Protein AF-W7TCL6-F1 (afdb_monomer_lite)

pLDDT: mean 83.76, std 20.45, range [23.25, 98.94]

Secondary structure (DSSP, 8-state):
-HHHHHHHS----TTHHHHHHHHHHHHHHTT-HHHHHHHHHHHHHH---HHHHHHHHHHHHHHHHHH-HHHHGGGHHHHHHHHHTT-S-GGGHHHHHHHHHHTT-HHHHHHHHHHHHH--GGGHHHHHHHHHHHHHHSGGGS-PPTT-----PPPP-----HHHHHHHHHHHHHTT---HHHHHHHHHHHHHTTTS---TTHHHHHHHHHHHHHHTT-HHHHHHHHHHHHHHTTT---HHHHHHHHHHHHHHHHHTT-HHHHHHHHHHHHHHS-GGGSGGGGHHHHHHHHHHHHHTT-HHHHHHHHTS---GGGTTSHHHHHHHHHHHHHHHHTT-HHHHHHHHHHHHHHHHHTT---TTT--HHHHHHHHHHHTT-HHHHHHHHHHHHHSTTTTSHHHHHHHHHHHHHTS-HHHHHHHHHHHHHHHHHTT-HHHHHHHHHHHHHHHHHTT-HHHHHHHHHHHHHHHHHHT-HHHHHHHHHHHHHTTSS------PPPP--------------------------------------------------------------------------------SS--------TTS-TTS-HHHHHHHHHHHHS--TT----S-HHHHHHHHHHHHTSPPSS-HHHHHHHHHHHHHHHTTS-EEEEEE-SS--TTT-SHHHHHHHHHHHHHHHHHHHHHHTSPEEEEEE-SS------S-SB-TTSSBPP--TTTS-SSSSTTTTS--THHHHHHHHHHHHHHHHHHHHHSTTSS--HHHHHHHHHHHHHH-TTHHHHHHHHHHHHHHHHHHHHTT---TTSS----EEEEE---HHHHGGGEEEETTEEEETT-SEEEE-TTT--TTSHHHHHHHHB-S-EEEEE-TT--HHHHHHHHHHH-TT--TTSEEEEE---HHHHHHHHHHHHHHHHHTT--PEEEE-TTGGGEEE-TTS-EEEBHHHHHHHHHHHHHHHHHHT----EEE--B-SS----SBBTTTTB-TTGGGGS---SSSPPB-HHHHHHHHHHHHHHTT--

Sequence (1038 aa):
MARHLVAANDVTAAWAAPVLVEAADLAQLDHDGEAAARFLETALELTTGERERAAILAKLADAEWSVNPGAAARHLDRLIAAARDSTLDRSRWPVLLRQLLWHSRNQDAADLMRLLRADPGPAEGAVRDLDAWLAYTHPTLVRRRTGATTGPQPADASNTDPWLRSTAVLAGALARGQDDETVARAEDVLRDLRLSRDTAWTDEAVLLALLAFVYADRNDKAVEWHDRLLADLAGRPDVVRRALLATVRAEIAVRDGDLAAGLRHATTALRHLPARSWGVAVGLPLGSLILAATRMGRYEEAAKYLTYSIPEGMFTSRYGLGYLWARGQYHLATNHAHAALADFRSCGELMRDWGLDIAGLAPWRTSAAEAWLRLGNSDQARLLIFDQLARPGVDGTRIRGTGLWLLALASPPSRRMSLCTEALELLERSGDRFGQARVLADLGQACNAAQQKRRARLLLRQALHVANMCGAQPLATELFAVSGEAAEDTVSPDLRPAGIEPGGRDRLTVQFGASGRVARGHGLHQPRDRRPALRHAKHRGTAPDPRVPQARREAPQGPSGRSAHRVDQDRMRGTTVVSDVLALNDTEAPDLDPAMPEPMRLRLAEALGRPAAQQPDWPDPAAVADVRRTLGNLPPITTPAEIDLLHDRLAQVARGEAFLLQGGDCAETFAENTESHIRGNIRTLLQMAVVLTYAASLPVVKVGRIAGQYAKPRSNTIDSLGLPVYRGDIVNSLFPTPAARVPDPKRLVQAHSVSAATMNLVRAATGQAGIADLRQVHDWNQDFVRMTPARARYEALATEIDRAMRFMAVCGVDHGSLHGTEIFASHEALLLDYERPMLRVSDGRLYCLSTHMPWIGERTRQPDGAHMALAEMLANPIGLKIGPSTTPAQAVEYVERLDPDNRPGRLTLISRMGHGRVREVLAPIVEAVTASGHLVIWQCDPMHGNTYESAGGYKTRHFDRIVDEVAGFFAVHAELGTHPGGLHVELTGEDVTECLGGAQDISDAGLAERYETACDPRLNTQQSLELAFTVAEMLRAV

Structure (mmCIF, N/CA/C/O backbone):
data_AF-W7TCL6-F1
#
_entry.id   AF-W7TCL6-F1
#
loop_
_atom_site.group_PDB
_atom_site.id
_atom_site.type_symbol
_atom_site.label_atom_id
_atom_site.label_alt_id
_atom_site.label_comp_id
_atom_site.label_asym_id
_atom_site.label_entity_id
_atom_site.label_seq_id
_atom_site.pdbx_PDB_ins_code
_atom_site.Cartn_x
_atom_site.Cartn_y
_atom_site.Cartn_z
_atom_site.occupancy
_atom_site.B_iso_or_equiv
_atom_site.auth_seq_id
_atom_site.auth_comp_id
_atom_site.auth_asym_id
_atom_site.auth_atom_id
_atom_site.pdbx_PDB_model_num
ATOM 1 N N . MET A 1 1 ? 26.289 2.482 -56.761 1.00 82.06 1 MET A N 1
ATOM 2 C CA . MET A 1 1 ? 25.501 1.280 -57.117 1.00 82.06 1 MET A CA 1
ATOM 3 C C . MET A 1 1 ? 24.176 1.242 -56.360 1.00 82.06 1 MET A C 1
ATOM 5 O O . MET A 1 1 ? 23.202 1.674 -56.954 1.00 82.06 1 MET A O 1
ATOM 9 N N . ALA A 1 2 ? 24.131 0.857 -55.076 1.00 85.00 2 ALA A N 1
ATOM 10 C CA . ALA A 1 2 ? 22.897 0.673 -54.286 1.00 85.00 2 ALA A CA 1
ATOM 11 C C . ALA A 1 2 ? 21.799 1.750 -54.462 1.00 85.00 2 ALA A C 1
ATOM 13 O O . ALA A 1 2 ? 20.659 1.406 -54.760 1.00 85.00 2 ALA A O 1
ATOM 14 N N . ARG A 1 3 ? 22.138 3.050 -54.399 1.00 88.06 3 ARG A N 1
ATOM 15 C CA . ARG A 1 3 ? 21.180 4.160 -54.626 1.00 88.06 3 ARG A CA 1
ATOM 16 C C . ARG A 1 3 ? 20.441 4.101 -55.978 1.00 88.06 3 ARG A C 1
ATOM 18 O O . ARG A 1 3 ? 19.308 4.555 -56.053 1.00 88.06 3 ARG A O 1
ATOM 25 N N . HIS A 1 4 ? 21.042 3.527 -57.024 1.00 86.19 4 HIS A N 1
ATOM 26 C CA . HIS A 1 4 ? 20.378 3.315 -58.318 1.00 86.19 4 HIS A CA 1
ATOM 27 C C . HIS A 1 4 ? 19.520 2.045 -58.357 1.00 86.19 4 HIS A C 1
ATOM 29 O O . HIS A 1 4 ? 18.573 2.009 -59.128 1.00 86.19 4 HIS A O 1
ATOM 35 N N . LEU A 1 5 ? 19.819 1.028 -57.537 1.00 85.31 5 LEU A N 1
ATOM 36 C CA . LEU A 1 5 ? 18.992 -0.182 -57.438 1.00 85.31 5 LEU A CA 1
ATOM 37 C C . LEU A 1 5 ? 17.653 0.146 -56.763 1.00 85.31 5 LEU A C 1
ATOM 39 O O . LEU A 1 5 ? 16.605 -0.179 -57.309 1.00 85.31 5 LEU A O 1
ATOM 43 N N . VAL A 1 6 ? 17.687 0.891 -55.650 1.00 86.25 6 VAL A N 1
ATOM 44 C CA . VAL A 1 6 ? 16.471 1.411 -54.990 1.00 86.25 6 VAL A CA 1
ATOM 45 C C . VAL A 1 6 ? 15.673 2.311 -55.941 1.00 86.25 6 VAL A C 1
ATOM 47 O O . VAL A 1 6 ? 14.463 2.169 -56.057 1.00 86.25 6 VAL A O 1
ATOM 50 N N . ALA A 1 7 ? 16.345 3.201 -56.680 1.00 84.75 7 ALA A N 1
ATOM 51 C CA . ALA A 1 7 ? 15.681 4.096 -57.632 1.00 84.75 7 ALA A CA 1
ATOM 52 C C . ALA A 1 7 ? 15.148 3.404 -58.906 1.00 84.75 7 ALA A C 1
ATOM 54 O O . ALA A 1 7 ? 14.380 4.023 -59.638 1.00 84.75 7 ALA A O 1
ATOM 55 N N . ALA A 1 8 ? 15.557 2.163 -59.196 1.00 80.44 8 ALA A N 1
ATOM 56 C CA . ALA A 1 8 ? 15.085 1.411 -60.360 1.00 80.44 8 ALA A CA 1
ATOM 57 C C . ALA A 1 8 ? 13.734 0.720 -60.113 1.00 80.44 8 ALA A C 1
ATOM 59 O O . ALA A 1 8 ? 12.967 0.561 -61.056 1.00 80.44 8 ALA A O 1
ATOM 60 N N . ASN A 1 9 ? 13.446 0.322 -58.866 1.00 67.19 9 ASN A N 1
ATOM 61 C CA . ASN A 1 9 ? 12.191 -0.307 -58.416 1.00 67.19 9 ASN A CA 1
ATOM 62 C C . ASN A 1 9 ? 11.771 -1.612 -59.151 1.00 67.19 9 ASN A C 1
ATOM 64 O O . ASN A 1 9 ? 10.705 -2.158 -58.876 1.00 67.19 9 ASN A O 1
ATOM 68 N N . ASP A 1 10 ? 12.604 -2.134 -60.053 1.00 67.44 10 ASP A N 1
ATOM 69 C CA . ASP A 1 10 ? 12.474 -3.438 -60.713 1.00 67.44 10 ASP A CA 1
ATOM 70 C C . ASP A 1 10 ? 13.885 -4.019 -60.918 1.00 67.44 10 ASP A C 1
ATOM 72 O O . ASP A 1 10 ? 14.650 -3.572 -61.777 1.00 67.44 10 ASP A O 1
ATOM 76 N N . VAL A 1 11 ? 14.287 -4.946 -60.040 1.00 71.69 11 VAL A N 1
ATOM 77 C CA . VAL A 1 11 ? 15.641 -5.527 -60.004 1.00 71.69 11 VAL A CA 1
ATOM 78 C C . VAL A 1 11 ? 15.552 -7.014 -59.667 1.00 71.69 11 VAL A C 1
ATOM 80 O O . VAL A 1 11 ? 15.436 -7.396 -58.511 1.00 71.69 11 VAL A O 1
ATOM 83 N N . THR A 1 12 ? 15.667 -7.881 -60.671 1.00 70.69 12 THR A N 1
ATOM 84 C CA . THR A 1 12 ? 15.513 -9.344 -60.517 1.00 70.69 12 THR A CA 1
ATOM 85 C C . THR A 1 12 ? 16.832 -10.110 -60.327 1.00 70.69 12 THR A C 1
ATOM 87 O O . THR A 1 12 ? 16.849 -11.340 -60.302 1.00 70.69 12 THR A O 1
ATOM 90 N N . ALA A 1 13 ? 17.965 -9.411 -60.202 1.00 79.56 13 ALA A N 1
ATOM 91 C CA . ALA A 1 13 ? 19.290 -10.028 -60.160 1.00 79.56 13 ALA A CA 1
ATOM 92 C C . ALA A 1 13 ? 19.710 -10.452 -58.739 1.00 79.56 13 ALA A C 1
ATOM 94 O O . ALA A 1 13 ? 19.832 -9.617 -57.846 1.00 79.56 13 ALA A O 1
ATOM 95 N N . ALA A 1 14 ? 20.037 -11.736 -58.549 1.00 79.25 14 ALA A N 1
ATOM 96 C CA . ALA A 1 14 ? 20.341 -12.328 -57.236 1.00 79.25 14 ALA A CA 1
ATOM 97 C C . ALA A 1 14 ? 21.514 -11.681 -56.461 1.00 79.25 14 ALA A C 1
ATOM 99 O O . ALA A 1 14 ? 21.575 -11.786 -55.240 1.00 79.25 14 ALA A O 1
ATOM 100 N N . TRP A 1 15 ? 22.435 -10.983 -57.136 1.00 88.19 15 TRP A N 1
ATOM 101 C CA . TRP A 1 15 ? 23.530 -10.253 -56.480 1.00 88.19 15 TRP A CA 1
ATOM 102 C C . TRP A 1 15 ? 23.094 -8.922 -55.840 1.00 88.19 15 TRP A C 1
ATOM 104 O O . TRP A 1 15 ? 23.844 -8.350 -55.049 1.00 88.19 15 TRP A O 1
ATOM 114 N N . ALA A 1 16 ? 21.898 -8.413 -56.159 1.00 89.00 16 ALA A N 1
ATOM 115 C CA . ALA A 1 16 ? 21.445 -7.095 -55.719 1.00 89.00 16 ALA A CA 1
ATOM 116 C C . ALA A 1 16 ? 21.171 -7.024 -54.208 1.00 89.00 16 ALA A C 1
ATOM 118 O O . ALA A 1 16 ? 21.545 -6.035 -53.579 1.00 89.00 16 ALA A O 1
ATOM 119 N N . ALA A 1 17 ? 20.569 -8.060 -53.612 1.00 89.81 17 ALA A N 1
ATOM 120 C CA . ALA A 1 17 ? 20.262 -8.069 -52.180 1.00 89.81 17 ALA A CA 1
ATOM 121 C C . ALA A 1 17 ? 21.529 -8.052 -51.291 1.00 89.81 17 ALA A C 1
ATOM 123 O O . ALA A 1 17 ? 21.606 -7.174 -50.431 1.00 89.81 17 ALA A O 1
ATOM 124 N N . PRO A 1 18 ? 22.572 -8.884 -51.523 1.00 92.19 18 PRO A N 1
ATOM 125 C CA . PRO A 1 18 ? 23.853 -8.754 -50.818 1.00 92.19 18 PRO A CA 1
ATOM 126 C C . PRO A 1 18 ? 24.485 -7.358 -50.930 1.00 92.19 18 PRO A C 1
ATOM 128 O O . PRO A 1 18 ? 24.905 -6.795 -49.923 1.00 92.19 18 PRO A O 1
ATOM 131 N N . VAL A 1 19 ? 24.481 -6.760 -52.129 1.00 93.19 19 VAL A N 1
ATOM 132 C CA . VAL A 1 19 ? 25.009 -5.401 -52.373 1.00 93.19 19 VAL A CA 1
ATOM 133 C C . VAL A 1 19 ? 24.222 -4.320 -51.623 1.00 93.19 19 VAL A C 1
ATOM 135 O O . VAL A 1 19 ? 24.799 -3.322 -51.193 1.00 93.19 19 VAL A O 1
ATOM 138 N N . LEU A 1 20 ? 22.908 -4.491 -51.461 1.00 94.00 20 LEU A N 1
ATOM 139 C CA . LEU A 1 20 ? 22.073 -3.586 -50.670 1.00 94.00 20 LEU A CA 1
ATOM 140 C C . LEU A 1 20 ? 22.339 -3.741 -49.164 1.00 94.00 20 LEU A C 1
ATOM 142 O O . LEU A 1 20 ? 22.422 -2.732 -48.469 1.00 94.00 20 LEU A O 1
ATOM 146 N N . VAL A 1 21 ? 22.547 -4.965 -48.667 1.00 94.69 21 VAL A N 1
ATOM 147 C CA . VAL A 1 21 ? 22.907 -5.217 -47.257 1.00 94.69 21 VAL A CA 1
ATOM 148 C C . VAL A 1 21 ? 24.297 -4.662 -46.922 1.00 94.69 21 VAL A C 1
ATOM 150 O O . VAL A 1 21 ? 24.453 -4.014 -45.891 1.00 94.69 21 VAL A O 1
ATOM 153 N N . GLU A 1 22 ? 25.291 -4.837 -47.796 1.00 94.94 22 GLU A N 1
ATOM 154 C CA . GLU A 1 22 ? 26.626 -4.240 -47.626 1.00 94.94 22 GLU A CA 1
ATOM 155 C C . GLU A 1 22 ? 26.562 -2.702 -47.637 1.00 94.94 22 GLU A C 1
ATOM 157 O O . GLU A 1 22 ? 27.142 -2.040 -46.777 1.00 94.94 22 GLU A O 1
ATOM 162 N N . ALA A 1 23 ? 25.793 -2.117 -48.563 1.00 94.50 23 ALA A N 1
ATOM 163 C CA . ALA A 1 23 ? 25.580 -0.671 -48.608 1.00 94.50 23 ALA A CA 1
ATOM 164 C C . ALA A 1 23 ? 24.827 -0.133 -47.378 1.00 94.50 23 ALA A C 1
ATOM 166 O O . ALA A 1 23 ? 25.053 1.014 -46.990 1.00 94.50 23 ALA A O 1
ATOM 167 N N . ALA A 1 24 ? 23.960 -0.939 -46.760 1.00 94.88 24 ALA A N 1
ATOM 168 C CA . ALA A 1 24 ? 23.298 -0.597 -45.507 1.00 94.88 24 ALA A CA 1
ATOM 169 C C . ALA A 1 24 ? 24.255 -0.635 -44.313 1.00 94.88 24 ALA A C 1
ATOM 171 O O . ALA A 1 24 ? 24.229 0.281 -43.498 1.00 94.88 24 ALA A O 1
ATOM 172 N N . ASP A 1 25 ? 25.138 -1.633 -44.236 1.00 91.62 25 ASP A N 1
ATOM 173 C CA . ASP A 1 25 ? 26.139 -1.721 -43.166 1.00 91.62 25 ASP A CA 1
ATOM 174 C C . ASP A 1 25 ? 27.155 -0.571 -43.242 1.00 91.62 25 ASP A C 1
ATOM 176 O O . ASP A 1 25 ? 27.535 -0.016 -42.211 1.00 91.62 25 ASP A O 1
ATOM 180 N N . LEU A 1 26 ? 27.532 -0.141 -44.453 1.00 91.12 26 LEU A N 1
ATOM 181 C CA . LEU A 1 26 ? 28.321 1.079 -44.658 1.00 91.12 26 LEU A CA 1
ATOM 182 C C . LEU A 1 26 ? 27.544 2.342 -44.254 1.00 91.12 26 LEU A C 1
ATOM 184 O O . LEU A 1 26 ? 28.070 3.163 -43.508 1.00 91.12 26 LEU A O 1
ATOM 188 N N . ALA A 1 27 ? 26.281 2.479 -44.672 1.00 90.06 27 ALA A N 1
ATOM 189 C CA . ALA A 1 27 ? 25.445 3.617 -44.282 1.00 90.06 27 ALA A CA 1
ATOM 190 C C . ALA A 1 27 ? 25.236 3.698 -42.757 1.00 90.06 27 ALA A C 1
ATOM 192 O O . ALA A 1 27 ? 25.248 4.791 -42.197 1.00 90.06 27 ALA A O 1
ATOM 193 N N . GLN A 1 28 ? 25.116 2.559 -42.069 1.00 86.62 28 GLN A N 1
ATOM 194 C CA . GLN A 1 28 ? 24.984 2.507 -40.613 1.00 86.62 28 GLN A CA 1
ATOM 195 C C . GLN A 1 28 ? 26.280 2.929 -39.895 1.00 86.62 28 GLN A C 1
ATOM 197 O O . GLN A 1 28 ? 26.201 3.580 -38.854 1.00 86.62 28 GLN A O 1
ATOM 202 N N . LEU A 1 29 ? 27.459 2.622 -40.456 1.00 83.69 29 LEU A N 1
ATOM 203 C CA . LEU A 1 29 ? 28.757 3.116 -39.964 1.00 83.69 29 LEU A CA 1
ATOM 204 C C . LEU A 1 29 ? 28.932 4.631 -40.183 1.00 83.69 29 LEU A C 1
ATOM 206 O O . LEU A 1 29 ? 29.492 5.306 -39.323 1.00 83.69 29 LEU A O 1
ATOM 210 N N . ASP A 1 30 ? 28.400 5.170 -41.283 1.00 84.00 30 ASP A N 1
ATOM 211 C CA . ASP A 1 30 ? 28.330 6.616 -41.557 1.00 84.00 30 ASP A CA 1
ATOM 212 C C . ASP A 1 30 ? 27.193 7.330 -40.779 1.00 84.00 30 ASP A C 1
ATOM 214 O O . ASP A 1 30 ? 27.012 8.543 -40.900 1.00 84.00 30 ASP A O 1
ATOM 218 N N . HIS A 1 31 ? 26.434 6.596 -39.953 1.00 81.94 31 HIS A N 1
ATOM 219 C CA . HIS A 1 31 ? 25.242 7.040 -39.214 1.00 81.94 31 HIS A CA 1
ATOM 220 C C . HIS A 1 31 ? 24.046 7.506 -40.089 1.00 81.94 31 HIS A C 1
ATOM 222 O O . HIS A 1 31 ? 23.113 8.123 -39.574 1.00 81.94 31 HIS A O 1
ATOM 228 N N . ASP A 1 32 ? 24.005 7.178 -41.386 1.00 87.81 32 ASP A N 1
ATOM 229 C CA . ASP A 1 32 ? 22.862 7.405 -42.294 1.00 87.81 32 ASP A CA 1
ATOM 230 C C . ASP A 1 32 ? 21.832 6.261 -42.168 1.00 87.81 32 ASP A C 1
ATOM 232 O O . ASP A 1 32 ? 21.628 5.446 -43.075 1.00 87.81 32 ASP A O 1
ATOM 236 N N . GLY A 1 33 ? 21.177 6.199 -41.002 1.00 88.50 33 GLY A N 1
ATOM 237 C CA . GLY A 1 33 ? 20.162 5.187 -40.682 1.00 88.50 33 GLY A CA 1
ATOM 238 C C . GLY A 1 33 ? 18.958 5.193 -41.634 1.00 88.50 33 GLY A C 1
ATOM 239 O O . GLY A 1 33 ? 18.357 4.148 -41.875 1.00 88.50 33 GLY A O 1
ATOM 240 N N . GLU A 1 34 ? 18.633 6.336 -42.252 1.00 90.50 34 GLU A N 1
ATOM 241 C CA . GLU A 1 34 ? 17.596 6.381 -43.287 1.00 90.50 34 GLU A CA 1
ATOM 242 C C . GLU A 1 34 ? 18.037 5.684 -44.583 1.00 90.50 34 GLU A C 1
ATOM 244 O O . GLU A 1 34 ? 17.235 4.989 -45.211 1.00 90.50 34 GLU A O 1
ATOM 249 N N . ALA A 1 35 ? 19.279 5.880 -45.048 1.00 91.94 35 ALA A N 1
ATOM 250 C CA . ALA A 1 35 ? 19.772 5.158 -46.219 1.00 91.94 35 ALA A CA 1
ATOM 251 C C . ALA A 1 35 ? 19.924 3.665 -45.923 1.00 91.94 35 ALA A C 1
ATOM 253 O O . ALA A 1 35 ? 19.522 2.862 -46.763 1.00 91.94 35 ALA A O 1
ATOM 254 N N . ALA A 1 36 ? 20.411 3.301 -44.732 1.00 93.94 36 ALA A N 1
ATOM 255 C CA . ALA A 1 36 ? 20.460 1.913 -44.286 1.00 93.94 36 ALA A CA 1
ATOM 256 C C . ALA A 1 36 ? 19.067 1.263 -44.328 1.00 93.94 36 ALA A C 1
ATOM 258 O O . ALA A 1 36 ? 18.900 0.237 -44.989 1.00 93.94 36 ALA A O 1
ATOM 259 N N . ALA A 1 37 ? 18.048 1.897 -43.735 1.00 94.12 37 ALA A N 1
ATOM 260 C CA . ALA A 1 37 ? 16.671 1.407 -43.773 1.00 94.12 37 ALA A CA 1
ATOM 261 C C . ALA A 1 37 ? 16.146 1.256 -45.213 1.00 94.12 37 ALA A C 1
ATOM 263 O O . ALA A 1 37 ? 15.690 0.175 -45.578 1.00 94.12 37 ALA A O 1
ATOM 264 N N . ARG A 1 38 ? 16.301 2.276 -46.072 1.00 93.75 38 ARG A N 1
ATOM 265 C CA . ARG A 1 38 ? 15.872 2.214 -47.487 1.00 93.75 38 ARG A CA 1
ATOM 266 C C . ARG A 1 38 ? 16.552 1.088 -48.273 1.00 93.75 38 ARG A C 1
ATOM 268 O O . ARG A 1 38 ? 15.900 0.433 -49.080 1.00 93.75 38 ARG A O 1
ATOM 275 N N . PHE A 1 39 ? 17.846 0.841 -48.056 1.00 95.31 39 PHE A N 1
ATOM 276 C CA . PHE A 1 39 ? 18.540 -0.281 -48.697 1.00 95.31 39 PHE A CA 1
ATOM 277 C C . PHE A 1 39 ? 18.039 -1.636 -48.174 1.00 95.31 39 PHE A C 1
ATOM 279 O O . PHE A 1 39 ? 17.899 -2.575 -48.958 1.00 95.31 39 PHE A O 1
ATOM 286 N N . LEU A 1 40 ? 17.741 -1.740 -46.876 1.00 96.00 40 LEU A N 1
ATOM 287 C CA . LEU A 1 40 ? 17.278 -2.973 -46.233 1.00 96.00 40 LEU A CA 1
ATOM 288 C C . LEU A 1 40 ? 15.811 -3.303 -46.544 1.00 96.00 40 LEU A C 1
ATOM 290 O O . LEU A 1 40 ? 15.497 -4.482 -46.686 1.00 96.00 40 LEU A O 1
ATOM 294 N N . GLU A 1 41 ? 14.935 -2.308 -46.723 1.00 94.19 41 GLU A N 1
ATOM 295 C CA . GLU A 1 41 ? 13.573 -2.510 -47.244 1.00 94.19 41 GLU A CA 1
ATOM 296 C C . GLU A 1 41 ? 13.628 -3.159 -48.635 1.00 94.19 41 GLU A C 1
ATOM 298 O O . GLU A 1 41 ? 13.090 -4.252 -48.820 1.00 94.19 41 GLU A O 1
ATOM 303 N N . THR A 1 42 ? 14.376 -2.577 -49.582 1.00 92.00 42 THR A N 1
ATOM 304 C CA . THR A 1 42 ? 14.547 -3.168 -50.922 1.00 92.00 42 THR A CA 1
ATOM 305 C C . THR A 1 42 ? 15.233 -4.540 -50.866 1.00 92.00 42 THR A C 1
ATOM 307 O O . THR A 1 42 ? 14.819 -5.464 -51.562 1.00 92.00 42 THR A O 1
ATOM 310 N N . ALA A 1 43 ? 16.247 -4.738 -50.014 1.00 93.00 43 ALA A N 1
ATOM 311 C CA . ALA A 1 43 ? 16.881 -6.052 -49.855 1.00 93.00 43 ALA A CA 1
ATOM 312 C C . ALA A 1 43 ? 15.896 -7.119 -49.334 1.00 93.00 43 ALA A C 1
ATOM 314 O O . ALA A 1 43 ? 15.948 -8.273 -49.768 1.00 93.00 43 ALA A O 1
ATOM 315 N N . LEU A 1 44 ? 14.982 -6.743 -48.433 1.00 93.56 44 LEU A N 1
ATOM 316 C CA . LEU A 1 44 ? 13.961 -7.626 -47.868 1.00 93.56 44 LEU A CA 1
ATOM 317 C C . LEU A 1 44 ? 12.871 -7.999 -48.884 1.00 93.56 44 LEU A C 1
ATOM 319 O O . LEU A 1 44 ? 12.282 -9.072 -48.767 1.00 93.56 44 LEU A O 1
ATOM 323 N N . GLU A 1 45 ? 12.599 -7.159 -49.879 1.00 90.56 45 GLU A N 1
ATOM 324 C CA . GLU A 1 45 ? 11.698 -7.497 -50.989 1.00 90.56 45 GLU A CA 1
ATOM 325 C C . GLU A 1 45 ? 12.343 -8.500 -51.957 1.00 90.56 45 GLU A C 1
ATOM 327 O O . GLU A 1 45 ? 11.694 -9.464 -52.362 1.00 90.56 45 GLU A O 1
ATOM 332 N N . LEU A 1 46 ? 13.635 -8.331 -52.262 1.00 89.00 46 LEU A N 1
ATOM 333 C CA . LEU A 1 46 ? 14.369 -9.182 -53.210 1.00 89.00 46 LEU A CA 1
ATOM 334 C C . LEU A 1 46 ? 14.793 -10.555 -52.652 1.00 89.00 46 LEU A C 1
ATOM 336 O O . LEU A 1 46 ? 15.083 -11.470 -53.422 1.00 89.00 46 LEU A O 1
ATOM 340 N N . THR A 1 47 ? 14.858 -10.716 -51.328 1.00 91.12 47 THR A N 1
ATOM 341 C CA . THR A 1 47 ? 15.370 -11.940 -50.682 1.00 91.12 47 THR A CA 1
ATOM 342 C C . THR A 1 47 ? 14.253 -12.948 -50.420 1.00 91.12 47 THR A C 1
ATOM 344 O O . THR A 1 47 ? 13.297 -12.631 -49.718 1.00 91.12 47 THR A O 1
ATOM 347 N N . THR A 1 48 ? 14.373 -14.188 -50.901 1.00 86.56 48 THR A N 1
ATOM 348 C CA . THR A 1 48 ? 13.338 -15.230 -50.724 1.00 86.56 48 THR A CA 1
ATOM 349 C C . THR A 1 48 ? 13.577 -16.175 -49.541 1.00 86.56 48 THR A C 1
ATOM 351 O O . THR A 1 48 ? 12.605 -16.660 -48.965 1.00 86.56 48 THR A O 1
ATOM 354 N N . GLY A 1 49 ? 14.828 -16.423 -49.133 1.00 89.94 49 GL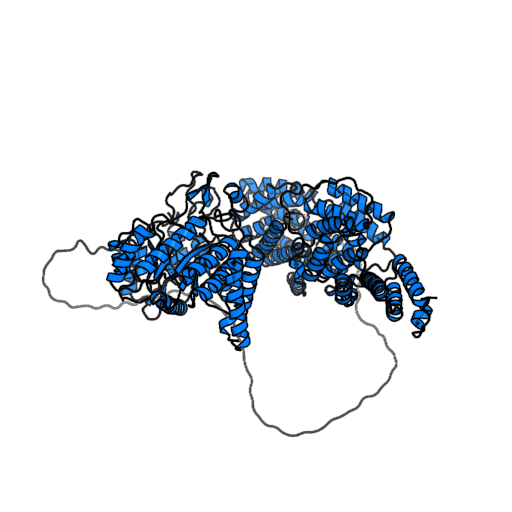Y A N 1
ATOM 355 C CA . GLY A 1 49 ? 15.162 -17.375 -48.065 1.00 89.94 49 GLY A CA 1
ATOM 356 C C . GLY A 1 49 ? 14.786 -16.885 -46.661 1.00 89.94 49 GLY A C 1
ATOM 357 O O . GLY A 1 49 ? 15.184 -15.800 -46.251 1.00 89.94 49 GLY A O 1
ATOM 358 N N . GLU A 1 50 ? 14.054 -17.686 -45.882 1.00 89.62 50 GLU A N 1
ATOM 359 C CA . GLU A 1 50 ? 13.461 -17.260 -44.598 1.00 89.62 50 GLU A CA 1
ATOM 360 C C . GLU A 1 50 ? 14.481 -16.759 -43.562 1.00 89.62 50 GLU A C 1
ATOM 362 O O . GLU A 1 50 ? 14.277 -15.702 -42.965 1.00 89.62 50 GLU A O 1
ATOM 367 N N . ARG A 1 51 ? 15.610 -17.461 -43.387 1.00 92.12 51 ARG A N 1
ATOM 368 C CA . ARG A 1 51 ? 16.687 -17.044 -42.465 1.00 92.12 51 ARG A CA 1
ATOM 369 C C . ARG A 1 51 ? 17.353 -15.735 -42.894 1.00 92.12 51 ARG A C 1
ATOM 371 O O . ARG A 1 51 ? 17.659 -14.891 -42.056 1.00 92.12 51 ARG A O 1
ATOM 378 N N . GLU A 1 52 ? 17.548 -15.544 -44.196 1.00 92.38 52 GLU A N 1
ATOM 379 C CA . GLU A 1 52 ? 18.127 -14.317 -44.752 1.00 92.38 52 GLU A CA 1
ATOM 380 C C . GLU A 1 52 ? 17.142 -13.149 -44.606 1.00 92.38 52 GLU A C 1
ATOM 382 O O . GLU A 1 52 ? 17.520 -12.078 -44.133 1.00 92.38 52 GLU A O 1
ATOM 387 N N . ARG A 1 53 ? 15.850 -13.381 -44.882 1.00 94.56 53 ARG A N 1
ATOM 388 C CA . ARG A 1 53 ? 14.761 -12.427 -44.619 1.00 94.56 53 ARG A CA 1
ATOM 389 C C . ARG A 1 53 ? 14.695 -12.037 -43.141 1.00 94.56 53 ARG A C 1
ATOM 391 O O . ARG A 1 53 ? 14.542 -10.855 -42.852 1.00 94.56 53 ARG A O 1
ATOM 398 N N . ALA A 1 54 ? 14.843 -12.982 -42.210 1.00 95.12 54 ALA A N 1
ATOM 399 C CA . ALA A 1 54 ? 14.877 -12.701 -40.772 1.00 95.12 54 ALA A CA 1
ATOM 400 C C . ALA A 1 54 ? 16.103 -11.855 -40.371 1.00 95.12 54 ALA A C 1
ATOM 402 O O . ALA A 1 54 ? 15.966 -10.894 -39.613 1.00 95.12 54 ALA A O 1
ATOM 403 N N . ALA A 1 55 ? 17.285 -12.153 -40.918 1.00 94.25 55 ALA A N 1
ATOM 404 C CA . ALA A 1 55 ? 18.506 -11.387 -40.663 1.00 94.25 55 ALA A CA 1
ATOM 405 C C . ALA A 1 55 ? 18.450 -9.955 -41.236 1.00 94.25 55 ALA A C 1
ATOM 407 O O . ALA A 1 55 ? 18.877 -9.009 -40.570 1.00 94.25 55 ALA A O 1
ATOM 408 N N . ILE A 1 56 ? 17.892 -9.778 -42.440 1.00 95.81 56 ILE A N 1
ATOM 409 C CA . ILE A 1 56 ? 17.669 -8.459 -43.056 1.00 95.81 56 ILE A CA 1
ATOM 410 C C . ILE A 1 56 ? 16.602 -7.678 -42.279 1.00 95.81 56 ILE A C 1
ATOM 412 O O . ILE A 1 56 ? 16.796 -6.497 -42.012 1.00 95.81 56 ILE A O 1
ATOM 416 N N . LEU A 1 57 ? 15.516 -8.328 -41.847 1.00 96.25 57 LEU A N 1
ATOM 417 C CA . LEU A 1 57 ? 14.468 -7.708 -41.031 1.00 96.25 57 LEU A CA 1
ATOM 418 C C . LEU A 1 57 ? 15.000 -7.216 -39.673 1.00 96.25 57 LEU A C 1
ATOM 420 O O . LEU A 1 57 ? 14.612 -6.140 -39.225 1.00 96.25 57 LEU A O 1
ATOM 424 N N . ALA A 1 58 ? 15.909 -7.963 -39.039 1.00 95.19 58 ALA A N 1
ATOM 425 C CA . ALA A 1 58 ? 16.561 -7.531 -37.804 1.00 95.19 58 ALA A CA 1
ATOM 426 C C . ALA A 1 58 ? 17.448 -6.294 -38.040 1.00 95.19 58 ALA A C 1
ATOM 428 O O . ALA A 1 58 ? 17.300 -5.295 -37.342 1.00 95.19 58 ALA A O 1
ATOM 429 N N . LYS A 1 59 ? 18.293 -6.313 -39.085 1.00 94.31 59 LYS A N 1
ATOM 430 C CA . LYS A 1 59 ? 19.074 -5.134 -39.507 1.00 94.31 59 LYS A CA 1
ATOM 431 C C . LYS A 1 59 ? 18.176 -3.926 -39.817 1.00 94.31 59 LYS A C 1
ATOM 433 O O . LYS A 1 59 ? 18.543 -2.804 -39.489 1.00 94.31 59 LYS A O 1
ATOM 438 N N . LEU A 1 60 ? 17.017 -4.142 -40.445 1.00 95.56 60 LEU A N 1
ATOM 439 C CA . LEU A 1 60 ? 16.064 -3.083 -40.788 1.00 95.56 60 LEU A CA 1
ATOM 440 C C . LEU A 1 60 ? 15.456 -2.445 -39.531 1.00 95.56 60 LEU A C 1
ATOM 442 O O . LEU A 1 60 ? 15.401 -1.220 -39.438 1.00 95.56 60 LEU A O 1
ATOM 446 N N . ALA A 1 61 ? 15.067 -3.255 -38.543 1.00 94.94 61 ALA A N 1
ATOM 447 C CA . ALA A 1 61 ? 14.613 -2.758 -37.247 1.00 94.94 61 ALA A CA 1
ATOM 448 C C . ALA A 1 61 ? 15.715 -1.963 -36.518 1.00 94.94 61 ALA A C 1
ATOM 450 O O . ALA A 1 61 ? 15.431 -0.896 -35.978 1.00 94.94 61 ALA A O 1
ATOM 451 N N . ASP A 1 62 ? 16.971 -2.422 -36.564 1.00 91.00 62 ASP A N 1
ATOM 452 C CA . ASP A 1 62 ? 18.125 -1.713 -35.987 1.00 91.00 62 ASP A CA 1
ATOM 453 C C . ASP A 1 62 ? 18.391 -0.357 -36.685 1.00 91.00 62 ASP A C 1
ATOM 455 O O . ASP A 1 62 ? 18.636 0.654 -36.020 1.00 91.00 62 ASP A O 1
ATOM 459 N N . ALA A 1 63 ? 18.287 -0.307 -38.018 1.00 91.25 63 ALA A N 1
ATOM 460 C CA . ALA A 1 63 ? 18.440 0.919 -38.803 1.00 91.25 63 ALA A CA 1
ATOM 461 C C . ALA A 1 63 ? 17.311 1.925 -38.513 1.00 91.25 63 ALA A C 1
ATOM 463 O O . ALA A 1 63 ? 17.575 3.080 -38.170 1.00 91.25 63 ALA A O 1
ATOM 464 N N . GLU A 1 64 ? 16.051 1.480 -38.558 1.00 92.19 64 GLU A N 1
ATOM 465 C CA . GLU A 1 64 ? 14.885 2.305 -38.215 1.00 92.19 64 GLU A CA 1
ATOM 466 C C . GLU A 1 64 ? 14.934 2.823 -36.779 1.00 92.19 64 GLU A C 1
ATOM 468 O O . GLU A 1 64 ? 14.613 3.987 -36.542 1.00 92.19 64 GLU A O 1
ATOM 473 N N . TRP A 1 65 ? 15.382 1.996 -35.831 1.00 91.12 65 TRP A N 1
ATOM 474 C CA . TRP A 1 65 ? 15.546 2.381 -34.433 1.00 91.12 65 TRP A CA 1
ATOM 475 C C . TRP A 1 65 ? 16.468 3.593 -34.271 1.00 91.12 65 TRP A C 1
ATOM 477 O O . TRP A 1 65 ? 16.160 4.486 -33.483 1.00 91.12 65 TRP A O 1
ATOM 487 N N . SER A 1 66 ? 17.563 3.663 -35.037 1.00 86.19 66 SER A N 1
ATOM 488 C CA . SER A 1 66 ? 18.513 4.785 -34.965 1.00 86.19 66 SER A CA 1
ATOM 489 C C . SER A 1 66 ? 17.918 6.134 -35.405 1.00 86.19 66 SER A C 1
ATOM 491 O O . SER A 1 66 ? 18.343 7.182 -34.917 1.00 86.19 66 SER A O 1
ATOM 493 N N . VAL A 1 67 ? 16.889 6.110 -36.261 1.00 85.56 67 VAL A N 1
ATOM 494 C CA . VAL A 1 67 ? 16.153 7.300 -36.725 1.00 85.56 67 VAL A CA 1
ATOM 495 C C . VAL A 1 67 ? 14.951 7.598 -35.818 1.00 85.56 67 VAL A C 1
ATOM 497 O O . VAL A 1 67 ? 14.719 8.742 -35.426 1.00 85.56 67 VAL A O 1
ATOM 500 N N . ASN A 1 68 ? 14.163 6.571 -35.494 1.00 86.31 68 ASN A N 1
ATOM 501 C CA . ASN A 1 68 ? 12.954 6.645 -34.678 1.00 86.31 68 ASN A CA 1
ATOM 502 C C . ASN A 1 68 ? 12.577 5.236 -34.163 1.00 86.31 68 ASN A C 1
ATOM 504 O O . ASN A 1 68 ? 11.970 4.471 -34.916 1.00 86.31 68 ASN A O 1
ATOM 508 N N . PRO A 1 69 ? 12.803 4.908 -32.875 1.00 91.25 69 PRO A N 1
ATOM 509 C CA . PRO A 1 69 ? 12.378 3.640 -32.265 1.00 91.25 69 PRO A CA 1
ATOM 510 C C . PRO A 1 69 ? 10.914 3.261 -32.542 1.00 91.25 69 PRO A C 1
ATOM 512 O O . PRO A 1 69 ? 10.602 2.099 -32.780 1.00 91.25 69 PRO A O 1
ATOM 515 N N . GLY A 1 70 ? 10.011 4.248 -32.616 1.00 87.25 70 GLY A N 1
ATOM 516 C CA . GLY A 1 70 ? 8.598 4.028 -32.941 1.00 87.25 70 GLY A CA 1
ATOM 517 C C . GLY A 1 70 ? 8.316 3.485 -34.351 1.00 87.25 70 GLY A C 1
ATOM 518 O O . GLY A 1 70 ? 7.195 3.050 -34.594 1.00 87.25 70 GLY A O 1
ATOM 519 N N . ALA A 1 71 ? 9.286 3.506 -35.272 1.00 88.62 71 ALA A N 1
ATOM 520 C CA . ALA A 1 71 ? 9.173 2.866 -36.584 1.00 88.62 71 ALA A CA 1
ATOM 521 C C . ALA A 1 71 ? 9.485 1.362 -36.498 1.00 88.62 71 ALA A C 1
ATOM 523 O O . ALA A 1 71 ? 8.644 0.548 -36.882 1.00 88.62 71 ALA A O 1
ATOM 524 N N . ALA A 1 72 ? 10.614 1.000 -35.872 1.00 90.12 72 ALA A N 1
ATOM 525 C CA . ALA A 1 72 ? 11.080 -0.382 -35.703 1.00 90.12 72 ALA A CA 1
ATOM 526 C C . ALA A 1 72 ? 10.035 -1.315 -35.057 1.00 90.12 72 ALA A C 1
ATOM 528 O O . ALA A 1 72 ? 9.977 -2.505 -35.375 1.00 90.12 72 ALA A O 1
ATOM 529 N N . ALA A 1 73 ? 9.149 -0.759 -34.221 1.00 89.81 73 ALA A N 1
ATOM 530 C CA . ALA A 1 73 ? 7.995 -1.447 -33.644 1.00 89.81 73 ALA A CA 1
ATOM 531 C C . ALA A 1 73 ? 7.161 -2.255 -34.664 1.00 89.81 73 ALA A C 1
ATOM 533 O O . ALA A 1 73 ? 6.641 -3.316 -34.314 1.00 89.81 73 ALA A O 1
ATOM 534 N N . ARG A 1 74 ? 7.075 -1.808 -35.930 1.00 93.06 74 ARG A N 1
ATOM 535 C CA . ARG A 1 74 ? 6.305 -2.471 -37.006 1.00 93.06 74 ARG A CA 1
ATOM 536 C C . ARG A 1 74 ? 6.825 -3.861 -37.401 1.00 93.06 74 ARG A C 1
ATOM 538 O O . ARG A 1 74 ? 6.110 -4.608 -38.065 1.00 93.06 74 ARG A O 1
ATOM 545 N N . HIS A 1 75 ? 8.045 -4.215 -36.994 1.00 94.88 75 HIS A N 1
ATOM 546 C CA . HIS A 1 75 ? 8.690 -5.491 -37.329 1.00 94.88 75 HIS A CA 1
ATOM 547 C C . HIS A 1 75 ? 8.667 -6.517 -36.190 1.00 94.88 75 HIS A C 1
ATOM 549 O O . HIS A 1 75 ? 8.983 -7.685 -36.423 1.00 94.88 75 HIS A O 1
ATOM 555 N N . LEU A 1 76 ? 8.287 -6.114 -34.971 1.00 95.25 76 LEU A N 1
ATOM 556 C CA . LEU A 1 76 ? 8.494 -6.914 -33.757 1.00 95.25 76 LEU A CA 1
ATOM 557 C C . LEU A 1 76 ? 7.773 -8.266 -33.781 1.00 95.25 76 LEU A C 1
ATOM 559 O O . LEU A 1 76 ? 8.408 -9.270 -33.484 1.00 95.25 76 LEU A O 1
ATOM 563 N N . ASP A 1 77 ? 6.506 -8.344 -34.197 1.00 96.88 77 ASP A N 1
ATOM 564 C CA . ASP A 1 77 ? 5.779 -9.628 -34.261 1.00 96.88 77 ASP A CA 1
ATOM 565 C C . ASP A 1 77 ? 6.415 -10.625 -35.239 1.00 96.88 77 ASP A C 1
ATOM 567 O O . ASP A 1 77 ? 6.500 -11.820 -34.957 1.00 96.88 77 ASP A O 1
ATOM 571 N N . ARG A 1 78 ? 6.942 -10.128 -36.364 1.00 96.31 78 ARG A N 1
ATOM 572 C CA . ARG A 1 78 ? 7.662 -10.946 -37.352 1.00 96.31 78 ARG A CA 1
ATOM 573 C C . ARG A 1 78 ? 9.015 -11.425 -36.816 1.00 96.31 78 ARG A C 1
ATOM 575 O O . ARG A 1 78 ? 9.430 -12.535 -37.139 1.00 96.31 78 ARG A O 1
ATOM 582 N N . LEU A 1 79 ? 9.685 -10.620 -35.989 1.00 96.94 79 LEU A N 1
ATOM 583 C CA . LEU A 1 79 ? 10.936 -10.992 -35.321 1.00 96.94 79 LEU A CA 1
ATOM 584 C C . LEU A 1 79 ? 10.707 -11.953 -34.141 1.00 96.94 79 LEU A C 1
ATOM 586 O O . LEU A 1 79 ? 11.495 -12.879 -33.969 1.00 96.94 79 LEU A O 1
ATOM 590 N N . ILE A 1 80 ? 9.614 -11.805 -33.382 1.00 96.62 80 ILE A N 1
ATOM 591 C CA . ILE A 1 80 ? 9.191 -12.768 -32.349 1.00 96.62 80 ILE A CA 1
ATOM 592 C C . ILE A 1 80 ? 8.881 -14.128 -32.987 1.00 96.62 80 ILE A C 1
ATOM 594 O O . ILE A 1 80 ? 9.339 -15.148 -32.474 1.00 96.62 80 ILE A O 1
ATOM 598 N N . ALA A 1 81 ? 8.138 -14.154 -34.100 1.00 95.56 81 ALA A N 1
ATOM 599 C CA . ALA A 1 81 ? 7.871 -15.384 -34.848 1.00 95.56 81 ALA A CA 1
ATOM 600 C C . ALA A 1 81 ? 9.183 -16.040 -35.305 1.00 95.56 81 ALA A C 1
ATOM 602 O O . ALA A 1 81 ? 9.476 -17.161 -34.904 1.00 95.56 81 ALA A O 1
ATOM 603 N N . ALA A 1 82 ? 10.050 -15.298 -36.004 1.00 95.44 82 ALA A N 1
ATOM 604 C CA . ALA A 1 82 ? 11.338 -15.815 -36.467 1.00 95.44 82 ALA A CA 1
ATOM 605 C C . ALA A 1 82 ? 12.263 -16.307 -35.329 1.00 95.44 82 ALA A C 1
ATOM 607 O O . ALA A 1 82 ? 13.033 -17.250 -35.520 1.00 95.44 82 ALA A O 1
ATOM 608 N N . ALA A 1 83 ? 12.190 -15.705 -34.137 1.00 94.06 83 ALA A N 1
ATOM 609 C CA . ALA A 1 83 ? 12.889 -16.189 -32.947 1.00 94.06 83 ALA A CA 1
ATOM 610 C C . ALA A 1 83 ? 12.287 -17.504 -32.414 1.00 94.06 83 ALA A C 1
ATOM 612 O O . ALA A 1 83 ? 13.029 -18.456 -32.169 1.00 94.06 83 ALA A O 1
ATOM 613 N N . ARG A 1 84 ? 10.955 -17.591 -32.281 1.00 92.88 84 ARG A N 1
ATOM 614 C CA . ARG A 1 84 ? 10.246 -18.814 -31.847 1.00 92.88 84 ARG A CA 1
ATOM 615 C C . ARG A 1 84 ? 10.473 -19.978 -32.827 1.00 92.88 84 ARG A C 1
ATOM 617 O O . ARG A 1 84 ? 10.767 -21.086 -32.386 1.00 92.88 84 ARG A O 1
ATOM 624 N N . ASP A 1 85 ? 10.467 -19.704 -34.130 1.00 92.56 85 ASP A N 1
ATOM 625 C CA . ASP A 1 85 ? 10.690 -20.680 -35.209 1.00 92.56 85 ASP A CA 1
ATOM 626 C C . ASP A 1 85 ? 12.179 -21.029 -35.434 1.00 92.56 85 ASP A C 1
ATOM 628 O O . ASP A 1 85 ? 12.518 -21.817 -36.316 1.00 92.56 85 ASP A O 1
ATOM 632 N N . SER A 1 86 ? 13.100 -20.448 -34.650 1.00 89.25 86 SER A N 1
ATOM 633 C CA . SER A 1 86 ? 14.558 -20.636 -34.781 1.00 89.25 86 SER A CA 1
ATOM 634 C C . SER A 1 86 ? 15.120 -20.310 -36.181 1.00 89.25 86 SER A C 1
ATOM 636 O O . SER A 1 86 ? 16.116 -20.892 -36.629 1.00 89.25 86 SER A O 1
ATOM 638 N N . THR A 1 87 ? 14.500 -19.356 -36.883 1.00 93.06 87 THR A N 1
ATOM 639 C CA . THR A 1 87 ? 14.995 -18.796 -38.154 1.00 93.06 87 THR A CA 1
ATOM 640 C C . THR A 1 87 ? 15.799 -17.507 -37.955 1.00 93.06 87 THR A C 1
ATOM 642 O O . THR A 1 87 ? 16.677 -17.217 -38.769 1.00 93.06 87 THR A O 1
ATOM 645 N N . LEU A 1 88 ? 15.579 -16.779 -36.853 1.00 93.69 88 LEU A N 1
ATOM 646 C CA . LEU A 1 88 ? 16.415 -15.661 -36.403 1.00 93.69 88 LEU A CA 1
ATOM 647 C C . LEU A 1 88 ? 17.548 -16.149 -35.484 1.00 93.69 88 LEU A C 1
ATOM 649 O O . LEU A 1 88 ? 17.295 -16.709 -34.415 1.00 93.69 88 LEU A O 1
ATOM 653 N N . ASP A 1 89 ? 18.793 -15.865 -35.872 1.00 89.62 89 ASP A N 1
ATOM 654 C CA . ASP A 1 89 ? 20.001 -16.171 -35.093 1.00 89.62 89 ASP A CA 1
ATOM 655 C C . ASP A 1 89 ? 19.945 -15.593 -33.663 1.00 89.62 89 ASP A C 1
ATOM 657 O O . ASP A 1 89 ? 19.648 -14.412 -33.457 1.00 89.62 89 ASP A O 1
ATOM 661 N N . ARG A 1 90 ? 20.293 -16.425 -32.672 1.00 88.12 90 ARG A N 1
ATOM 662 C CA . ARG A 1 90 ? 20.356 -16.074 -31.244 1.00 88.12 90 ARG A CA 1
ATOM 663 C C . ARG A 1 90 ? 21.316 -14.925 -30.946 1.00 88.12 90 ARG A C 1
ATOM 665 O O . ARG A 1 90 ? 21.072 -14.194 -29.989 1.00 88.12 90 ARG A O 1
ATOM 672 N N . SER A 1 91 ? 22.326 -14.679 -31.787 1.00 85.06 91 SER A N 1
ATOM 673 C CA . SER A 1 91 ? 23.185 -13.485 -31.668 1.00 85.06 91 SER A CA 1
ATOM 674 C C . SER A 1 91 ? 22.405 -12.158 -31.739 1.00 85.06 91 SER A C 1
ATOM 676 O O . SER A 1 91 ? 22.834 -11.157 -31.167 1.00 85.06 91 SER A O 1
ATOM 678 N N . ARG A 1 92 ? 21.233 -12.143 -32.396 1.00 89.62 92 ARG A N 1
ATOM 679 C CA . ARG A 1 92 ? 20.362 -10.961 -32.551 1.00 89.62 92 ARG A CA 1
ATOM 680 C C . ARG A 1 92 ? 19.363 -10.774 -31.412 1.00 89.62 92 ARG A C 1
ATOM 682 O O . ARG A 1 92 ? 18.843 -9.672 -31.234 1.00 89.62 92 ARG A O 1
ATOM 689 N N . TRP A 1 93 ? 19.096 -11.818 -30.628 1.00 92.94 93 TRP A N 1
ATOM 690 C CA . TRP A 1 93 ? 18.050 -11.795 -29.602 1.00 92.94 93 TRP A CA 1
ATOM 691 C C . TRP A 1 93 ? 18.260 -10.731 -28.506 1.00 92.94 93 TRP A C 1
ATOM 693 O O . TRP A 1 93 ? 17.256 -10.143 -28.109 1.00 92.94 93 TRP A O 1
ATOM 703 N N . PRO A 1 94 ? 19.487 -10.387 -28.047 1.00 93.19 94 PRO A N 1
ATOM 704 C CA . PRO A 1 94 ? 19.672 -9.308 -27.073 1.00 93.19 94 PRO A CA 1
ATOM 705 C C . PRO A 1 94 ? 19.109 -7.959 -27.543 1.00 93.19 94 PRO A C 1
ATOM 707 O O . PRO A 1 94 ? 18.469 -7.251 -26.767 1.00 93.19 94 PRO A O 1
ATOM 710 N N . VAL A 1 95 ? 19.296 -7.611 -28.820 1.00 93.50 95 VAL A N 1
ATOM 711 C CA . VAL A 1 95 ? 18.809 -6.336 -29.369 1.00 93.50 95 VAL A CA 1
ATOM 712 C C . VAL A 1 95 ? 17.284 -6.358 -29.514 1.00 93.50 95 VAL A C 1
ATOM 714 O O . VAL A 1 95 ? 16.622 -5.408 -29.093 1.00 93.50 95 VAL A O 1
ATOM 717 N N . LEU A 1 96 ? 16.717 -7.473 -29.993 1.00 95.56 96 LEU A N 1
ATOM 718 C CA . LEU A 1 96 ? 15.265 -7.688 -30.050 1.00 95.56 96 LEU A CA 1
ATOM 719 C C . LEU A 1 96 ? 14.614 -7.584 -28.660 1.00 95.56 96 LEU A C 1
ATOM 721 O O . LEU A 1 96 ? 13.628 -6.869 -28.503 1.00 95.56 96 LEU A O 1
ATOM 725 N N . LEU A 1 97 ? 15.182 -8.238 -27.639 1.00 95.44 97 LEU A N 1
ATOM 726 C CA . LEU A 1 97 ? 14.700 -8.170 -26.254 1.00 95.44 97 LEU A CA 1
ATOM 727 C C . LEU A 1 97 ? 14.624 -6.722 -25.757 1.00 95.44 97 LEU A C 1
ATOM 729 O O . LEU A 1 97 ? 13.608 -6.318 -25.194 1.00 95.44 97 LEU A O 1
ATOM 733 N N . ARG A 1 98 ? 15.653 -5.907 -26.022 1.00 94.88 98 ARG A N 1
ATOM 734 C CA . ARG A 1 98 ? 15.635 -4.486 -25.657 1.00 94.88 98 ARG A CA 1
ATOM 735 C C . ARG A 1 98 ? 14.555 -3.698 -26.402 1.00 94.88 98 ARG A C 1
ATOM 737 O O . ARG A 1 98 ? 13.878 -2.881 -25.779 1.00 94.88 98 ARG A O 1
ATOM 744 N N . GLN A 1 99 ? 14.382 -3.930 -27.704 1.00 95.44 99 GLN A N 1
ATOM 745 C CA . GLN A 1 99 ? 13.338 -3.265 -28.494 1.00 95.44 99 GLN A CA 1
ATOM 746 C C . GLN A 1 99 ? 11.936 -3.617 -27.960 1.00 95.44 99 GLN A C 1
ATOM 748 O O . GLN A 1 99 ? 11.116 -2.722 -27.756 1.00 95.44 99 GLN A O 1
ATOM 753 N N . LEU A 1 100 ? 11.676 -4.889 -27.636 1.00 95.75 100 LEU A N 1
ATOM 754 C CA . LEU A 1 100 ? 10.412 -5.331 -27.029 1.00 95.75 100 LEU A CA 1
ATOM 755 C C . LEU A 1 100 ? 10.117 -4.607 -25.707 1.00 95.75 100 LEU A C 1
ATOM 757 O O . LEU A 1 100 ? 9.010 -4.101 -25.520 1.00 95.75 100 LEU A O 1
ATOM 761 N N . LEU A 1 101 ? 11.110 -4.511 -24.822 1.00 95.31 101 LEU A N 1
ATOM 762 C CA . LEU A 1 101 ? 10.977 -3.865 -23.511 1.00 95.31 101 LEU A CA 1
ATOM 763 C C . LEU A 1 101 ? 10.750 -2.355 -23.622 1.00 95.31 101 LEU A C 1
ATOM 765 O O . LEU A 1 101 ? 9.879 -1.814 -22.943 1.00 95.31 101 LEU A O 1
ATOM 769 N N . TRP A 1 102 ? 11.445 -1.684 -24.546 1.00 94.12 102 TRP A N 1
ATOM 770 C CA . TRP A 1 102 ? 11.182 -0.278 -24.868 1.00 94.12 102 TRP A CA 1
ATOM 771 C C . TRP A 1 102 ? 9.711 -0.063 -25.240 1.00 94.12 102 TRP A C 1
ATOM 773 O O . TRP A 1 102 ? 9.059 0.836 -24.712 1.00 94.12 102 TRP A O 1
ATOM 783 N N . HIS A 1 103 ? 9.152 -0.942 -26.073 1.00 93.50 103 HIS A N 1
ATOM 784 C CA . HIS A 1 103 ? 7.745 -0.912 -26.481 1.00 93.50 103 HIS A CA 1
ATOM 785 C C . HIS A 1 103 ? 6.777 -1.585 -25.487 1.00 93.50 103 HIS A C 1
ATOM 787 O O . HIS A 1 103 ? 5.649 -1.899 -25.861 1.00 93.50 103 HIS A O 1
ATOM 793 N N . SER A 1 104 ? 7.169 -1.766 -24.217 1.00 93.25 104 SER A N 1
ATOM 794 C CA . SER A 1 104 ? 6.328 -2.317 -23.139 1.00 93.25 104 SER A CA 1
ATOM 795 C C . SER A 1 104 ? 5.831 -3.759 -23.372 1.00 93.25 104 SER A C 1
ATOM 797 O O . SER A 1 104 ? 4.906 -4.209 -22.692 1.00 93.25 104 SER A O 1
ATOM 799 N N . ARG A 1 105 ? 6.439 -4.520 -24.296 1.00 93.81 105 ARG A N 1
ATOM 800 C CA . ARG A 1 105 ? 6.095 -5.927 -24.590 1.00 93.81 105 ARG A CA 1
ATOM 801 C C . ARG A 1 105 ? 6.780 -6.888 -23.619 1.00 93.81 105 ARG A C 1
ATOM 803 O O . ARG A 1 105 ? 7.512 -7.800 -24.006 1.00 93.81 105 ARG A O 1
ATOM 810 N N . ASN A 1 106 ? 6.533 -6.662 -22.332 1.00 90.12 106 ASN A N 1
ATOM 811 C CA . ASN A 1 106 ? 7.229 -7.330 -21.235 1.00 90.12 106 ASN A CA 1
ATOM 812 C C . ASN A 1 106 ? 7.002 -8.852 -21.243 1.00 90.12 106 ASN A C 1
ATOM 814 O O . ASN A 1 106 ? 7.939 -9.597 -20.969 1.00 90.12 106 ASN A O 1
ATOM 818 N N . GLN A 1 107 ? 5.809 -9.324 -21.632 1.00 90.00 107 GLN A N 1
ATOM 819 C CA . GLN A 1 107 ? 5.512 -10.760 -21.727 1.00 90.00 107 GLN A CA 1
ATOM 820 C C . GLN A 1 107 ? 6.261 -11.453 -22.878 1.00 90.00 107 GLN A C 1
ATOM 822 O O . GLN A 1 107 ? 6.837 -12.518 -22.672 1.00 90.00 107 GLN A O 1
ATOM 827 N N . ASP A 1 108 ? 6.318 -10.853 -24.073 1.00 94.12 108 ASP A N 1
ATOM 828 C CA . ASP A 1 108 ? 7.085 -11.424 -25.192 1.00 94.12 108 ASP A CA 1
ATOM 829 C C . ASP A 1 108 ? 8.589 -11.448 -24.883 1.00 94.12 108 ASP A C 1
ATOM 831 O O . ASP A 1 108 ? 9.281 -12.415 -25.205 1.00 94.12 108 ASP A O 1
ATOM 835 N N . ALA A 1 109 ? 9.097 -10.415 -24.201 1.00 94.31 109 ALA A N 1
ATOM 836 C CA . ALA A 1 109 ? 10.473 -10.388 -23.718 1.00 94.31 109 ALA A CA 1
ATOM 837 C C . ALA A 1 109 ? 10.732 -11.466 -22.646 1.00 94.31 109 ALA A C 1
ATOM 839 O O . ALA A 1 109 ? 11.759 -12.145 -22.701 1.00 94.31 109 ALA A O 1
ATOM 840 N N . ALA A 1 110 ? 9.796 -11.683 -21.713 1.00 91.44 110 ALA A N 1
ATOM 841 C CA . ALA A 1 110 ? 9.865 -12.763 -20.728 1.00 91.44 110 ALA A CA 1
ATOM 842 C C . ALA A 1 110 ? 9.895 -14.147 -21.397 1.00 91.44 110 ALA A C 1
ATOM 844 O O . ALA A 1 110 ? 10.697 -15.004 -21.020 1.00 91.44 110 ALA A O 1
ATOM 845 N N . ASP A 1 111 ? 9.059 -14.355 -22.416 1.00 92.00 111 ASP A N 1
ATOM 846 C CA . ASP A 1 111 ? 8.978 -15.595 -23.186 1.00 92.00 111 ASP A CA 1
ATOM 847 C C . ASP A 1 111 ? 10.265 -15.893 -23.958 1.00 92.00 111 ASP A C 1
ATOM 849 O O . ASP A 1 111 ? 10.787 -17.008 -23.874 1.00 92.00 111 ASP A O 1
ATOM 853 N N . LEU A 1 112 ? 10.797 -14.909 -24.691 1.00 92.81 112 LEU A N 1
ATOM 854 C CA . LEU A 1 112 ? 12.049 -15.071 -25.432 1.00 92.81 112 LEU A CA 1
ATOM 855 C C . LEU A 1 112 ? 13.242 -15.248 -24.484 1.00 92.81 112 LEU A C 1
ATOM 857 O O . LEU A 1 112 ? 14.088 -16.104 -24.737 1.00 92.81 112 LEU A O 1
ATOM 861 N N . MET A 1 113 ? 13.293 -14.528 -23.358 1.00 92.31 113 MET A N 1
ATOM 862 C CA . MET A 1 113 ? 14.352 -14.716 -22.358 1.00 92.31 113 MET A CA 1
ATOM 863 C C . MET A 1 113 ? 14.255 -16.090 -21.678 1.00 92.31 113 MET A C 1
ATOM 865 O O . MET A 1 113 ? 15.272 -16.728 -21.424 1.00 92.31 113 MET A O 1
ATOM 869 N N . ARG A 1 114 ? 13.044 -16.608 -21.439 1.00 90.81 114 ARG A N 1
ATOM 870 C CA . ARG A 1 114 ? 12.815 -17.975 -20.943 1.00 90.81 114 ARG A CA 1
ATOM 871 C C . ARG A 1 114 ? 13.292 -19.041 -21.936 1.00 90.81 114 ARG A C 1
ATOM 873 O O . ARG A 1 114 ? 13.874 -20.029 -21.499 1.00 90.81 114 ARG A O 1
ATOM 880 N N . LEU A 1 115 ? 13.083 -18.845 -23.240 1.00 90.44 115 LEU A N 1
ATOM 881 C CA . LEU A 1 115 ? 13.634 -19.726 -24.279 1.00 90.44 115 LEU A CA 1
ATOM 882 C C . LEU A 1 115 ? 15.169 -19.638 -24.338 1.00 90.44 115 LEU A C 1
ATOM 884 O O . LEU A 1 115 ? 15.840 -20.667 -24.377 1.00 90.44 115 LEU A O 1
ATOM 888 N N . LEU A 1 116 ? 15.732 -18.429 -24.268 1.00 88.38 116 LEU A N 1
ATOM 889 C CA . LEU A 1 116 ? 17.179 -18.199 -24.341 1.00 88.38 116 LEU A CA 1
ATOM 890 C C . LEU A 1 116 ? 17.934 -18.708 -23.098 1.00 88.38 116 LEU A C 1
ATOM 892 O O . LEU A 1 116 ? 19.045 -19.207 -23.224 1.00 88.38 116 LEU A O 1
ATOM 896 N N . ARG A 1 117 ? 17.326 -18.649 -21.904 1.00 87.62 117 ARG A N 1
ATOM 897 C CA . ARG A 1 117 ? 17.861 -19.282 -20.681 1.00 87.62 117 ARG A CA 1
ATOM 898 C C . ARG A 1 117 ? 17.789 -20.820 -20.723 1.00 87.62 117 ARG A C 1
ATOM 900 O O . ARG A 1 117 ? 18.518 -21.462 -19.974 1.00 87.62 117 ARG A O 1
ATOM 907 N N . ALA A 1 118 ? 16.915 -21.410 -21.546 1.00 87.75 118 ALA A N 1
ATOM 908 C CA . ALA A 1 118 ? 16.760 -22.865 -21.667 1.00 87.75 118 ALA A CA 1
ATOM 909 C C . ALA A 1 118 ? 17.719 -23.492 -22.697 1.00 87.75 118 ALA A C 1
ATOM 911 O O . ALA A 1 118 ? 18.207 -24.598 -22.478 1.00 87.75 118 ALA A O 1
ATOM 912 N N . ASP A 1 119 ? 18.009 -22.784 -23.791 1.00 84.69 119 ASP A N 1
ATOM 913 C CA . ASP A 1 119 ? 19.029 -23.154 -24.780 1.00 84.69 119 ASP A CA 1
ATOM 914 C C . ASP A 1 119 ? 19.816 -21.898 -25.222 1.00 84.69 119 ASP A C 1
ATOM 916 O O . ASP A 1 119 ? 19.483 -21.268 -26.236 1.00 84.69 119 ASP A O 1
ATOM 920 N N . PRO A 1 120 ? 20.851 -21.499 -24.455 1.00 78.06 120 PRO A N 1
ATOM 921 C CA . PRO A 1 120 ? 21.624 -20.292 -24.743 1.00 78.06 120 PRO A CA 1
ATOM 922 C C . PRO A 1 120 ? 22.499 -20.429 -25.996 1.00 78.06 120 PRO A C 1
ATOM 924 O O . PRO A 1 120 ? 22.755 -19.437 -26.683 1.00 78.06 120 PRO A O 1
ATOM 927 N N . GLY A 1 121 ? 22.957 -21.645 -26.316 1.00 79.00 121 GLY A N 1
ATOM 928 C CA . GLY A 1 121 ? 23.889 -21.921 -27.412 1.00 79.00 121 GLY A CA 1
ATOM 929 C C . GLY A 1 121 ? 25.058 -20.915 -27.469 1.00 79.00 121 GLY A C 1
ATOM 930 O O . GLY A 1 121 ? 25.726 -20.700 -26.459 1.00 79.00 121 GLY A O 1
ATOM 931 N N . PRO A 1 122 ? 25.308 -20.246 -28.613 1.00 70.94 122 PRO A N 1
ATOM 932 C CA . PRO A 1 122 ? 26.413 -19.292 -28.755 1.00 70.94 122 PRO A CA 1
ATOM 933 C C . PRO A 1 122 ? 26.224 -17.974 -27.976 1.00 70.94 122 PRO A C 1
ATOM 935 O O . PRO A 1 122 ? 27.134 -17.147 -27.967 1.00 70.94 122 PRO A O 1
ATOM 938 N N . ALA A 1 123 ? 25.063 -17.752 -27.349 1.00 74.12 123 ALA A N 1
ATOM 939 C CA . ALA A 1 123 ? 24.708 -16.514 -26.655 1.00 74.12 123 ALA A CA 1
ATOM 940 C C . ALA A 1 123 ? 24.852 -16.592 -25.119 1.00 74.12 123 ALA A C 1
ATOM 942 O O . ALA A 1 123 ? 24.438 -15.664 -24.430 1.00 74.12 123 ALA A O 1
ATOM 943 N N . GLU A 1 124 ? 25.450 -17.650 -24.560 1.00 78.81 124 GLU A N 1
ATOM 944 C CA . GLU A 1 124 ? 25.575 -17.870 -23.104 1.00 78.81 124 GLU A CA 1
ATOM 945 C C . GLU A 1 124 ? 26.153 -16.667 -22.332 1.00 78.81 124 GLU A C 1
ATOM 947 O O . GLU A 1 124 ? 25.582 -16.233 -21.329 1.00 78.81 124 GLU A O 1
ATOM 952 N N . GLY A 1 125 ? 27.227 -16.050 -22.840 1.00 78.31 125 GLY A N 1
ATOM 953 C CA . GLY A 1 125 ? 27.789 -14.829 -22.248 1.00 78.31 125 GLY A CA 1
ATOM 954 C C . GLY A 1 125 ? 26.822 -13.637 -22.279 1.00 78.31 125 GLY A C 1
ATOM 955 O O . GLY A 1 125 ? 26.746 -12.875 -21.315 1.00 78.31 125 GLY A O 1
ATOM 956 N N . ALA A 1 126 ? 26.024 -13.520 -23.344 1.00 85.94 126 ALA A N 1
ATOM 957 C CA . ALA A 1 126 ? 25.001 -12.488 -23.474 1.00 85.94 126 ALA A CA 1
ATOM 958 C C . ALA A 1 126 ? 23.797 -12.732 -22.550 1.00 85.94 126 ALA A C 1
ATOM 960 O O . ALA A 1 126 ? 23.203 -11.759 -22.105 1.00 85.94 126 ALA A O 1
ATOM 961 N N . VAL A 1 127 ? 23.450 -13.982 -22.213 1.00 88.31 127 VAL A N 1
ATOM 962 C CA . VAL A 1 127 ? 22.364 -14.295 -21.258 1.00 88.31 127 VAL A CA 1
ATOM 963 C C . VAL A 1 127 ? 22.681 -13.757 -19.867 1.00 88.31 127 VAL A C 1
ATOM 965 O O . VAL A 1 127 ? 21.855 -13.060 -19.284 1.00 88.31 127 VAL A O 1
ATOM 968 N N . ARG A 1 128 ? 23.893 -14.013 -19.361 1.00 87.00 128 ARG A N 1
ATOM 969 C CA . ARG A 1 128 ? 24.350 -13.484 -18.065 1.00 87.00 128 ARG A CA 1
ATOM 970 C C . ARG A 1 128 ? 24.355 -11.952 -18.050 1.00 87.00 128 ARG A C 1
ATOM 972 O O . ARG A 1 128 ? 23.897 -11.339 -17.087 1.00 87.00 128 ARG A O 1
ATOM 979 N N . ASP A 1 129 ? 24.876 -11.346 -19.115 1.00 91.56 129 ASP A N 1
ATOM 980 C CA . ASP A 1 129 ? 25.020 -9.892 -19.206 1.00 91.56 129 ASP A CA 1
ATOM 981 C C . ASP A 1 129 ? 23.633 -9.213 -19.388 1.00 91.56 129 ASP A C 1
ATOM 983 O O . ASP A 1 129 ? 23.362 -8.174 -18.782 1.00 91.56 129 ASP A O 1
ATOM 987 N N . LEU A 1 130 ? 22.690 -9.859 -20.092 1.00 92.69 130 LEU A N 1
ATOM 988 C CA . LEU A 1 130 ? 21.270 -9.479 -20.129 1.00 92.69 130 LEU A CA 1
ATOM 989 C C . LEU A 1 130 ? 20.592 -9.599 -18.760 1.00 92.69 130 LEU A C 1
ATOM 991 O O . LEU A 1 130 ? 19.898 -8.668 -18.366 1.00 92.69 130 LEU A O 1
ATOM 995 N N . ASP A 1 131 ? 20.771 -10.703 -18.028 1.00 90.62 131 ASP A N 1
ATOM 996 C CA . ASP A 1 131 ? 20.138 -10.898 -16.714 1.00 90.62 131 ASP A CA 1
ATOM 997 C C . ASP A 1 131 ? 20.562 -9.811 -15.710 1.00 90.62 131 ASP A C 1
ATOM 999 O O . ASP A 1 131 ? 19.723 -9.305 -14.961 1.00 90.62 131 ASP A O 1
ATOM 1003 N N . ALA A 1 132 ? 21.823 -9.368 -15.747 1.00 90.06 132 ALA A N 1
ATOM 1004 C CA . ALA A 1 132 ? 22.303 -8.243 -14.942 1.00 90.06 132 ALA A CA 1
ATOM 1005 C C . ALA A 1 132 ? 21.679 -6.890 -15.352 1.00 90.06 132 ALA A C 1
ATOM 1007 O O . ALA A 1 132 ? 21.328 -6.086 -14.486 1.00 90.06 132 ALA A O 1
ATOM 1008 N N . TRP A 1 133 ? 21.496 -6.636 -16.654 1.00 94.06 133 TRP A N 1
ATOM 1009 C CA . TRP A 1 133 ? 20.811 -5.432 -17.145 1.00 94.06 133 TRP A CA 1
ATOM 1010 C C . TRP A 1 133 ? 19.305 -5.441 -16.828 1.00 94.06 133 TRP A C 1
ATOM 1012 O O . TRP A 1 133 ? 18.751 -4.425 -16.394 1.00 94.06 133 TRP A O 1
ATOM 1022 N N . LEU A 1 134 ? 18.635 -6.585 -16.983 1.00 94.06 134 LEU A N 1
ATOM 1023 C CA . LEU A 1 134 ? 17.220 -6.762 -16.654 1.00 94.06 134 LEU A CA 1
ATOM 1024 C C . LEU A 1 134 ? 16.973 -6.582 -15.152 1.00 94.06 134 LEU A C 1
ATOM 1026 O O . LEU A 1 134 ? 16.046 -5.866 -14.785 1.00 94.06 134 LEU A O 1
ATOM 1030 N N . ALA A 1 135 ? 17.835 -7.127 -14.287 1.00 90.81 135 ALA A N 1
ATOM 1031 C CA . ALA A 1 135 ? 17.726 -6.992 -12.831 1.00 90.81 135 ALA A CA 1
ATOM 1032 C C . ALA A 1 135 ? 17.792 -5.536 -12.323 1.00 90.81 135 ALA A C 1
ATOM 1034 O O . ALA A 1 135 ? 17.352 -5.267 -11.207 1.00 90.81 135 ALA A O 1
ATOM 1035 N N . TYR A 1 136 ? 18.316 -4.602 -13.126 1.00 91.38 136 TYR A N 1
ATOM 1036 C CA . TYR A 1 136 ? 18.311 -3.165 -12.835 1.00 91.38 136 TYR A CA 1
ATOM 1037 C C . TYR A 1 136 ? 17.210 -2.391 -13.581 1.00 91.38 136 TYR A C 1
ATOM 1039 O O . TYR A 1 136 ? 16.669 -1.424 -13.049 1.00 91.38 136 TYR A O 1
ATOM 1047 N N . THR A 1 137 ? 16.879 -2.772 -14.820 1.00 92.00 137 THR A N 1
ATOM 1048 C CA . THR A 1 137 ? 15.965 -1.991 -15.678 1.00 92.00 137 THR A CA 1
ATOM 1049 C C . THR A 1 137 ? 14.517 -2.474 -15.657 1.00 92.00 137 THR A C 1
ATOM 1051 O O . THR A 1 137 ? 13.608 -1.648 -15.566 1.00 92.00 137 THR A O 1
ATOM 1054 N N . HIS A 1 138 ? 14.313 -3.791 -15.697 1.00 93.44 138 HIS A N 1
ATOM 1055 C CA . HIS A 1 138 ? 13.020 -4.479 -15.762 1.00 93.44 138 HIS A CA 1
ATOM 1056 C C . HIS A 1 138 ? 13.015 -5.647 -14.750 1.00 93.44 138 HIS A C 1
ATOM 1058 O O . HIS A 1 138 ? 12.908 -6.814 -15.140 1.00 93.44 138 HIS A O 1
ATOM 1064 N N . PRO A 1 139 ? 13.195 -5.358 -13.444 1.00 90.31 139 PRO A N 1
ATOM 1065 C CA . PRO A 1 139 ? 13.493 -6.361 -12.413 1.00 90.31 139 PRO A CA 1
ATOM 1066 C C . PRO A 1 139 ? 12.402 -7.425 -12.243 1.00 90.31 139 PRO A C 1
ATOM 1068 O O . PRO A 1 139 ? 12.698 -8.552 -11.855 1.00 90.31 139 PRO A O 1
ATOM 1071 N N . THR A 1 140 ? 11.158 -7.114 -12.613 1.00 85.38 140 THR A N 1
ATOM 1072 C CA . THR A 1 140 ? 10.028 -8.057 -12.673 1.00 85.38 140 THR A CA 1
ATOM 1073 C C . THR A 1 140 ? 10.286 -9.278 -13.570 1.00 85.38 140 THR A C 1
ATOM 1075 O O . THR A 1 140 ? 9.641 -10.309 -13.396 1.00 85.38 140 THR A O 1
ATOM 1078 N N . LEU A 1 141 ? 11.256 -9.206 -14.491 1.00 85.19 141 LEU A N 1
ATOM 1079 C CA . LEU A 1 141 ? 11.640 -10.288 -15.410 1.00 85.19 141 LEU A CA 1
ATOM 1080 C C . LEU A 1 141 ? 12.812 -11.156 -14.902 1.00 85.19 141 LEU A C 1
ATOM 1082 O O . LEU A 1 141 ? 13.229 -12.110 -15.577 1.00 85.19 141 LEU A O 1
ATOM 1086 N N . VAL A 1 142 ? 13.345 -10.851 -13.713 1.00 79.81 142 VAL A N 1
ATOM 1087 C CA . VAL A 1 142 ? 14.454 -11.573 -13.072 1.00 79.81 142 VAL A CA 1
ATOM 1088 C C . VAL A 1 142 ? 14.078 -11.935 -11.636 1.00 79.81 142 VAL A C 1
ATOM 1090 O O . VAL A 1 142 ? 14.246 -11.155 -10.702 1.00 79.81 142 VAL A O 1
ATOM 1093 N N . ARG A 1 143 ? 13.604 -13.170 -11.438 1.00 56.31 143 ARG A N 1
ATOM 1094 C CA . ARG A 1 143 ? 13.329 -13.713 -10.100 1.00 56.31 143 ARG A CA 1
ATOM 1095 C C . ARG A 1 143 ? 14.649 -13.828 -9.327 1.00 56.31 143 ARG A C 1
ATOM 1097 O O . ARG A 1 143 ? 15.453 -14.713 -9.623 1.00 56.31 143 ARG A O 1
ATOM 1104 N N . ARG A 1 144 ? 14.887 -12.935 -8.355 1.00 50.16 144 ARG A N 1
ATOM 1105 C CA . ARG A 1 144 ? 16.093 -12.967 -7.508 1.00 50.16 144 ARG A CA 1
ATOM 1106 C C . ARG A 1 144 ? 16.228 -14.339 -6.842 1.00 50.16 144 ARG A C 1
ATOM 1108 O O . ARG A 1 144 ? 15.366 -14.740 -6.066 1.00 50.16 144 ARG A O 1
ATOM 1115 N N . ARG A 1 145 ? 17.340 -15.033 -7.099 1.00 39.94 145 ARG A N 1
ATOM 1116 C CA . ARG A 1 145 ? 17.817 -16.096 -6.205 1.00 39.94 145 ARG A CA 1
ATOM 1117 C C . ARG A 1 145 ? 18.434 -15.434 -4.979 1.00 39.94 145 ARG A C 1
ATOM 1119 O O . ARG A 1 145 ? 19.400 -14.681 -5.107 1.00 39.94 145 ARG A O 1
ATOM 1126 N N . THR A 1 146 ? 17.893 -15.723 -3.803 1.00 29.59 146 THR A N 1
ATOM 1127 C CA . THR A 1 146 ? 18.534 -15.398 -2.528 1.00 29.59 146 THR A CA 1
ATOM 1128 C C . THR A 1 146 ? 19.922 -16.057 -2.462 1.00 29.59 146 THR A C 1
ATOM 1130 O O . THR A 1 146 ? 20.103 -17.198 -2.882 1.00 29.59 146 THR A O 1
ATOM 1133 N N . GLY A 1 147 ? 20.932 -15.317 -1.990 1.00 33.62 147 GLY A N 1
ATOM 1134 C CA . GLY A 1 147 ? 22.278 -15.848 -1.715 1.00 33.62 147 GLY A CA 1
ATOM 1135 C C . GLY A 1 147 ? 23.280 -15.960 -2.880 1.00 33.62 147 GLY A C 1
ATOM 1136 O O . GLY A 1 147 ? 24.383 -16.453 -2.658 1.00 33.62 147 GLY A O 1
ATOM 1137 N N . ALA A 1 148 ? 22.974 -15.508 -4.102 1.00 29.48 148 ALA A N 1
ATOM 1138 C CA . ALA A 1 148 ? 23.897 -15.629 -5.244 1.00 29.48 148 ALA A CA 1
ATOM 1139 C C . ALA A 1 148 ? 25.014 -14.552 -5.271 1.00 29.48 148 ALA A C 1
ATOM 1141 O O . ALA A 1 148 ? 24.913 -13.544 -5.972 1.00 29.48 148 ALA A O 1
ATOM 1142 N N . THR A 1 149 ? 26.113 -14.768 -4.542 1.00 33.44 149 THR A N 1
ATOM 1143 C CA . THR A 1 149 ? 27.311 -13.900 -4.540 1.00 33.44 149 THR A CA 1
ATOM 1144 C C . THR A 1 149 ? 28.225 -14.120 -5.757 1.00 33.44 149 THR A C 1
ATOM 1146 O O . THR A 1 149 ? 29.320 -14.671 -5.655 1.00 33.44 149 THR A O 1
ATOM 1149 N N . THR A 1 150 ? 27.820 -13.638 -6.934 1.00 35.16 150 THR A N 1
ATOM 1150 C CA . THR A 1 150 ? 28.690 -13.623 -8.126 1.00 35.16 150 THR A CA 1
ATOM 1151 C C . THR A 1 150 ? 29.595 -12.387 -8.148 1.00 35.16 150 THR A C 1
ATOM 1153 O O . THR A 1 150 ? 29.218 -11.333 -8.664 1.00 35.16 150 THR A O 1
ATOM 1156 N N . GLY A 1 151 ? 30.806 -12.516 -7.599 1.00 35.62 151 GLY A N 1
ATOM 1157 C CA . GLY A 1 151 ? 31.892 -11.562 -7.854 1.00 35.62 151 GLY A CA 1
ATOM 1158 C C . GLY A 1 151 ? 32.369 -11.604 -9.319 1.00 35.62 151 GLY A C 1
ATOM 1159 O O . GLY A 1 151 ? 32.038 -12.546 -10.044 1.00 35.62 151 GLY A O 1
ATOM 1160 N N . PRO A 1 152 ? 33.150 -10.609 -9.783 1.00 36.47 152 PRO A N 1
ATOM 1161 C CA . PRO A 1 152 ? 33.669 -10.582 -11.149 1.00 36.47 152 PRO A CA 1
ATOM 1162 C C . PRO A 1 152 ? 34.722 -11.681 -11.358 1.00 36.47 152 PRO A C 1
ATOM 1164 O O . PRO A 1 152 ? 35.898 -11.514 -11.039 1.00 36.47 152 PRO A O 1
ATOM 1167 N N . GLN A 1 153 ? 34.296 -12.818 -11.904 1.00 41.06 153 GLN A N 1
ATOM 1168 C CA . GLN A 1 153 ? 35.197 -13.888 -12.322 1.00 41.06 153 GLN A CA 1
ATOM 1169 C C . GLN A 1 153 ? 35.881 -13.498 -13.651 1.00 41.06 153 GLN A C 1
ATOM 1171 O O . GLN A 1 153 ? 35.191 -12.991 -14.543 1.00 41.06 153 GLN A O 1
ATOM 1176 N N . PRO A 1 154 ? 37.207 -13.703 -13.813 1.00 39.44 154 PRO A N 1
ATOM 1177 C CA . PRO A 1 154 ? 37.906 -13.394 -15.060 1.00 39.44 154 PRO A CA 1
ATOM 1178 C C . PRO A 1 154 ? 37.260 -14.090 -16.259 1.00 39.44 154 PRO A C 1
ATOM 1180 O O . PRO A 1 154 ? 36.866 -15.253 -16.174 1.00 39.44 154 PRO A O 1
ATOM 1183 N N . ALA A 1 155 ? 37.126 -13.362 -17.366 1.00 43.88 155 ALA A N 1
ATOM 1184 C CA . ALA A 1 155 ? 36.399 -13.846 -18.529 1.00 43.88 155 ALA A CA 1
ATOM 1185 C C . ALA A 1 155 ? 37.182 -14.930 -19.282 1.00 43.88 155 ALA A C 1
ATOM 1187 O O . ALA A 1 155 ? 38.319 -14.699 -19.693 1.00 43.88 155 ALA A O 1
ATOM 1188 N N . ASP A 1 156 ? 36.520 -16.052 -19.558 1.00 39.50 156 ASP A N 1
ATOM 1189 C CA . ASP A 1 156 ? 36.822 -16.817 -20.765 1.00 39.50 156 ASP A CA 1
ATOM 1190 C C . ASP A 1 156 ? 36.302 -16.042 -21.996 1.00 39.50 156 ASP A C 1
ATOM 1192 O O . ASP A 1 156 ? 35.395 -15.202 -21.884 1.00 39.50 156 ASP A O 1
ATOM 1196 N N . ALA A 1 157 ? 36.894 -16.263 -23.168 1.00 44.62 157 ALA A N 1
ATOM 1197 C CA . ALA A 1 157 ? 36.788 -15.376 -24.332 1.00 44.62 157 ALA A CA 1
ATOM 1198 C C . ALA A 1 157 ? 35.475 -15.544 -25.134 1.00 44.62 157 ALA A C 1
ATOM 1200 O O . ALA A 1 157 ? 35.484 -15.829 -26.331 1.00 44.62 157 ALA A O 1
ATOM 1201 N N . SER A 1 158 ? 34.324 -15.371 -24.476 1.00 53.12 158 SER A N 1
ATOM 1202 C CA . SER A 1 158 ? 33.001 -15.582 -25.075 1.00 53.12 158 SER A CA 1
ATOM 1203 C C . SER A 1 158 ? 32.550 -14.458 -26.020 1.00 53.12 158 SER A C 1
ATOM 1205 O O . SER A 1 158 ? 32.805 -13.271 -25.797 1.00 53.12 158 SER A O 1
ATOM 1207 N N . ASN A 1 159 ? 31.809 -14.859 -27.058 1.00 59.38 159 ASN A N 1
ATOM 1208 C CA . ASN A 1 159 ? 31.412 -14.092 -28.248 1.00 59.38 159 ASN A CA 1
ATOM 1209 C C . ASN A 1 159 ? 30.303 -13.036 -27.989 1.00 59.38 159 ASN A C 1
ATOM 1211 O O . ASN A 1 159 ? 29.266 -13.031 -28.648 1.00 59.38 159 ASN A O 1
ATOM 1215 N N . THR A 1 160 ? 30.479 -12.189 -26.970 1.00 71.38 160 THR A N 1
ATOM 1216 C CA . THR A 1 160 ? 29.474 -11.222 -26.475 1.00 71.38 160 THR A CA 1
ATOM 1217 C C . THR A 1 160 ? 29.774 -9.797 -26.954 1.00 71.38 160 THR A C 1
ATOM 1219 O O . THR A 1 160 ? 30.938 -9.408 -27.007 1.00 71.38 160 THR A O 1
ATOM 1222 N N . ASP A 1 161 ? 28.739 -8.995 -27.231 1.00 84.69 161 ASP A N 1
ATOM 1223 C CA . ASP A 1 161 ? 28.878 -7.556 -27.519 1.00 84.69 161 ASP A CA 1
ATOM 1224 C C . ASP A 1 161 ? 29.566 -6.825 -26.334 1.00 84.69 161 ASP A C 1
ATOM 1226 O O . ASP A 1 161 ? 29.050 -6.878 -25.208 1.00 84.69 161 ASP A O 1
ATOM 1230 N N . PRO A 1 162 ? 30.709 -6.136 -26.544 1.00 88.06 162 PRO A N 1
ATOM 1231 C CA . PRO A 1 162 ? 31.407 -5.403 -25.486 1.00 88.06 162 PRO A CA 1
ATOM 1232 C C . PRO A 1 162 ? 30.540 -4.349 -24.785 1.00 88.06 162 PRO A C 1
ATOM 1234 O O . PRO A 1 162 ? 30.659 -4.166 -23.575 1.00 88.06 162 PRO A O 1
ATOM 1237 N N . TRP A 1 163 ? 29.625 -3.691 -25.503 1.00 91.56 163 TRP A N 1
ATOM 1238 C CA . TRP A 1 163 ? 28.746 -2.669 -24.933 1.00 91.56 163 TRP A CA 1
ATOM 1239 C C . TRP A 1 163 ? 27.614 -3.258 -24.097 1.00 91.56 163 TRP A C 1
ATOM 1241 O O . TRP A 1 163 ? 27.239 -2.656 -23.088 1.00 91.56 163 TRP A O 1
ATOM 1251 N N . LEU A 1 164 ? 27.113 -4.448 -24.446 1.00 92.31 164 LEU A N 1
ATOM 1252 C CA . LEU A 1 164 ? 26.209 -5.207 -23.573 1.00 92.31 164 LEU A CA 1
ATOM 1253 C C . LEU A 1 164 ? 26.922 -5.568 -22.263 1.00 92.31 164 LEU A C 1
ATOM 1255 O O . LEU A 1 164 ? 26.358 -5.375 -21.188 1.00 92.31 164 LEU A O 1
ATOM 1259 N N . ARG A 1 165 ? 28.188 -5.999 -22.329 1.00 91.12 165 ARG A N 1
ATOM 1260 C CA . ARG A 1 165 ? 28.988 -6.298 -21.132 1.00 91.12 165 ARG A CA 1
ATOM 1261 C C . ARG A 1 165 ? 29.230 -5.058 -20.264 1.00 91.12 165 ARG A C 1
ATOM 1263 O O . ARG A 1 165 ? 29.033 -5.125 -19.052 1.00 91.12 165 ARG A O 1
ATOM 1270 N N . SER A 1 166 ? 29.578 -3.916 -20.858 1.00 92.25 166 SER A N 1
ATOM 1271 C CA . SER A 1 166 ? 29.713 -2.643 -20.128 1.00 92.25 166 SER A CA 1
ATOM 1272 C C . SER A 1 166 ? 28.386 -2.187 -19.510 1.00 92.25 166 SER A C 1
ATOM 1274 O O . SER A 1 166 ? 28.354 -1.789 -18.346 1.00 92.25 166 SER A O 1
ATOM 1276 N N . THR A 1 167 ? 27.274 -2.327 -20.241 1.00 94.00 167 THR A N 1
ATOM 1277 C CA . THR A 1 167 ? 25.912 -2.082 -19.734 1.00 94.00 167 THR A CA 1
ATOM 1278 C C . THR A 1 167 ? 25.603 -2.965 -18.522 1.00 94.00 167 THR A C 1
ATOM 1280 O O . THR A 1 167 ? 25.137 -2.461 -17.504 1.00 94.00 167 THR A O 1
ATOM 1283 N N . ALA A 1 168 ? 25.906 -4.263 -18.595 1.00 92.69 168 ALA A N 1
ATOM 1284 C CA . ALA A 1 168 ? 25.685 -5.233 -17.524 1.00 92.69 168 ALA A CA 1
ATOM 1285 C C . ALA A 1 168 ? 26.508 -4.928 -16.262 1.00 92.69 168 ALA A C 1
ATOM 1287 O O . ALA A 1 168 ? 25.984 -4.973 -15.147 1.00 92.69 168 ALA A O 1
ATOM 1288 N N . VAL A 1 169 ? 27.786 -4.571 -16.432 1.00 90.44 169 VAL A N 1
ATOM 1289 C CA . VAL A 1 169 ? 28.684 -4.184 -15.332 1.00 90.44 169 VAL A CA 1
ATOM 1290 C C . VAL A 1 169 ? 28.185 -2.916 -14.636 1.00 90.44 169 VAL A C 1
ATOM 1292 O O . VAL A 1 169 ? 28.127 -2.887 -13.406 1.00 90.44 169 VAL A O 1
ATOM 1295 N N . LEU A 1 170 ? 27.778 -1.893 -15.396 1.00 92.31 170 LEU A N 1
ATOM 1296 C CA . LEU A 1 170 ? 27.240 -0.645 -14.844 1.00 92.31 170 LEU A CA 1
ATOM 1297 C C . LEU A 1 170 ? 25.871 -0.848 -14.183 1.00 92.31 170 LEU A C 1
ATOM 1299 O O . LEU A 1 170 ? 25.655 -0.346 -13.084 1.00 92.31 170 LEU A O 1
ATOM 1303 N N . ALA A 1 171 ? 24.975 -1.627 -14.793 1.00 91.88 171 ALA A N 1
ATOM 1304 C CA . ALA A 1 171 ? 23.677 -1.986 -14.221 1.00 91.88 171 ALA A CA 1
ATOM 1305 C C . ALA A 1 171 ? 23.830 -2.725 -12.883 1.00 91.88 171 ALA A C 1
ATOM 1307 O O . ALA A 1 171 ? 23.223 -2.337 -11.886 1.00 91.88 171 ALA A O 1
ATOM 1308 N N . GLY A 1 172 ? 24.696 -3.742 -12.832 1.00 88.19 172 GLY A N 1
ATOM 1309 C CA . GLY A 1 172 ? 24.978 -4.491 -11.608 1.00 88.19 172 GLY A CA 1
ATOM 1310 C C . GLY A 1 172 ? 25.674 -3.659 -10.526 1.00 88.19 172 GLY A C 1
ATOM 1311 O O . GLY A 1 172 ? 25.486 -3.932 -9.344 1.00 88.19 172 GLY A O 1
ATOM 1312 N N . ALA A 1 173 ? 26.460 -2.649 -10.906 1.00 85.75 173 ALA A N 1
ATOM 1313 C CA . ALA A 1 173 ? 27.080 -1.706 -9.978 1.00 85.75 173 ALA A CA 1
ATOM 1314 C C . ALA A 1 173 ? 26.046 -0.726 -9.393 1.00 85.75 173 ALA A C 1
ATOM 1316 O O . ALA A 1 173 ? 25.864 -0.687 -8.177 1.00 85.75 173 ALA A O 1
ATOM 1317 N N . LEU A 1 174 ? 25.273 -0.048 -10.250 1.00 86.19 174 LEU A N 1
ATOM 1318 C CA . LEU A 1 174 ? 24.160 0.829 -9.858 1.00 86.19 174 LEU A CA 1
ATOM 1319 C C . LEU A 1 174 ? 23.138 0.112 -8.962 1.00 86.19 174 LEU A C 1
ATOM 1321 O O . LEU A 1 174 ? 22.658 0.696 -7.995 1.00 86.19 174 LEU A O 1
ATOM 1325 N N . ALA A 1 175 ? 22.845 -1.164 -9.236 1.00 84.38 175 ALA A N 1
ATOM 1326 C CA . ALA A 1 175 ? 21.941 -1.993 -8.437 1.00 84.38 175 ALA A CA 1
ATOM 1327 C C . ALA A 1 175 ? 22.439 -2.296 -7.007 1.00 84.38 175 ALA A C 1
ATOM 1329 O O . ALA A 1 175 ? 21.644 -2.743 -6.180 1.00 84.38 175 ALA A O 1
ATOM 1330 N N . ARG A 1 176 ? 23.728 -2.075 -6.699 1.00 76.56 176 ARG A N 1
ATOM 1331 C CA . ARG A 1 176 ? 24.305 -2.253 -5.352 1.00 76.56 176 ARG A CA 1
ATOM 1332 C C . ARG A 1 176 ? 24.400 -0.956 -4.545 1.00 76.56 176 ARG A C 1
ATOM 1334 O O . ARG A 1 176 ? 24.464 -1.036 -3.322 1.00 76.56 176 ARG A O 1
ATOM 1341 N N . GLY A 1 177 ? 24.373 0.211 -5.191 1.00 68.19 177 GLY A N 1
ATOM 1342 C CA . GLY A 1 177 ? 24.368 1.513 -4.520 1.00 68.19 177 GLY A CA 1
ATOM 1343 C C . GLY A 1 177 ? 25.403 2.493 -5.070 1.00 68.19 177 GLY A C 1
ATOM 1344 O O . GLY A 1 177 ? 25.685 2.514 -6.265 1.00 68.19 177 GLY A O 1
ATOM 1345 N N . GLN A 1 178 ? 25.920 3.350 -4.188 1.00 65.44 178 GLN A N 1
ATOM 1346 C CA . GLN A 1 178 ? 26.883 4.401 -4.520 1.00 65.44 178 GLN A CA 1
ATOM 1347 C C . GLN A 1 178 ? 28.241 4.079 -3.892 1.00 65.44 178 GLN A C 1
ATOM 1349 O O . GLN A 1 178 ? 28.390 4.137 -2.674 1.00 65.44 178 GLN A O 1
ATOM 1354 N N . ASP A 1 179 ? 29.230 3.776 -4.729 1.00 70.69 179 ASP A N 1
ATOM 1355 C CA . ASP A 1 179 ? 30.636 3.668 -4.346 1.00 70.69 179 ASP A CA 1
ATOM 1356 C C . ASP A 1 179 ? 31.539 4.322 -5.410 1.00 70.69 179 ASP A C 1
ATOM 1358 O O . ASP A 1 179 ? 31.146 4.524 -6.565 1.00 70.69 179 ASP A O 1
ATOM 1362 N N . ASP A 1 180 ? 32.765 4.685 -5.023 1.00 77.25 180 ASP A N 1
ATOM 1363 C CA . ASP A 1 180 ? 33.733 5.285 -5.952 1.00 77.25 180 ASP A CA 1
ATOM 1364 C C . ASP A 1 180 ? 34.225 4.281 -7.019 1.00 77.25 180 ASP A C 1
ATOM 1366 O O . ASP A 1 180 ? 34.715 4.691 -8.071 1.00 77.25 180 ASP A O 1
ATOM 1370 N N . GLU A 1 181 ? 34.043 2.970 -6.804 1.00 81.25 181 GLU A N 1
ATOM 1371 C CA . GLU A 1 181 ? 34.349 1.926 -7.793 1.00 81.25 181 GLU A CA 1
ATOM 1372 C C . GLU A 1 181 ? 33.387 1.995 -8.994 1.00 81.25 181 GLU A C 1
ATOM 1374 O O . GLU A 1 181 ? 33.798 1.873 -10.149 1.00 81.25 181 GLU A O 1
ATOM 1379 N N . THR A 1 182 ? 32.105 2.257 -8.742 1.00 83.69 182 THR A N 1
ATOM 1380 C CA . THR A 1 182 ? 31.065 2.479 -9.756 1.00 83.69 182 THR A CA 1
ATOM 1381 C C . THR A 1 182 ? 31.341 3.750 -10.557 1.00 83.69 182 THR A C 1
ATOM 1383 O O . THR A 1 182 ? 31.205 3.747 -11.781 1.00 83.69 182 THR A O 1
ATOM 1386 N N . VAL A 1 183 ? 31.811 4.813 -9.893 1.00 87.88 183 VAL A N 1
ATOM 1387 C CA . VAL A 1 183 ? 32.240 6.063 -10.546 1.00 87.88 183 VAL A CA 1
ATOM 1388 C C . VAL A 1 183 ? 33.484 5.842 -11.418 1.00 87.88 183 VAL A C 1
ATOM 1390 O O . VAL A 1 183 ? 33.540 6.355 -12.534 1.00 87.88 183 VAL A O 1
ATOM 1393 N N . ALA A 1 184 ? 34.459 5.052 -10.957 1.00 89.19 184 ALA A N 1
ATOM 1394 C CA . ALA A 1 184 ? 35.646 4.705 -11.743 1.00 89.19 184 ALA A CA 1
ATOM 1395 C C . ALA A 1 184 ? 35.285 3.891 -12.999 1.00 89.19 184 ALA A C 1
ATOM 1397 O O . ALA A 1 184 ? 35.647 4.288 -14.106 1.00 89.19 184 ALA A O 1
ATOM 1398 N N . ARG A 1 185 ? 34.480 2.826 -12.850 1.00 88.94 185 ARG A N 1
ATOM 1399 C CA . ARG A 1 185 ? 33.966 2.017 -13.975 1.00 88.94 185 ARG A CA 1
ATOM 1400 C C . ARG A 1 185 ? 33.223 2.863 -15.009 1.00 88.94 185 ARG A C 1
ATOM 1402 O O . ARG A 1 185 ? 33.399 2.656 -16.205 1.00 88.94 185 ARG A O 1
ATOM 1409 N N . ALA A 1 186 ? 32.398 3.810 -14.561 1.00 92.44 186 ALA A N 1
ATOM 1410 C CA . ALA A 1 186 ? 31.690 4.726 -15.449 1.00 92.44 186 ALA A CA 1
ATOM 1411 C C . ALA A 1 186 ? 32.644 5.643 -16.230 1.00 92.44 186 ALA A C 1
ATOM 1413 O O . ALA A 1 186 ? 32.399 5.920 -17.403 1.00 92.44 186 ALA A O 1
ATOM 1414 N N . GLU A 1 187 ? 33.746 6.087 -15.619 1.00 92.62 187 GLU A N 1
ATOM 1415 C CA . GLU A 1 187 ? 34.750 6.892 -16.316 1.00 92.62 187 GLU A CA 1
ATOM 1416 C C . GLU A 1 187 ? 35.519 6.081 -17.367 1.00 92.62 187 GLU A C 1
ATOM 1418 O O . GLU A 1 187 ? 35.755 6.590 -18.461 1.00 92.62 187 GLU A O 1
ATOM 1423 N N . ASP A 1 188 ? 35.853 4.821 -17.081 1.00 90.75 188 ASP A N 1
ATOM 1424 C CA . ASP A 1 188 ? 36.540 3.936 -18.031 1.00 90.75 188 ASP A CA 1
ATOM 1425 C C . ASP A 1 188 ? 35.663 3.581 -19.242 1.00 90.75 188 ASP A C 1
ATOM 1427 O O . ASP A 1 188 ? 36.095 3.755 -20.382 1.00 90.75 188 ASP A O 1
ATOM 1431 N N . VAL A 1 189 ? 34.389 3.232 -19.029 1.00 91.19 189 VAL A N 1
ATOM 1432 C CA . VAL A 1 189 ? 33.435 2.955 -20.124 1.00 91.19 189 VAL A CA 1
ATOM 1433 C C . VAL A 1 189 ? 33.261 4.162 -21.067 1.00 91.19 189 VAL A C 1
ATOM 1435 O O . VAL A 1 189 ? 33.094 3.983 -22.274 1.00 91.19 189 VAL A O 1
ATOM 1438 N N . LEU A 1 190 ? 33.344 5.397 -20.555 1.00 91.06 190 LEU A N 1
ATOM 1439 C CA . LEU A 1 190 ? 33.280 6.614 -21.379 1.00 91.06 190 LEU A CA 1
ATOM 1440 C C . LEU A 1 190 ? 34.610 6.972 -22.070 1.00 91.06 190 LEU A C 1
ATOM 1442 O O . LEU A 1 190 ? 34.593 7.680 -23.080 1.00 91.06 190 LEU A O 1
ATOM 1446 N N . ARG A 1 191 ? 35.755 6.476 -21.582 1.00 89.44 191 ARG A N 1
ATOM 1447 C CA . ARG A 1 191 ? 37.053 6.575 -22.280 1.00 89.44 191 ARG A CA 1
ATOM 1448 C C . ARG A 1 191 ? 37.097 5.617 -23.475 1.00 89.44 191 ARG A C 1
ATOM 1450 O O . ARG A 1 191 ? 37.428 6.045 -24.583 1.00 89.44 191 ARG A O 1
ATOM 1457 N N . ASP A 1 192 ? 36.690 4.364 -23.272 1.00 86.31 192 ASP A N 1
ATOM 1458 C CA . ASP A 1 192 ? 36.728 3.295 -24.286 1.00 86.31 192 ASP A CA 1
ATOM 1459 C C . ASP A 1 192 ? 35.793 3.544 -25.483 1.00 86.31 192 ASP A C 1
ATOM 1461 O O . ASP A 1 192 ? 36.027 3.027 -26.582 1.00 86.31 192 ASP A O 1
ATOM 1465 N N . LEU A 1 193 ? 34.781 4.403 -25.309 1.00 83.19 193 LEU A N 1
ATOM 1466 C CA . LEU A 1 193 ? 33.871 4.849 -26.369 1.00 83.19 193 LEU A CA 1
ATOM 1467 C C . LEU A 1 193 ? 34.598 5.441 -27.579 1.00 83.19 193 LEU A C 1
ATOM 1469 O O . LEU A 1 193 ? 34.193 5.214 -28.714 1.00 83.19 193 LEU A O 1
ATOM 1473 N N . ARG A 1 194 ? 35.701 6.164 -27.359 1.00 69.62 194 ARG A N 1
ATOM 1474 C CA . ARG A 1 194 ? 36.479 6.787 -28.444 1.00 69.62 194 ARG A CA 1
ATOM 1475 C C . ARG A 1 194 ? 37.440 5.824 -29.152 1.00 69.62 194 ARG A C 1
ATOM 1477 O O . ARG A 1 194 ? 38.082 6.225 -30.120 1.00 69.62 194 ARG A O 1
ATOM 1484 N N . LEU A 1 195 ? 37.555 4.586 -28.670 1.00 65.50 195 LEU A N 1
ATOM 1485 C CA . LEU A 1 195 ? 38.470 3.555 -29.178 1.00 65.50 195 LEU A CA 1
ATOM 1486 C C . LEU A 1 195 ? 37.733 2.373 -29.832 1.00 65.50 195 LEU A C 1
ATOM 1488 O O . LEU A 1 195 ? 38.349 1.572 -30.534 1.00 65.50 195 LEU A O 1
ATOM 1492 N N . SER A 1 196 ? 36.423 2.269 -29.606 1.00 72.25 196 SER A N 1
ATOM 1493 C CA . SER A 1 196 ? 35.578 1.139 -30.002 1.00 72.25 196 SER A CA 1
ATOM 1494 C C . SER A 1 196 ? 34.614 1.513 -31.133 1.00 72.25 196 SER A C 1
ATOM 1496 O O . SER A 1 196 ? 34.422 2.685 -31.444 1.00 72.25 196 SER A O 1
ATOM 1498 N N . ARG A 1 197 ? 33.979 0.515 -31.762 1.00 73.12 197 ARG A N 1
ATOM 1499 C CA . ARG A 1 197 ? 32.848 0.760 -32.674 1.00 73.12 197 ARG A CA 1
ATOM 1500 C C . ARG A 1 197 ? 31.553 0.920 -31.878 1.00 73.12 197 ARG A C 1
ATOM 1502 O O . ARG A 1 197 ? 31.348 0.188 -30.909 1.00 73.12 197 ARG A O 1
ATOM 1509 N N . ASP A 1 198 ? 30.672 1.808 -32.331 1.00 78.56 198 ASP A N 1
ATOM 1510 C CA . ASP A 1 198 ? 29.277 1.847 -31.885 1.00 78.56 198 ASP A CA 1
ATOM 1511 C C . ASP A 1 198 ? 28.587 0.506 -32.207 1.00 78.56 198 ASP A C 1
ATOM 1513 O O . ASP A 1 198 ? 28.763 -0.065 -33.288 1.00 78.56 198 ASP A O 1
ATOM 1517 N N . THR A 1 199 ? 27.772 0.016 -31.277 1.00 83.62 199 THR A N 1
ATOM 1518 C CA . THR A 1 199 ? 26.803 -1.066 -31.500 1.00 83.62 199 THR A CA 1
ATOM 1519 C C . THR A 1 199 ? 25.426 -0.600 -31.037 1.00 83.62 199 THR A C 1
ATOM 1521 O O . THR A 1 199 ? 25.264 0.512 -30.532 1.00 83.62 199 THR A O 1
ATOM 1524 N N . ALA A 1 200 ? 24.411 -1.458 -31.160 1.00 84.88 200 ALA A N 1
ATOM 1525 C CA . ALA A 1 200 ? 23.091 -1.159 -30.620 1.00 84.88 200 ALA A CA 1
ATOM 1526 C C . ALA A 1 200 ? 23.147 -0.762 -29.129 1.00 84.88 200 ALA A C 1
ATOM 1528 O O . ALA A 1 200 ? 22.387 0.113 -28.716 1.00 84.88 200 ALA A O 1
ATOM 1529 N N . TRP A 1 201 ? 24.023 -1.382 -28.327 1.00 91.00 201 TRP A N 1
ATOM 1530 C CA . TRP A 1 201 ? 24.077 -1.248 -26.863 1.00 91.00 201 TRP A CA 1
ATOM 1531 C C . TRP A 1 201 ? 24.803 -0.005 -26.337 1.00 91.00 201 TRP A C 1
ATOM 1533 O O . TRP A 1 201 ? 24.617 0.339 -25.169 1.00 91.00 201 TRP A O 1
ATOM 1543 N N . THR A 1 202 ? 25.573 0.694 -27.174 1.00 90.50 202 THR A N 1
ATOM 1544 C CA . THR A 1 202 ? 26.398 1.848 -26.775 1.00 90.50 202 THR A CA 1
ATOM 1545 C C . THR A 1 202 ? 25.602 2.932 -26.035 1.00 90.50 202 THR A C 1
ATOM 1547 O O . THR A 1 202 ? 26.073 3.463 -25.032 1.00 90.50 202 THR A O 1
ATOM 1550 N N . ASP A 1 203 ? 24.368 3.214 -26.458 1.00 90.31 203 ASP A N 1
ATOM 1551 C CA . ASP A 1 203 ? 23.535 4.277 -25.874 1.00 90.31 203 ASP A CA 1
ATOM 1552 C C . ASP A 1 203 ? 23.096 3.994 -24.429 1.00 90.31 203 ASP A C 1
ATOM 1554 O O . ASP A 1 203 ? 23.074 4.907 -23.603 1.00 90.31 203 ASP A O 1
ATOM 1558 N N . GLU A 1 204 ? 22.776 2.737 -24.101 1.00 92.94 204 GLU A N 1
ATOM 1559 C CA . GLU A 1 204 ? 22.403 2.348 -22.732 1.00 92.94 204 GLU A CA 1
ATOM 1560 C C . GLU A 1 204 ? 23.651 2.320 -21.834 1.00 92.94 204 GLU A C 1
ATOM 1562 O O . GLU A 1 204 ? 23.587 2.779 -20.696 1.00 92.94 204 GLU A O 1
ATOM 1567 N N . ALA A 1 205 ? 24.811 1.894 -22.352 1.00 94.00 205 ALA A N 1
ATOM 1568 C CA . ALA A 1 205 ? 26.078 1.976 -21.620 1.00 94.00 205 ALA A CA 1
ATOM 1569 C C . ALA A 1 205 ? 26.441 3.432 -21.267 1.00 94.00 205 ALA A C 1
ATOM 1571 O O . ALA A 1 205 ? 26.765 3.723 -20.114 1.00 94.00 205 ALA A O 1
ATOM 1572 N N . VAL A 1 206 ? 26.322 4.360 -22.226 1.00 93.81 206 VAL A N 1
ATOM 1573 C CA . VAL A 1 206 ? 26.542 5.802 -22.007 1.00 93.81 206 VAL A CA 1
ATOM 1574 C C . VAL A 1 206 ? 25.522 6.380 -21.019 1.00 93.81 206 VAL A C 1
ATOM 1576 O O . VAL A 1 206 ? 25.907 7.128 -20.119 1.00 93.81 206 VAL A O 1
ATOM 1579 N N . LEU A 1 207 ? 24.240 6.010 -21.129 1.00 94.38 207 LEU A N 1
ATOM 1580 C CA . LEU A 1 207 ? 23.199 6.433 -20.187 1.00 94.38 207 LEU A CA 1
ATOM 1581 C C . LEU A 1 207 ? 23.514 5.981 -18.754 1.00 94.38 207 LEU A C 1
ATOM 1583 O O . LEU A 1 207 ? 23.454 6.795 -17.833 1.00 94.38 207 LEU A O 1
ATOM 1587 N N . LEU A 1 208 ? 23.858 4.706 -18.550 1.00 94.31 208 LEU A N 1
ATOM 1588 C CA . LEU A 1 208 ? 24.173 4.175 -17.221 1.00 94.31 208 LEU A CA 1
ATOM 1589 C C . LEU A 1 208 ? 25.470 4.767 -16.651 1.00 94.31 208 LEU A C 1
ATOM 1591 O O . LEU A 1 208 ? 25.513 5.077 -15.461 1.00 94.31 208 LEU A O 1
ATOM 1595 N N . ALA A 1 209 ? 26.492 4.989 -17.482 1.00 95.12 209 ALA A N 1
ATOM 1596 C CA . ALA A 1 209 ? 27.736 5.624 -17.053 1.00 95.12 209 ALA A CA 1
ATOM 1597 C C . ALA A 1 209 ? 27.502 7.069 -16.583 1.00 95.12 209 ALA A C 1
ATOM 1599 O O . ALA A 1 209 ? 27.976 7.458 -15.518 1.00 95.12 209 ALA A O 1
ATOM 1600 N N . LEU A 1 210 ? 26.713 7.859 -17.319 1.00 95.31 210 LEU A N 1
ATOM 1601 C CA . LEU A 1 210 ? 26.368 9.214 -16.887 1.00 95.31 210 LEU A CA 1
ATOM 1602 C C . LEU A 1 210 ? 25.514 9.209 -15.609 1.00 95.31 210 LEU A C 1
ATOM 1604 O O . LEU A 1 210 ? 25.802 9.974 -14.688 1.00 95.31 210 LEU A O 1
ATOM 1608 N N . LEU A 1 211 ? 24.517 8.321 -15.503 1.00 92.06 211 LEU A N 1
ATOM 1609 C CA . LEU A 1 211 ? 23.688 8.205 -14.296 1.00 92.06 211 LEU A CA 1
ATOM 1610 C C . LEU A 1 211 ? 24.495 7.798 -13.050 1.00 92.06 211 LEU A C 1
ATOM 1612 O O . LEU A 1 211 ? 24.169 8.258 -11.959 1.00 92.06 211 LEU A O 1
ATOM 1616 N N . ALA A 1 212 ? 25.582 7.031 -13.188 1.00 91.62 212 ALA A N 1
ATOM 1617 C CA . ALA A 1 212 ? 26.485 6.730 -12.073 1.00 91.62 212 ALA A CA 1
ATOM 1618 C C . ALA A 1 212 ? 27.108 7.995 -11.454 1.00 91.62 212 ALA A C 1
ATOM 1620 O O . ALA A 1 212 ? 27.093 8.147 -10.231 1.00 91.62 212 ALA A O 1
ATOM 1621 N N . PHE A 1 213 ? 27.580 8.945 -12.272 1.00 91.25 213 PHE A N 1
ATOM 1622 C CA . PHE A 1 213 ? 28.069 10.238 -11.770 1.00 91.25 213 PHE A CA 1
ATOM 1623 C C . PHE A 1 213 ? 26.946 11.063 -11.122 1.00 91.25 213 PHE A C 1
ATOM 1625 O O . PHE A 1 213 ? 27.144 11.621 -10.044 1.00 91.25 213 PHE A O 1
ATOM 1632 N N . VAL A 1 214 ? 25.767 11.116 -11.754 1.00 90.31 214 VAL A N 1
ATOM 1633 C CA . VAL A 1 214 ? 24.601 11.897 -11.286 1.00 90.31 214 VAL A CA 1
ATOM 1634 C C . VAL A 1 214 ? 24.031 11.363 -9.967 1.00 90.31 214 VAL A C 1
ATOM 1636 O O . VAL A 1 214 ? 23.518 12.128 -9.146 1.00 90.31 214 VAL A O 1
ATOM 1639 N N . TYR A 1 215 ? 24.105 10.051 -9.740 1.00 86.81 215 TYR A N 1
ATOM 1640 C CA . TYR A 1 215 ? 23.631 9.438 -8.501 1.00 86.81 215 TYR A CA 1
ATOM 1641 C C . TYR A 1 215 ? 24.667 9.586 -7.381 1.00 86.81 215 TYR A C 1
ATOM 1643 O O . TYR A 1 215 ? 24.268 9.906 -6.267 1.00 86.81 215 TYR A O 1
ATOM 1651 N N . ALA A 1 216 ? 25.969 9.476 -7.668 1.00 85.00 216 ALA A N 1
ATOM 1652 C CA . ALA A 1 216 ? 27.064 9.681 -6.706 1.00 85.00 216 ALA A CA 1
ATOM 1653 C C . ALA A 1 216 ? 27.398 11.169 -6.402 1.00 85.00 216 ALA A C 1
ATOM 1655 O O . ALA A 1 216 ? 28.532 11.479 -6.014 1.00 85.00 216 ALA A O 1
ATOM 1656 N N . ASP A 1 217 ? 26.442 12.084 -6.629 1.00 85.88 217 ASP A N 1
ATOM 1657 C CA . ASP A 1 217 ? 26.554 13.551 -6.493 1.00 85.88 217 ASP A CA 1
ATOM 1658 C C . ASP A 1 217 ? 27.794 14.172 -7.199 1.00 85.88 217 ASP A C 1
ATOM 1660 O O . ASP A 1 217 ? 28.299 15.222 -6.805 1.00 85.88 217 ASP A O 1
ATOM 1664 N N . ARG A 1 218 ? 28.298 13.557 -8.283 1.00 89.12 218 ARG A N 1
ATOM 1665 C CA . ARG A 1 218 ? 29.440 14.051 -9.088 1.00 89.12 218 ARG A CA 1
ATOM 1666 C C . ARG A 1 218 ? 28.983 14.819 -10.337 1.00 89.12 218 ARG A C 1
ATOM 1668 O O . ARG A 1 218 ? 29.472 14.570 -11.442 1.00 89.12 218 ARG A O 1
ATOM 1675 N N . ASN A 1 219 ? 28.050 15.755 -10.165 1.00 89.88 219 ASN A N 1
ATOM 1676 C CA . ASN A 1 219 ? 27.382 16.452 -11.271 1.00 89.88 219 ASN A CA 1
ATOM 1677 C C . ASN A 1 219 ? 28.355 17.184 -12.216 1.00 89.88 219 ASN A C 1
ATOM 1679 O O . ASN A 1 219 ? 28.177 17.097 -13.429 1.00 89.88 219 ASN A O 1
ATOM 1683 N N . ASP A 1 220 ? 29.437 17.789 -11.710 1.00 90.62 220 ASP A N 1
ATOM 1684 C CA . ASP A 1 220 ? 30.460 18.443 -12.548 1.00 90.62 220 ASP A CA 1
ATOM 1685 C C . ASP A 1 220 ? 31.120 17.477 -13.553 1.00 90.62 220 ASP A C 1
ATOM 1687 O O . ASP A 1 220 ? 31.289 17.812 -14.727 1.00 90.62 220 ASP A O 1
ATOM 1691 N N . LYS A 1 221 ? 31.437 16.242 -13.129 1.00 91.50 221 LYS A N 1
ATOM 1692 C CA . LYS A 1 221 ? 31.966 15.200 -14.030 1.00 91.50 221 LYS A CA 1
ATOM 1693 C C . LYS A 1 221 ? 30.918 14.744 -15.043 1.00 91.50 221 LYS A C 1
ATOM 1695 O O . LYS A 1 221 ? 31.256 14.501 -16.200 1.00 91.50 221 LYS A O 1
ATOM 1700 N N . ALA A 1 222 ? 29.655 14.635 -14.627 1.00 93.12 222 ALA A N 1
ATOM 1701 C CA . ALA A 1 222 ? 28.557 14.281 -15.525 1.00 93.12 222 ALA A CA 1
ATOM 1702 C C . ALA A 1 222 ? 28.346 15.356 -16.609 1.00 93.12 222 ALA A C 1
ATOM 1704 O O . ALA A 1 222 ? 28.119 15.023 -17.772 1.00 93.12 222 ALA A O 1
ATOM 1705 N N . VAL A 1 223 ? 28.481 16.637 -16.243 1.00 94.88 223 VAL A N 1
ATOM 1706 C CA . VAL A 1 223 ? 28.475 17.791 -17.155 1.00 94.88 223 VAL A CA 1
ATOM 1707 C C . VAL A 1 223 ? 29.650 17.738 -18.130 1.00 94.88 223 VAL A C 1
ATOM 1709 O O . VAL A 1 223 ? 29.428 17.824 -19.338 1.00 94.88 223 VAL A O 1
ATOM 1712 N N . GLU A 1 224 ? 30.876 17.544 -17.635 1.00 95.12 224 GLU A N 1
ATOM 1713 C CA . GLU A 1 224 ? 32.074 17.478 -18.477 1.00 95.12 224 GLU A CA 1
ATOM 1714 C C . GLU A 1 224 ? 31.977 16.348 -19.515 1.00 95.12 224 GLU A C 1
ATOM 1716 O O . GLU A 1 224 ? 32.223 16.568 -20.705 1.00 95.12 224 GLU A O 1
ATOM 1721 N N . TRP A 1 225 ? 31.571 15.147 -19.094 1.00 94.62 225 TRP A N 1
ATOM 1722 C CA . TRP A 1 225 ? 31.384 14.025 -20.011 1.00 94.62 225 TRP A CA 1
ATOM 1723 C C . TRP A 1 225 ? 30.221 14.241 -20.980 1.00 94.62 225 TRP A C 1
ATOM 1725 O O . TRP A 1 225 ? 30.401 14.001 -22.172 1.00 94.62 225 TRP A O 1
ATOM 1735 N N . HIS A 1 226 ? 29.072 14.752 -20.526 1.00 94.75 226 HIS A N 1
ATOM 1736 C CA . HIS A 1 226 ? 27.964 15.120 -21.415 1.00 94.75 226 HIS A CA 1
ATOM 1737 C C . HIS A 1 226 ? 28.416 16.094 -22.513 1.00 94.75 226 HIS A C 1
ATOM 1739 O O . HIS A 1 226 ? 28.090 15.893 -23.682 1.00 94.75 226 HIS A O 1
ATOM 1745 N N . ASP A 1 227 ? 29.165 17.141 -22.160 1.00 93.94 227 ASP A N 1
ATOM 1746 C CA . ASP A 1 227 ? 29.551 18.190 -23.109 1.00 93.94 227 ASP A CA 1
ATOM 1747 C C . ASP A 1 227 ? 30.613 17.696 -24.111 1.00 93.94 227 ASP A C 1
ATOM 1749 O O . ASP A 1 227 ? 30.553 18.060 -25.288 1.00 93.94 227 ASP A O 1
ATOM 1753 N N . ARG A 1 228 ? 31.497 16.770 -23.704 1.00 92.44 228 ARG A N 1
ATOM 1754 C CA . ARG A 1 228 ? 32.376 16.016 -24.622 1.00 92.44 228 ARG A CA 1
ATOM 1755 C C . ARG A 1 228 ? 31.575 15.131 -25.588 1.00 92.44 228 ARG A C 1
ATOM 1757 O O . ARG A 1 228 ? 31.790 15.202 -26.795 1.00 92.44 228 ARG A O 1
ATOM 1764 N N . LEU A 1 229 ? 30.630 14.338 -25.075 1.00 91.19 229 LEU A N 1
ATOM 1765 C CA . LEU A 1 229 ? 29.796 13.423 -25.870 1.00 91.19 229 LEU A CA 1
ATOM 1766 C C . LEU A 1 229 ? 28.929 14.180 -26.887 1.00 91.19 229 LEU A C 1
ATOM 1768 O O . LEU A 1 229 ? 28.834 13.788 -28.049 1.00 91.19 229 LEU A O 1
ATOM 1772 N N . LEU A 1 230 ? 28.328 15.300 -26.479 1.00 90.31 230 LEU A N 1
ATOM 1773 C CA . LEU A 1 230 ? 27.511 16.133 -27.360 1.00 90.31 230 LEU A CA 1
ATOM 1774 C C . LEU A 1 230 ? 28.346 16.809 -28.465 1.00 90.31 230 LEU A C 1
ATOM 1776 O O . LEU A 1 230 ? 27.837 17.003 -29.573 1.00 90.31 230 LEU A O 1
ATOM 1780 N N . ALA A 1 231 ? 29.617 17.125 -28.189 1.00 89.56 231 ALA A N 1
ATOM 1781 C CA . ALA A 1 231 ? 30.566 17.631 -29.179 1.00 89.56 231 ALA A CA 1
ATOM 1782 C C . ALA A 1 231 ? 31.025 16.546 -30.174 1.00 89.56 231 ALA A C 1
ATOM 1784 O O . ALA A 1 231 ? 31.105 16.827 -31.368 1.00 89.56 231 ALA A O 1
ATOM 1785 N N . ASP A 1 232 ? 31.240 15.301 -29.733 1.00 85.00 232 ASP A N 1
ATOM 1786 C CA . ASP A 1 232 ? 31.610 14.171 -30.612 1.00 85.00 232 ASP A CA 1
ATOM 1787 C C . ASP A 1 232 ? 30.497 13.797 -31.616 1.00 85.00 232 ASP A C 1
ATOM 1789 O O . ASP A 1 232 ? 30.756 13.212 -32.678 1.00 85.00 232 ASP A O 1
ATOM 1793 N N . LEU A 1 233 ? 29.255 14.191 -31.309 1.00 85.00 233 LEU A N 1
ATOM 1794 C CA . LEU A 1 233 ? 28.095 14.116 -32.198 1.00 85.00 233 LEU A CA 1
ATOM 1795 C C . LEU A 1 233 ? 27.966 15.310 -33.159 1.00 85.00 233 LEU A C 1
ATOM 1797 O O . LEU A 1 233 ? 26.994 15.359 -33.916 1.00 85.00 233 LEU A O 1
ATOM 1801 N N . ALA A 1 234 ? 28.866 16.297 -33.167 1.00 81.19 234 ALA A N 1
ATOM 1802 C CA . ALA A 1 234 ? 28.778 17.420 -34.104 1.00 81.19 234 ALA A CA 1
ATOM 1803 C C . ALA A 1 234 ? 28.740 16.921 -35.565 1.00 81.19 234 ALA A C 1
ATOM 1805 O O . ALA A 1 234 ? 29.602 16.169 -36.006 1.00 81.19 234 ALA A O 1
ATOM 1806 N N . GLY A 1 235 ? 27.701 17.313 -36.310 1.00 71.69 235 GLY A N 1
ATOM 1807 C CA . GLY A 1 235 ? 27.474 16.879 -37.696 1.00 71.69 235 GLY A CA 1
ATOM 1808 C C . GLY A 1 235 ? 26.789 15.515 -37.888 1.00 71.69 235 GLY A C 1
ATOM 1809 O O . GLY A 1 235 ? 26.342 15.247 -38.998 1.00 71.69 235 GLY A O 1
ATOM 1810 N N . ARG A 1 236 ? 26.634 14.675 -36.850 1.00 78.81 236 ARG A N 1
ATOM 1811 C CA . ARG A 1 236 ? 25.983 13.349 -36.971 1.00 78.81 236 ARG A CA 1
ATOM 1812 C C . ARG A 1 236 ? 24.457 13.424 -36.767 1.00 78.81 236 ARG A C 1
ATOM 1814 O O . ARG A 1 236 ? 24.023 14.093 -35.824 1.00 78.81 236 ARG A O 1
ATOM 1821 N N . PRO A 1 237 ? 23.620 12.718 -37.549 1.00 73.12 237 PRO A N 1
ATOM 1822 C CA . PRO A 1 237 ? 22.156 12.735 -37.414 1.00 73.12 237 PRO A CA 1
ATOM 1823 C C . PRO A 1 237 ? 21.625 11.794 -36.307 1.00 73.12 237 PRO A C 1
ATOM 1825 O O . PRO A 1 237 ? 20.538 11.241 -36.416 1.00 73.12 237 PRO A O 1
ATOM 1828 N N . ASP A 1 238 ? 22.382 11.617 -35.224 1.00 82.56 238 ASP A N 1
ATOM 1829 C CA . ASP A 1 238 ? 22.025 10.756 -34.093 1.00 82.56 238 ASP A CA 1
ATOM 1830 C C . ASP A 1 238 ? 20.899 11.396 -33.254 1.00 82.56 238 ASP A C 1
ATOM 1832 O O . ASP A 1 238 ? 21.114 12.402 -32.569 1.00 82.56 238 ASP A O 1
ATOM 1836 N N . VAL A 1 239 ? 19.677 10.865 -33.358 1.00 87.31 239 VAL A N 1
ATOM 1837 C CA . VAL A 1 239 ? 18.485 11.410 -32.682 1.00 87.31 239 VAL A CA 1
ATOM 1838 C C . VAL A 1 239 ? 18.344 10.859 -31.264 1.00 87.31 239 VAL A C 1
ATOM 1840 O O . VAL A 1 239 ? 18.104 11.624 -30.325 1.00 87.31 239 VAL A O 1
ATOM 1843 N N . VAL A 1 240 ? 18.503 9.542 -31.098 1.00 88.38 240 VAL A N 1
ATOM 1844 C CA . VAL A 1 240 ? 18.264 8.839 -29.827 1.00 88.38 240 VAL A CA 1
ATOM 1845 C C . VAL A 1 240 ? 19.283 9.266 -28.772 1.00 88.38 240 VAL A C 1
ATOM 1847 O O . VAL A 1 240 ? 18.892 9.662 -27.671 1.00 88.38 240 VAL A O 1
ATOM 1850 N N . ARG A 1 241 ? 20.578 9.306 -29.107 1.00 89.81 241 ARG A N 1
ATOM 1851 C CA . ARG A 1 241 ? 21.630 9.687 -28.155 1.00 89.81 241 ARG A CA 1
ATOM 1852 C C . ARG A 1 241 ? 21.531 11.152 -27.742 1.00 89.81 241 ARG A C 1
ATOM 1854 O O . ARG A 1 241 ? 21.706 11.464 -26.567 1.00 89.81 241 ARG A O 1
ATOM 1861 N N . ARG A 1 242 ? 21.160 12.059 -28.657 1.00 92.50 242 ARG A N 1
ATOM 1862 C CA . ARG A 1 242 ? 20.865 13.469 -28.316 1.00 92.50 242 ARG A CA 1
ATOM 1863 C C . ARG A 1 242 ? 19.684 13.598 -27.362 1.00 92.50 242 ARG A C 1
ATOM 1865 O O . ARG A 1 242 ? 19.741 14.407 -26.438 1.00 92.50 242 ARG A O 1
ATOM 1872 N N . ALA A 1 243 ? 18.631 12.811 -27.573 1.00 94.31 243 ALA A N 1
ATOM 1873 C CA . ALA A 1 243 ? 17.467 12.796 -26.699 1.00 94.31 243 ALA A CA 1
ATOM 1874 C C . ALA A 1 243 ? 17.834 12.293 -25.287 1.00 94.31 243 ALA A C 1
ATOM 1876 O O . ALA A 1 243 ? 17.449 12.917 -24.297 1.00 94.31 243 ALA A O 1
ATOM 1877 N N . LEU A 1 244 ? 18.647 11.234 -25.185 1.00 94.19 244 LEU A N 1
ATOM 1878 C CA . LEU A 1 244 ? 19.162 10.702 -23.916 1.00 94.19 244 LEU A CA 1
ATOM 1879 C C . LEU A 1 244 ? 20.095 11.685 -23.189 1.00 94.19 244 LEU A C 1
ATOM 1881 O O . LEU A 1 244 ? 19.891 11.949 -22.004 1.00 94.19 244 LEU A O 1
ATOM 1885 N N . LEU A 1 245 ? 21.065 12.284 -23.889 1.00 95.50 245 LEU A N 1
ATOM 1886 C CA . LEU A 1 245 ? 21.970 13.297 -23.327 1.00 95.50 245 LEU A CA 1
ATOM 1887 C C . LEU A 1 245 ? 21.192 14.512 -22.791 1.00 95.50 245 LEU A C 1
ATOM 1889 O O . LEU A 1 245 ? 21.410 14.934 -21.654 1.00 95.50 245 LEU A O 1
ATOM 1893 N N . ALA A 1 246 ? 20.219 15.020 -23.557 1.00 97.06 246 ALA A N 1
ATOM 1894 C CA . ALA A 1 246 ? 19.357 16.119 -23.124 1.00 97.06 246 ALA A CA 1
ATOM 1895 C C . ALA A 1 246 ? 18.518 15.762 -21.880 1.00 97.06 246 ALA A C 1
ATOM 1897 O O . ALA A 1 246 ? 18.340 16.611 -21.007 1.00 97.06 246 ALA A O 1
ATOM 1898 N N . THR A 1 247 ? 18.051 14.517 -21.755 1.00 97.06 247 THR A N 1
ATOM 1899 C CA . THR A 1 247 ? 17.374 14.018 -20.547 1.00 97.06 247 THR A CA 1
ATOM 1900 C C . THR A 1 247 ? 18.314 13.983 -19.337 1.00 97.06 247 THR A C 1
ATOM 1902 O O . THR A 1 247 ? 17.958 14.506 -18.284 1.00 97.06 247 THR A O 1
ATOM 1905 N N . VAL A 1 248 ? 19.537 13.460 -19.480 1.00 96.62 248 VAL A N 1
ATOM 1906 C CA . VAL A 1 248 ? 20.538 13.450 -18.394 1.00 96.62 248 VAL A CA 1
ATOM 1907 C C . VAL A 1 248 ? 20.884 14.873 -17.942 1.00 96.62 248 VAL A C 1
ATOM 1909 O O . VAL A 1 248 ? 20.907 15.156 -16.744 1.00 96.62 248 VAL A O 1
ATOM 1912 N N . ARG A 1 249 ? 21.097 15.809 -18.878 1.00 97.56 249 ARG A N 1
ATOM 1913 C CA . ARG A 1 249 ? 21.390 17.213 -18.539 1.00 97.56 249 ARG A CA 1
ATOM 1914 C C . ARG A 1 249 ? 20.201 17.931 -17.898 1.00 97.56 249 ARG A C 1
ATOM 1916 O O . ARG A 1 249 ? 20.413 18.868 -17.131 1.00 97.56 249 ARG A O 1
ATOM 1923 N N . ALA A 1 250 ? 18.973 17.481 -18.158 1.00 97.94 250 ALA A N 1
ATOM 1924 C CA . ALA A 1 250 ? 17.799 17.949 -17.433 1.00 97.94 250 ALA A CA 1
ATOM 1925 C C . ALA A 1 250 ? 17.797 17.473 -15.977 1.00 97.94 250 ALA A C 1
ATOM 1927 O O . ALA A 1 250 ? 17.583 18.290 -15.083 1.00 97.94 250 ALA A O 1
ATOM 1928 N N . GLU A 1 251 ? 18.081 16.191 -15.730 1.00 95.56 251 GLU A N 1
ATOM 1929 C CA . GLU A 1 251 ? 18.143 15.645 -14.371 1.00 95.56 251 GLU A CA 1
ATOM 1930 C C . GLU A 1 251 ? 19.240 16.327 -13.538 1.00 95.56 251 GLU A C 1
ATOM 1932 O O . GLU A 1 251 ? 18.965 16.767 -12.420 1.00 95.56 251 GLU A O 1
ATOM 1937 N N . ILE A 1 252 ? 20.441 16.502 -14.108 1.00 96.00 252 ILE A N 1
ATOM 1938 C CA . ILE A 1 252 ? 21.537 17.278 -13.502 1.00 96.00 252 ILE A CA 1
ATOM 1939 C C . ILE A 1 252 ? 21.044 18.673 -13.106 1.00 96.00 252 ILE A C 1
ATOM 1941 O O . ILE A 1 252 ? 21.110 19.045 -11.939 1.00 96.00 252 ILE A O 1
ATOM 1945 N N . ALA A 1 253 ? 20.464 19.424 -14.045 1.00 96.94 253 ALA A N 1
ATOM 1946 C CA . ALA A 1 253 ? 20.012 20.786 -13.783 1.00 96.94 253 ALA A CA 1
ATOM 1947 C C . ALA A 1 253 ? 18.922 20.873 -12.694 1.00 96.94 253 ALA A C 1
ATOM 1949 O O . ALA A 1 253 ? 18.931 21.807 -11.891 1.00 96.94 253 ALA A O 1
ATOM 1950 N N . VAL A 1 254 ? 18.009 19.895 -12.612 1.00 95.69 254 VAL A N 1
ATOM 1951 C CA . VAL A 1 254 ? 16.988 19.831 -11.546 1.00 95.69 254 VAL A CA 1
ATOM 1952 C C . VAL A 1 254 ? 17.595 19.457 -10.186 1.00 95.69 254 VAL A C 1
ATOM 1954 O O . VAL A 1 254 ? 17.115 19.957 -9.162 1.00 95.69 254 VAL A O 1
ATOM 1957 N N . ARG A 1 255 ? 18.656 18.637 -10.155 1.00 92.62 255 ARG A N 1
ATOM 1958 C CA . ARG A 1 255 ? 19.457 18.344 -8.950 1.00 92.62 255 ARG A CA 1
ATOM 1959 C C . ARG A 1 255 ? 20.279 19.563 -8.507 1.00 92.62 255 ARG A C 1
ATOM 1961 O O . ARG A 1 255 ? 20.289 19.884 -7.323 1.00 92.62 255 ARG A O 1
ATOM 1968 N N . ASP A 1 256 ? 20.876 20.306 -9.430 1.00 94.38 256 ASP A N 1
ATOM 1969 C CA . ASP A 1 256 ? 21.643 21.529 -9.134 1.00 94.38 256 ASP A CA 1
ATOM 1970 C C . ASP A 1 256 ? 20.754 22.749 -8.836 1.00 94.38 256 ASP A C 1
ATOM 1972 O O . ASP A 1 256 ? 21.250 23.852 -8.599 1.00 94.38 256 ASP A O 1
ATOM 1976 N N . GLY A 1 257 ? 19.429 22.604 -8.901 1.00 95.19 257 GLY A N 1
ATOM 1977 C CA . GLY A 1 257 ? 18.469 23.684 -8.676 1.00 95.19 257 GLY A CA 1
ATOM 1978 C C . GLY A 1 257 ? 18.326 24.697 -9.821 1.00 95.19 257 GLY A C 1
ATOM 1979 O O . GLY A 1 257 ? 17.572 25.650 -9.657 1.00 95.19 257 GLY A O 1
ATOM 1980 N N . ASP A 1 258 ? 18.957 24.512 -10.989 1.00 96.50 258 ASP A N 1
ATOM 1981 C CA . ASP A 1 258 ? 18.594 25.275 -12.199 1.00 96.50 258 ASP A CA 1
ATOM 1982 C C . ASP A 1 258 ? 17.344 24.652 -12.839 1.00 96.50 258 ASP A C 1
ATOM 1984 O O . ASP A 1 258 ? 17.379 23.979 -13.874 1.00 96.50 258 ASP A O 1
ATOM 1988 N N . LEU A 1 259 ? 16.204 24.879 -12.186 1.00 97.56 259 LEU A N 1
ATOM 1989 C CA . LEU A 1 259 ? 14.904 24.359 -12.610 1.00 97.56 259 LEU A CA 1
ATOM 1990 C C . LEU A 1 259 ? 14.546 24.842 -14.025 1.00 97.56 259 LEU A C 1
ATOM 1992 O O . LEU A 1 259 ? 13.938 24.110 -14.807 1.00 97.56 259 LEU A O 1
ATOM 1996 N N . ALA A 1 260 ? 14.974 26.056 -14.380 1.00 96.88 260 ALA A N 1
ATOM 1997 C CA . ALA A 1 260 ? 14.758 26.629 -15.699 1.00 96.88 260 ALA A CA 1
ATOM 1998 C C . ALA A 1 260 ? 15.576 25.906 -16.783 1.00 96.88 260 ALA A C 1
ATOM 2000 O O . ALA A 1 260 ? 15.065 25.710 -17.888 1.00 96.88 260 ALA A O 1
ATOM 2001 N N . ALA A 1 261 ? 16.822 25.506 -16.512 1.00 97.12 261 ALA A N 1
ATOM 2002 C CA . ALA A 1 261 ? 17.600 24.649 -17.406 1.00 97.12 261 ALA A CA 1
ATOM 2003 C C . ALA A 1 261 ? 17.016 23.238 -17.469 1.00 97.12 261 ALA A C 1
ATOM 2005 O O . ALA A 1 261 ? 16.849 22.725 -18.574 1.00 97.12 261 ALA A O 1
ATOM 2006 N N . GLY A 1 262 ? 16.611 22.659 -16.336 1.00 97.38 262 GLY A N 1
ATOM 2007 C CA . GLY A 1 262 ? 15.922 21.367 -16.276 1.00 97.38 262 GLY A CA 1
ATOM 2008 C C . GLY A 1 262 ? 14.727 21.299 -17.228 1.00 97.38 262 GLY A C 1
ATOM 2009 O O . GLY A 1 262 ? 14.672 20.446 -18.117 1.00 97.38 262 GLY A O 1
ATOM 2010 N N . LEU A 1 263 ? 13.827 22.282 -17.125 1.00 96.88 263 LEU A N 1
ATOM 2011 C CA . LEU A 1 263 ? 12.662 22.412 -18.001 1.00 96.88 263 LEU A CA 1
ATOM 2012 C C . LEU A 1 263 ? 13.061 22.552 -19.487 1.00 96.88 263 LEU A C 1
ATOM 2014 O O . LEU A 1 263 ? 12.479 21.887 -20.347 1.00 96.88 263 LEU A O 1
ATOM 2018 N N . ARG A 1 264 ? 14.078 23.371 -19.810 1.00 97.81 264 ARG A N 1
ATOM 2019 C CA . ARG A 1 264 ? 14.585 23.543 -21.191 1.00 97.81 264 ARG A CA 1
ATOM 2020 C C . ARG A 1 264 ? 15.183 22.255 -21.762 1.00 97.81 264 ARG A C 1
ATOM 2022 O O . ARG A 1 264 ? 14.907 21.925 -22.917 1.00 97.81 264 ARG A O 1
ATOM 2029 N N . HIS A 1 265 ? 15.998 21.542 -20.991 1.00 98.12 265 HIS A N 1
ATOM 2030 C CA . HIS A 1 265 ? 16.706 20.348 -21.448 1.00 98.12 265 HIS A CA 1
ATOM 2031 C C . HIS A 1 265 ? 15.749 19.166 -21.646 1.00 98.12 265 HIS A C 1
ATOM 2033 O O . HIS A 1 265 ? 15.765 18.568 -22.720 1.00 98.12 265 HIS A O 1
ATOM 2039 N N . ALA A 1 266 ? 14.815 18.912 -20.724 1.00 97.50 266 ALA A N 1
ATOM 2040 C CA . ALA A 1 266 ? 13.825 17.848 -20.915 1.00 97.50 266 ALA A CA 1
ATOM 2041 C C . ALA A 1 266 ? 12.803 18.185 -22.023 1.00 97.50 266 ALA A C 1
ATOM 2043 O O . ALA A 1 266 ? 12.415 17.311 -22.798 1.00 97.50 266 ALA A O 1
ATOM 2044 N N . THR A 1 267 ? 12.455 19.468 -22.208 1.00 97.25 267 THR A N 1
ATOM 2045 C CA . THR A 1 267 ? 11.702 19.915 -23.400 1.00 97.25 267 THR A CA 1
ATOM 2046 C C . THR A 1 267 ? 12.488 19.651 -24.690 1.00 97.25 267 THR A C 1
ATOM 2048 O O . THR A 1 267 ? 11.902 19.319 -25.716 1.00 97.25 267 THR A O 1
ATOM 2051 N N . THR A 1 268 ? 13.816 19.785 -24.660 1.00 97.00 268 THR A N 1
ATOM 2052 C CA . THR A 1 268 ? 14.689 19.516 -25.815 1.00 97.00 268 THR A CA 1
ATOM 2053 C C . THR A 1 268 ? 14.795 18.016 -26.103 1.00 97.00 268 THR A C 1
ATOM 2055 O O . THR A 1 268 ? 14.725 17.619 -27.264 1.00 97.00 268 THR A O 1
ATOM 2058 N N . ALA A 1 269 ? 14.832 17.172 -25.070 1.00 96.69 269 ALA A N 1
ATOM 2059 C CA . ALA A 1 269 ? 14.749 15.720 -25.206 1.00 96.69 269 ALA A CA 1
ATOM 2060 C C . ALA A 1 269 ? 13.453 15.276 -25.919 1.00 96.69 269 ALA A C 1
ATOM 2062 O O . ALA A 1 269 ? 13.516 14.513 -26.884 1.00 96.69 269 A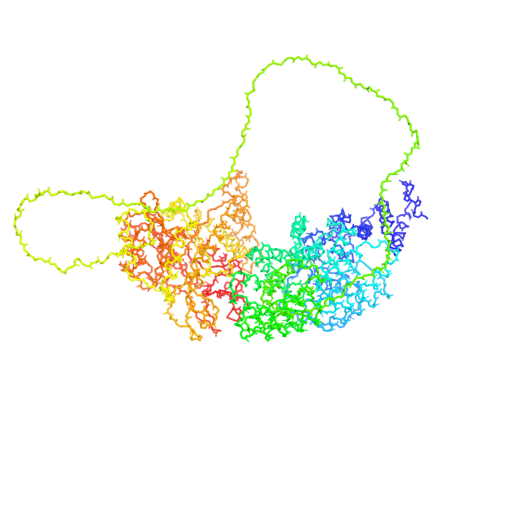LA A O 1
ATOM 2063 N N . LEU A 1 270 ? 12.297 15.837 -25.531 1.00 94.75 270 LEU A N 1
ATOM 2064 C CA . LEU A 1 270 ? 11.004 15.589 -26.195 1.00 94.75 270 LEU A CA 1
ATOM 2065 C C . LEU A 1 270 ? 10.866 16.225 -27.597 1.00 94.75 270 LEU A C 1
ATOM 2067 O O . LEU A 1 270 ? 9.932 15.893 -28.329 1.00 94.75 270 LEU A O 1
ATOM 2071 N N . ARG A 1 271 ? 11.768 17.141 -27.983 1.00 94.44 271 ARG A N 1
ATOM 2072 C CA . ARG A 1 271 ? 11.854 17.701 -29.347 1.00 94.44 271 ARG A CA 1
ATOM 2073 C C . ARG A 1 271 ? 12.738 16.870 -30.270 1.00 94.44 271 ARG A C 1
ATOM 2075 O O . ARG A 1 271 ? 12.431 16.795 -31.453 1.00 94.44 271 ARG A O 1
ATOM 2082 N N . HIS A 1 272 ? 13.811 16.271 -29.750 1.00 92.62 272 HIS A N 1
ATOM 2083 C CA . HIS A 1 272 ? 14.613 15.308 -30.505 1.00 92.62 272 HIS A CA 1
ATOM 2084 C C . HIS A 1 272 ? 13.814 14.028 -30.754 1.00 92.62 272 HIS A C 1
ATOM 2086 O O . HIS A 1 272 ? 13.659 13.622 -31.901 1.00 92.62 272 HIS A O 1
ATOM 2092 N N . LEU A 1 273 ? 13.242 13.445 -29.698 1.00 92.12 273 LEU A N 1
ATOM 2093 C CA . LEU A 1 273 ? 12.422 12.243 -29.788 1.00 92.12 273 LEU A CA 1
ATOM 2094 C C . LEU A 1 273 ? 11.015 12.532 -29.226 1.00 92.12 273 LEU A C 1
ATOM 2096 O O . LEU A 1 273 ? 10.893 12.811 -28.033 1.00 92.12 273 LEU A O 1
ATOM 2100 N N . PRO A 1 274 ? 9.938 12.487 -30.034 1.00 89.56 274 PRO A N 1
ATOM 2101 C CA . PRO A 1 274 ? 8.578 12.728 -29.546 1.00 89.56 274 PRO A CA 1
ATOM 2102 C C . PRO A 1 274 ? 8.144 11.689 -28.505 1.00 89.56 274 PRO A C 1
ATOM 2104 O O . PRO A 1 274 ? 8.457 10.512 -28.651 1.00 89.56 274 PRO A O 1
ATOM 2107 N N . ALA A 1 275 ? 7.357 12.090 -27.498 1.00 88.81 275 ALA A N 1
ATOM 2108 C CA . ALA A 1 275 ? 6.974 11.238 -26.357 1.00 88.81 275 ALA A CA 1
ATOM 2109 C C . ALA A 1 275 ? 6.466 9.827 -26.737 1.00 88.81 275 ALA A C 1
ATOM 2111 O O . ALA A 1 275 ? 6.864 8.847 -26.119 1.00 88.81 275 ALA A O 1
ATOM 2112 N N . ARG A 1 276 ? 5.667 9.698 -27.808 1.00 87.81 276 ARG A N 1
ATOM 2113 C CA . ARG A 1 276 ? 5.169 8.398 -28.313 1.00 87.81 276 ARG A CA 1
ATOM 2114 C C . ARG A 1 276 ? 6.260 7.415 -28.773 1.00 87.81 276 ARG A C 1
ATOM 2116 O O . ARG A 1 276 ? 6.002 6.221 -28.840 1.00 87.81 276 ARG A O 1
ATOM 2123 N N . SER A 1 277 ? 7.453 7.907 -29.109 1.00 90.50 277 SER A N 1
ATOM 2124 C CA . SER A 1 277 ? 8.588 7.101 -29.575 1.00 90.50 277 SER A CA 1
ATOM 2125 C C . SER A 1 277 ? 9.567 6.727 -28.453 1.00 90.50 277 SER A C 1
ATOM 2127 O O . SER A 1 277 ? 10.446 5.899 -28.675 1.00 90.50 277 SER A O 1
ATOM 2129 N N . TRP A 1 278 ? 9.417 7.301 -27.254 1.00 92.56 278 TRP A N 1
ATOM 2130 C CA . TRP A 1 278 ? 10.255 6.999 -26.083 1.00 92.56 278 TRP A CA 1
ATOM 2131 C C . TRP A 1 278 ? 9.924 5.670 -25.395 1.00 92.56 278 TRP A C 1
ATOM 2133 O O . TRP A 1 278 ? 10.704 5.215 -24.561 1.00 92.56 278 TRP A O 1
ATOM 2143 N N . GLY A 1 279 ? 8.768 5.067 -25.691 1.00 92.69 279 GLY A N 1
ATOM 2144 C CA . GLY A 1 279 ? 8.357 3.832 -25.028 1.00 92.69 279 GLY A CA 1
ATOM 2145 C C . GLY A 1 279 ? 8.317 3.983 -23.500 1.00 92.69 279 GLY A C 1
ATOM 2146 O O . GLY A 1 279 ? 7.931 5.035 -22.988 1.00 92.69 279 GLY A O 1
ATOM 2147 N N . VAL A 1 280 ? 8.754 2.961 -22.761 1.00 94.38 280 VAL A N 1
ATOM 2148 C CA . VAL A 1 280 ? 8.853 3.019 -21.288 1.00 94.38 280 VAL A CA 1
ATOM 2149 C C . VAL A 1 280 ? 9.874 4.048 -20.783 1.00 94.38 280 VAL A C 1
ATOM 2151 O O . VAL A 1 280 ? 9.716 4.577 -19.688 1.00 94.38 280 VAL A O 1
ATOM 2154 N N . ALA A 1 281 ? 10.889 4.414 -21.574 1.00 94.06 281 ALA A N 1
ATOM 2155 C CA . ALA A 1 281 ? 11.910 5.378 -21.156 1.00 94.06 281 ALA A CA 1
ATOM 2156 C C . ALA A 1 281 ? 11.389 6.832 -21.070 1.00 94.06 281 ALA A C 1
ATOM 2158 O O . ALA A 1 281 ? 12.092 7.711 -20.564 1.00 94.06 281 ALA A O 1
ATOM 2159 N N . VAL A 1 282 ? 10.144 7.091 -21.499 1.00 95.12 282 VAL A N 1
ATOM 2160 C CA . VAL A 1 282 ? 9.487 8.414 -21.455 1.00 95.12 282 VAL A CA 1
ATOM 2161 C C . VAL A 1 282 ? 9.385 8.994 -20.036 1.00 95.12 282 VAL A C 1
ATOM 2163 O O . VAL A 1 282 ? 9.338 10.215 -19.868 1.00 95.12 282 VAL A O 1
ATOM 2166 N N . GLY A 1 283 ? 9.420 8.140 -19.007 1.00 95.00 283 GLY A N 1
ATOM 2167 C CA . GLY A 1 283 ? 9.407 8.549 -17.602 1.00 95.00 283 GLY A CA 1
ATOM 2168 C C . GLY A 1 283 ? 10.588 9.437 -17.194 1.00 95.00 283 GLY A C 1
ATOM 2169 O O . GLY A 1 283 ? 10.420 10.289 -16.324 1.00 95.00 283 GLY A O 1
ATOM 2170 N N . LEU A 1 284 ? 11.750 9.321 -17.854 1.00 94.62 284 LEU A N 1
ATOM 2171 C CA . LEU A 1 284 ? 12.942 10.121 -17.532 1.00 94.62 284 LEU A CA 1
ATOM 2172 C C . LEU A 1 284 ? 12.781 11.621 -17.884 1.00 94.62 284 LEU A C 1
ATOM 2174 O O . LEU A 1 284 ? 12.894 12.458 -16.977 1.00 94.62 284 LEU A O 1
ATOM 2178 N N . PRO A 1 285 ? 12.479 12.018 -19.144 1.00 97.06 285 PRO A N 1
ATOM 2179 C CA . PRO A 1 285 ? 12.216 13.422 -19.457 1.00 97.06 285 PRO A CA 1
ATOM 2180 C C . PRO A 1 285 ? 10.935 13.937 -18.788 1.00 97.06 285 PRO A C 1
ATOM 2182 O O . PRO A 1 285 ? 10.919 15.082 -18.337 1.00 97.06 285 PRO A O 1
ATOM 2185 N N . LEU A 1 286 ? 9.875 13.122 -18.667 1.00 96.88 286 LEU A N 1
ATOM 2186 C CA . LEU A 1 286 ? 8.632 13.563 -18.021 1.00 96.88 286 LEU A CA 1
ATOM 2187 C C . LEU A 1 286 ? 8.811 13.817 -16.519 1.00 96.88 286 LEU A C 1
ATOM 2189 O O . LEU A 1 286 ? 8.368 14.860 -16.044 1.00 96.88 286 LEU A O 1
ATOM 2193 N N . GLY A 1 287 ? 9.504 12.944 -15.781 1.00 96.56 287 GLY A N 1
ATOM 2194 C CA . GLY A 1 287 ? 9.811 13.169 -14.363 1.00 96.56 287 GLY A CA 1
ATOM 2195 C C . GLY A 1 287 ? 10.606 14.461 -14.145 1.00 96.56 287 GLY A C 1
ATOM 2196 O O . GLY A 1 287 ? 10.263 15.266 -13.277 1.00 96.56 287 GLY A O 1
ATOM 2197 N N . SER A 1 288 ? 11.592 14.724 -15.010 1.00 97.38 288 SER A N 1
ATOM 2198 C CA . SER A 1 288 ? 12.364 15.976 -15.003 1.00 97.38 288 SER A CA 1
ATOM 2199 C C . SER A 1 288 ? 11.491 17.211 -15.278 1.00 97.38 288 SER A C 1
ATOM 2201 O O . SER A 1 288 ? 11.608 18.211 -14.567 1.00 97.38 288 SER A O 1
ATOM 2203 N N . LEU A 1 289 ? 10.583 17.150 -16.263 1.00 96.81 289 LEU A N 1
ATOM 2204 C CA . LEU A 1 289 ? 9.641 18.234 -16.581 1.00 96.81 289 LEU A CA 1
ATOM 2205 C C . LEU A 1 289 ? 8.659 18.513 -15.437 1.00 96.81 289 LEU A C 1
ATOM 2207 O O . LEU A 1 289 ? 8.504 19.666 -15.032 1.00 96.81 289 LEU A O 1
ATOM 2211 N N . ILE A 1 290 ? 8.012 17.469 -14.909 1.00 98.00 290 ILE A N 1
ATOM 2212 C CA . ILE A 1 290 ? 7.024 17.566 -13.826 1.00 98.00 290 ILE A CA 1
ATOM 2213 C C . ILE A 1 290 ? 7.676 18.174 -12.584 1.00 98.00 290 ILE A C 1
ATOM 2215 O O . ILE A 1 290 ? 7.126 19.115 -12.006 1.00 98.00 290 ILE A O 1
ATOM 2219 N N . LEU A 1 291 ? 8.865 17.700 -12.197 1.00 97.44 291 LEU A N 1
ATOM 2220 C CA . LEU A 1 291 ? 9.559 18.194 -11.010 1.00 97.44 291 LEU A CA 1
ATOM 2221 C C . LEU A 1 291 ? 10.071 19.630 -11.184 1.00 97.44 291 LEU A C 1
ATOM 2223 O O . LEU A 1 291 ? 9.909 20.441 -10.270 1.00 97.44 291 LEU A O 1
ATOM 2227 N N . ALA A 1 292 ? 10.634 19.973 -12.349 1.00 98.12 292 ALA A N 1
ATOM 2228 C CA . ALA A 1 292 ? 11.060 21.338 -12.655 1.00 98.12 292 ALA A CA 1
ATOM 2229 C C . ALA A 1 292 ? 9.876 22.316 -12.603 1.00 98.12 292 ALA A C 1
ATOM 2231 O O . ALA A 1 292 ? 9.909 23.283 -11.841 1.00 98.12 292 ALA A O 1
ATOM 2232 N N . ALA A 1 293 ? 8.798 22.030 -13.342 1.00 98.06 293 ALA A N 1
ATOM 2233 C CA . ALA A 1 293 ? 7.595 22.859 -13.366 1.00 98.06 293 ALA A CA 1
ATOM 2234 C C . ALA A 1 293 ? 6.972 23.005 -11.966 1.00 98.06 293 ALA A C 1
ATOM 2236 O O . ALA A 1 293 ? 6.650 24.119 -11.552 1.00 98.06 293 ALA A O 1
ATOM 2237 N N . THR A 1 294 ? 6.880 21.912 -11.201 1.00 98.06 294 THR A N 1
ATOM 2238 C CA . THR A 1 294 ? 6.359 21.911 -9.823 1.00 98.06 294 THR A CA 1
ATOM 2239 C C . THR A 1 294 ? 7.184 22.800 -8.894 1.00 98.06 294 THR A C 1
ATOM 2241 O O . THR A 1 294 ? 6.625 23.667 -8.222 1.00 98.06 294 THR A O 1
ATOM 2244 N N . ARG A 1 295 ? 8.516 22.641 -8.874 1.00 97.50 295 ARG A N 1
ATOM 2245 C CA . ARG A 1 295 ? 9.410 23.446 -8.019 1.00 97.50 295 ARG A CA 1
ATOM 2246 C C . ARG A 1 295 ? 9.436 24.929 -8.423 1.00 97.50 295 ARG A C 1
ATOM 2248 O O . ARG A 1 295 ? 9.637 25.785 -7.566 1.00 97.50 295 ARG A O 1
ATOM 2255 N N . MET A 1 296 ? 9.172 25.243 -9.696 1.00 97.56 296 MET A N 1
ATOM 2256 C CA . MET A 1 296 ? 8.985 26.615 -10.198 1.00 97.56 296 MET A CA 1
ATOM 2257 C C . MET A 1 296 ? 7.586 27.202 -9.917 1.00 97.56 296 MET A C 1
ATOM 2259 O O . MET A 1 296 ? 7.337 28.354 -10.266 1.00 97.56 296 MET A O 1
ATOM 2263 N N . GLY A 1 297 ? 6.656 26.444 -9.322 1.00 96.56 297 GLY A N 1
ATOM 2264 C CA . GLY A 1 297 ? 5.274 26.883 -9.073 1.00 96.56 297 GLY A CA 1
ATOM 2265 C C . GLY A 1 297 ? 4.346 26.839 -10.290 1.00 96.56 297 GLY A C 1
ATOM 2266 O O . GLY A 1 297 ? 3.240 27.372 -10.252 1.00 96.56 297 GLY A O 1
ATOM 2267 N N . ARG A 1 298 ? 4.772 26.214 -11.390 1.00 97.38 298 ARG A N 1
ATOM 2268 C CA . ARG A 1 298 ? 4.019 26.130 -12.648 1.00 97.38 298 ARG A CA 1
ATOM 2269 C C . ARG A 1 298 ? 3.098 24.913 -12.664 1.00 97.38 298 ARG A C 1
ATOM 2271 O O . ARG A 1 298 ? 3.205 24.043 -13.527 1.00 97.38 298 ARG A O 1
ATOM 2278 N N . TYR A 1 299 ? 2.193 24.842 -11.694 1.00 95.50 299 TYR A N 1
ATOM 2279 C CA . TYR A 1 299 ? 1.352 23.661 -11.469 1.00 95.50 299 TYR A CA 1
ATOM 2280 C C . TYR A 1 299 ? 0.482 23.300 -12.683 1.00 95.50 299 TYR A C 1
ATOM 2282 O O . TYR A 1 299 ? 0.349 22.125 -13.003 1.00 95.50 299 TYR A O 1
ATOM 2290 N N . GLU A 1 300 ? -0.014 24.285 -13.440 1.00 93.62 300 GLU A N 1
ATOM 2291 C CA . GLU A 1 300 ? -0.710 24.017 -14.707 1.00 93.62 300 GLU A CA 1
ATOM 2292 C C . GLU A 1 300 ? 0.177 23.381 -15.791 1.00 93.62 300 GLU A C 1
ATOM 2294 O O . GLU A 1 300 ? -0.329 22.667 -16.652 1.00 93.62 300 GLU A O 1
ATOM 2299 N N . GLU A 1 301 ? 1.476 23.693 -15.818 1.00 93.81 301 GLU A N 1
ATOM 2300 C CA . GLU A 1 301 ? 2.425 23.128 -16.785 1.00 93.81 301 GLU A CA 1
ATOM 2301 C C . GLU A 1 301 ? 2.758 21.683 -16.382 1.00 93.81 301 GLU A C 1
ATOM 2303 O O . GLU A 1 301 ? 2.656 20.780 -17.208 1.00 93.81 301 GLU A O 1
ATOM 2308 N N . ALA A 1 302 ? 2.992 21.440 -15.085 1.00 94.94 302 ALA A N 1
ATOM 2309 C CA . ALA A 1 302 ? 3.142 20.098 -14.518 1.00 94.94 302 ALA A CA 1
ATOM 2310 C C . ALA A 1 302 ? 1.907 19.205 -14.766 1.00 94.94 302 ALA A C 1
ATOM 2312 O O . ALA A 1 302 ? 2.050 18.071 -15.223 1.00 94.94 302 ALA A O 1
ATOM 2313 N N . ALA A 1 303 ? 0.694 19.726 -14.555 1.00 87.50 303 ALA A N 1
ATOM 2314 C CA . ALA A 1 303 ? -0.554 19.004 -14.810 1.00 87.50 303 ALA A CA 1
ATOM 2315 C C . ALA A 1 303 ? -0.705 18.579 -16.284 1.00 87.50 303 ALA A C 1
ATOM 2317 O O . ALA A 1 303 ? -1.133 17.460 -16.559 1.00 87.50 303 ALA A O 1
ATOM 2318 N N . LYS A 1 304 ? -0.287 19.426 -17.238 1.00 90.75 304 LYS A N 1
ATOM 2319 C CA . LYS A 1 304 ? -0.297 19.112 -18.683 1.00 90.75 304 LYS A CA 1
ATOM 2320 C C . LYS A 1 304 ? 0.698 18.004 -19.057 1.00 90.75 304 LYS A C 1
ATOM 2322 O O . LYS A 1 304 ? 0.489 17.329 -20.063 1.00 90.75 304 LYS A O 1
ATOM 2327 N N . TYR A 1 305 ? 1.753 17.786 -18.268 1.00 90.88 305 TYR A N 1
ATOM 2328 C CA . TYR A 1 305 ? 2.661 16.643 -18.437 1.00 90.88 305 TYR A CA 1
ATOM 2329 C C . TYR A 1 305 ? 2.106 15.355 -17.814 1.00 90.88 305 TYR A C 1
ATOM 2331 O O . TYR A 1 305 ? 2.304 14.282 -18.377 1.00 90.88 305 TYR A O 1
ATOM 2339 N N . LEU A 1 306 ? 1.344 15.452 -16.719 1.00 89.00 306 LEU A N 1
ATOM 2340 C CA . LEU A 1 306 ? 0.661 14.308 -16.095 1.00 89.00 306 LEU A CA 1
ATOM 2341 C C . LEU A 1 306 ? -0.490 13.735 -16.945 1.00 89.00 306 LEU A C 1
ATOM 2343 O O . LEU A 1 306 ? -0.889 12.595 -16.731 1.00 89.00 306 LEU A O 1
ATOM 2347 N N . THR A 1 307 ? -1.001 14.485 -17.929 1.00 85.44 307 THR A N 1
ATOM 2348 C CA . THR A 1 307 ? -1.999 14.003 -18.907 1.00 85.44 307 THR A CA 1
ATOM 2349 C C . THR A 1 307 ? -1.397 13.313 -20.141 1.00 85.44 307 THR A C 1
ATOM 2351 O O . THR A 1 307 ? -2.124 13.028 -21.092 1.00 85.44 307 THR A O 1
ATOM 2354 N N . TYR A 1 308 ? -0.083 13.065 -20.186 1.00 84.31 308 TYR A N 1
ATOM 2355 C CA . TYR A 1 308 ? 0.523 12.287 -21.274 1.00 84.31 308 TYR A CA 1
ATOM 2356 C C . TYR A 1 308 ? 0.137 10.806 -21.158 1.00 84.31 308 TYR A C 1
ATOM 2358 O O . TYR A 1 308 ? 0.062 10.255 -20.065 1.00 84.31 308 TYR A O 1
ATOM 2366 N N . SER A 1 309 ? -0.081 10.143 -22.297 1.00 82.38 309 SER A N 1
ATOM 2367 C CA . SER A 1 309 ? -0.295 8.693 -22.322 1.00 82.38 309 SER A CA 1
ATOM 2368 C C . SER A 1 309 ? 1.019 7.972 -22.006 1.00 82.38 309 SER A C 1
ATOM 2370 O O . SER A 1 309 ? 2.023 8.180 -22.689 1.00 82.38 309 SER A O 1
ATOM 2372 N N . ILE A 1 310 ? 1.002 7.152 -20.954 1.00 87.56 310 ILE A N 1
ATOM 2373 C CA . ILE A 1 310 ? 2.150 6.402 -20.435 1.00 87.56 310 ILE A CA 1
ATOM 2374 C C . ILE A 1 310 ? 1.950 4.905 -20.730 1.00 87.56 310 ILE A C 1
ATOM 2376 O O . ILE A 1 310 ? 0.869 4.393 -20.436 1.00 87.56 310 ILE A O 1
ATOM 2380 N N . PRO A 1 311 ? 2.954 4.176 -21.259 1.00 88.06 311 PRO A N 1
ATOM 2381 C CA . PRO A 1 311 ? 2.884 2.719 -21.375 1.00 88.06 311 PRO A CA 1
ATOM 2382 C C . PRO A 1 311 ? 2.885 2.054 -19.993 1.00 88.06 311 PRO A C 1
ATOM 2384 O O . PRO A 1 311 ? 3.751 2.347 -19.171 1.00 88.06 311 PRO A O 1
ATOM 2387 N N . GLU A 1 312 ? 1.962 1.124 -19.750 1.00 84.69 312 GLU A N 1
ATOM 2388 C CA . GLU A 1 312 ? 1.788 0.452 -18.450 1.00 84.69 312 GLU A CA 1
ATOM 2389 C C . GLU A 1 312 ? 3.083 -0.193 -17.926 1.00 84.69 312 GLU A C 1
ATOM 2391 O O . GLU A 1 312 ? 3.453 -0.004 -16.764 1.00 84.69 312 GLU A O 1
ATOM 2396 N N . GLY A 1 313 ? 3.848 -0.850 -18.807 1.00 86.69 313 GLY A N 1
ATOM 2397 C CA . GLY A 1 313 ? 5.121 -1.484 -18.464 1.00 86.69 313 GLY A CA 1
ATOM 2398 C C . GLY A 1 313 ? 6.182 -0.525 -17.911 1.00 86.69 313 GLY A C 1
ATOM 2399 O O . GLY A 1 313 ? 7.112 -0.989 -17.248 1.00 86.69 313 GLY A O 1
ATOM 2400 N N . MET A 1 314 ? 6.026 0.796 -18.086 1.00 93.69 314 MET A N 1
ATOM 2401 C CA . MET A 1 314 ? 6.881 1.801 -17.446 1.00 93.69 314 MET A CA 1
ATOM 2402 C C . MET A 1 314 ? 6.836 1.683 -15.921 1.00 93.69 314 MET A C 1
ATOM 2404 O O . MET A 1 314 ? 7.887 1.748 -15.283 1.00 93.69 314 MET A O 1
ATOM 2408 N N . PHE A 1 315 ? 5.660 1.454 -15.331 1.00 91.06 315 PHE A N 1
ATOM 2409 C CA . PHE A 1 315 ? 5.508 1.320 -13.878 1.00 91.06 315 PHE A CA 1
ATOM 2410 C C . PHE A 1 315 ? 6.120 0.017 -13.337 1.00 91.06 315 PHE A C 1
ATOM 2412 O O . PHE A 1 315 ? 6.502 -0.040 -12.174 1.00 91.06 315 PHE A O 1
ATOM 2419 N N . THR A 1 316 ? 6.317 -0.991 -14.195 1.00 89.50 316 THR A N 1
ATOM 2420 C CA . THR A 1 316 ? 7.048 -2.236 -13.877 1.00 89.50 316 THR A CA 1
ATOM 2421 C C . THR A 1 316 ? 8.560 -2.166 -14.160 1.00 89.50 316 THR A C 1
ATOM 2423 O O . THR A 1 316 ? 9.232 -3.197 -14.200 1.00 89.50 316 THR A O 1
ATOM 2426 N N . SER A 1 317 ? 9.100 -0.964 -14.393 1.00 92.88 317 SER A N 1
ATOM 2427 C CA . SER A 1 317 ? 10.496 -0.712 -14.779 1.00 92.88 317 SER A CA 1
ATOM 2428 C C . SER A 1 317 ? 11.121 0.419 -13.953 1.00 92.88 317 SER A C 1
ATOM 2430 O O . SER A 1 317 ? 10.409 1.250 -13.379 1.00 92.88 317 SER A O 1
ATOM 2432 N N . ARG A 1 318 ? 12.457 0.544 -13.972 1.00 92.88 318 ARG A N 1
ATOM 2433 C CA . ARG A 1 318 ? 13.162 1.658 -13.299 1.00 92.88 318 ARG A CA 1
ATOM 2434 C C . ARG A 1 318 ? 12.704 3.045 -13.766 1.00 92.88 318 ARG A C 1
ATOM 2436 O O . ARG A 1 318 ? 12.792 4.006 -13.007 1.00 92.88 318 ARG A O 1
ATOM 2443 N N . TYR A 1 319 ? 12.216 3.156 -15.004 1.00 93.31 319 TYR A N 1
ATOM 2444 C CA . TYR A 1 319 ? 11.798 4.423 -15.607 1.00 93.31 319 TYR A CA 1
ATOM 2445 C C . TYR A 1 319 ? 10.509 4.983 -14.971 1.00 93.31 319 TYR A C 1
ATOM 2447 O O . TYR A 1 319 ? 10.290 6.194 -15.001 1.00 93.31 319 TYR A O 1
ATOM 2455 N N . GLY A 1 320 ? 9.688 4.132 -14.340 1.00 94.06 320 GLY A N 1
ATOM 2456 C CA . GLY A 1 320 ? 8.477 4.541 -13.622 1.00 94.06 320 GLY A CA 1
ATOM 2457 C C . GLY A 1 320 ? 8.742 5.270 -12.303 1.00 94.06 320 GLY A C 1
ATOM 2458 O O . GLY A 1 320 ? 7.989 6.176 -11.950 1.00 94.06 320 GLY A O 1
ATOM 2459 N N . LEU A 1 321 ? 9.827 4.933 -11.597 1.00 94.38 321 LEU A N 1
ATOM 2460 C CA . LEU A 1 321 ? 10.112 5.441 -10.247 1.00 94.38 321 LEU A CA 1
ATOM 2461 C C . LEU A 1 321 ? 10.332 6.960 -10.219 1.00 94.38 321 LEU A C 1
ATOM 2463 O O . LEU A 1 321 ? 9.736 7.658 -9.402 1.00 94.38 321 LEU A O 1
ATOM 2467 N N . GLY A 1 322 ? 11.128 7.493 -11.152 1.00 92.75 322 GLY A N 1
ATOM 2468 C CA . GLY A 1 322 ? 11.364 8.939 -11.261 1.00 92.75 322 GLY A CA 1
ATOM 2469 C C . GLY A 1 322 ? 10.100 9.731 -11.623 1.00 92.75 322 GLY A C 1
ATOM 2470 O O . GLY A 1 322 ? 9.912 10.850 -11.146 1.00 92.75 322 GLY A O 1
ATOM 2471 N N . TYR A 1 323 ? 9.201 9.137 -12.416 1.00 95.44 323 TYR A N 1
ATOM 2472 C CA . TYR A 1 323 ? 7.911 9.730 -12.775 1.00 95.44 323 TYR A CA 1
ATOM 2473 C C . TYR A 1 323 ? 6.928 9.731 -11.595 1.00 95.44 323 TYR A C 1
ATOM 2475 O O . TYR A 1 323 ? 6.366 10.778 -11.277 1.00 95.44 323 TYR A O 1
ATOM 2483 N N . LEU A 1 324 ? 6.753 8.589 -10.916 1.00 95.56 324 LEU A N 1
ATOM 2484 C CA . LEU A 1 324 ? 5.908 8.469 -9.720 1.00 95.56 324 LEU A CA 1
ATOM 2485 C C . LEU A 1 324 ? 6.382 9.420 -8.617 1.00 95.56 324 LEU A C 1
ATOM 2487 O O . LEU A 1 324 ? 5.583 10.159 -8.049 1.00 95.56 324 LEU A O 1
ATOM 2491 N N . TRP A 1 325 ? 7.691 9.486 -8.371 1.00 97.00 325 TRP A N 1
ATOM 2492 C CA . TRP A 1 325 ? 8.261 10.420 -7.406 1.00 97.00 325 TRP A CA 1
ATOM 2493 C C . TRP A 1 325 ? 8.008 11.889 -7.787 1.00 97.00 325 TRP A C 1
ATOM 2495 O O . TRP A 1 325 ? 7.619 12.688 -6.934 1.00 97.00 325 TRP A O 1
ATOM 2505 N N . ALA A 1 326 ? 8.147 12.260 -9.065 1.00 97.50 326 ALA A N 1
ATOM 2506 C CA . ALA A 1 326 ? 7.824 13.610 -9.529 1.00 97.50 326 ALA A CA 1
ATOM 2507 C C . ALA A 1 326 ? 6.319 13.939 -9.411 1.00 97.50 326 ALA A C 1
ATOM 2509 O O . ALA A 1 326 ? 5.970 15.063 -9.039 1.00 97.50 326 ALA A O 1
ATOM 2510 N N . ARG A 1 327 ? 5.427 12.968 -9.660 1.00 96.88 327 ARG A N 1
ATOM 2511 C CA . ARG A 1 327 ? 3.975 13.105 -9.446 1.00 96.88 327 ARG A CA 1
ATOM 2512 C C . ARG A 1 327 ? 3.635 13.275 -7.961 1.00 96.88 327 ARG A C 1
ATOM 2514 O O . ARG A 1 327 ? 2.883 14.186 -7.617 1.00 96.88 327 ARG A O 1
ATOM 2521 N N . GLY A 1 328 ? 4.282 12.520 -7.075 1.00 96.44 328 GLY A N 1
ATOM 2522 C CA . GLY A 1 328 ? 4.140 12.687 -5.629 1.00 96.44 328 GLY A CA 1
ATOM 2523 C C . GLY A 1 328 ? 4.585 14.077 -5.160 1.00 96.44 328 GLY A C 1
ATOM 2524 O O . GLY A 1 328 ? 3.893 14.721 -4.373 1.00 96.44 328 GLY A O 1
ATOM 2525 N N . GLN A 1 329 ? 5.686 14.605 -5.708 1.00 97.56 329 GLN A N 1
ATOM 2526 C CA . GLN A 1 329 ? 6.140 15.980 -5.447 1.00 97.56 329 GLN A CA 1
ATOM 2527 C C . GLN A 1 329 ? 5.130 17.033 -5.948 1.00 97.56 329 GLN A C 1
ATOM 2529 O O . GLN A 1 329 ? 4.880 18.017 -5.250 1.00 97.56 329 GLN A O 1
ATOM 2534 N N . TYR A 1 330 ? 4.492 16.816 -7.106 1.00 97.44 330 TYR A N 1
ATOM 2535 C CA . TYR A 1 330 ? 3.386 17.654 -7.591 1.00 97.44 330 TYR A CA 1
ATOM 2536 C C . TYR A 1 330 ? 2.171 17.619 -6.650 1.00 97.44 330 TYR A C 1
ATOM 2538 O O . TYR A 1 330 ? 1.635 18.672 -6.290 1.00 97.44 330 TYR A O 1
ATOM 2546 N N . HIS A 1 331 ? 1.755 16.435 -6.193 1.00 92.25 331 HIS A N 1
ATOM 2547 C CA . HIS A 1 331 ? 0.667 16.302 -5.223 1.00 92.25 331 HIS A CA 1
ATOM 2548 C C . HIS A 1 331 ? 1.001 16.995 -3.895 1.00 92.25 331 HIS A C 1
ATOM 2550 O O . HIS A 1 331 ? 0.156 17.704 -3.351 1.00 92.25 331 HIS A O 1
ATOM 2556 N N . LEU A 1 332 ? 2.241 16.884 -3.409 1.00 94.44 332 LEU A N 1
ATOM 2557 C CA . LEU A 1 332 ? 2.674 17.522 -2.164 1.00 94.44 332 LEU A CA 1
ATOM 2558 C C . LEU A 1 332 ? 2.644 19.053 -2.275 1.00 94.44 332 LEU A C 1
ATOM 2560 O O . LEU A 1 332 ? 2.102 19.729 -1.401 1.00 94.44 332 LEU A O 1
ATOM 2564 N N . ALA A 1 333 ? 3.164 19.598 -3.378 1.00 94.19 333 ALA A N 1
ATOM 2565 C CA . ALA A 1 333 ? 3.184 21.036 -3.641 1.00 94.19 333 ALA A CA 1
ATOM 2566 C C . ALA A 1 333 ? 1.790 21.635 -3.914 1.00 94.19 333 ALA A C 1
ATOM 2568 O O . ALA A 1 333 ? 1.595 22.831 -3.722 1.00 94.19 333 ALA A O 1
ATOM 2569 N N . THR A 1 334 ? 0.817 20.814 -4.324 1.00 89.50 334 THR A N 1
ATOM 2570 C CA . THR A 1 334 ? -0.593 21.210 -4.516 1.00 89.50 334 THR A CA 1
ATOM 2571 C C . THR A 1 334 ? -1.487 20.879 -3.312 1.00 89.50 334 THR A C 1
ATOM 2573 O O . THR A 1 334 ? -2.708 20.905 -3.433 1.00 89.50 334 THR A O 1
ATOM 2576 N N . ASN A 1 335 ? -0.896 20.602 -2.141 1.00 86.25 335 ASN A N 1
ATOM 2577 C CA . ASN A 1 335 ? -1.575 20.302 -0.869 1.00 86.25 335 ASN A CA 1
ATOM 2578 C C . ASN A 1 335 ? -2.374 18.975 -0.825 1.00 86.25 335 ASN A C 1
ATOM 2580 O O . ASN A 1 335 ? -3.157 18.740 0.093 1.00 86.25 335 ASN A O 1
ATOM 2584 N N . HIS A 1 336 ? -2.131 18.055 -1.760 1.00 79.69 336 HIS A N 1
ATOM 2585 C CA . HIS A 1 336 ? -2.711 16.706 -1.799 1.00 79.69 336 HIS A CA 1
ATOM 2586 C C . HIS A 1 336 ? -1.808 15.688 -1.076 1.00 79.69 336 HIS A C 1
ATOM 2588 O O . HIS A 1 336 ? -1.397 14.678 -1.649 1.00 79.69 336 HIS A O 1
ATOM 2594 N N . ALA A 1 337 ? -1.464 15.952 0.190 1.00 81.25 337 ALA A N 1
ATOM 2595 C CA . ALA A 1 337 ? -0.417 15.214 0.911 1.00 81.25 337 ALA A CA 1
ATOM 2596 C C . ALA A 1 337 ? -0.661 13.691 1.034 1.00 81.25 337 ALA A C 1
ATOM 2598 O O . ALA A 1 337 ? 0.299 12.926 0.991 1.00 81.25 337 ALA A O 1
ATOM 2599 N N . HIS A 1 338 ? -1.918 13.229 1.102 1.00 73.94 338 HIS A N 1
ATOM 2600 C CA . HIS A 1 338 ? -2.242 11.793 1.070 1.00 73.94 338 HIS A CA 1
ATOM 2601 C C . HIS A 1 338 ? -1.932 11.137 -0.291 1.00 73.94 338 HIS A C 1
ATOM 2603 O O . HIS A 1 338 ? -1.374 10.044 -0.326 1.00 73.94 338 HIS A O 1
ATOM 2609 N N . ALA A 1 339 ? -2.226 11.810 -1.411 1.00 67.50 339 ALA A N 1
ATOM 2610 C CA . ALA A 1 339 ? -1.890 11.310 -2.749 1.00 67.50 339 ALA A CA 1
ATOM 2611 C C . ALA A 1 339 ? -0.371 11.331 -2.994 1.00 67.50 339 ALA A C 1
ATOM 2613 O O . ALA A 1 339 ? 0.182 10.401 -3.574 1.00 67.50 339 ALA A O 1
ATOM 2614 N N . ALA A 1 340 ? 0.318 12.352 -2.473 1.00 88.69 340 ALA A N 1
ATOM 2615 C CA . ALA A 1 340 ? 1.777 12.409 -2.477 1.00 88.69 340 ALA A CA 1
ATOM 2616 C C . ALA A 1 340 ? 2.400 11.230 -1.717 1.00 88.69 340 ALA A C 1
ATOM 2618 O O . ALA A 1 340 ? 3.293 10.557 -2.227 1.00 88.69 340 ALA A O 1
ATOM 2619 N N . LEU A 1 341 ? 1.896 10.959 -0.509 1.00 84.19 341 LEU A N 1
ATOM 2620 C CA . LEU A 1 341 ? 2.318 9.827 0.306 1.00 84.19 341 LEU A CA 1
ATOM 2621 C C . LEU A 1 341 ? 2.072 8.488 -0.403 1.00 84.19 341 LEU A C 1
ATOM 2623 O O . LEU A 1 341 ? 2.942 7.625 -0.335 1.00 84.19 341 LEU A O 1
ATOM 2627 N N . ALA A 1 342 ? 0.942 8.326 -1.101 1.00 75.94 342 ALA A N 1
ATOM 2628 C CA . ALA A 1 342 ? 0.666 7.133 -1.899 1.00 75.94 342 ALA A CA 1
ATOM 2629 C C . ALA A 1 342 ? 1.724 6.931 -2.999 1.00 75.94 342 ALA A C 1
ATOM 2631 O O . ALA A 1 342 ? 2.347 5.876 -3.034 1.00 75.94 342 ALA A O 1
ATOM 2632 N N . ASP A 1 343 ? 2.027 7.954 -3.808 1.00 90.75 343 ASP A N 1
ATOM 2633 C CA . ASP A 1 343 ? 3.078 7.886 -4.841 1.00 90.75 343 ASP A CA 1
ATOM 2634 C C . ASP A 1 343 ? 4.468 7.556 -4.271 1.00 90.75 343 ASP A C 1
ATOM 2636 O O . ASP A 1 343 ? 5.216 6.750 -4.836 1.00 90.75 343 ASP A O 1
ATOM 2640 N N . PHE A 1 344 ? 4.829 8.157 -3.133 1.00 95.31 344 PHE A N 1
ATOM 2641 C CA . PHE A 1 344 ? 6.103 7.876 -2.471 1.00 95.31 344 PHE A CA 1
ATOM 2642 C C . PHE A 1 344 ? 6.142 6.464 -1.869 1.00 95.31 344 PHE A C 1
ATOM 2644 O O . PHE A 1 344 ? 7.183 5.809 -1.936 1.00 95.31 344 PHE A O 1
ATOM 2651 N N . ARG A 1 345 ? 5.027 5.961 -1.326 1.00 87.62 345 ARG A N 1
ATOM 2652 C CA . ARG A 1 345 ? 4.922 4.576 -0.849 1.00 87.62 345 ARG A CA 1
ATOM 2653 C C . ARG A 1 345 ? 4.947 3.572 -1.996 1.00 87.62 345 ARG A C 1
ATOM 2655 O O . ARG A 1 345 ? 5.687 2.606 -1.883 1.00 87.62 345 ARG A O 1
ATOM 2662 N N . SER A 1 346 ? 4.289 3.833 -3.126 1.00 87.31 346 SER A N 1
ATOM 2663 C CA . SER A 1 346 ? 4.388 2.983 -4.320 1.00 87.31 346 SER A CA 1
ATOM 2664 C C . SER A 1 346 ? 5.823 2.895 -4.848 1.00 87.31 346 SER A C 1
ATOM 2666 O O . SER A 1 346 ? 6.280 1.802 -5.167 1.00 87.31 346 SER A O 1
ATOM 2668 N N . CYS A 1 347 ? 6.585 3.999 -4.860 1.00 93.12 347 CYS A N 1
ATOM 2669 C CA . CYS A 1 347 ? 8.027 3.931 -5.137 1.00 93.12 347 CYS A CA 1
ATOM 2670 C C . CYS A 1 347 ? 8.757 3.015 -4.138 1.00 93.12 347 CYS A C 1
ATOM 2672 O O . CYS A 1 347 ? 9.568 2.193 -4.551 1.00 93.12 347 CYS A O 1
ATOM 2674 N N . GLY A 1 348 ? 8.465 3.138 -2.840 1.00 90.44 348 GLY A N 1
ATOM 2675 C CA . GLY A 1 348 ? 9.098 2.348 -1.780 1.00 90.44 348 GLY A CA 1
ATOM 2676 C C . GLY A 1 348 ? 8.662 0.884 -1.682 1.00 90.44 348 GLY A C 1
ATOM 2677 O O . GLY A 1 348 ? 9.410 0.059 -1.167 1.00 90.44 348 GLY A O 1
ATOM 2678 N N . GLU A 1 349 ? 7.476 0.540 -2.168 1.00 86.69 349 GLU A N 1
ATOM 2679 C CA . GLU A 1 349 ? 7.001 -0.834 -2.347 1.00 86.69 349 GLU A CA 1
ATOM 2680 C C . GLU A 1 349 ? 7.775 -1.468 -3.514 1.00 86.69 349 GLU A C 1
ATOM 2682 O O . GLU A 1 349 ? 8.597 -2.353 -3.283 1.00 86.69 349 GLU A O 1
ATOM 2687 N N . LEU A 1 350 ? 7.684 -0.890 -4.720 1.00 88.88 350 LEU A N 1
ATOM 2688 C CA . LEU A 1 350 ? 8.399 -1.371 -5.911 1.00 88.88 350 LEU A CA 1
ATOM 2689 C C . LEU A 1 350 ? 9.921 -1.475 -5.696 1.00 88.88 350 LEU A C 1
ATOM 26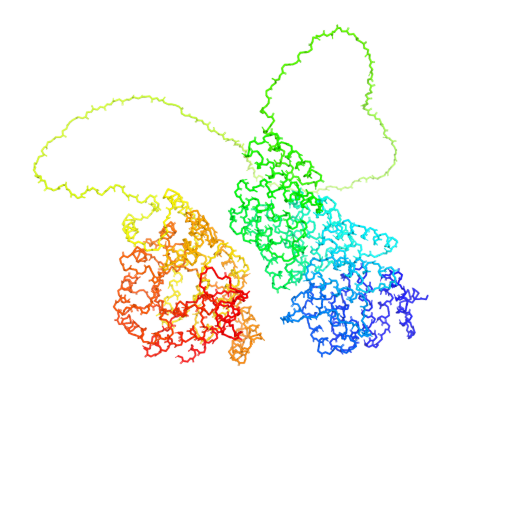91 O O . LEU A 1 350 ? 10.534 -2.486 -6.032 1.00 88.88 350 LEU A O 1
ATOM 2695 N N . MET A 1 351 ? 10.556 -0.461 -5.100 1.00 89.81 351 MET A N 1
ATOM 2696 C CA . MET A 1 351 ? 12.005 -0.468 -4.859 1.00 89.81 351 MET A CA 1
ATOM 2697 C C . MET A 1 351 ? 12.448 -1.516 -3.828 1.00 89.81 351 MET A C 1
ATOM 2699 O O . MET A 1 351 ? 13.560 -2.034 -3.957 1.00 89.81 351 MET A O 1
ATOM 2703 N N . ARG A 1 352 ? 11.611 -1.860 -2.837 1.00 86.88 352 ARG A N 1
ATOM 2704 C CA . ARG A 1 352 ? 11.891 -2.961 -1.896 1.00 86.88 352 ARG A CA 1
ATOM 2705 C C . ARG A 1 352 ? 11.701 -4.318 -2.564 1.00 86.88 352 ARG A C 1
ATOM 2707 O O . ARG A 1 352 ? 12.622 -5.128 -2.507 1.00 86.88 352 ARG A O 1
ATOM 2714 N N . ASP A 1 353 ? 10.584 -4.526 -3.258 1.00 83.25 353 ASP A N 1
ATOM 2715 C CA . ASP A 1 353 ? 10.249 -5.793 -3.924 1.00 83.25 353 ASP A CA 1
ATOM 2716 C C . ASP A 1 353 ? 11.277 -6.158 -5.011 1.00 83.25 353 ASP A C 1
ATOM 2718 O O . ASP A 1 353 ? 11.675 -7.312 -5.168 1.00 83.25 353 ASP A O 1
ATOM 2722 N N . TRP A 1 354 ? 11.782 -5.157 -5.739 1.00 86.12 354 TRP A N 1
ATOM 2723 C CA . TRP A 1 354 ? 12.861 -5.322 -6.720 1.00 86.12 354 TRP A CA 1
ATOM 2724 C C . TRP A 1 354 ? 14.256 -5.393 -6.079 1.00 86.12 354 TRP A C 1
ATOM 2726 O O . TRP A 1 354 ? 15.238 -5.707 -6.759 1.00 86.12 354 TRP A O 1
ATOM 2736 N N . GLY A 1 355 ? 14.365 -5.068 -4.787 1.00 83.56 355 GLY A N 1
ATOM 2737 C CA . GLY A 1 355 ? 15.610 -4.901 -4.036 1.00 83.56 355 GLY A CA 1
ATOM 2738 C C . GLY A 1 355 ? 16.539 -3.822 -4.605 1.00 83.56 355 GLY A C 1
ATOM 2739 O O . GLY A 1 355 ? 17.759 -3.949 -4.491 1.00 83.56 355 GLY A O 1
ATOM 2740 N N . LEU A 1 356 ? 15.972 -2.805 -5.261 1.00 86.00 356 LEU A N 1
ATOM 2741 C CA . LEU A 1 356 ? 16.644 -1.644 -5.860 1.00 86.00 356 LEU A CA 1
ATOM 2742 C C . LEU A 1 356 ? 16.423 -0.390 -4.994 1.00 86.00 356 LEU A C 1
ATOM 2744 O O . LEU A 1 356 ? 16.172 0.703 -5.500 1.00 86.00 356 LEU A O 1
ATOM 2748 N N . ASP A 1 357 ? 16.476 -0.554 -3.670 1.00 85.62 357 ASP A N 1
ATOM 2749 C CA . ASP A 1 357 ? 16.101 0.457 -2.673 1.00 85.62 357 ASP A CA 1
ATOM 2750 C C . ASP A 1 357 ? 17.208 1.507 -2.438 1.00 85.62 357 ASP A C 1
ATOM 2752 O O . ASP A 1 357 ? 17.741 1.683 -1.339 1.00 85.62 357 ASP A O 1
ATOM 2756 N N . ILE A 1 358 ? 17.571 2.167 -3.543 1.00 82.12 358 ILE A N 1
ATOM 2757 C CA . ILE A 1 358 ? 18.709 3.067 -3.733 1.00 82.12 358 ILE A CA 1
ATOM 2758 C C . ILE A 1 358 ? 18.199 4.513 -3.770 1.00 82.12 358 ILE A C 1
ATOM 2760 O O . ILE A 1 358 ? 17.546 4.933 -4.727 1.00 82.12 358 ILE A O 1
ATOM 2764 N N . ALA A 1 359 ? 18.541 5.313 -2.758 1.00 80.56 359 ALA A N 1
ATOM 2765 C CA . ALA A 1 359 ? 18.021 6.679 -2.606 1.00 80.56 359 ALA A CA 1
ATOM 2766 C C . ALA A 1 359 ? 18.360 7.630 -3.777 1.00 80.56 359 ALA A C 1
ATOM 2768 O O . ALA A 1 359 ? 17.649 8.607 -4.001 1.00 80.56 359 ALA A O 1
ATOM 2769 N N . GLY A 1 360 ? 19.418 7.333 -4.543 1.00 80.00 360 GLY A N 1
ATOM 2770 C CA . GLY A 1 360 ? 19.796 8.088 -5.741 1.00 80.00 360 GLY A CA 1
ATOM 2771 C C . GLY A 1 360 ? 18.841 7.933 -6.933 1.00 80.00 360 GLY A C 1
ATOM 2772 O O . GLY A 1 360 ? 18.829 8.824 -7.780 1.00 80.00 360 GLY A O 1
ATOM 2773 N N . LEU A 1 361 ? 18.045 6.854 -6.987 1.00 84.81 361 LEU A N 1
ATOM 2774 C CA . LEU A 1 361 ? 17.085 6.568 -8.065 1.00 84.81 361 LEU A CA 1
ATOM 2775 C C . LEU A 1 361 ? 15.723 7.233 -7.803 1.00 84.81 361 LEU A C 1
ATOM 2777 O O . LEU A 1 361 ? 15.174 7.887 -8.687 1.00 84.81 361 LEU A O 1
ATOM 2781 N N . ALA A 1 362 ? 15.211 7.119 -6.574 1.00 89.50 362 ALA A N 1
ATOM 2782 C CA . ALA A 1 362 ? 14.113 7.938 -6.065 1.00 89.50 362 ALA A CA 1
ATOM 2783 C C . ALA A 1 362 ? 14.226 8.083 -4.529 1.00 89.50 362 ALA A C 1
ATOM 2785 O O . ALA A 1 362 ? 14.181 7.074 -3.818 1.00 89.50 362 ALA A O 1
ATOM 2786 N N . PRO A 1 363 ? 14.336 9.307 -3.974 1.00 90.56 363 PRO A N 1
ATOM 2787 C CA . PRO A 1 363 ? 14.445 9.537 -2.532 1.00 90.56 363 PRO A CA 1
ATOM 2788 C C . PRO A 1 363 ? 13.055 9.483 -1.872 1.00 90.56 363 PRO A C 1
ATOM 2790 O O . PRO A 1 363 ? 12.512 10.475 -1.371 1.00 90.56 363 PRO A O 1
ATOM 2793 N N . TRP A 1 364 ? 12.431 8.307 -1.928 1.00 93.94 364 TRP A N 1
ATOM 2794 C CA . TRP A 1 364 ? 11.031 8.117 -1.557 1.00 93.94 364 TRP A CA 1
ATOM 2795 C C . TRP A 1 364 ? 10.789 8.289 -0.052 1.00 93.94 364 TRP A C 1
ATOM 2797 O O . TRP A 1 364 ? 9.816 8.935 0.328 1.00 93.94 364 TRP A O 1
ATOM 2807 N N . ARG A 1 365 ? 11.704 7.816 0.809 1.00 93.56 365 ARG A N 1
ATOM 2808 C CA . ARG A 1 365 ? 11.583 7.904 2.279 1.00 93.56 365 ARG A CA 1
ATOM 2809 C C . ARG A 1 365 ? 11.519 9.331 2.799 1.00 93.56 365 ARG A C 1
ATOM 2811 O O . ARG A 1 365 ? 10.624 9.662 3.567 1.00 93.56 365 ARG A O 1
ATOM 2818 N N . THR A 1 366 ? 12.452 10.184 2.376 1.00 94.19 366 THR A N 1
ATOM 2819 C CA . THR A 1 366 ? 12.476 11.603 2.767 1.00 94.19 366 THR A CA 1
ATOM 2820 C C . THR A 1 366 ? 11.242 12.335 2.251 1.00 94.19 366 THR A C 1
ATOM 2822 O O . THR A 1 366 ? 10.673 13.163 2.953 1.00 94.19 366 THR A O 1
ATOM 2825 N N . SER A 1 367 ? 10.767 11.976 1.061 1.00 96.38 367 SER A N 1
ATOM 2826 C CA . SER A 1 367 ? 9.576 12.582 0.458 1.00 96.38 367 SER A CA 1
ATOM 2827 C C . SER A 1 367 ? 8.281 12.154 1.165 1.00 96.38 367 SER A C 1
ATOM 2829 O O . SER A 1 367 ? 7.436 12.994 1.470 1.00 96.38 367 SER A O 1
ATOM 2831 N N . ALA A 1 368 ? 8.158 10.871 1.520 1.00 95.81 368 ALA A N 1
ATOM 2832 C CA . ALA A 1 368 ? 7.083 10.347 2.360 1.00 95.81 368 ALA A CA 1
ATOM 2833 C C . ALA A 1 368 ? 7.131 10.928 3.784 1.00 95.81 368 ALA A C 1
ATOM 2835 O O . ALA A 1 368 ? 6.089 11.263 4.340 1.00 95.81 368 ALA A O 1
ATOM 2836 N N . ALA A 1 369 ? 8.321 11.129 4.356 1.00 95.62 369 ALA A N 1
ATOM 2837 C CA . ALA A 1 369 ? 8.481 11.815 5.635 1.00 95.62 369 ALA A CA 1
ATOM 2838 C C . ALA A 1 369 ? 8.059 13.293 5.564 1.00 95.62 369 ALA A C 1
ATOM 2840 O O . ALA A 1 369 ? 7.421 13.785 6.494 1.00 95.62 369 ALA A O 1
ATOM 2841 N N . GLU A 1 370 ? 8.341 13.998 4.462 1.00 96.25 370 GLU A N 1
ATOM 2842 C CA . GLU A 1 370 ? 7.831 15.358 4.250 1.00 96.25 370 GLU A CA 1
ATOM 2843 C C . GLU A 1 370 ? 6.296 15.372 4.133 1.00 96.25 370 GLU A C 1
ATOM 2845 O O . GLU A 1 370 ? 5.641 16.206 4.761 1.00 96.25 370 GLU A O 1
ATOM 2850 N N . ALA A 1 371 ? 5.706 14.415 3.408 1.00 93.19 371 ALA A N 1
ATOM 2851 C CA . ALA A 1 371 ? 4.254 14.244 3.343 1.00 93.19 371 ALA A CA 1
ATOM 2852 C C . ALA A 1 371 ? 3.645 13.975 4.731 1.00 93.19 371 ALA A C 1
ATOM 2854 O O . ALA A 1 371 ? 2.657 14.610 5.098 1.00 93.19 371 ALA A O 1
ATOM 2855 N N . TRP A 1 372 ? 4.272 13.128 5.551 1.00 90.50 372 TRP A N 1
ATOM 2856 C CA . TRP A 1 372 ? 3.845 12.901 6.932 1.00 90.50 372 TRP A CA 1
ATOM 2857 C C . TRP A 1 372 ? 3.949 14.144 7.817 1.00 90.50 372 TRP A C 1
ATOM 2859 O O . TRP A 1 372 ? 3.039 14.389 8.606 1.00 90.50 372 TRP A O 1
ATOM 2869 N N . LEU A 1 373 ? 4.993 14.966 7.664 1.00 91.19 373 LEU A N 1
ATOM 2870 C CA . LEU A 1 373 ? 5.098 16.249 8.368 1.00 91.19 373 LEU A CA 1
ATOM 2871 C C . LEU A 1 373 ? 3.998 17.232 7.938 1.00 91.19 373 LEU A C 1
ATOM 2873 O O . LEU A 1 373 ? 3.437 17.912 8.796 1.00 91.19 373 LEU A O 1
ATOM 2877 N N . ARG A 1 374 ? 3.623 17.270 6.649 1.00 88.44 374 ARG A N 1
ATOM 2878 C CA . ARG A 1 374 ? 2.456 18.044 6.168 1.00 88.44 374 ARG A CA 1
ATOM 2879 C C . ARG A 1 374 ? 1.130 17.524 6.736 1.00 88.44 374 ARG A C 1
ATOM 2881 O O . ARG A 1 374 ? 0.240 18.324 6.994 1.00 88.44 374 ARG A O 1
ATOM 2888 N N . LEU A 1 375 ? 1.023 16.217 6.981 1.00 81.31 375 LEU A N 1
ATOM 2889 C CA . LEU A 1 375 ? -0.108 15.568 7.660 1.00 81.31 375 LEU A CA 1
ATOM 2890 C C . LEU A 1 375 ? -0.020 15.627 9.204 1.00 81.31 375 LEU A C 1
ATOM 2892 O O . LEU A 1 375 ? -0.832 15.011 9.889 1.00 81.31 375 LEU A O 1
ATOM 2896 N N . GLY A 1 376 ? 0.968 16.327 9.775 1.00 80.75 376 GLY A N 1
ATOM 2897 C CA . GLY A 1 376 ? 1.182 16.453 11.224 1.00 80.75 376 GLY A CA 1
ATOM 2898 C C . GLY A 1 376 ? 1.785 15.221 11.921 1.00 80.75 376 GLY A C 1
ATOM 2899 O O . GLY A 1 376 ? 2.179 15.305 13.087 1.00 80.75 376 GLY A O 1
ATOM 2900 N N . ASN A 1 377 ? 1.930 14.091 11.224 1.00 80.00 377 ASN A N 1
ATOM 2901 C CA . ASN A 1 377 ? 2.413 12.824 11.773 1.00 80.00 377 ASN A CA 1
ATOM 2902 C C . ASN A 1 377 ? 3.949 12.791 11.881 1.00 80.00 377 ASN A C 1
ATOM 2904 O O . ASN A 1 377 ? 4.660 12.154 11.101 1.00 80.00 377 ASN A O 1
ATOM 2908 N N . SER A 1 378 ? 4.476 13.490 12.886 1.00 84.50 378 SER A N 1
ATOM 2909 C CA . SER A 1 378 ? 5.925 13.579 13.120 1.00 84.50 378 SER A CA 1
ATOM 2910 C C . SER A 1 378 ? 6.585 12.238 13.478 1.00 84.50 378 SER A C 1
ATOM 2912 O O . SER A 1 378 ? 7.803 12.121 13.361 1.00 84.50 378 SER A O 1
ATOM 2914 N N . ASP A 1 379 ? 5.823 11.229 13.909 1.00 73.00 379 ASP A N 1
ATOM 2915 C CA . ASP A 1 379 ? 6.361 9.917 14.286 1.00 73.00 379 ASP A CA 1
ATOM 2916 C C . ASP A 1 379 ? 6.661 9.057 13.054 1.00 73.00 379 ASP A C 1
ATOM 2918 O O . ASP A 1 379 ? 7.787 8.581 12.901 1.00 73.00 379 ASP A O 1
ATOM 2922 N N . GLN A 1 380 ? 5.700 8.939 12.130 1.00 79.12 380 GLN A N 1
ATOM 2923 C CA . GLN A 1 380 ? 5.905 8.248 10.850 1.00 79.12 380 GLN A CA 1
ATOM 2924 C C . GLN A 1 380 ? 6.976 8.939 9.994 1.00 79.12 380 GLN A C 1
ATOM 2926 O O . GLN A 1 380 ? 7.788 8.273 9.351 1.00 79.12 380 GLN A O 1
ATOM 2931 N N . ALA A 1 381 ? 7.063 10.273 10.065 1.00 88.38 381 ALA A N 1
ATOM 2932 C CA . ALA A 1 381 ? 8.181 11.004 9.481 1.00 88.38 381 ALA A CA 1
ATOM 2933 C C . ALA A 1 381 ? 9.533 10.560 10.072 1.00 88.38 381 ALA A C 1
ATOM 2935 O O . ALA A 1 381 ? 10.445 10.225 9.318 1.00 88.38 381 ALA A O 1
ATOM 2936 N N . ARG A 1 382 ? 9.672 10.501 11.408 1.00 85.25 382 ARG A N 1
ATOM 2937 C CA . ARG A 1 382 ? 10.925 10.072 12.058 1.00 85.25 382 ARG A CA 1
ATOM 2938 C C . ARG A 1 382 ? 11.311 8.635 11.720 1.00 85.25 382 ARG A C 1
ATOM 2940 O O . ARG A 1 382 ? 12.492 8.405 11.490 1.00 85.25 382 ARG A O 1
ATOM 2947 N N . LEU A 1 383 ? 10.361 7.701 11.653 1.00 81.31 383 LEU A N 1
ATOM 2948 C CA . LEU A 1 383 ? 10.634 6.310 11.263 1.00 81.31 383 LEU A CA 1
ATOM 2949 C C . LEU A 1 383 ? 11.322 6.233 9.890 1.00 81.31 383 LEU A C 1
ATOM 2951 O O . LEU A 1 383 ? 12.412 5.676 9.776 1.00 81.31 383 LEU A O 1
ATOM 2955 N N . LEU A 1 384 ? 10.740 6.875 8.874 1.00 88.25 384 LEU A N 1
ATOM 2956 C CA . LEU A 1 384 ? 11.286 6.897 7.512 1.00 88.25 384 LEU A CA 1
ATOM 2957 C C . LEU A 1 384 ? 12.617 7.655 7.409 1.00 88.25 384 LEU A C 1
ATOM 2959 O O . LEU A 1 384 ? 13.490 7.262 6.635 1.00 88.25 384 LEU A O 1
ATOM 2963 N N . ILE A 1 385 ? 12.797 8.722 8.195 1.00 92.25 385 ILE A N 1
ATOM 2964 C CA . ILE A 1 385 ? 14.063 9.465 8.273 1.00 92.25 385 ILE A CA 1
ATOM 2965 C C . ILE A 1 385 ? 15.166 8.602 8.903 1.00 92.25 385 ILE A C 1
ATOM 2967 O O . ILE A 1 385 ? 16.291 8.612 8.410 1.00 92.25 385 ILE A O 1
ATOM 2971 N N . PHE A 1 386 ? 14.868 7.842 9.962 1.00 85.19 386 PHE A N 1
ATOM 2972 C CA . PHE A 1 386 ? 15.856 6.977 10.609 1.00 85.19 386 PHE A CA 1
ATOM 2973 C C . PHE A 1 386 ? 16.205 5.740 9.767 1.00 85.19 386 PHE A C 1
ATOM 2975 O O . PHE A 1 386 ? 17.393 5.466 9.633 1.00 85.19 386 PHE A O 1
ATOM 2982 N N . ASP A 1 387 ? 15.242 5.062 9.127 1.00 85.38 387 ASP A N 1
ATOM 2983 C CA . ASP A 1 387 ? 15.533 3.999 8.136 1.00 85.38 387 ASP A CA 1
ATOM 2984 C C . ASP A 1 387 ? 16.391 4.558 6.987 1.00 85.38 387 ASP A C 1
ATOM 2986 O O . ASP A 1 387 ? 17.418 3.983 6.631 1.00 85.38 387 ASP A O 1
ATOM 2990 N N . GLN A 1 388 ? 16.068 5.754 6.474 1.00 88.00 388 GLN A N 1
ATOM 2991 C CA . GLN A 1 388 ? 16.897 6.385 5.447 1.00 88.00 388 GLN A CA 1
ATOM 2992 C C . GLN A 1 388 ? 18.328 6.672 5.924 1.00 88.00 388 GLN A C 1
ATOM 2994 O O . GLN A 1 388 ? 19.258 6.441 5.156 1.00 88.00 388 GLN A O 1
ATOM 2999 N N . LEU A 1 389 ? 18.524 7.188 7.141 1.00 85.81 389 LEU A N 1
ATOM 3000 C CA . LEU A 1 389 ? 19.847 7.558 7.664 1.00 85.81 389 LEU A CA 1
ATOM 3001 C C . LEU A 1 389 ? 20.666 6.366 8.195 1.00 85.81 389 LEU A C 1
ATOM 3003 O O . LEU A 1 389 ? 21.874 6.508 8.365 1.00 85.81 389 LEU A O 1
ATOM 3007 N N . ALA A 1 390 ? 20.044 5.213 8.454 1.00 81.69 390 ALA A N 1
ATOM 3008 C CA . ALA A 1 390 ? 20.715 4.001 8.937 1.00 81.69 390 ALA A CA 1
ATOM 3009 C C . ALA A 1 390 ? 21.284 3.109 7.814 1.00 81.69 390 ALA A C 1
ATOM 3011 O O . ALA A 1 390 ? 21.950 2.112 8.096 1.00 81.69 390 ALA A O 1
ATOM 3012 N N . ARG A 1 391 ? 21.003 3.428 6.545 1.00 76.31 391 ARG A N 1
ATOM 3013 C CA . ARG A 1 391 ? 21.330 2.574 5.395 1.00 76.31 391 ARG A CA 1
ATOM 3014 C C . ARG A 1 391 ? 22.759 2.765 4.862 1.00 76.31 391 ARG A C 1
ATOM 3016 O O . ARG A 1 391 ? 23.247 3.895 4.827 1.00 76.31 391 ARG A O 1
ATOM 3023 N N . PRO A 1 392 ? 23.413 1.693 4.367 1.00 61.06 392 PRO A N 1
ATOM 3024 C CA . PRO A 1 392 ? 24.681 1.800 3.643 1.00 61.06 392 PRO A CA 1
ATOM 3025 C C . PRO A 1 392 ? 24.566 2.683 2.392 1.00 61.06 392 PRO A C 1
ATOM 3027 O O . PRO A 1 392 ? 23.520 2.715 1.744 1.00 61.06 392 PRO A O 1
ATOM 3030 N N . GLY A 1 393 ? 25.648 3.378 2.031 1.00 59.97 393 GLY A N 1
ATOM 3031 C CA . GLY A 1 393 ? 25.697 4.228 0.833 1.00 59.97 393 GLY A CA 1
ATOM 3032 C C . GLY A 1 393 ? 24.929 5.551 0.949 1.00 59.97 393 GLY A C 1
ATOM 3033 O O . GLY A 1 393 ? 24.735 6.233 -0.054 1.00 59.97 393 GLY A O 1
ATOM 3034 N N . VAL A 1 394 ? 24.492 5.936 2.155 1.00 61.44 394 VAL A N 1
ATOM 3035 C CA . VAL A 1 394 ? 23.791 7.210 2.425 1.00 61.44 394 VAL A CA 1
ATOM 3036 C C . VAL A 1 394 ? 24.761 8.320 2.871 1.00 61.44 394 VAL A C 1
ATOM 3038 O O . VAL A 1 394 ? 24.356 9.420 3.234 1.00 61.44 394 VAL A O 1
ATOM 3041 N N . ASP A 1 395 ? 26.068 8.082 2.754 1.00 57.88 395 ASP A N 1
ATOM 3042 C CA . ASP A 1 395 ? 27.113 9.104 2.907 1.00 57.88 395 ASP A CA 1
ATOM 3043 C C . ASP A 1 395 ? 27.104 10.152 1.772 1.00 57.88 395 ASP A C 1
ATOM 3045 O O . ASP A 1 395 ? 27.728 11.208 1.896 1.00 57.88 395 ASP A O 1
ATOM 3049 N N . GLY A 1 396 ? 26.339 9.901 0.699 1.00 66.69 396 GLY A N 1
ATOM 3050 C CA . GLY A 1 396 ? 26.012 10.875 -0.344 1.00 66.69 396 GLY A CA 1
ATOM 3051 C C . GLY A 1 396 ? 25.404 12.156 0.239 1.00 66.69 396 GLY A C 1
ATOM 3052 O O . GLY A 1 396 ? 24.380 12.140 0.935 1.00 66.69 396 GLY A O 1
ATOM 3053 N N . THR A 1 397 ? 26.051 13.287 -0.046 1.00 80.50 397 THR A N 1
ATOM 3054 C CA . THR A 1 397 ? 25.836 14.565 0.647 1.00 80.50 397 THR A CA 1
ATOM 3055 C C . THR A 1 397 ? 24.396 15.068 0.534 1.00 80.50 397 THR A C 1
ATOM 3057 O O . THR A 1 397 ? 23.833 15.531 1.531 1.00 80.50 397 THR A O 1
ATOM 3060 N N . ARG A 1 398 ? 23.746 14.905 -0.625 1.00 89.12 398 ARG A N 1
ATOM 3061 C CA . ARG A 1 398 ? 22.359 15.347 -0.845 1.00 89.12 398 ARG A CA 1
ATOM 3062 C C . ARG A 1 398 ? 21.342 14.610 0.022 1.00 89.12 398 ARG A C 1
ATOM 3064 O O . ARG A 1 398 ? 20.474 15.239 0.635 1.00 89.12 398 ARG A O 1
ATOM 3071 N N . ILE A 1 399 ? 21.427 13.279 0.073 1.00 87.38 399 ILE A N 1
ATOM 3072 C CA . ILE A 1 399 ? 20.440 12.441 0.773 1.00 87.38 399 ILE A CA 1
ATOM 3073 C C . ILE A 1 399 ? 20.573 12.636 2.283 1.00 87.38 399 ILE A C 1
ATOM 3075 O O . ILE A 1 399 ? 19.569 12.882 2.958 1.00 87.38 399 ILE A O 1
ATOM 3079 N N . ARG A 1 400 ? 21.808 12.629 2.800 1.00 89.38 400 ARG A N 1
ATOM 3080 C CA . ARG A 1 400 ? 22.091 12.904 4.213 1.00 89.38 400 ARG A CA 1
ATOM 3081 C C . ARG A 1 400 ? 21.636 14.305 4.625 1.00 89.38 400 ARG A C 1
ATOM 3083 O O . ARG A 1 400 ? 20.941 14.440 5.631 1.00 89.38 400 ARG A O 1
ATOM 3090 N N . GLY A 1 401 ? 21.959 15.332 3.833 1.00 92.69 401 GLY A N 1
ATOM 3091 C CA . GLY A 1 401 ? 21.533 16.710 4.098 1.00 92.69 401 GLY A CA 1
ATOM 3092 C C . GLY A 1 401 ? 20.008 16.855 4.139 1.00 92.69 401 GLY A C 1
ATOM 3093 O O . GLY A 1 401 ? 19.461 17.419 5.086 1.00 92.69 401 GLY A O 1
ATOM 3094 N N . THR A 1 402 ? 19.304 16.252 3.177 1.00 93.44 402 THR A N 1
ATOM 3095 C CA . THR A 1 402 ? 17.829 16.228 3.150 1.00 93.44 402 THR A CA 1
ATOM 3096 C C . THR A 1 402 ? 17.244 15.513 4.374 1.00 93.44 402 THR A C 1
ATOM 3098 O O . THR A 1 402 ? 16.307 16.015 4.995 1.00 93.44 402 THR A O 1
ATOM 3101 N N . GLY A 1 403 ? 17.808 14.362 4.758 1.00 93.12 403 GLY A N 1
ATOM 3102 C CA . GLY A 1 403 ? 17.375 13.600 5.932 1.00 93.12 403 GLY A CA 1
ATOM 3103 C C . GLY A 1 403 ? 17.562 14.362 7.248 1.00 93.12 403 GLY A C 1
ATOM 3104 O O . GLY A 1 403 ? 16.661 14.369 8.084 1.00 93.12 403 GLY A O 1
ATOM 3105 N N . LEU A 1 404 ? 18.687 15.062 7.418 1.00 94.19 404 LEU A N 1
ATOM 3106 C CA . LEU A 1 404 ? 18.968 15.880 8.604 1.00 94.19 404 LEU A CA 1
ATOM 3107 C C . LEU A 1 404 ? 18.068 17.120 8.700 1.00 94.19 404 LEU A C 1
ATOM 3109 O O . LEU A 1 404 ? 17.622 17.463 9.796 1.00 94.19 404 LEU A O 1
ATOM 3113 N N . TRP A 1 405 ? 17.744 17.759 7.574 1.00 96.31 405 TRP A N 1
ATOM 3114 C CA . TRP A 1 405 ? 16.775 18.859 7.529 1.00 96.31 405 TRP A CA 1
ATOM 3115 C C . TRP A 1 405 ? 15.363 18.397 7.928 1.00 96.31 405 TRP A C 1
ATOM 3117 O O . TRP A 1 405 ? 14.737 19.003 8.799 1.00 96.31 405 TRP A O 1
ATOM 3127 N N . LEU A 1 406 ? 14.885 17.271 7.391 1.00 96.25 406 LEU A N 1
ATOM 3128 C CA . LEU A 1 406 ? 13.600 16.692 7.805 1.00 96.25 406 LEU A CA 1
ATOM 3129 C C . LEU A 1 406 ? 13.621 16.250 9.277 1.00 96.25 406 LEU A C 1
ATOM 3131 O O . LEU A 1 406 ? 12.640 16.455 9.996 1.00 96.25 406 LEU A O 1
ATOM 3135 N N . LEU A 1 407 ? 14.749 15.714 9.762 1.00 93.69 407 LEU A N 1
ATOM 3136 C CA . LEU A 1 407 ? 14.931 15.392 11.179 1.00 93.69 407 LEU A CA 1
ATOM 3137 C C . LEU A 1 407 ? 14.848 16.648 12.053 1.00 93.69 407 LEU A C 1
ATOM 3139 O O . LEU A 1 407 ? 14.311 16.575 13.158 1.00 93.69 407 LEU A O 1
ATOM 3143 N N . ALA A 1 408 ? 15.340 17.795 11.574 1.00 93.31 408 ALA A N 1
ATOM 3144 C CA . ALA A 1 408 ? 15.203 19.079 12.253 1.00 93.31 408 ALA A CA 1
ATOM 3145 C C . ALA A 1 408 ? 13.725 19.474 12.376 1.00 93.31 408 ALA A C 1
ATOM 3147 O O . ALA A 1 408 ? 13.253 19.727 13.486 1.00 93.31 408 ALA A O 1
ATOM 3148 N N . LEU A 1 409 ? 12.967 19.454 11.275 1.00 92.06 409 LEU A N 1
ATOM 3149 C CA . LEU A 1 409 ? 11.530 19.754 11.292 1.00 92.06 409 LEU A CA 1
ATOM 3150 C C . LEU A 1 409 ? 10.765 18.832 12.257 1.00 92.06 409 LEU A C 1
ATOM 3152 O O . LEU A 1 409 ? 9.997 19.318 13.090 1.00 92.06 409 LEU A O 1
ATOM 3156 N N . ALA A 1 410 ? 11.058 17.530 12.238 1.00 89.56 410 ALA A N 1
ATOM 3157 C CA . ALA A 1 410 ? 10.467 16.539 13.139 1.00 89.56 410 ALA A CA 1
ATOM 3158 C C . ALA A 1 410 ? 10.967 16.609 14.605 1.00 89.56 410 ALA A C 1
ATOM 3160 O O . ALA A 1 410 ? 10.448 15.886 15.467 1.00 89.56 410 ALA A O 1
ATOM 3161 N N . SER A 1 411 ? 11.974 17.440 14.904 1.00 85.38 411 SER A N 1
ATOM 3162 C CA . SER A 1 411 ? 12.609 17.572 16.226 1.00 85.38 411 SER A CA 1
ATOM 3163 C C . SER A 1 411 ? 12.139 18.804 17.017 1.00 85.38 411 SER A C 1
ATOM 3165 O O . SER A 1 411 ? 11.721 19.807 16.426 1.00 85.38 411 SER A O 1
ATOM 3167 N N . PRO A 1 412 ? 12.281 18.784 18.361 1.00 82.31 412 PRO A N 1
ATOM 3168 C CA . PRO A 1 412 ? 12.063 19.955 19.209 1.00 82.31 412 PRO A CA 1
ATOM 3169 C C . PRO A 1 412 ? 12.939 21.159 18.805 1.00 82.31 412 PRO A C 1
ATOM 3171 O O . PRO A 1 412 ? 14.070 20.956 18.348 1.00 82.31 412 PRO A O 1
ATOM 3174 N N . PRO A 1 413 ? 12.484 22.411 19.036 1.00 81.44 413 PRO A N 1
ATOM 3175 C CA . PRO A 1 413 ? 13.184 23.631 18.613 1.00 81.44 413 PRO A CA 1
ATOM 3176 C C . PRO A 1 413 ? 14.673 23.700 18.984 1.00 81.44 413 PRO A C 1
ATOM 3178 O O . PRO A 1 413 ? 15.478 24.176 18.187 1.00 81.44 413 PRO A O 1
ATOM 3181 N N . SER A 1 414 ? 15.056 23.161 20.146 1.00 80.00 414 SER A N 1
ATOM 3182 C CA . SER A 1 414 ? 16.441 23.129 20.640 1.00 80.00 414 SER A CA 1
ATOM 3183 C C . SER A 1 414 ? 17.427 22.382 19.733 1.00 80.00 414 SER A C 1
ATOM 3185 O O . SER A 1 414 ? 18.607 22.721 19.727 1.00 80.00 414 SER A O 1
ATOM 3187 N N . ARG A 1 415 ? 16.970 21.398 18.942 1.00 85.56 415 ARG A N 1
ATOM 3188 C CA . ARG A 1 415 ? 17.815 20.659 17.982 1.00 85.56 415 ARG A CA 1
ATOM 3189 C C . ARG A 1 415 ? 17.752 21.200 16.553 1.00 85.56 415 ARG A C 1
ATOM 3191 O O . ARG A 1 415 ? 18.571 20.801 15.729 1.00 85.56 415 ARG A O 1
ATOM 3198 N N . ARG A 1 416 ? 16.812 22.101 16.239 1.00 88.88 416 ARG A N 1
ATOM 3199 C CA . ARG A 1 416 ? 16.575 22.554 14.856 1.00 88.88 416 ARG A CA 1
ATOM 3200 C C . ARG A 1 416 ? 17.772 23.285 14.264 1.00 88.88 416 ARG A C 1
ATOM 3202 O O . ARG A 1 416 ? 18.171 22.999 13.143 1.00 88.88 416 ARG A O 1
ATOM 3209 N N . MET A 1 417 ? 18.378 24.192 15.030 1.00 88.75 417 MET A N 1
ATOM 3210 C CA . MET A 1 417 ? 19.475 25.023 14.526 1.00 88.75 417 MET A CA 1
ATOM 3211 C C . MET A 1 417 ? 20.739 24.225 14.179 1.00 88.75 417 MET A C 1
ATOM 3213 O O . MET A 1 417 ? 21.381 24.542 13.182 1.00 88.75 417 MET A O 1
ATOM 3217 N N . SER A 1 418 ? 21.107 23.203 14.961 1.00 90.88 418 SER A N 1
ATOM 3218 C CA . SER A 1 418 ? 22.289 22.380 14.667 1.00 90.88 418 SER A CA 1
ATOM 3219 C C . SER A 1 418 ? 22.048 21.450 13.480 1.00 90.88 418 SER A C 1
ATOM 3221 O O . SER A 1 418 ? 22.840 21.463 12.543 1.00 90.88 418 SER A O 1
ATOM 3223 N N . LEU A 1 419 ? 20.921 20.730 13.466 1.00 93.06 419 LEU A N 1
ATOM 3224 C CA . LEU A 1 419 ? 20.559 19.821 12.372 1.00 93.06 419 LEU A CA 1
ATOM 3225 C C . LEU A 1 419 ? 20.414 20.554 11.027 1.00 93.06 419 LEU A C 1
ATOM 3227 O O . LEU A 1 419 ? 20.949 20.087 10.027 1.00 93.06 419 LEU A O 1
ATOM 3231 N N . CYS A 1 420 ? 19.785 21.736 10.997 1.00 94.44 420 CYS A N 1
ATOM 3232 C CA . CYS A 1 420 ? 19.732 22.555 9.781 1.00 94.44 420 CYS A CA 1
ATOM 3233 C C . CYS A 1 420 ? 21.097 23.151 9.381 1.00 94.44 420 CYS A C 1
ATOM 3235 O O . CYS A 1 420 ? 21.285 23.465 8.212 1.00 94.44 420 CYS A O 1
ATOM 3237 N N . THR A 1 421 ? 22.056 23.309 10.301 1.00 93.69 421 THR A N 1
ATOM 3238 C CA . THR A 1 421 ? 23.412 23.765 9.932 1.00 93.69 421 THR A CA 1
ATOM 3239 C C . THR A 1 421 ? 24.202 22.632 9.263 1.00 93.69 421 THR A C 1
ATOM 3241 O O . THR A 1 421 ? 24.729 22.840 8.175 1.00 93.69 421 THR A O 1
ATOM 3244 N N . GLU A 1 422 ? 24.200 21.416 9.833 1.00 94.44 422 GLU A N 1
ATOM 3245 C CA . GLU A 1 422 ? 24.823 20.229 9.207 1.00 94.44 422 GLU A CA 1
ATOM 3246 C C . GLU A 1 422 ? 24.170 19.912 7.847 1.00 94.44 422 GLU A C 1
ATOM 3248 O O . GLU A 1 422 ? 24.861 19.653 6.862 1.00 94.44 422 GLU A O 1
ATOM 3253 N N . ALA A 1 423 ? 22.837 20.009 7.763 1.00 95.56 423 ALA A N 1
ATOM 3254 C CA . ALA A 1 423 ? 22.100 19.834 6.515 1.00 95.56 423 ALA A CA 1
ATOM 3255 C C . ALA A 1 423 ? 22.497 20.852 5.433 1.00 95.56 423 ALA A C 1
ATOM 3257 O O . ALA A 1 423 ? 22.646 20.472 4.272 1.00 95.56 423 ALA A O 1
ATOM 3258 N N . LEU A 1 424 ? 22.681 22.126 5.801 1.00 96.38 424 LEU A N 1
ATOM 3259 C CA . LEU A 1 424 ? 23.071 23.176 4.860 1.00 96.38 424 LEU A CA 1
ATOM 3260 C C . LEU A 1 424 ? 24.465 22.916 4.282 1.00 96.38 424 LEU A C 1
ATOM 3262 O O . LEU A 1 424 ? 24.605 22.910 3.064 1.00 96.38 424 LEU A O 1
ATOM 3266 N N . GLU A 1 425 ? 25.464 22.624 5.121 1.00 94.81 425 GLU A N 1
ATOM 3267 C CA . GLU A 1 425 ? 26.831 22.338 4.654 1.00 94.81 425 GLU A CA 1
ATOM 3268 C C . GLU A 1 425 ? 26.887 21.154 3.676 1.00 94.81 425 GLU A C 1
ATOM 3270 O O . GLU A 1 425 ? 27.663 21.162 2.719 1.00 94.81 425 GLU A O 1
ATOM 3275 N N . LEU A 1 426 ? 26.072 20.122 3.904 1.00 93.25 426 LEU A N 1
ATOM 3276 C CA . LEU A 1 426 ? 25.986 18.962 3.018 1.00 93.25 426 LEU A CA 1
ATOM 3277 C C . LEU A 1 426 ? 25.288 19.310 1.694 1.00 93.25 426 LEU A C 1
ATOM 3279 O O . LEU A 1 426 ? 25.764 18.919 0.628 1.00 93.25 426 LEU A O 1
ATOM 3283 N N . LEU A 1 427 ? 24.205 20.092 1.735 1.00 93.38 427 LEU A N 1
ATOM 3284 C CA . LEU A 1 427 ? 23.492 20.518 0.528 1.00 93.38 427 LEU A CA 1
ATOM 3285 C C . LEU A 1 427 ? 24.290 21.540 -0.297 1.00 93.38 427 LEU A C 1
ATOM 3287 O O . LEU A 1 427 ? 24.203 21.513 -1.525 1.00 93.38 427 LEU A O 1
ATOM 3291 N N . GLU A 1 428 ? 25.124 22.370 0.334 1.00 93.00 428 GLU A N 1
ATOM 3292 C CA . GLU A 1 428 ? 26.130 23.212 -0.332 1.00 93.00 428 GLU A CA 1
ATOM 3293 C C . GLU A 1 428 ? 27.166 22.356 -1.076 1.00 93.00 428 GLU A C 1
ATOM 3295 O O . GLU A 1 428 ? 27.374 22.559 -2.272 1.00 93.00 428 GLU A O 1
ATOM 3300 N N . ARG A 1 429 ? 27.728 21.323 -0.430 1.00 90.88 429 ARG A N 1
ATOM 3301 C CA . ARG A 1 429 ? 28.678 20.379 -1.061 1.00 90.88 429 ARG A CA 1
ATOM 3302 C C . ARG A 1 429 ? 28.064 19.517 -2.175 1.00 90.88 429 ARG A C 1
ATOM 3304 O O . ARG A 1 429 ? 28.809 19.005 -3.000 1.00 90.88 429 ARG A O 1
ATOM 3311 N N . SER A 1 430 ? 26.741 19.336 -2.197 1.00 88.38 430 SER A N 1
ATOM 3312 C CA . SER A 1 430 ? 26.016 18.587 -3.247 1.00 88.38 430 SER A CA 1
ATOM 3313 C C . SER A 1 430 ? 25.528 19.442 -4.429 1.00 88.38 430 SER A C 1
ATOM 3315 O O . SER A 1 430 ? 24.909 18.918 -5.356 1.00 88.38 430 SER A O 1
ATOM 3317 N N . GLY A 1 431 ? 25.705 20.767 -4.369 1.00 90.94 431 GLY A N 1
ATOM 3318 C CA . GLY A 1 431 ? 25.164 21.698 -5.366 1.00 90.94 431 GLY A CA 1
ATOM 3319 C C . GLY A 1 431 ? 23.641 21.915 -5.317 1.00 90.94 431 GLY A C 1
ATOM 3320 O O . GLY A 1 431 ? 23.118 22.668 -6.138 1.00 90.94 431 GLY A O 1
ATOM 3321 N N . ASP A 1 432 ? 22.909 21.316 -4.365 1.00 93.50 432 ASP A N 1
ATOM 3322 C CA . ASP A 1 432 ? 21.440 21.393 -4.277 1.00 93.50 432 ASP A CA 1
ATOM 3323 C C . ASP A 1 432 ? 20.935 22.772 -3.814 1.00 93.50 432 ASP A C 1
ATOM 3325 O O . ASP A 1 432 ? 20.497 22.960 -2.677 1.00 93.50 432 ASP A O 1
ATOM 3329 N N . ARG A 1 433 ? 20.981 23.766 -4.706 1.00 96.31 433 ARG A N 1
ATOM 3330 C CA . ARG A 1 433 ? 20.519 25.137 -4.426 1.00 96.31 433 ARG A CA 1
ATOM 3331 C C . ARG A 1 433 ? 19.043 25.194 -4.028 1.00 96.31 433 ARG A C 1
ATOM 3333 O O . ARG A 1 433 ? 18.665 26.033 -3.211 1.00 96.31 433 ARG A O 1
ATOM 3340 N N . PHE A 1 434 ? 18.211 24.282 -4.536 1.00 96.12 434 PHE A N 1
ATOM 3341 C CA . PHE A 1 434 ? 16.807 24.206 -4.131 1.00 96.12 434 PHE A CA 1
ATOM 3342 C C . PHE A 1 434 ? 16.683 23.743 -2.671 1.00 96.12 434 PHE A C 1
ATOM 3344 O O . PHE A 1 434 ? 16.002 24.395 -1.882 1.00 96.12 434 PHE A O 1
ATOM 3351 N N . GLY A 1 435 ? 17.398 22.684 -2.282 1.00 95.31 435 GLY A N 1
ATOM 3352 C CA . GLY A 1 435 ? 17.513 22.228 -0.897 1.00 95.31 435 GLY A CA 1
ATOM 3353 C C . GLY A 1 435 ? 18.087 23.305 0.026 1.00 95.31 435 GLY A C 1
ATOM 3354 O O . GLY A 1 435 ? 17.466 23.627 1.038 1.00 95.31 435 GLY A O 1
ATOM 3355 N N . GLN A 1 436 ? 19.209 23.929 -0.349 1.00 97.00 436 GLN A N 1
ATOM 3356 C CA . GLN A 1 436 ? 19.837 25.032 0.396 1.00 97.00 436 GLN A CA 1
ATOM 3357 C C . GLN A 1 436 ? 18.833 26.153 0.705 1.00 97.00 436 GLN A C 1
ATOM 3359 O O . GLN A 1 436 ? 18.740 26.587 1.852 1.00 97.00 436 GLN A O 1
ATOM 3364 N N . ALA A 1 437 ? 18.039 26.593 -0.280 1.00 97.12 437 ALA A N 1
ATOM 3365 C CA . ALA A 1 437 ? 17.036 27.642 -0.084 1.00 97.12 437 ALA A CA 1
ATOM 3366 C C . ALA A 1 437 ? 15.975 27.265 0.969 1.00 97.12 437 ALA A C 1
ATOM 3368 O O . ALA A 1 437 ? 15.584 28.116 1.769 1.00 97.12 437 ALA A O 1
ATOM 3369 N N . ARG A 1 438 ? 15.549 25.993 1.016 1.00 96.25 438 ARG A N 1
ATOM 3370 C CA . ARG A 1 438 ? 14.610 25.478 2.031 1.00 96.25 438 ARG A CA 1
ATOM 3371 C C . ARG A 1 438 ? 15.249 25.427 3.418 1.00 96.25 438 ARG A C 1
ATOM 3373 O O . ARG A 1 438 ? 14.684 25.953 4.372 1.00 96.25 438 ARG A O 1
ATOM 3380 N N . VAL A 1 439 ? 16.460 24.877 3.531 1.00 97.00 439 VAL A N 1
ATOM 3381 C CA . VAL A 1 439 ? 17.164 24.785 4.822 1.00 97.00 439 VAL A CA 1
ATOM 3382 C C . VAL A 1 439 ? 17.494 26.172 5.385 1.00 97.00 439 VAL A C 1
ATOM 3384 O O . VAL A 1 439 ? 17.337 26.397 6.584 1.00 97.00 439 VAL A O 1
ATOM 3387 N N . LEU A 1 440 ? 17.878 27.131 4.535 1.00 96.69 440 LEU A N 1
ATOM 3388 C CA . LEU A 1 440 ? 18.084 28.531 4.924 1.00 96.69 440 LEU A CA 1
ATOM 3389 C C . LEU A 1 440 ? 16.786 29.204 5.400 1.00 96.69 440 LEU A C 1
ATOM 3391 O O . LEU A 1 440 ? 16.836 30.000 6.341 1.00 96.69 440 LEU A O 1
ATOM 3395 N N . ALA A 1 441 ? 15.638 28.880 4.792 1.00 94.56 441 ALA A N 1
ATOM 3396 C CA . ALA A 1 441 ? 14.332 29.364 5.232 1.00 94.56 441 ALA A CA 1
ATOM 3397 C C . ALA A 1 441 ? 14.018 28.879 6.657 1.00 94.56 441 ALA A C 1
ATOM 3399 O O . ALA A 1 441 ? 13.823 29.698 7.558 1.00 94.56 441 ALA A O 1
ATOM 3400 N N . ASP A 1 442 ? 14.066 27.565 6.887 1.00 93.38 442 ASP A N 1
ATOM 3401 C CA . ASP A 1 442 ? 13.741 26.957 8.183 1.00 93.38 442 ASP A CA 1
ATOM 3402 C C . ASP A 1 442 ? 14.761 27.302 9.278 1.00 93.38 442 ASP A C 1
ATOM 3404 O O . ASP A 1 442 ? 14.387 27.540 10.429 1.00 93.38 442 ASP A O 1
ATOM 3408 N N . LEU A 1 443 ? 16.052 27.409 8.942 1.00 93.31 443 LEU A N 1
ATOM 3409 C CA . LEU A 1 443 ? 17.081 27.903 9.863 1.00 93.31 443 LEU A CA 1
ATOM 3410 C C . LEU A 1 443 ? 16.854 29.387 10.201 1.00 93.31 443 LEU A C 1
ATOM 3412 O O . LEU A 1 443 ? 17.041 29.792 11.349 1.00 93.31 443 LEU A O 1
ATOM 3416 N N . GLY A 1 444 ? 16.395 30.190 9.236 1.00 91.88 444 GLY A N 1
ATOM 3417 C CA . GLY A 1 444 ? 15.969 31.574 9.443 1.00 91.88 444 GLY A CA 1
ATOM 3418 C C . GLY A 1 444 ? 14.773 31.686 10.393 1.00 91.88 444 GLY A C 1
ATOM 3419 O O . GLY A 1 444 ? 14.825 32.467 11.348 1.00 91.88 444 GLY A O 1
ATOM 3420 N N . GLN A 1 445 ? 13.738 30.862 10.195 1.00 89.62 445 GLN A N 1
ATOM 3421 C CA . GLN A 1 445 ? 12.579 30.768 11.091 1.00 89.62 445 GLN A CA 1
ATOM 3422 C C . GLN A 1 445 ? 12.981 30.297 12.500 1.00 89.62 445 GLN A C 1
ATOM 3424 O O . GLN A 1 445 ? 12.587 30.915 13.490 1.00 89.62 445 GLN A O 1
ATOM 3429 N N . ALA A 1 446 ? 13.828 29.267 12.613 1.00 88.69 446 ALA A N 1
ATOM 3430 C CA . ALA A 1 446 ? 14.342 28.775 13.893 1.00 88.69 446 ALA A CA 1
ATOM 3431 C C . ALA A 1 446 ? 15.157 29.848 14.639 1.00 88.69 446 ALA A C 1
ATOM 3433 O O . ALA A 1 446 ? 14.980 30.035 15.844 1.00 88.69 446 ALA A O 1
ATOM 3434 N N . CYS A 1 447 ? 15.991 30.618 13.929 1.00 88.75 447 CYS A N 1
ATOM 3435 C CA . CYS A 1 447 ? 16.669 31.781 14.497 1.00 88.75 447 CYS A CA 1
ATOM 3436 C C . CYS A 1 447 ? 15.690 32.871 14.960 1.00 88.75 447 CYS A C 1
ATOM 3438 O O . CYS A 1 447 ? 15.972 33.531 15.959 1.00 88.75 447 CYS A O 1
ATOM 3440 N N . ASN A 1 448 ? 14.559 33.072 14.276 1.00 86.19 448 ASN A N 1
ATOM 3441 C CA . ASN A 1 448 ? 13.548 34.052 14.683 1.00 86.19 448 ASN A CA 1
ATOM 3442 C C . ASN A 1 448 ? 12.818 33.608 15.963 1.00 86.19 448 ASN A C 1
ATOM 3444 O O . ASN A 1 448 ? 12.703 34.389 16.905 1.00 86.19 448 ASN A O 1
ATOM 3448 N N . ALA A 1 449 ? 12.424 32.331 16.046 1.00 85.50 449 ALA A N 1
ATOM 3449 C CA . ALA A 1 449 ? 11.853 31.734 17.256 1.00 85.50 449 ALA A CA 1
ATOM 3450 C C . ALA A 1 449 ? 12.817 31.828 18.456 1.00 85.50 449 ALA A C 1
ATOM 3452 O O . ALA A 1 449 ? 12.405 32.176 19.561 1.00 85.50 449 ALA A O 1
ATOM 3453 N N . ALA A 1 450 ? 14.119 31.625 18.222 1.00 86.38 450 ALA A N 1
ATOM 3454 C CA . ALA A 1 450 ? 15.190 31.821 19.204 1.00 86.38 450 ALA A CA 1
ATOM 3455 C C . ALA A 1 450 ? 15.569 33.304 19.456 1.00 86.38 450 ALA A C 1
ATOM 3457 O O . ALA A 1 450 ? 16.631 33.577 20.015 1.00 86.38 450 ALA A O 1
ATOM 3458 N N . GLN A 1 451 ? 14.744 34.267 19.022 1.00 87.50 451 GLN A N 1
ATOM 3459 C CA . GLN A 1 451 ? 14.930 35.724 19.157 1.00 87.50 451 GLN A CA 1
ATOM 3460 C C . GLN A 1 451 ? 16.213 36.305 18.526 1.00 87.50 451 GLN A C 1
ATOM 3462 O O . GLN A 1 451 ? 16.550 37.474 18.724 1.00 87.50 451 GLN A O 1
ATOM 3467 N N . GLN A 1 452 ? 16.911 35.554 17.671 1.00 89.31 452 GLN A N 1
ATOM 3468 C CA . GLN A 1 452 ? 18.126 35.989 16.971 1.00 89.31 452 GLN A CA 1
ATOM 3469 C C . GLN A 1 452 ? 17.788 36.856 15.737 1.00 89.31 452 GLN A C 1
ATOM 3471 O O . GLN A 1 452 ? 18.288 36.609 14.634 1.00 89.31 452 GLN A O 1
ATOM 3476 N N . LYS A 1 453 ? 16.959 37.904 15.910 1.00 88.88 453 LYS A N 1
ATOM 3477 C CA . LYS A 1 453 ? 16.361 38.746 14.842 1.00 88.88 453 LYS A CA 1
ATOM 3478 C C . LYS A 1 453 ? 17.358 39.301 13.801 1.00 88.88 453 LYS A C 1
ATOM 3480 O O . LYS A 1 453 ? 16.958 39.620 12.681 1.00 88.88 453 LYS A O 1
ATOM 3485 N N . ARG A 1 454 ? 18.652 39.458 14.125 1.00 89.69 454 ARG A N 1
ATOM 3486 C CA . ARG A 1 454 ? 19.697 39.857 13.149 1.00 89.69 454 ARG A CA 1
ATOM 3487 C C . ARG A 1 454 ? 20.153 38.689 12.264 1.00 89.69 454 ARG A C 1
ATOM 3489 O O . ARG A 1 454 ? 20.310 38.882 11.063 1.00 89.69 454 ARG A O 1
ATOM 3496 N N . ARG A 1 455 ? 20.339 37.495 12.838 1.00 90.88 455 ARG A N 1
ATOM 3497 C CA . ARG A 1 455 ? 20.742 36.276 12.113 1.00 90.88 455 ARG A CA 1
ATOM 3498 C C . ARG A 1 455 ? 19.601 35.761 11.236 1.00 90.88 455 ARG A C 1
ATOM 3500 O O . ARG A 1 455 ? 19.830 35.483 10.066 1.00 90.88 455 ARG A O 1
ATOM 3507 N N . ALA A 1 456 ? 18.375 35.749 11.764 1.00 90.25 456 ALA A N 1
ATOM 3508 C CA . ALA A 1 456 ? 17.169 35.381 11.020 1.00 90.25 456 ALA A CA 1
ATOM 3509 C C . ALA A 1 456 ? 17.014 36.197 9.721 1.00 90.25 456 ALA A C 1
ATOM 3511 O O . ALA A 1 456 ? 16.922 35.626 8.640 1.00 90.25 456 ALA A O 1
ATOM 3512 N N . ARG A 1 457 ? 17.091 37.535 9.802 1.00 91.12 457 ARG A N 1
ATOM 3513 C CA . ARG A 1 457 ? 16.978 38.423 8.627 1.00 91.12 457 ARG A CA 1
ATOM 3514 C C . ARG A 1 457 ? 18.105 38.261 7.601 1.00 91.12 457 ARG A C 1
ATOM 3516 O O . ARG A 1 457 ? 17.879 38.549 6.431 1.00 91.12 457 ARG A O 1
ATOM 3523 N N . LEU A 1 458 ? 19.297 37.811 8.003 1.00 93.44 458 LEU A N 1
ATOM 3524 C CA . LEU A 1 458 ? 20.371 37.480 7.059 1.00 93.44 458 LEU A CA 1
ATOM 3525 C C . LEU A 1 458 ? 20.055 36.175 6.311 1.00 93.44 458 LEU A C 1
ATOM 3527 O O . LEU A 1 458 ? 20.082 36.154 5.084 1.00 93.44 458 LEU A O 1
ATOM 3531 N N . LEU A 1 459 ? 19.686 35.126 7.052 1.00 94.44 459 LEU A N 1
ATOM 3532 C CA . LEU A 1 459 ? 19.369 33.803 6.509 1.00 94.44 459 LEU A CA 1
ATOM 3533 C C . LEU A 1 459 ? 18.155 33.827 5.573 1.00 94.44 459 LEU A C 1
ATOM 3535 O O . LEU A 1 459 ? 18.229 33.277 4.482 1.00 94.44 459 LEU A O 1
ATOM 3539 N N . LEU A 1 460 ? 17.075 34.528 5.937 1.00 93.31 460 LEU A N 1
ATOM 3540 C CA . LEU A 1 460 ? 15.879 34.651 5.091 1.00 93.31 460 LEU A CA 1
ATOM 3541 C C . LEU A 1 460 ? 16.165 35.416 3.785 1.00 93.31 460 LEU A C 1
ATOM 3543 O O . LEU A 1 460 ? 15.642 35.057 2.732 1.00 93.31 460 LEU A O 1
ATOM 3547 N N . ARG A 1 461 ? 17.056 36.420 3.812 1.00 93.75 461 ARG A N 1
ATOM 3548 C CA . ARG A 1 461 ? 17.526 37.108 2.594 1.00 93.75 461 ARG A CA 1
ATOM 3549 C C . ARG A 1 461 ? 18.402 36.208 1.722 1.00 93.75 461 ARG A C 1
ATOM 3551 O O . ARG A 1 461 ? 18.280 36.261 0.501 1.00 93.75 461 ARG A O 1
ATOM 3558 N N . GLN A 1 462 ? 19.249 35.373 2.327 1.00 96.25 462 GLN A N 1
ATOM 3559 C CA . GLN A 1 462 ? 20.044 34.374 1.607 1.00 96.25 462 GLN A CA 1
ATOM 3560 C C . GLN A 1 462 ? 19.135 33.306 0.975 1.00 96.25 462 GLN A C 1
ATOM 3562 O O . GLN A 1 462 ? 19.260 33.041 -0.218 1.00 96.25 462 GLN A O 1
ATOM 3567 N N . ALA A 1 463 ? 18.159 32.783 1.724 1.00 96.31 463 ALA A N 1
ATOM 3568 C CA . ALA A 1 463 ? 17.132 31.865 1.233 1.00 96.31 463 ALA A CA 1
ATOM 3569 C C . ALA A 1 463 ? 16.384 32.451 0.025 1.00 96.31 463 ALA A C 1
ATOM 3571 O O . ALA A 1 463 ? 16.285 31.803 -1.014 1.00 96.31 463 ALA A O 1
ATOM 3572 N N . LEU A 1 464 ? 15.927 33.706 0.129 1.00 96.19 464 LEU A N 1
ATOM 3573 C CA . LEU A 1 464 ? 15.218 34.405 -0.944 1.00 96.19 464 LEU A CA 1
ATOM 3574 C C . LEU A 1 464 ? 16.109 34.611 -2.177 1.00 96.19 464 LEU A C 1
ATOM 3576 O O . LEU A 1 464 ? 15.647 34.455 -3.306 1.00 96.19 464 LEU A O 1
ATOM 3580 N N . HIS A 1 465 ? 17.389 34.937 -1.991 1.00 96.50 465 HIS A N 1
ATOM 3581 C CA . HIS A 1 465 ? 18.336 35.066 -3.097 1.00 96.50 465 HIS A CA 1
ATOM 3582 C C . HIS A 1 465 ? 18.548 33.728 -3.827 1.00 96.50 465 HIS A C 1
ATOM 3584 O O . HIS A 1 465 ? 18.433 33.683 -5.052 1.00 96.50 465 HIS A O 1
ATOM 3590 N N . VAL A 1 466 ? 18.775 32.633 -3.094 1.00 97.06 466 VAL A N 1
ATOM 3591 C CA . VAL A 1 466 ? 18.969 31.299 -3.688 1.00 97.06 466 VAL A CA 1
ATOM 3592 C C . VAL A 1 466 ? 17.676 30.779 -4.335 1.00 97.06 466 VAL A C 1
ATOM 3594 O O . VAL A 1 466 ? 17.727 30.275 -5.455 1.00 97.06 466 VAL A O 1
ATOM 3597 N N . ALA A 1 467 ? 16.507 30.985 -3.717 1.00 96.38 467 ALA A N 1
ATOM 3598 C CA . ALA A 1 467 ? 15.208 30.638 -4.305 1.00 96.38 467 ALA A CA 1
ATOM 3599 C C . ALA A 1 467 ? 14.963 31.367 -5.640 1.00 96.38 467 ALA A C 1
ATOM 3601 O O . ALA A 1 467 ? 14.542 30.743 -6.615 1.00 96.38 467 ALA A O 1
ATOM 3602 N N . ASN A 1 468 ? 15.298 32.662 -5.716 1.00 95.38 468 ASN A N 1
ATOM 3603 C CA . ASN A 1 468 ? 15.232 33.432 -6.961 1.00 95.38 468 ASN A CA 1
ATOM 3604 C C . ASN A 1 468 ? 16.228 32.920 -8.017 1.00 95.38 468 ASN A C 1
ATOM 3606 O O . ASN A 1 468 ? 15.847 32.792 -9.178 1.00 95.38 468 ASN A O 1
ATOM 3610 N N . MET A 1 469 ? 17.463 32.560 -7.637 1.00 95.56 469 MET A N 1
ATOM 3611 C CA . MET A 1 469 ? 18.424 31.935 -8.564 1.00 95.56 469 MET A CA 1
ATOM 3612 C C . MET A 1 469 ? 17.939 30.585 -9.113 1.00 95.56 469 MET A C 1
ATOM 3614 O O . MET A 1 469 ? 18.255 30.250 -10.251 1.00 95.56 469 MET A O 1
ATOM 3618 N N . CYS A 1 470 ? 17.155 29.828 -8.339 1.00 95.81 470 CYS A N 1
ATOM 3619 C CA . CYS A 1 470 ? 16.544 28.577 -8.798 1.00 95.81 470 CYS A CA 1
ATOM 3620 C C . CYS A 1 470 ? 15.307 28.790 -9.693 1.00 95.81 470 CYS A C 1
ATOM 3622 O O . CYS A 1 470 ? 14.836 27.848 -10.328 1.00 95.81 470 CYS A O 1
ATOM 3624 N N . GLY A 1 471 ? 14.721 29.993 -9.704 1.00 94.50 471 GLY A N 1
ATOM 3625 C CA . GLY A 1 471 ? 13.384 30.233 -10.258 1.00 94.50 471 GLY A CA 1
ATOM 3626 C C . GLY A 1 471 ? 12.253 29.600 -9.430 1.00 94.50 471 GLY A C 1
ATOM 3627 O O . GLY A 1 471 ? 11.175 29.336 -9.964 1.00 94.50 471 GLY A O 1
ATOM 3628 N N . ALA A 1 472 ? 12.486 29.333 -8.141 1.00 96.00 472 ALA A N 1
ATOM 3629 C CA . ALA A 1 472 ? 11.550 28.676 -7.227 1.00 96.00 472 ALA A CA 1
ATOM 3630 C C . ALA A 1 472 ? 10.487 29.660 -6.698 1.00 96.00 472 ALA A C 1
ATOM 3632 O O . ALA A 1 472 ? 10.472 30.018 -5.517 1.00 96.00 472 ALA A O 1
ATOM 3633 N N . GLN A 1 473 ? 9.610 30.126 -7.592 1.00 94.56 473 GLN A N 1
ATOM 3634 C CA . GLN A 1 473 ? 8.692 31.241 -7.334 1.00 94.56 473 GLN A CA 1
ATOM 3635 C C . GLN A 1 473 ? 7.817 31.101 -6.068 1.00 94.56 473 GLN A C 1
ATOM 3637 O O . GLN A 1 473 ? 7.709 32.099 -5.357 1.00 94.56 473 GLN A O 1
ATOM 3642 N N . PRO A 1 474 ? 7.234 29.931 -5.717 1.00 92.94 474 PRO A N 1
ATOM 3643 C CA . PRO A 1 474 ? 6.422 29.805 -4.501 1.00 92.94 474 PRO A CA 1
ATOM 3644 C C . PRO A 1 474 ? 7.223 30.099 -3.228 1.00 92.94 474 PRO A C 1
ATOM 3646 O O . PRO A 1 474 ? 6.804 30.913 -2.409 1.00 92.94 474 PRO A O 1
ATOM 3649 N N . LEU A 1 475 ? 8.418 29.507 -3.114 1.00 92.25 475 LEU A N 1
ATOM 3650 C CA . LEU A 1 475 ? 9.324 29.697 -1.979 1.00 92.25 475 LEU A CA 1
ATOM 3651 C C . LEU A 1 475 ? 9.839 31.143 -1.910 1.00 92.25 475 LEU A C 1
ATOM 3653 O O . LEU A 1 475 ? 9.938 31.716 -0.829 1.00 92.25 475 LEU A O 1
ATOM 3657 N N . ALA A 1 476 ? 10.123 31.763 -3.060 1.00 92.88 476 ALA A N 1
ATOM 3658 C CA . ALA A 1 476 ? 10.501 33.174 -3.119 1.00 92.88 476 ALA A CA 1
ATOM 3659 C C . ALA A 1 476 ? 9.358 34.104 -2.659 1.00 92.88 476 ALA A C 1
ATOM 3661 O O . ALA A 1 476 ? 9.608 35.070 -1.940 1.00 92.88 476 ALA A O 1
ATOM 3662 N N . THR A 1 477 ? 8.107 33.807 -3.021 1.00 90.44 477 THR A N 1
ATOM 3663 C CA . THR A 1 477 ? 6.928 34.573 -2.583 1.00 90.44 477 THR A CA 1
ATOM 3664 C C . THR A 1 477 ? 6.651 34.401 -1.084 1.00 90.44 477 THR A C 1
ATOM 3666 O O . THR A 1 477 ? 6.421 35.398 -0.400 1.00 90.44 477 THR A O 1
ATOM 3669 N N . GLU A 1 478 ? 6.745 33.179 -0.552 1.00 87.75 478 GLU A N 1
ATOM 3670 C CA . GLU A 1 478 ? 6.635 32.883 0.887 1.00 87.75 478 GLU A CA 1
ATOM 3671 C C . GLU A 1 478 ? 7.693 33.652 1.700 1.00 87.75 478 GLU A C 1
ATOM 3673 O O . GLU A 1 478 ? 7.372 34.391 2.635 1.00 87.75 478 GLU A O 1
ATOM 3678 N N . LEU A 1 479 ? 8.960 33.564 1.284 1.00 88.75 479 LEU A N 1
ATOM 3679 C CA . LEU A 1 479 ? 10.077 34.257 1.928 1.00 88.75 479 LEU A CA 1
ATOM 3680 C C . LEU A 1 479 ? 9.989 35.783 1.826 1.00 88.75 479 LEU A C 1
ATOM 3682 O O . LEU A 1 479 ? 10.453 36.478 2.734 1.00 88.75 479 LEU A O 1
ATOM 3686 N N . PHE A 1 480 ? 9.407 36.318 0.749 1.00 82.44 480 PHE A N 1
ATOM 3687 C CA . PHE A 1 480 ? 9.186 37.755 0.604 1.00 82.44 480 PHE A CA 1
ATOM 3688 C C . PHE A 1 480 ? 8.151 38.271 1.611 1.00 82.44 480 PHE A C 1
ATOM 3690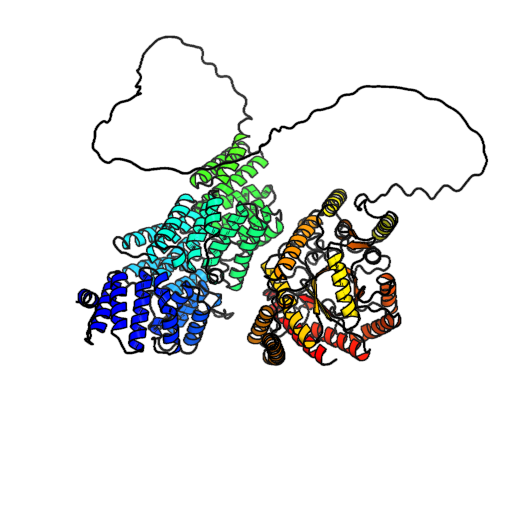 O O . PHE A 1 480 ? 8.417 39.275 2.268 1.00 82.44 480 PHE A O 1
ATOM 3697 N N . ALA A 1 481 ? 7.029 37.565 1.798 1.00 75.19 481 ALA A N 1
ATOM 3698 C CA . ALA A 1 481 ? 6.002 37.939 2.775 1.00 75.19 481 ALA A CA 1
ATOM 3699 C C . ALA A 1 481 ? 6.575 37.997 4.205 1.00 75.19 481 ALA A C 1
ATOM 3701 O O . ALA A 1 481 ? 6.528 39.046 4.849 1.00 75.19 481 ALA A O 1
ATOM 3702 N N . VAL A 1 482 ? 7.242 36.922 4.645 1.00 71.69 482 VAL A N 1
ATOM 3703 C CA . VAL A 1 482 ? 7.886 36.836 5.974 1.00 71.69 482 VAL A CA 1
ATOM 3704 C C . VAL A 1 482 ? 9.010 37.875 6.149 1.00 71.69 482 VAL A C 1
ATOM 3706 O O . VAL A 1 482 ? 9.283 38.332 7.259 1.00 71.69 482 VAL A O 1
ATOM 3709 N N . SER A 1 483 ? 9.668 38.287 5.060 1.00 62.22 483 SER A N 1
ATOM 3710 C CA . SER A 1 483 ? 10.687 39.347 5.092 1.00 62.22 483 SER A CA 1
ATOM 3711 C C . SER A 1 483 ? 10.103 40.766 5.111 1.00 62.22 483 SER A C 1
ATOM 3713 O O . SER A 1 483 ? 10.810 41.688 5.523 1.00 62.22 483 SER A O 1
ATOM 3715 N N . GLY A 1 484 ? 8.857 40.950 4.661 1.00 53.78 484 GLY A N 1
ATOM 3716 C CA . GLY A 1 484 ? 8.162 42.239 4.590 1.00 53.78 484 GLY A CA 1
ATOM 3717 C C . GLY A 1 484 ? 7.635 42.703 5.947 1.00 53.78 484 GLY A C 1
ATOM 3718 O O . GLY A 1 484 ? 7.926 43.823 6.359 1.00 53.78 484 GLY A O 1
ATOM 3719 N N . GLU A 1 485 ? 6.960 41.824 6.692 1.00 47.94 485 GLU A N 1
ATOM 3720 C CA . GLU A 1 485 ? 6.458 42.125 8.049 1.00 47.94 485 GLU A CA 1
ATOM 3721 C C . GLU A 1 485 ? 7.596 42.543 9.004 1.00 47.94 485 GLU A C 1
ATOM 3723 O O . GLU A 1 485 ? 7.436 43.406 9.863 1.00 47.94 485 GLU A O 1
ATOM 3728 N N . ALA A 1 486 ? 8.803 42.006 8.796 1.00 43.22 486 ALA A N 1
ATOM 3729 C CA . ALA A 1 486 ? 10.005 42.352 9.555 1.00 43.22 486 ALA A CA 1
ATOM 3730 C C . ALA A 1 486 ? 10.639 43.721 9.192 1.00 43.22 486 ALA A C 1
ATOM 3732 O O . ALA A 1 486 ? 11.755 44.008 9.652 1.00 43.22 486 ALA A O 1
ATOM 3733 N N . ALA A 1 487 ? 9.979 44.537 8.357 1.00 38.69 487 ALA A N 1
ATOM 3734 C CA . ALA A 1 487 ? 10.446 45.852 7.905 1.00 38.69 487 ALA A CA 1
ATOM 3735 C C . ALA A 1 487 ? 9.620 47.045 8.429 1.00 38.69 487 ALA A C 1
ATOM 3737 O O . ALA A 1 487 ? 10.134 48.160 8.416 1.00 38.69 487 ALA A O 1
ATOM 3738 N N . GLU A 1 488 ? 8.395 46.841 8.928 1.00 38.09 488 GLU A N 1
ATOM 3739 C CA . GLU A 1 488 ? 7.582 47.932 9.509 1.00 38.09 488 GLU A CA 1
ATOM 3740 C C . GLU A 1 488 ? 8.023 48.305 10.943 1.00 38.09 488 GLU A C 1
ATOM 3742 O O . GLU A 1 488 ? 7.745 49.397 11.432 1.00 38.09 488 GLU A O 1
ATOM 3747 N N . ASP A 1 489 ? 8.803 47.433 11.591 1.00 37.84 489 ASP A N 1
ATOM 3748 C CA . ASP A 1 489 ? 9.258 47.516 12.992 1.00 37.84 489 ASP A CA 1
ATOM 3749 C C . ASP A 1 489 ? 10.492 48.447 13.196 1.00 37.84 489 ASP A C 1
ATOM 3751 O O . ASP A 1 489 ? 11.275 48.269 14.133 1.00 37.84 489 ASP A O 1
ATOM 3755 N N . THR A 1 490 ? 10.731 49.423 12.302 1.00 34.03 490 THR A N 1
ATOM 3756 C CA . THR A 1 490 ? 11.851 50.391 12.406 1.00 34.03 490 THR A CA 1
ATOM 3757 C C . THR A 1 490 ? 11.408 51.852 12.312 1.00 34.03 490 THR A C 1
ATOM 3759 O O . THR A 1 490 ? 11.218 52.393 11.224 1.00 34.03 490 THR A O 1
ATOM 3762 N N . VAL A 1 491 ? 11.334 52.508 13.473 1.00 34.97 491 VAL A N 1
ATOM 3763 C CA . VAL A 1 491 ? 11.106 53.955 13.627 1.00 34.97 491 VAL A CA 1
ATOM 3764 C C . VAL A 1 491 ? 12.317 54.772 13.141 1.00 34.97 491 VAL A C 1
ATOM 3766 O O . VAL A 1 491 ? 13.467 54.363 13.304 1.00 34.97 491 VAL A O 1
ATOM 3769 N N . SER A 1 492 ? 12.049 55.948 12.570 1.00 34.59 492 SER A N 1
ATOM 3770 C CA . SER A 1 492 ? 13.039 56.907 12.062 1.00 34.59 492 SER A CA 1
ATOM 3771 C C . SER A 1 492 ? 14.039 57.417 13.111 1.00 34.59 492 SER A C 1
ATOM 3773 O O . SER A 1 492 ? 13.652 57.703 14.245 1.00 34.59 492 SER A O 1
ATOM 3775 N N . PRO A 1 493 ? 15.282 57.716 12.696 1.00 36.09 493 PRO A N 1
ATOM 3776 C CA . PRO A 1 493 ? 16.106 58.761 13.291 1.00 36.09 493 PRO A CA 1
ATOM 3777 C C . PRO A 1 493 ? 16.169 60.017 12.397 1.00 36.09 493 PRO A C 1
ATOM 3779 O O . PRO A 1 493 ? 16.282 59.931 11.175 1.00 36.09 493 PRO A O 1
ATOM 3782 N N . ASP A 1 494 ? 16.137 61.191 13.026 1.00 32.00 494 ASP A N 1
ATOM 3783 C CA . ASP A 1 494 ? 16.340 62.499 12.390 1.00 32.00 494 ASP A CA 1
ATOM 3784 C C . ASP A 1 494 ? 17.757 62.634 11.794 1.00 32.00 494 ASP A C 1
ATOM 3786 O O . ASP A 1 494 ? 18.748 62.475 12.509 1.00 32.00 494 ASP A O 1
ATOM 3790 N N . LEU A 1 495 ? 17.866 63.043 10.526 1.00 30.77 495 LEU A N 1
ATOM 3791 C CA . LEU A 1 495 ? 19.062 63.707 9.992 1.00 30.77 495 LEU A CA 1
ATOM 3792 C C . LEU A 1 495 ? 18.655 64.848 9.054 1.00 30.77 495 LEU A C 1
ATOM 3794 O O . LEU A 1 495 ? 18.371 64.649 7.874 1.00 30.77 495 LEU A O 1
ATOM 3798 N N . ARG A 1 496 ? 18.666 66.069 9.594 1.00 29.92 496 ARG A N 1
ATOM 3799 C CA . ARG A 1 496 ? 18.514 67.309 8.822 1.00 29.92 496 ARG A CA 1
ATOM 3800 C C . ARG A 1 496 ? 19.776 67.603 8.004 1.00 29.92 496 ARG A C 1
ATOM 3802 O O . ARG A 1 496 ? 20.867 67.601 8.575 1.00 29.92 496 ARG A O 1
ATOM 3809 N N . PRO A 1 497 ? 19.632 68.055 6.753 1.00 28.17 497 PRO A N 1
ATOM 3810 C CA . PRO A 1 497 ? 20.539 69.031 6.161 1.00 28.17 497 PRO A CA 1
ATOM 3811 C C . PRO A 1 497 ? 20.008 70.452 6.399 1.00 28.17 497 PRO A C 1
ATOM 3813 O O . PRO A 1 497 ? 18.806 70.699 6.295 1.00 28.17 497 PRO A O 1
ATOM 3816 N N . ALA A 1 498 ? 20.896 71.407 6.679 1.00 28.94 498 ALA A N 1
ATOM 3817 C CA . ALA A 1 498 ? 20.572 72.823 6.500 1.00 28.94 498 ALA A CA 1
ATOM 3818 C C . ALA A 1 498 ? 20.563 73.154 4.995 1.00 28.94 498 ALA A C 1
ATOM 3820 O O . ALA A 1 498 ? 21.342 72.581 4.232 1.00 28.94 498 ALA A O 1
ATOM 3821 N N . GLY A 1 499 ? 19.668 74.043 4.561 1.00 27.47 499 GLY A N 1
ATOM 3822 C CA . GLY A 1 499 ? 19.451 74.313 3.138 1.00 27.47 499 GLY A CA 1
ATOM 3823 C C . GLY A 1 499 ? 20.539 75.169 2.482 1.00 27.47 499 GLY A C 1
ATOM 3824 O O . GLY A 1 499 ? 21.107 76.060 3.113 1.00 27.47 499 GLY A O 1
ATOM 3825 N N . ILE A 1 500 ? 20.754 74.941 1.183 1.00 27.06 500 ILE A N 1
ATOM 3826 C CA . ILE A 1 500 ? 21.373 75.899 0.259 1.00 27.06 500 ILE A CA 1
ATOM 3827 C C . ILE A 1 500 ? 20.502 75.962 -1.001 1.00 27.06 500 ILE A C 1
ATOM 3829 O O . ILE A 1 500 ? 20.272 74.953 -1.661 1.00 27.06 500 ILE A O 1
ATOM 3833 N N . GLU A 1 501 ? 20.068 77.170 -1.338 1.00 27.42 501 GLU A N 1
ATOM 3834 C CA . GLU A 1 501 ? 19.415 77.566 -2.588 1.00 27.42 501 GLU A CA 1
ATOM 3835 C C . GLU A 1 501 ? 20.038 78.902 -3.043 1.00 27.42 501 GLU A C 1
ATOM 3837 O O . GLU A 1 501 ? 20.612 79.605 -2.204 1.00 27.42 501 GLU A O 1
ATOM 3842 N N . PRO A 1 502 ? 19.856 79.350 -4.300 1.00 41.62 502 PRO A N 1
ATOM 3843 C CA . PRO A 1 502 ? 19.589 78.591 -5.530 1.00 41.62 502 PRO A CA 1
ATOM 3844 C C . PRO A 1 502 ? 20.579 78.969 -6.666 1.00 41.62 502 PRO A C 1
ATOM 3846 O O . PRO A 1 502 ? 21.237 80.006 -6.601 1.00 41.62 502 PRO A O 1
ATOM 3849 N N . GLY A 1 503 ? 20.658 78.197 -7.765 1.00 25.23 503 GLY A N 1
ATOM 3850 C CA . GLY A 1 503 ? 21.342 78.701 -8.977 1.00 25.23 503 GLY A CA 1
ATOM 3851 C C . GLY A 1 503 ? 21.857 77.701 -10.023 1.00 25.23 503 GLY A C 1
ATOM 3852 O O . GLY A 1 503 ? 23.014 77.307 -9.987 1.00 25.23 503 GLY A O 1
ATOM 3853 N N . GLY A 1 504 ? 21.012 77.403 -11.016 1.00 25.52 504 GLY A N 1
ATOM 3854 C CA . GLY A 1 504 ? 21.339 77.224 -12.444 1.00 25.52 504 GLY A CA 1
ATOM 3855 C C . GLY A 1 504 ? 22.592 76.460 -12.920 1.00 25.52 504 GLY A C 1
ATOM 3856 O O . GLY A 1 504 ? 23.699 76.996 -12.922 1.00 25.52 504 GLY A O 1
ATOM 3857 N N . ARG A 1 505 ? 22.355 75.324 -13.598 1.00 28.23 505 ARG A N 1
ATOM 3858 C CA . ARG A 1 505 ? 22.895 75.052 -14.953 1.00 28.23 505 ARG A CA 1
ATOM 3859 C C . ARG A 1 505 ? 22.115 73.941 -15.668 1.00 28.23 505 ARG A C 1
ATOM 3861 O O . ARG A 1 505 ? 21.829 72.905 -15.078 1.00 28.23 505 ARG A O 1
ATOM 3868 N N . ASP A 1 506 ? 21.790 74.163 -16.938 1.00 29.56 506 ASP A N 1
ATOM 3869 C CA . ASP A 1 506 ? 20.985 73.261 -17.769 1.00 29.56 506 ASP A CA 1
ATOM 3870 C C . ASP A 1 506 ? 21.722 71.997 -18.232 1.00 29.56 506 ASP A C 1
ATOM 3872 O O . ASP A 1 506 ? 22.919 72.047 -18.532 1.00 29.56 506 ASP A O 1
ATOM 3876 N N . ARG A 1 507 ? 20.963 70.913 -18.484 1.00 27.42 507 ARG A N 1
ATOM 3877 C CA . ARG A 1 507 ? 21.234 70.039 -19.644 1.00 27.42 507 ARG A CA 1
ATOM 3878 C C . ARG A 1 507 ? 20.040 69.207 -20.150 1.00 27.42 507 ARG A C 1
ATOM 3880 O O . ARG A 1 507 ? 19.878 68.041 -19.823 1.00 27.42 507 ARG A O 1
ATOM 3887 N N . LEU A 1 508 ? 19.257 69.853 -21.014 1.00 27.59 508 LEU A N 1
ATOM 3888 C CA . LEU A 1 508 ? 18.698 69.342 -22.281 1.00 27.59 508 LEU A CA 1
ATOM 3889 C C . LEU A 1 508 ? 18.281 67.855 -22.398 1.00 27.59 508 LEU A C 1
ATOM 3891 O O . LEU A 1 508 ? 19.085 66.966 -22.665 1.00 27.59 508 LEU A O 1
ATOM 3895 N N . THR A 1 509 ? 16.962 67.673 -22.347 1.00 23.58 509 THR A N 1
ATOM 3896 C CA . THR A 1 509 ? 16.098 66.913 -23.278 1.00 23.58 509 THR A CA 1
ATOM 3897 C C . THR A 1 509 ? 16.713 66.097 -24.429 1.00 23.58 509 THR A C 1
ATOM 3899 O O . THR A 1 509 ? 17.441 66.625 -25.266 1.00 23.58 509 THR A O 1
ATOM 3902 N N . VAL A 1 510 ? 16.130 64.908 -24.648 1.00 25.22 510 VAL A N 1
ATOM 3903 C CA . VAL A 1 510 ? 15.680 64.460 -25.985 1.00 25.22 510 VAL A CA 1
ATOM 3904 C C . VAL A 1 510 ? 14.234 63.958 -25.872 1.00 25.22 510 VAL A C 1
ATOM 3906 O O . VAL A 1 510 ? 13.934 63.107 -25.040 1.00 25.22 510 VAL A O 1
ATOM 3909 N N . GLN A 1 511 ? 13.335 64.489 -26.703 1.00 25.09 511 GLN A N 1
ATOM 3910 C CA . GLN A 1 511 ? 11.987 63.947 -26.930 1.00 25.09 511 GLN A CA 1
ATOM 3911 C C . GLN A 1 511 ? 11.991 63.105 -28.209 1.00 25.09 511 GLN A C 1
ATOM 3913 O O . GLN A 1 511 ? 12.758 63.412 -29.117 1.00 25.09 511 GLN A O 1
ATOM 3918 N N . PHE A 1 512 ? 11.041 62.180 -28.361 1.00 24.80 512 PHE A N 1
ATOM 3919 C CA . PHE A 1 512 ? 10.498 61.864 -29.686 1.00 24.80 512 PHE A CA 1
ATOM 3920 C C . PHE A 1 512 ? 9.001 61.570 -29.627 1.00 24.80 512 PHE A C 1
ATOM 3922 O O . PHE A 1 512 ? 8.509 60.938 -28.695 1.00 24.80 512 PHE A O 1
ATOM 3929 N N . GLY A 1 513 ? 8.283 62.020 -30.654 1.00 24.38 513 GLY A N 1
ATOM 3930 C CA . GLY A 1 513 ? 6.868 61.745 -30.848 1.00 24.38 513 GLY A CA 1
ATOM 3931 C C . GLY A 1 513 ? 6.434 62.012 -32.289 1.00 24.38 513 GLY A C 1
ATOM 3932 O O . GLY A 1 513 ? 7.019 62.848 -32.969 1.00 24.38 513 GLY A O 1
ATOM 3933 N N . ALA A 1 514 ? 5.372 61.313 -32.694 1.00 25.53 514 ALA A N 1
ATOM 3934 C CA . ALA A 1 514 ? 4.556 61.524 -33.894 1.00 25.53 514 ALA A CA 1
ATOM 3935 C C . ALA A 1 514 ? 5.176 61.296 -35.302 1.00 25.53 514 ALA A C 1
ATOM 3937 O O . ALA A 1 514 ? 5.935 62.099 -35.828 1.00 25.53 514 ALA A O 1
ATOM 3938 N N . SER A 1 515 ? 4.604 60.288 -35.977 1.00 25.86 515 SER A N 1
ATOM 3939 C CA . SER A 1 515 ? 4.064 60.369 -37.352 1.00 25.86 515 SER A CA 1
ATOM 3940 C C . SER A 1 515 ? 4.989 60.497 -38.575 1.00 25.86 515 SER A C 1
ATOM 3942 O O . SER A 1 515 ? 5.582 61.541 -38.824 1.00 25.86 515 SER A O 1
ATOM 3944 N N . GLY A 1 516 ? 4.869 59.541 -39.513 1.00 23.38 516 GLY A N 1
ATOM 3945 C CA . GLY A 1 516 ? 5.128 59.847 -40.927 1.00 23.38 516 GLY A CA 1
ATOM 3946 C C . GLY A 1 516 ? 5.207 58.688 -41.930 1.00 23.38 516 GLY A C 1
ATOM 3947 O O . GLY A 1 516 ? 6.258 58.092 -42.081 1.00 23.38 516 GLY A O 1
ATOM 3948 N N . ARG A 1 517 ? 4.140 58.514 -42.727 1.00 24.92 517 ARG A N 1
ATOM 3949 C CA . ARG A 1 517 ? 4.147 58.093 -44.153 1.00 24.92 517 ARG A CA 1
ATOM 3950 C C . ARG A 1 517 ? 4.907 56.807 -44.559 1.00 24.92 517 ARG A C 1
ATOM 3952 O O . ARG A 1 517 ? 6.115 56.819 -44.758 1.00 24.92 517 ARG A O 1
ATOM 3959 N N . VAL A 1 518 ? 4.147 55.799 -44.994 1.00 25.53 518 VAL A N 1
ATOM 3960 C CA . VAL A 1 518 ? 4.513 54.958 -46.155 1.00 25.53 518 VAL A CA 1
ATOM 3961 C C . VAL A 1 518 ? 3.340 55.002 -47.136 1.00 25.53 518 VAL A C 1
ATOM 3963 O O . VAL A 1 518 ? 2.187 55.013 -46.705 1.00 25.53 518 VAL A O 1
ATOM 3966 N N . ALA A 1 519 ? 3.602 55.092 -48.443 1.00 24.31 519 ALA A N 1
ATOM 3967 C CA . ALA A 1 519 ? 2.551 55.184 -49.456 1.00 24.31 519 ALA A CA 1
ATOM 3968 C C . ALA A 1 519 ? 2.981 54.592 -50.808 1.00 24.31 519 ALA A C 1
ATOM 3970 O O . ALA A 1 519 ? 4.064 54.901 -51.294 1.00 24.31 519 ALA A O 1
ATOM 3971 N N . ARG A 1 520 ? 2.036 53.880 -51.445 1.00 26.02 520 ARG A N 1
ATOM 3972 C CA . ARG A 1 520 ? 2.102 53.233 -52.776 1.00 26.02 520 ARG A CA 1
ATOM 3973 C C . ARG A 1 520 ? 3.016 51.987 -52.845 1.00 26.02 520 ARG A C 1
ATOM 3975 O O . ARG A 1 520 ? 4.086 51.971 -52.260 1.00 26.02 520 ARG A O 1
ATOM 3982 N N . GLY A 1 521 ? 2.623 50.929 -53.562 1.00 23.25 521 GLY A N 1
ATOM 3983 C CA . GLY A 1 521 ? 1.336 50.736 -54.248 1.00 23.25 521 GLY A CA 1
ATOM 3984 C C . GLY A 1 521 ? 1.223 49.421 -55.029 1.00 23.25 521 GLY A C 1
ATOM 3985 O O . GLY A 1 521 ? 2.159 48.635 -55.042 1.00 23.25 521 GLY A O 1
ATOM 3986 N N . HIS A 1 522 ? 0.086 49.268 -55.727 1.00 27.23 522 HIS A N 1
ATOM 3987 C CA . HIS A 1 522 ? -0.346 48.105 -56.530 1.00 27.23 522 HIS A CA 1
ATOM 3988 C C . HIS A 1 522 ? -0.681 46.831 -55.711 1.00 27.23 522 HIS A C 1
ATOM 3990 O O . HIS A 1 522 ? 0.033 46.481 -54.784 1.00 27.23 522 HIS A O 1
ATOM 3996 N N . GLY A 1 523 ? -1.763 46.096 -55.999 1.00 24.09 523 GLY A N 1
ATOM 3997 C CA . GLY A 1 523 ? -2.886 46.385 -56.905 1.00 24.09 523 GLY A CA 1
ATOM 3998 C C . GLY A 1 523 ? -3.764 45.150 -57.182 1.00 24.09 523 GLY A C 1
ATOM 3999 O O . GLY A 1 523 ? -3.268 44.036 -57.082 1.00 24.09 523 GLY A O 1
ATOM 4000 N N . LEU A 1 524 ? -5.020 45.374 -57.614 1.00 27.47 524 LEU A N 1
ATOM 4001 C CA . LEU A 1 524 ? -6.033 44.358 -57.998 1.00 27.47 524 LEU A CA 1
ATOM 4002 C C . LEU A 1 524 ? -6.596 43.524 -56.809 1.00 27.47 524 LEU A C 1
ATOM 4004 O O . LEU A 1 524 ? -5.919 43.350 -55.806 1.00 27.47 524 LEU A O 1
ATOM 4008 N N . HIS A 1 525 ? -7.841 43.016 -56.804 1.00 27.06 525 HIS A N 1
ATOM 4009 C CA . HIS A 1 525 ? -8.933 43.067 -57.800 1.00 27.06 525 HIS A CA 1
ATOM 4010 C C . HIS A 1 525 ? -10.309 43.421 -57.153 1.00 27.06 525 HIS A C 1
ATOM 4012 O O . HIS A 1 525 ? -10.347 43.985 -56.063 1.00 27.06 525 HIS A O 1
ATOM 4018 N N . GLN A 1 526 ? -11.439 43.195 -57.847 1.00 29.66 526 GLN A N 1
ATOM 4019 C CA . GLN A 1 526 ? -12.775 43.762 -57.533 1.00 29.66 526 GLN A CA 1
ATOM 4020 C C . GLN A 1 526 ? -13.780 42.792 -56.840 1.00 29.66 526 GLN A C 1
ATOM 4022 O O . GLN A 1 526 ? -13.509 41.596 -56.784 1.00 29.66 526 GLN A O 1
ATOM 4027 N N . PRO A 1 527 ? -14.928 43.295 -56.309 1.00 55.78 527 PRO A N 1
ATOM 4028 C CA . PRO A 1 527 ? -15.887 42.546 -55.471 1.00 55.78 527 PRO A CA 1
ATOM 4029 C C . PRO A 1 527 ? -17.169 42.084 -56.224 1.00 55.78 527 PRO A C 1
ATOM 4031 O O . PRO A 1 527 ? -17.175 42.064 -57.455 1.00 55.78 527 PRO A O 1
ATOM 4034 N N . ARG A 1 528 ? -18.267 41.831 -55.466 1.00 29.12 528 ARG A N 1
ATOM 4035 C CA . ARG A 1 528 ? -19.587 41.188 -55.778 1.00 29.12 528 ARG A CA 1
ATOM 4036 C C . ARG A 1 528 ? -19.599 39.712 -55.319 1.00 29.12 528 ARG A C 1
ATOM 4038 O O . ARG A 1 528 ? -18.545 39.098 -55.311 1.00 29.12 528 ARG A O 1
ATOM 4045 N N . ASP A 1 529 ? -20.694 39.076 -54.879 1.00 28.33 529 ASP A N 1
ATOM 4046 C CA . ASP A 1 529 ? -22.141 39.402 -54.787 1.00 28.33 529 ASP A CA 1
ATOM 4047 C C . ASP A 1 529 ? -22.803 38.443 -53.729 1.00 28.33 529 ASP A C 1
ATOM 4049 O O . ASP A 1 529 ? -22.079 37.611 -53.193 1.00 28.33 529 ASP A O 1
ATOM 4053 N N . ARG A 1 530 ? -24.093 38.399 -53.318 1.00 28.44 530 ARG A N 1
ATOM 4054 C CA . ARG A 1 530 ? -25.373 39.106 -53.612 1.00 28.44 530 ARG A CA 1
ATOM 4055 C C . ARG A 1 530 ? -26.337 38.981 -52.383 1.00 28.44 530 ARG A C 1
ATOM 4057 O O . ARG A 1 530 ? -25.921 38.637 -51.282 1.00 28.44 530 ARG A O 1
ATOM 4064 N N . ARG A 1 531 ? -27.644 39.224 -52.575 1.00 28.86 531 ARG A N 1
ATOM 4065 C CA . ARG A 1 531 ? -28.835 38.775 -51.784 1.00 28.86 531 ARG A CA 1
ATOM 4066 C C . ARG A 1 531 ? -29.889 38.224 -52.809 1.00 28.86 531 ARG A C 1
ATOM 4068 O O . ARG A 1 531 ? -29.470 38.071 -53.958 1.00 28.86 531 ARG A O 1
ATOM 4075 N N . PRO A 1 532 ? -31.220 38.031 -52.569 1.00 51.38 532 PRO A N 1
ATOM 4076 C CA . PRO A 1 532 ? -32.048 37.981 -51.339 1.00 51.38 532 PRO A CA 1
ATOM 4077 C C . PRO A 1 532 ? -33.138 36.857 -51.282 1.00 51.38 532 PRO A C 1
ATOM 4079 O O . PRO A 1 532 ? -33.485 36.282 -52.304 1.00 51.38 532 PRO A O 1
ATOM 4082 N N . ALA A 1 533 ? -33.768 36.654 -50.107 1.00 28.06 533 ALA A N 1
ATOM 4083 C CA . ALA A 1 533 ? -35.226 36.449 -49.850 1.00 28.06 533 ALA A CA 1
ATOM 4084 C C . ALA A 1 533 ? -35.413 36.013 -48.367 1.00 28.06 533 ALA A C 1
ATOM 4086 O O . ALA A 1 533 ? -34.673 35.145 -47.929 1.00 28.06 533 ALA A O 1
ATOM 4087 N N . LEU A 1 534 ? -36.212 36.586 -47.447 1.00 29.39 534 LEU A N 1
ATOM 4088 C CA . LEU A 1 534 ? -37.560 37.204 -47.387 1.00 29.39 534 LEU A CA 1
ATOM 4089 C C . LEU A 1 534 ? -38.758 36.239 -47.217 1.00 29.39 534 LEU A C 1
ATOM 4091 O O . LEU A 1 534 ? -39.384 35.882 -48.212 1.00 29.39 534 LEU A O 1
ATOM 4095 N N . ARG A 1 535 ? -39.207 36.020 -45.960 1.00 28.22 535 ARG A N 1
ATOM 4096 C CA . ARG A 1 535 ? -40.510 36.522 -45.429 1.00 28.22 535 ARG A CA 1
ATOM 4097 C C . ARG A 1 535 ? -40.722 36.295 -43.904 1.00 28.22 535 ARG A C 1
ATOM 4099 O O . ARG A 1 535 ? -40.120 35.418 -43.313 1.00 28.22 535 ARG A O 1
ATOM 4106 N N . HIS A 1 536 ? -41.557 37.180 -43.336 1.00 29.95 536 HIS A N 1
ATOM 4107 C CA . HIS A 1 536 ? -42.223 37.325 -42.007 1.00 29.95 536 HIS A CA 1
ATOM 4108 C C . HIS A 1 536 ? -42.117 36.192 -40.942 1.00 29.95 536 HIS A C 1
ATOM 4110 O O . HIS A 1 536 ? -42.251 35.032 -41.294 1.00 29.95 536 HIS A O 1
ATOM 4116 N N . ALA A 1 537 ? -41.827 36.438 -39.644 1.00 31.27 537 ALA A N 1
ATOM 4117 C CA . ALA A 1 537 ? -42.501 37.238 -38.571 1.00 31.27 537 ALA A CA 1
ATOM 4118 C C . ALA A 1 537 ? -43.722 36.518 -37.919 1.00 31.27 537 ALA A C 1
ATOM 4120 O O . ALA A 1 537 ? -44.478 35.880 -38.640 1.00 31.27 537 ALA A O 1
ATOM 4121 N N . LYS A 1 538 ? -44.000 36.568 -36.594 1.00 31.12 538 LYS A N 1
ATOM 4122 C CA . LYS A 1 538 ? -43.916 37.675 -35.595 1.00 31.12 538 LYS A CA 1
ATOM 4123 C C . LYS A 1 538 ? -43.757 37.210 -34.112 1.00 31.12 538 LYS A C 1
ATOM 4125 O O . LYS A 1 538 ? -44.292 36.164 -33.787 1.00 31.12 538 LYS A O 1
ATOM 4130 N N . HIS A 1 539 ? -43.265 38.118 -33.233 1.00 30.98 539 HIS A N 1
ATOM 4131 C CA . HIS A 1 539 ? -43.572 38.303 -31.772 1.00 30.98 539 HIS A CA 1
ATOM 4132 C C . HIS A 1 539 ? -43.291 37.156 -30.761 1.00 30.98 539 HIS A C 1
ATOM 4134 O O . HIS A 1 539 ? -43.396 35.998 -31.122 1.00 30.98 539 HIS A O 1
ATOM 4140 N N . ARG A 1 540 ? -42.981 37.358 -29.460 1.00 30.97 540 ARG A N 1
ATOM 4141 C CA . ARG A 1 540 ? -42.660 38.491 -28.521 1.00 30.97 540 ARG A CA 1
ATOM 4142 C C . ARG A 1 540 ? -41.420 38.019 -27.691 1.00 30.97 540 ARG A C 1
ATOM 4144 O O . ARG A 1 540 ? -41.188 36.822 -27.648 1.00 30.97 540 ARG A O 1
ATOM 4151 N N . GLY A 1 541 ? -40.500 38.833 -27.148 1.00 28.95 541 GLY A N 1
ATOM 4152 C CA . GLY A 1 541 ? -40.648 39.805 -26.041 1.00 28.95 541 GLY A CA 1
ATOM 4153 C C . GLY A 1 541 ? -40.784 39.088 -24.677 1.00 28.95 541 GLY A C 1
ATOM 4154 O O . GLY A 1 541 ? -41.731 38.324 -24.554 1.00 28.95 541 GLY A O 1
ATOM 4155 N N . THR A 1 542 ? -39.941 39.252 -23.639 1.00 30.70 542 THR A N 1
ATOM 4156 C CA . THR A 1 542 ? -38.808 40.183 -23.344 1.00 30.70 542 THR A CA 1
ATOM 4157 C C . THR A 1 542 ? -37.777 39.550 -22.362 1.00 30.70 542 THR A C 1
ATOM 4159 O O . THR A 1 542 ? -37.978 38.421 -21.932 1.00 30.70 542 THR A O 1
ATOM 4162 N N . ALA A 1 543 ? -36.666 40.244 -22.042 1.00 33.69 543 ALA A N 1
ATOM 4163 C CA . ALA A 1 543 ? -35.430 39.708 -21.414 1.00 33.69 543 ALA A CA 1
ATOM 4164 C C . ALA A 1 543 ? -35.078 40.390 -20.030 1.00 33.69 543 ALA A C 1
ATOM 4166 O O . ALA A 1 543 ? -35.967 41.074 -19.520 1.00 33.69 543 ALA A O 1
ATOM 4167 N N . PRO A 1 544 ? -33.896 40.203 -19.365 1.00 49.44 544 PRO A N 1
ATOM 4168 C CA . PRO A 1 544 ? -33.834 40.082 -17.884 1.00 49.44 544 PRO A CA 1
ATOM 4169 C C . PRO A 1 544 ? -32.851 41.004 -17.089 1.00 49.44 544 PRO A C 1
ATOM 4171 O O . PRO A 1 544 ? -31.997 41.650 -17.688 1.00 49.44 544 PRO A O 1
ATOM 4174 N N . ASP A 1 545 ? -32.914 40.909 -15.740 1.00 33.41 545 ASP A N 1
ATOM 4175 C CA . ASP A 1 545 ? -31.825 41.095 -14.723 1.00 33.41 545 ASP A CA 1
ATOM 4176 C C . ASP A 1 545 ? -31.121 42.493 -14.628 1.00 33.41 545 ASP A C 1
ATOM 4178 O O . ASP A 1 545 ? -31.485 43.397 -15.383 1.00 33.41 545 ASP A O 1
ATOM 4182 N N . PRO A 1 546 ? -30.077 42.759 -13.789 1.00 57.62 546 PRO A N 1
ATOM 4183 C CA . PRO A 1 546 ? -29.717 42.317 -12.414 1.00 57.62 546 PRO A CA 1
ATOM 4184 C C . PRO A 1 546 ? -29.525 43.480 -11.395 1.00 57.62 546 PRO A C 1
ATOM 4186 O O . PRO A 1 546 ? -29.500 44.647 -11.794 1.00 57.62 546 PRO A O 1
ATOM 4189 N N . ARG A 1 547 ? -29.215 43.170 -10.108 1.00 27.59 547 ARG A N 1
ATOM 4190 C CA . ARG A 1 547 ? -28.030 43.685 -9.330 1.00 27.59 547 ARG A CA 1
ATOM 4191 C C . ARG A 1 547 ? -27.974 43.231 -7.851 1.00 27.59 547 ARG A C 1
ATOM 4193 O O . ARG A 1 547 ? -28.992 42.889 -7.266 1.00 27.59 547 ARG A O 1
ATOM 4200 N N . VAL A 1 548 ? -26.766 43.241 -7.258 1.00 34.41 548 VAL A N 1
ATOM 4201 C CA . VAL A 1 548 ? -26.423 42.688 -5.920 1.00 34.41 548 VAL A CA 1
ATOM 4202 C C . VAL A 1 548 ? -25.366 43.549 -5.199 1.00 34.41 548 VAL A C 1
ATOM 4204 O O . VAL A 1 548 ? -24.390 43.948 -5.837 1.00 34.41 548 VAL A O 1
ATOM 4207 N N . PRO A 1 549 ? -25.524 43.814 -3.884 1.00 48.75 549 PRO A N 1
ATOM 4208 C CA . PRO A 1 549 ? -24.397 43.784 -2.929 1.00 48.75 549 PRO A CA 1
ATOM 4209 C C . PRO A 1 549 ? -24.764 43.170 -1.545 1.00 48.75 549 PRO A C 1
ATOM 4211 O O . PRO A 1 549 ? -25.859 42.649 -1.353 1.00 48.75 549 PRO A O 1
ATOM 4214 N N . GLN A 1 550 ? -23.846 43.236 -0.568 1.00 32.00 550 GLN A N 1
ATOM 4215 C CA . GLN A 1 550 ? -24.004 42.813 0.842 1.00 32.00 550 GLN A CA 1
ATOM 4216 C C . GLN A 1 550 ? -23.792 44.001 1.817 1.00 32.00 550 GLN A C 1
ATOM 4218 O O . GLN A 1 550 ? -23.132 44.963 1.430 1.00 32.00 550 GLN A O 1
ATOM 4223 N N . ALA A 1 551 ? -24.223 43.876 3.091 1.00 31.50 551 ALA A N 1
ATOM 4224 C CA . ALA A 1 551 ? -23.359 43.933 4.305 1.00 31.50 551 ALA A CA 1
ATOM 4225 C C . ALA A 1 551 ? -23.967 44.586 5.584 1.00 31.50 551 ALA A C 1
ATOM 4227 O O . ALA A 1 551 ? -24.583 45.641 5.538 1.00 31.50 551 ALA A O 1
ATOM 4228 N N . ARG A 1 552 ? -23.692 43.925 6.728 1.00 28.67 552 ARG A N 1
ATOM 4229 C CA . ARG A 1 552 ? -23.660 44.332 8.165 1.00 28.67 552 ARG A CA 1
ATOM 4230 C C . ARG A 1 552 ? -24.086 45.759 8.595 1.00 28.67 552 ARG A C 1
ATOM 4232 O O . ARG A 1 552 ? -23.511 46.720 8.092 1.00 28.67 552 ARG A O 1
ATOM 4239 N N . ARG A 1 553 ? -24.792 45.867 9.745 1.00 30.38 553 ARG A N 1
ATOM 4240 C CA . ARG A 1 553 ? -24.274 46.543 10.974 1.00 30.38 553 ARG A CA 1
ATOM 4241 C C . ARG A 1 553 ? -25.101 46.355 12.265 1.00 30.38 553 ARG A C 1
ATOM 4243 O O . ARG A 1 553 ? -26.169 45.757 12.243 1.00 30.38 553 ARG A O 1
ATOM 4250 N N . GLU A 1 554 ? -24.497 46.816 13.366 1.00 29.17 554 GLU A N 1
ATOM 4251 C CA . GLU A 1 554 ? -24.830 46.675 14.795 1.00 29.17 554 GLU A CA 1
ATOM 4252 C C . GLU A 1 554 ? -26.201 47.219 15.281 1.00 29.17 554 GLU A C 1
ATOM 4254 O O . GLU A 1 554 ? -26.878 47.979 14.595 1.00 29.17 554 GLU A O 1
ATOM 4259 N N . ALA A 1 555 ? -26.567 46.867 16.525 1.00 33.34 555 ALA A N 1
ATOM 4260 C CA . ALA A 1 555 ? -27.681 47.446 17.296 1.00 33.34 555 ALA A CA 1
ATOM 4261 C C . ALA A 1 555 ? -27.284 48.750 18.032 1.00 33.34 555 ALA A C 1
ATOM 4263 O O . ALA A 1 555 ? -26.090 49.020 18.193 1.00 33.34 555 ALA A O 1
ATOM 4264 N N . PRO A 1 556 ? -28.258 49.528 18.558 1.00 40.25 556 PRO A N 1
ATOM 4265 C CA . PRO A 1 556 ? -28.314 49.635 20.027 1.00 40.25 556 PRO A CA 1
ATOM 4266 C C . PRO A 1 556 ? -29.713 49.796 20.682 1.00 40.25 556 PRO A C 1
ATOM 4268 O O . PRO A 1 556 ? -30.686 50.228 20.078 1.00 40.25 556 PRO A O 1
ATOM 4271 N N . GLN A 1 557 ? -29.720 49.462 21.977 1.00 29.02 557 GLN A N 1
ATOM 4272 C CA . GLN A 1 557 ? -30.591 49.823 23.118 1.00 29.02 557 GLN A CA 1
ATOM 4273 C C . GLN A 1 557 ? -31.810 50.773 22.942 1.00 29.02 557 GLN A C 1
ATOM 4275 O O . GLN A 1 557 ? -31.689 51.893 22.454 1.00 29.02 557 GLN A O 1
ATOM 4280 N N . GLY A 1 558 ? -32.937 50.393 23.570 1.00 27.02 558 GLY A N 1
ATOM 4281 C CA . GLY A 1 558 ? -34.074 51.260 23.943 1.00 27.02 558 GLY A CA 1
ATOM 4282 C C . GLY A 1 558 ? -34.904 50.633 25.097 1.00 27.02 558 GLY A C 1
ATOM 4283 O O . GLY A 1 558 ? -34.899 49.404 25.190 1.00 27.02 558 GLY A O 1
ATOM 4284 N N . PRO A 1 559 ? -35.557 51.390 26.017 1.00 41.91 559 PRO A N 1
ATOM 4285 C CA . PRO A 1 559 ? -35.879 50.858 27.353 1.00 41.91 559 PRO A CA 1
ATOM 4286 C C . PRO A 1 559 ? -37.370 50.786 27.769 1.00 41.91 559 PRO A C 1
ATOM 4288 O O . PRO A 1 559 ? -38.213 51.547 27.310 1.00 41.91 559 PRO A O 1
ATOM 4291 N N . SER A 1 560 ? -37.611 49.963 28.802 1.00 27.50 560 SER A N 1
ATOM 4292 C CA . SER A 1 560 ? -38.616 50.104 29.884 1.00 27.50 560 SER A CA 1
ATOM 4293 C C . SER A 1 560 ? -40.124 50.215 29.573 1.00 27.50 560 SER A C 1
ATOM 4295 O O . SER A 1 560 ? -40.596 51.203 29.024 1.00 27.50 560 SER A O 1
ATOM 4297 N N . GLY A 1 561 ? -40.914 49.298 30.150 1.00 27.66 561 GLY A N 1
ATOM 4298 C CA . GLY A 1 561 ? -42.367 49.446 30.323 1.00 27.66 561 GLY A CA 1
ATOM 4299 C C . GLY A 1 561 ? -42.925 48.468 31.366 1.00 27.66 561 GLY A C 1
ATOM 4300 O O . GLY A 1 561 ? -42.885 47.260 31.159 1.00 27.66 561 GLY A O 1
ATOM 4301 N N . ARG A 1 562 ? -43.423 48.970 32.507 1.00 28.38 562 ARG A N 1
ATOM 4302 C CA . ARG A 1 562 ? -44.063 48.156 33.564 1.00 28.38 562 ARG A CA 1
ATOM 4303 C C . ARG A 1 562 ? -45.583 48.127 33.393 1.00 28.38 562 ARG A C 1
ATOM 4305 O O . ARG A 1 562 ? -46.183 49.183 33.230 1.00 28.38 562 ARG A O 1
ATOM 4312 N N . SER A 1 563 ? -46.210 46.982 33.652 1.00 28.02 563 SER A N 1
ATOM 4313 C CA . SER A 1 563 ? -47.504 46.928 34.355 1.00 28.02 563 SER A CA 1
ATOM 4314 C C . SER A 1 563 ? -47.631 45.596 35.107 1.00 28.02 563 SER A C 1
ATOM 4316 O O . SER A 1 563 ? -47.003 44.616 34.711 1.00 28.02 563 SER A O 1
ATOM 4318 N N . ALA A 1 564 ? -48.365 45.569 36.224 1.00 29.36 564 ALA A N 1
ATOM 4319 C CA . ALA A 1 564 ? -48.562 44.362 37.028 1.00 29.36 564 ALA A CA 1
ATOM 4320 C C . ALA A 1 564 ? -49.808 44.470 37.923 1.00 29.36 564 ALA A C 1
ATOM 4322 O O . ALA A 1 564 ? -49.923 45.438 38.669 1.00 29.36 564 ALA A O 1
ATOM 4323 N N . HIS A 1 565 ? -50.656 43.437 37.923 1.00 27.44 565 HIS A N 1
ATOM 4324 C CA . HIS A 1 565 ? -51.575 43.063 39.013 1.00 27.44 565 HIS A CA 1
ATOM 4325 C C . HIS A 1 565 ? -51.753 41.516 38.980 1.00 27.44 565 HIS A C 1
ATOM 4327 O O . HIS A 1 565 ? -51.649 40.957 37.893 1.00 27.44 565 HIS A O 1
ATOM 4333 N N . ARG A 1 566 ? -51.828 40.715 40.067 1.00 26.97 566 ARG A N 1
ATOM 4334 C CA . ARG A 1 566 ? -52.530 40.780 41.387 1.00 26.97 566 ARG A CA 1
ATOM 4335 C C . ARG A 1 566 ? -54.048 40.503 41.282 1.00 26.97 566 ARG A C 1
ATOM 4337 O O . ARG A 1 566 ? -54.670 41.176 40.475 1.00 26.97 566 ARG A O 1
ATOM 4344 N N . VAL A 1 567 ? -54.711 39.631 42.072 1.00 27.11 567 VAL A N 1
ATOM 4345 C CA . VAL A 1 567 ? -54.365 38.600 43.111 1.00 27.11 567 VAL A CA 1
ATOM 4346 C C . VAL A 1 567 ? -55.469 37.509 43.105 1.00 27.11 567 VAL A C 1
ATOM 4348 O O . VAL A 1 567 ? -56.591 37.860 42.770 1.00 27.11 567 VAL A O 1
ATOM 4351 N N . ASP A 1 568 ? -55.155 36.251 43.475 1.00 25.47 568 ASP A N 1
ATOM 4352 C CA . ASP A 1 568 ? -55.905 35.305 44.372 1.00 25.47 568 ASP A CA 1
ATOM 4353 C C . ASP A 1 568 ? -55.363 33.863 44.150 1.00 25.47 568 ASP A C 1
ATOM 4355 O O . ASP A 1 568 ? -54.976 33.549 43.027 1.00 25.47 568 ASP A O 1
ATOM 4359 N N . GLN A 1 569 ? -55.096 32.952 45.109 1.00 27.94 569 GLN A N 1
ATOM 4360 C CA . GLN A 1 569 ? -55.604 32.614 46.468 1.00 27.94 569 GLN A CA 1
ATOM 4361 C C . GLN A 1 569 ? -57.003 31.946 46.457 1.00 27.94 569 GLN A C 1
ATOM 4363 O O . GLN A 1 569 ? -57.846 32.306 45.653 1.00 27.94 569 GLN A O 1
ATOM 4368 N N . ASP A 1 570 ? -57.320 30.895 47.233 1.00 29.69 570 ASP A N 1
ATOM 4369 C CA . ASP A 1 570 ? -56.776 30.380 48.509 1.00 29.69 570 ASP A CA 1
ATOM 4370 C C . ASP A 1 570 ? -56.916 28.823 48.651 1.00 29.69 570 ASP A C 1
ATOM 4372 O O . ASP A 1 570 ? -57.613 28.186 47.863 1.00 29.69 570 ASP A O 1
ATOM 4376 N N . ARG A 1 571 ? -56.344 28.256 49.736 1.00 27.91 571 ARG A N 1
ATOM 4377 C CA . ARG A 1 571 ? -56.466 26.893 50.342 1.00 27.91 571 ARG A CA 1
ATOM 4378 C C . ARG A 1 571 ? -55.546 25.792 49.782 1.00 27.91 571 ARG A C 1
ATOM 4380 O O . ARG A 1 571 ? -55.519 25.561 48.585 1.00 27.91 571 ARG A O 1
ATOM 4387 N N . MET A 1 572 ? -54.660 25.136 50.560 1.00 26.38 572 MET A N 1
ATOM 4388 C CA . MET A 1 572 ? -54.740 24.420 51.870 1.00 26.38 572 MET A CA 1
ATOM 4389 C C . MET A 1 572 ? -55.392 23.018 51.769 1.00 26.38 572 MET A C 1
ATOM 4391 O O . MET A 1 572 ? -56.470 22.914 51.201 1.00 26.38 572 MET A O 1
ATOM 4395 N N . ARG A 1 573 ? -54.849 21.921 52.349 1.00 28.33 573 ARG A N 1
ATOM 4396 C CA . ARG A 1 573 ? -53.864 21.781 53.461 1.00 28.33 573 ARG A CA 1
ATOM 4397 C C . ARG A 1 573 ? -53.220 20.366 53.539 1.00 28.33 573 ARG A C 1
ATOM 4399 O O . ARG A 1 573 ? -53.952 19.396 53.410 1.00 28.33 573 ARG A O 1
ATOM 4406 N N . GLY A 1 574 ? -51.941 20.275 53.947 1.00 24.94 574 GLY A N 1
ATOM 4407 C CA . GLY A 1 574 ? -51.301 19.078 54.560 1.00 24.94 574 GLY A CA 1
ATOM 4408 C C . GLY A 1 574 ? -50.846 17.944 53.611 1.00 24.94 574 GLY A C 1
ATOM 4409 O O . GLY A 1 574 ? -51.442 17.768 52.560 1.00 24.94 574 GLY A O 1
ATOM 4410 N N . THR A 1 575 ? -49.804 17.144 53.902 1.00 25.41 575 THR A N 1
ATOM 4411 C CA . THR A 1 575 ? -48.869 17.108 55.061 1.00 25.41 575 THR A CA 1
ATOM 4412 C C . THR A 1 575 ? -47.473 16.590 54.620 1.00 25.41 575 THR A C 1
ATOM 4414 O O . THR A 1 575 ? -47.313 16.107 53.505 1.00 25.41 575 THR A O 1
ATOM 4417 N N . THR A 1 576 ? -46.454 16.767 55.466 1.00 26.44 576 THR A N 1
ATOM 4418 C CA . THR A 1 576 ? -45.007 16.814 55.154 1.00 26.44 576 THR A CA 1
ATOM 4419 C C . THR A 1 576 ? -44.248 15.463 55.154 1.00 26.44 576 THR A C 1
ATOM 4421 O O . THR A 1 576 ? -44.679 14.512 55.795 1.00 26.44 576 THR A O 1
ATOM 4424 N N . VAL A 1 577 ? -43.031 15.478 54.573 1.00 27.02 577 VAL A N 1
ATOM 4425 C CA . VAL A 1 577 ? -41.897 14.515 54.685 1.00 27.02 577 VAL A CA 1
ATOM 4426 C C . VAL A 1 577 ? -41.973 13.227 53.842 1.00 27.02 577 VAL A C 1
ATOM 4428 O O . VAL A 1 577 ? -42.490 12.218 54.300 1.00 27.02 577 VAL A O 1
ATOM 4431 N N . VAL A 1 578 ? -41.322 13.229 52.666 1.00 28.28 578 VAL A N 1
ATOM 4432 C CA . VAL A 1 578 ? -39.939 12.712 52.474 1.00 28.28 578 VAL A CA 1
ATOM 4433 C C . VAL A 1 578 ? -39.269 13.562 51.383 1.00 28.28 578 VAL A C 1
ATOM 4435 O O . VAL A 1 578 ? -39.836 13.716 50.305 1.00 28.28 578 VAL A O 1
ATOM 4438 N N . SER A 1 579 ? -38.085 14.124 51.637 1.00 26.97 579 SER A N 1
ATOM 4439 C CA . SER A 1 579 ? -37.382 14.988 50.674 1.00 26.97 579 SER A CA 1
ATOM 4440 C C . SER A 1 579 ? -35.858 14.834 50.761 1.00 26.97 579 SER A C 1
ATOM 4442 O O . SER A 1 579 ? -35.187 15.765 51.180 1.00 26.97 579 SER A O 1
ATOM 4444 N N . ASP A 1 580 ? -35.339 13.660 50.381 1.00 27.94 580 ASP A N 1
ATOM 4445 C CA . ASP A 1 580 ? -33.893 13.358 50.293 1.00 27.94 580 ASP A CA 1
ATOM 4446 C C . ASP A 1 580 ? -33.618 12.195 49.301 1.00 27.94 580 ASP A C 1
ATOM 4448 O O . ASP A 1 580 ? -33.134 11.132 49.678 1.00 27.94 580 ASP A O 1
ATOM 4452 N N . VAL A 1 581 ? -33.973 12.371 48.016 1.00 28.55 581 VAL A N 1
ATOM 4453 C CA . VAL A 1 581 ? -33.516 11.499 46.895 1.00 28.55 581 VAL A CA 1
ATOM 4454 C C . VAL A 1 581 ? -33.388 12.287 45.584 1.00 28.55 581 VAL A C 1
ATOM 4456 O O . VAL A 1 581 ? -32.427 12.106 44.843 1.00 28.55 581 VAL A O 1
ATOM 4459 N N . LEU A 1 582 ? -34.352 13.166 45.279 1.00 28.42 582 LEU A N 1
ATOM 4460 C CA . LEU A 1 582 ? -34.430 13.890 44.001 1.00 28.42 582 LEU A CA 1
ATOM 4461 C C . LEU A 1 582 ? -33.460 15.085 43.933 1.00 28.42 582 LEU A C 1
ATOM 4463 O O . LEU A 1 582 ? -33.869 16.242 43.906 1.00 28.42 582 LEU A O 1
ATOM 4467 N N . ALA A 1 583 ? -32.167 14.766 43.891 1.00 26.33 583 ALA A N 1
ATOM 4468 C CA . ALA A 1 583 ? -31.057 15.675 43.603 1.00 26.33 583 ALA A CA 1
ATOM 4469 C C . ALA A 1 583 ? -30.104 15.073 42.544 1.00 26.33 583 ALA A C 1
ATOM 4471 O O . ALA A 1 583 ? -28.883 15.212 42.622 1.00 26.33 583 ALA A O 1
ATOM 4472 N N . LEU A 1 584 ? -30.666 14.378 41.547 1.00 31.31 584 LEU A N 1
ATOM 4473 C CA . LEU A 1 584 ? -29.950 14.067 40.309 1.00 31.31 584 LEU A CA 1
ATOM 4474 C C . LEU A 1 584 ? -29.852 15.361 39.491 1.00 31.31 584 LEU A C 1
ATOM 4476 O O . LEU A 1 584 ? -30.852 15.827 38.951 1.00 31.31 584 LEU A O 1
ATOM 4480 N N . ASN A 1 585 ? -28.659 15.959 39.470 1.00 28.34 585 ASN A N 1
ATOM 4481 C CA . ASN A 1 585 ? -28.386 17.213 38.763 1.00 28.34 585 ASN A CA 1
ATOM 4482 C C . ASN A 1 585 ? -28.661 17.107 37.256 1.00 28.34 585 ASN A C 1
ATOM 4484 O O . ASN A 1 585 ? -28.489 16.036 36.666 1.00 28.34 585 ASN A O 1
ATOM 4488 N N . ASP A 1 586 ? -28.967 18.254 36.638 1.00 30.39 586 ASP A N 1
ATOM 4489 C CA . ASP A 1 586 ? -29.101 18.420 35.188 1.00 30.39 586 ASP A CA 1
ATOM 4490 C C . ASP A 1 586 ? -27.884 17.844 34.449 1.00 30.39 586 ASP A C 1
ATOM 4492 O O . ASP A 1 586 ? -26.796 18.423 34.415 1.00 30.39 586 ASP A O 1
ATOM 4496 N N . THR A 1 587 ? -28.078 16.660 33.875 1.00 33.41 587 THR A N 1
ATOM 4497 C CA . THR A 1 587 ? -27.059 15.883 33.162 1.00 33.41 587 THR A CA 1
ATOM 4498 C C . THR A 1 587 ? -27.602 15.409 31.817 1.00 33.41 587 THR A C 1
ATOM 4500 O O . THR A 1 587 ? -27.427 14.263 31.407 1.00 33.41 587 THR A O 1
ATOM 4503 N N . GLU A 1 588 ? -28.241 16.329 31.084 1.00 37.59 588 GLU A N 1
ATOM 4504 C CA . GLU A 1 588 ? -28.416 16.152 29.644 1.00 37.59 588 GLU A CA 1
ATOM 4505 C C . GLU A 1 588 ? -27.040 15.922 29.010 1.00 37.59 588 GLU A C 1
ATOM 4507 O O . GLU A 1 588 ? -26.161 16.778 29.098 1.00 37.59 588 GLU A O 1
ATOM 4512 N N . ALA A 1 589 ? -26.834 14.761 28.385 1.00 45.78 589 ALA A N 1
ATOM 4513 C CA . ALA A 1 589 ? -25.598 14.456 27.678 1.00 45.78 589 ALA A CA 1
ATOM 4514 C C . ALA A 1 589 ? -25.491 15.367 26.432 1.00 45.78 589 ALA A C 1
ATOM 4516 O O . ALA A 1 589 ? -26.195 15.101 25.454 1.00 45.78 589 ALA A O 1
ATOM 4517 N N . PRO A 1 590 ? -24.623 16.407 26.398 1.00 48.38 590 PRO A N 1
ATOM 4518 C CA . PRO A 1 590 ? -24.729 17.495 25.407 1.00 48.38 590 PRO A CA 1
ATOM 4519 C C . PRO A 1 590 ? -24.295 17.115 23.983 1.00 48.38 590 PRO A C 1
ATOM 4521 O O . PRO A 1 590 ? -24.276 17.956 23.089 1.00 48.38 590 PRO A O 1
ATOM 4524 N N . ASP A 1 591 ? -23.896 15.857 23.800 1.00 59.19 591 ASP A N 1
ATOM 4525 C CA . ASP A 1 591 ? -23.294 15.306 22.589 1.00 59.19 591 ASP A CA 1
ATOM 4526 C C . ASP A 1 591 ? -24.208 14.260 21.904 1.00 59.19 591 ASP A C 1
ATOM 4528 O O . ASP A 1 591 ? -23.760 13.566 20.991 1.00 59.19 591 ASP A O 1
ATOM 4532 N N . LEU A 1 592 ? -25.455 14.086 22.371 1.00 65.50 592 LEU A N 1
ATOM 4533 C CA . LEU A 1 592 ? -26.460 13.218 21.740 1.00 65.50 592 LEU A CA 1
ATOM 4534 C C . LEU A 1 592 ? -27.335 14.016 20.763 1.00 65.50 592 LEU A C 1
ATOM 4536 O O . LEU A 1 592 ? -27.661 15.173 21.016 1.00 65.50 592 LEU A O 1
ATOM 4540 N N . ASP A 1 593 ? -27.737 13.380 19.661 1.00 68.44 593 ASP A N 1
ATOM 4541 C CA . ASP A 1 593 ? -28.580 13.989 18.626 1.00 68.44 593 ASP A CA 1
ATOM 4542 C C . ASP A 1 593 ? -29.944 14.438 19.207 1.00 68.44 593 ASP A C 1
ATOM 4544 O O . ASP A 1 593 ? -30.700 13.587 19.687 1.00 68.44 593 ASP A O 1
ATOM 4548 N N . PRO A 1 594 ? -30.304 15.738 19.166 1.00 66.56 594 PRO A N 1
ATOM 4549 C CA . PRO A 1 594 ? -31.585 16.227 19.676 1.00 66.56 594 PRO A CA 1
ATOM 4550 C C . PRO A 1 594 ? -32.800 15.779 18.843 1.00 66.56 594 PRO A C 1
ATOM 4552 O O . PRO A 1 594 ? -33.931 15.978 19.284 1.00 66.56 594 PRO A O 1
ATOM 4555 N N . ALA A 1 595 ? -32.605 15.165 17.670 1.00 72.75 595 ALA A N 1
ATOM 4556 C CA . ALA A 1 595 ? -33.669 14.473 16.938 1.00 72.75 595 ALA A CA 1
ATOM 4557 C C . ALA A 1 595 ? -33.989 13.072 17.510 1.00 72.75 595 ALA A C 1
ATOM 4559 O O . ALA A 1 595 ? -34.979 12.455 17.111 1.00 72.75 595 ALA A O 1
ATOM 4560 N N . MET A 1 596 ? -33.180 12.554 18.444 1.00 85.00 596 MET A N 1
ATOM 4561 C CA . MET A 1 596 ? -33.415 11.265 19.096 1.00 85.00 596 MET A CA 1
ATOM 4562 C C . MET A 1 596 ? -34.628 11.331 20.045 1.00 85.00 596 MET A C 1
ATOM 4564 O O . MET A 1 596 ? -34.671 12.207 20.912 1.00 85.00 596 MET A O 1
ATOM 4568 N N . PRO A 1 597 ? -35.587 10.384 19.968 1.00 88.88 597 PRO A N 1
ATOM 4569 C CA . PRO A 1 597 ? -36.718 10.336 20.894 1.00 88.88 597 PRO A CA 1
ATOM 4570 C C . PRO A 1 597 ? -36.268 10.266 22.357 1.00 88.88 597 PRO A C 1
ATOM 4572 O O . PRO A 1 597 ? -35.411 9.458 22.712 1.00 88.88 597 PRO A O 1
ATOM 4575 N N . GLU A 1 598 ? -36.883 11.062 23.232 1.00 88.56 598 GLU A N 1
ATOM 4576 C CA . GLU A 1 598 ? -36.460 11.184 24.633 1.00 88.56 598 GLU A CA 1
ATOM 4577 C C . GLU A 1 598 ? -36.338 9.848 25.403 1.00 88.56 598 GLU A C 1
ATOM 4579 O O . GLU A 1 598 ? -35.313 9.652 26.059 1.00 88.56 598 GLU A O 1
ATOM 4584 N N . PRO A 1 599 ? -37.265 8.872 25.287 1.00 91.25 599 PRO A N 1
ATOM 4585 C CA . PRO A 1 599 ? -37.100 7.572 25.945 1.00 91.25 599 PRO A CA 1
ATOM 4586 C C . PRO A 1 599 ? -35.875 6.782 25.454 1.00 91.25 599 PRO A C 1
ATOM 4588 O O . PRO A 1 599 ? -35.271 6.033 26.221 1.00 91.25 599 PRO A O 1
ATOM 4591 N N . MET A 1 600 ? -35.481 6.957 24.188 1.00 92.81 600 MET A N 1
ATOM 4592 C CA . MET A 1 600 ? -34.264 6.365 23.624 1.00 92.81 600 MET A CA 1
ATOM 4593 C C . MET A 1 600 ? -33.019 7.105 24.129 1.00 92.81 600 MET A C 1
ATOM 4595 O O . MET A 1 600 ? -32.060 6.460 24.544 1.00 92.81 600 MET A O 1
ATOM 4599 N N . ARG A 1 601 ? -33.065 8.442 24.179 1.00 90.38 601 ARG A N 1
ATOM 4600 C CA . ARG A 1 601 ? -32.005 9.307 24.725 1.00 90.38 601 ARG A CA 1
ATOM 4601 C C . ARG A 1 601 ? -31.677 8.967 26.184 1.00 90.38 601 ARG A C 1
ATOM 4603 O O . ARG A 1 601 ? -30.505 8.851 26.531 1.00 90.38 601 ARG A O 1
ATOM 4610 N N . LEU A 1 602 ? -32.699 8.747 27.014 1.00 91.56 602 LEU A N 1
ATOM 4611 C CA . LEU A 1 602 ? -32.546 8.356 28.421 1.00 91.56 602 LEU A CA 1
ATOM 4612 C C . LEU A 1 602 ? -31.947 6.948 28.573 1.00 91.56 602 LEU A C 1
ATOM 4614 O O . LEU A 1 602 ? -30.975 6.784 29.307 1.00 91.56 602 LEU A O 1
ATOM 4618 N N . ARG A 1 603 ? -32.455 5.948 27.835 1.00 94.06 603 ARG A N 1
ATOM 4619 C CA . ARG A 1 603 ? -31.875 4.589 27.830 1.00 94.06 603 ARG A CA 1
ATOM 4620 C C . ARG A 1 603 ? -30.420 4.577 27.355 1.00 94.06 603 ARG A C 1
ATOM 4622 O O . ARG A 1 603 ? -29.604 3.852 27.912 1.00 94.06 603 ARG A O 1
ATOM 4629 N N . LEU A 1 604 ? -30.080 5.400 26.363 1.00 93.94 604 LEU A N 1
ATOM 4630 C CA . LEU A 1 604 ? -28.717 5.513 25.846 1.00 93.94 604 LEU A CA 1
ATOM 4631 C C . LEU A 1 604 ? -27.775 6.169 26.866 1.00 93.94 604 LEU A C 1
ATOM 4633 O O . LEU A 1 604 ? -26.631 5.739 27.003 1.00 93.94 604 LEU A O 1
ATOM 4637 N N . ALA A 1 605 ? -28.250 7.171 27.612 1.00 92.06 605 ALA A N 1
ATOM 4638 C CA . ALA A 1 605 ? -27.499 7.762 28.717 1.00 92.06 605 ALA A CA 1
ATOM 4639 C C . ALA A 1 605 ? -27.260 6.753 29.858 1.00 92.06 605 ALA A C 1
ATOM 4641 O O . ALA A 1 605 ? -26.155 6.701 30.392 1.00 92.06 605 ALA A O 1
ATOM 4642 N N . GLU A 1 606 ? -28.246 5.909 30.185 1.00 94.50 606 GLU A N 1
ATOM 4643 C CA . GLU A 1 606 ? -28.078 4.807 31.143 1.00 94.50 606 GLU A CA 1
ATOM 4644 C C . GLU A 1 606 ? -27.040 3.785 30.647 1.00 94.50 606 GLU A C 1
ATOM 4646 O O . GLU A 1 606 ? -26.084 3.484 31.360 1.00 94.50 606 GLU A O 1
ATOM 4651 N N . ALA A 1 607 ? -27.177 3.299 29.407 1.00 94.94 607 ALA A N 1
ATOM 4652 C CA . ALA A 1 607 ? -26.275 2.316 28.808 1.00 94.94 607 ALA A CA 1
ATOM 4653 C C . ALA A 1 607 ? -24.816 2.805 28.761 1.00 94.94 607 ALA A C 1
ATOM 4655 O O . ALA A 1 607 ? -23.905 2.069 29.138 1.00 94.94 607 ALA A O 1
ATOM 4656 N N . LEU A 1 608 ? -24.593 4.062 28.361 1.00 93.75 608 LEU A N 1
ATOM 4657 C CA . LEU A 1 608 ? -23.268 4.694 28.330 1.00 93.75 608 LEU A CA 1
ATOM 4658 C C . LEU A 1 608 ? -22.748 5.100 29.723 1.00 93.75 608 LEU A C 1
ATOM 4660 O O . LEU A 1 608 ? -21.559 5.385 29.857 1.00 93.75 608 LEU A O 1
ATOM 4664 N N . GLY A 1 609 ? -23.609 5.132 30.744 1.00 93.38 609 GLY A N 1
ATOM 4665 C CA . GLY A 1 609 ? -23.244 5.370 32.144 1.00 93.38 609 GLY A CA 1
ATOM 4666 C C . GLY A 1 609 ? -22.768 4.119 32.893 1.00 93.38 609 GLY A C 1
ATOM 4667 O O . GLY A 1 609 ? -22.250 4.234 34.006 1.00 93.38 609 GLY A O 1
ATOM 4668 N N . ARG A 1 610 ? -22.922 2.923 32.307 1.00 97.12 610 ARG A N 1
ATOM 4669 C CA . ARG A 1 610 ? -22.420 1.660 32.873 1.00 97.12 610 ARG A CA 1
ATOM 4670 C C . ARG A 1 610 ? -20.884 1.562 32.768 1.00 97.12 610 ARG A C 1
ATOM 4672 O O . ARG A 1 610 ? -20.271 2.273 31.971 1.00 97.12 610 ARG A O 1
ATOM 4679 N N . PRO A 1 611 ? -20.219 0.675 33.534 1.00 97.75 611 PRO A N 1
ATOM 4680 C CA . PRO A 1 611 ? -18.770 0.502 33.445 1.00 97.75 611 PRO A CA 1
ATOM 4681 C C . PRO A 1 611 ? -18.310 0.105 32.033 1.00 97.75 611 PRO A C 1
ATOM 4683 O O . PRO A 1 611 ? -18.784 -0.879 31.463 1.00 97.75 611 PRO A O 1
ATOM 4686 N N . ALA A 1 612 ? -17.351 0.851 31.481 1.00 97.38 612 ALA A N 1
ATOM 4687 C CA . ALA A 1 612 ? -16.773 0.605 30.163 1.00 97.38 612 ALA A CA 1
ATOM 4688 C C . ALA A 1 612 ? -15.323 0.119 30.299 1.00 97.38 612 ALA A C 1
ATOM 4690 O O . ALA A 1 612 ? -14.430 0.874 30.686 1.00 97.38 612 ALA A O 1
ATOM 4691 N N . ALA A 1 613 ? -15.064 -1.149 29.975 1.00 96.56 613 ALA A N 1
ATOM 4692 C CA . ALA A 1 613 ? -13.708 -1.691 30.020 1.00 96.56 613 ALA A CA 1
ATOM 4693 C C . ALA A 1 613 ? -12.828 -1.126 28.883 1.00 96.56 613 ALA A C 1
ATOM 4695 O O . ALA A 1 613 ? -13.321 -0.689 27.844 1.00 96.56 613 ALA A O 1
ATOM 4696 N N . GLN A 1 614 ? -11.503 -1.170 29.069 1.00 96.94 614 GLN A N 1
ATOM 4697 C CA . GLN A 1 614 ? -10.486 -0.888 28.035 1.00 96.94 614 GLN A CA 1
ATOM 4698 C C . GLN A 1 614 ? -10.491 0.525 27.406 1.00 96.94 614 GLN A C 1
ATOM 4700 O O . GLN A 1 614 ? -9.721 0.754 26.470 1.00 96.94 614 GLN A O 1
ATOM 4705 N N . GLN A 1 615 ? -11.277 1.477 27.927 1.00 96.94 615 GLN A N 1
ATOM 4706 C CA . GLN A 1 615 ? -11.201 2.881 27.504 1.00 96.94 615 GLN A CA 1
ATOM 4707 C C . GLN A 1 615 ? -9.823 3.485 27.862 1.00 96.94 615 GLN A C 1
ATOM 4709 O O . GLN A 1 615 ? -9.181 3.016 28.807 1.00 96.94 615 GLN A O 1
ATOM 4714 N N . PRO A 1 616 ? -9.332 4.488 27.113 1.00 94.81 616 PRO A N 1
ATOM 4715 C CA . PRO A 1 616 ? -8.082 5.174 27.420 1.00 94.81 616 PRO A CA 1
ATOM 4716 C C . PRO A 1 616 ? -8.277 6.320 28.421 1.00 94.81 616 PRO A C 1
ATOM 4718 O O . PRO A 1 616 ? -9.274 7.038 28.384 1.00 94.81 616 PRO A O 1
ATOM 4721 N N . ASP A 1 617 ? -7.267 6.549 29.257 1.00 92.94 617 ASP A N 1
ATOM 4722 C CA . ASP A 1 617 ? -7.206 7.699 30.160 1.00 92.94 617 ASP A CA 1
ATOM 4723 C C . ASP A 1 617 ? -6.859 8.975 29.367 1.00 92.94 617 ASP A C 1
ATOM 4725 O O . ASP A 1 617 ? -5.689 9.320 29.177 1.00 92.94 617 ASP A O 1
ATOM 4729 N N . TRP A 1 618 ? -7.879 9.655 28.835 1.00 94.38 618 TRP A N 1
ATOM 4730 C CA . TRP A 1 618 ? -7.706 10.886 28.060 1.00 94.38 618 TRP A CA 1
ATOM 4731 C C . TRP A 1 618 ? -7.130 12.032 28.925 1.00 94.38 618 TRP A C 1
ATOM 4733 O O . TRP A 1 618 ? -7.744 12.384 29.934 1.00 94.38 618 TRP A O 1
ATOM 4743 N N . PRO A 1 619 ? -6.018 12.691 28.529 1.00 93.00 619 PRO A N 1
ATOM 4744 C CA . PRO A 1 619 ? -5.411 13.765 29.330 1.00 93.00 619 PRO A CA 1
ATOM 4745 C C . PRO A 1 619 ? -6.245 15.050 29.452 1.00 93.00 619 PRO A C 1
ATOM 4747 O O . PRO A 1 619 ? -6.034 15.825 30.382 1.00 93.00 619 PRO A O 1
ATOM 4750 N N . ASP A 1 620 ? -7.155 15.300 28.506 1.00 92.00 620 ASP A N 1
ATOM 4751 C CA . ASP A 1 620 ? -7.990 16.505 28.438 1.00 92.00 620 ASP A CA 1
ATOM 4752 C C . ASP A 1 620 ? -9.450 16.129 28.102 1.00 92.00 620 ASP A C 1
ATOM 4754 O O . ASP A 1 620 ? -9.776 15.881 26.935 1.00 92.00 620 ASP A O 1
ATOM 4758 N N . PRO A 1 621 ? -10.352 16.092 29.104 1.00 90.50 621 PRO A N 1
ATOM 4759 C CA . PRO A 1 621 ? -11.770 15.799 28.893 1.00 90.50 621 PRO A CA 1
ATOM 4760 C C . PRO A 1 621 ? -12.520 16.830 28.033 1.00 90.50 621 PRO A C 1
ATOM 4762 O O . PRO A 1 621 ? -13.531 16.483 27.420 1.00 90.50 621 PRO A O 1
ATOM 4765 N N . ALA A 1 622 ? -12.054 18.083 27.959 1.00 91.69 622 ALA A N 1
ATOM 4766 C CA . ALA A 1 622 ? -12.682 19.111 27.128 1.00 91.69 622 ALA A CA 1
ATOM 4767 C C . ALA A 1 622 ? -12.346 18.889 25.646 1.00 91.69 622 ALA A C 1
ATOM 4769 O O . ALA A 1 622 ? -13.247 18.905 24.805 1.00 91.69 622 ALA A O 1
ATOM 4770 N N . ALA A 1 623 ? -11.088 18.560 25.334 1.00 91.50 623 ALA A N 1
ATOM 4771 C CA . ALA A 1 623 ? -10.688 18.154 23.986 1.00 91.50 623 ALA A CA 1
ATOM 4772 C C . ALA A 1 623 ? -11.463 16.916 23.498 1.00 91.50 623 ALA A C 1
ATOM 4774 O O . ALA A 1 623 ? -11.856 16.859 22.333 1.00 91.50 623 ALA A O 1
ATOM 4775 N N . VAL A 1 624 ? -11.741 15.950 24.384 1.00 93.81 624 VAL A N 1
ATOM 4776 C CA . VAL A 1 624 ? -12.606 14.792 24.081 1.00 93.81 624 VAL A CA 1
ATOM 4777 C C . VAL A 1 624 ? -14.037 15.234 23.760 1.00 93.81 624 VAL A C 1
ATOM 4779 O O . VAL A 1 624 ? -14.596 14.802 22.754 1.00 93.81 624 VAL A O 1
ATOM 4782 N N . ALA A 1 625 ? -14.636 16.119 24.564 1.00 91.69 625 ALA A N 1
ATOM 4783 C CA . ALA A 1 625 ? -15.984 16.631 24.309 1.00 91.69 625 ALA A CA 1
ATOM 4784 C C . ALA A 1 625 ? -16.088 17.361 22.952 1.00 91.69 625 ALA A C 1
ATOM 4786 O O . ALA A 1 625 ? -16.995 17.080 22.167 1.00 91.69 625 ALA A O 1
ATOM 4787 N N . ASP A 1 626 ? -15.129 18.231 22.631 1.00 91.44 626 ASP A N 1
ATOM 4788 C CA . ASP A 1 626 ? -15.087 18.967 21.359 1.00 91.44 626 ASP A CA 1
ATOM 4789 C C . ASP A 1 626 ? -14.882 18.050 20.142 1.00 91.44 626 ASP A C 1
ATOM 4791 O O . ASP A 1 626 ? -15.525 18.228 19.099 1.00 91.44 626 ASP A O 1
ATOM 4795 N N . VAL A 1 627 ? -14.040 17.022 20.279 1.00 94.56 627 VAL A N 1
ATOM 4796 C CA . VAL A 1 627 ? -13.859 15.973 19.267 1.00 94.56 627 VAL A CA 1
ATOM 4797 C C . VAL A 1 627 ? -15.156 15.200 19.027 1.00 94.56 627 VAL A C 1
ATOM 4799 O O . VAL A 1 627 ? -15.542 15.012 17.875 1.00 94.56 627 VAL A O 1
ATOM 4802 N N . ARG A 1 628 ? -15.873 14.797 20.079 1.00 94.44 628 ARG A N 1
ATOM 4803 C CA . ARG A 1 628 ? -17.141 14.053 19.952 1.00 94.44 628 ARG A CA 1
ATOM 4804 C C . ARG A 1 628 ? -18.220 14.896 19.281 1.00 94.44 628 ARG A C 1
ATOM 4806 O O . ARG A 1 628 ? -18.927 14.394 18.412 1.00 94.44 628 ARG A O 1
ATOM 4813 N N . ARG A 1 629 ? -18.283 16.191 19.602 1.00 91.44 629 ARG A N 1
ATOM 4814 C CA . ARG A 1 629 ? -19.163 17.152 18.921 1.00 91.44 629 ARG A CA 1
ATOM 4815 C C . ARG A 1 629 ? -18.782 17.344 17.453 1.00 91.44 629 ARG A C 1
ATOM 4817 O O . ARG A 1 629 ? -19.666 17.475 16.614 1.00 91.44 629 ARG A O 1
ATOM 4824 N N . THR A 1 630 ? -17.490 17.316 17.124 1.00 92.75 630 THR A N 1
ATOM 4825 C CA . THR A 1 630 ? -17.019 17.344 15.730 1.00 92.75 630 THR A CA 1
ATOM 4826 C C . THR A 1 630 ? -17.478 16.087 14.991 1.00 92.75 630 THR A C 1
ATOM 4828 O O . THR A 1 630 ? -18.169 16.204 13.985 1.00 92.75 630 THR A O 1
ATOM 4831 N N . LEU A 1 631 ? -17.188 14.898 15.530 1.00 93.88 631 LEU A N 1
ATOM 4832 C CA . LEU A 1 631 ? -17.605 13.606 14.973 1.00 93.88 631 LEU A CA 1
ATOM 4833 C C . LEU A 1 631 ? -19.128 13.502 14.768 1.00 93.88 631 LEU A C 1
ATOM 4835 O O . LEU A 1 631 ? -19.571 13.018 13.729 1.00 93.88 631 LEU A O 1
ATOM 4839 N N . GLY A 1 632 ? -19.930 14.013 15.708 1.00 90.88 632 GLY A N 1
ATOM 4840 C CA . GLY A 1 632 ? -21.395 14.023 15.607 1.00 90.88 632 GLY A CA 1
ATOM 4841 C C . GLY A 1 632 ? -21.940 14.825 14.418 1.00 90.88 632 GLY A C 1
ATOM 4842 O O . GLY A 1 632 ? -23.029 14.532 13.937 1.00 90.88 632 GLY A O 1
ATOM 4843 N N . ASN A 1 633 ? -21.169 15.789 13.903 1.00 89.94 633 ASN A N 1
ATOM 4844 C CA . ASN A 1 633 ? -21.527 16.607 12.740 1.00 89.94 633 ASN A CA 1
ATOM 4845 C C . ASN A 1 633 ? -20.944 16.083 11.411 1.00 89.94 633 ASN A C 1
ATOM 4847 O O . ASN A 1 633 ? -21.218 16.666 10.360 1.00 89.94 633 ASN A O 1
ATOM 4851 N N . LEU A 1 634 ? -20.135 15.017 11.424 1.00 92.12 634 LEU A N 1
ATOM 4852 C CA . LEU A 1 634 ? -19.553 14.452 10.204 1.00 92.12 634 LEU A CA 1
ATOM 4853 C C . LEU A 1 634 ? -20.503 13.446 9.521 1.00 92.12 634 LEU A C 1
ATOM 4855 O O . LEU A 1 634 ? -21.354 12.837 10.184 1.00 92.12 634 LEU A O 1
ATOM 4859 N N . PRO A 1 635 ? -20.361 13.240 8.194 1.00 94.75 635 PRO A N 1
ATOM 4860 C CA . PRO A 1 635 ? -21.061 12.175 7.484 1.00 94.75 635 PRO A CA 1
ATOM 4861 C C . PRO A 1 635 ? -20.716 10.789 8.057 1.00 94.75 635 PRO A C 1
ATOM 4863 O O . PRO A 1 635 ? -19.558 10.554 8.413 1.00 94.75 635 PRO A O 1
ATOM 4866 N N . PRO A 1 636 ? -21.682 9.858 8.128 1.00 95.06 636 PRO A N 1
ATOM 4867 C CA . PRO A 1 636 ? -21.421 8.488 8.560 1.00 95.06 636 PRO A CA 1
ATOM 4868 C C . PRO A 1 636 ? -20.577 7.702 7.540 1.00 95.06 636 PRO A C 1
ATOM 4870 O O . PRO A 1 636 ? -20.463 8.089 6.377 1.00 95.06 636 PRO A O 1
ATOM 4873 N N . ILE A 1 637 ? -20.014 6.570 7.973 1.00 98.19 637 ILE A N 1
ATOM 4874 C CA . ILE A 1 637 ? -19.249 5.641 7.117 1.00 98.19 637 ILE A CA 1
ATOM 4875 C C . ILE A 1 637 ? -20.199 4.718 6.325 1.00 98.19 637 ILE A C 1
ATOM 4877 O O . ILE A 1 637 ? -19.930 4.326 5.181 1.00 98.19 637 ILE A O 1
ATOM 4881 N N . THR A 1 638 ? -21.333 4.382 6.941 1.00 98.44 638 THR A N 1
ATOM 4882 C CA . THR A 1 638 ? -22.336 3.423 6.458 1.00 98.44 638 THR A CA 1
ATOM 4883 C C . THR A 1 638 ? -23.740 4.026 6.518 1.00 98.44 638 THR A C 1
ATOM 4885 O O . THR A 1 638 ? -23.943 5.108 7.073 1.00 98.44 638 THR A O 1
ATOM 4888 N N . THR A 1 639 ? -24.730 3.355 5.929 1.00 97.94 639 THR A N 1
ATOM 4889 C CA . THR A 1 639 ? -26.134 3.797 5.967 1.00 97.94 639 THR A CA 1
ATOM 4890 C C . THR A 1 639 ? -27.058 2.729 6.568 1.00 97.94 639 THR A C 1
ATOM 4892 O O . THR A 1 639 ? -26.755 1.538 6.471 1.00 97.94 639 THR A O 1
ATOM 4895 N N . PRO A 1 640 ? -28.215 3.113 7.152 1.00 97.88 640 PRO A N 1
ATOM 4896 C CA . PRO A 1 640 ? -29.190 2.159 7.694 1.00 97.88 640 PRO A CA 1
ATOM 4897 C C . PRO A 1 640 ? -29.626 1.087 6.685 1.00 97.88 640 PRO A C 1
ATOM 4899 O O . PRO A 1 640 ? -29.675 -0.090 7.021 1.00 97.88 640 PRO A O 1
ATOM 4902 N N . ALA A 1 641 ? -29.847 1.475 5.423 1.00 97.88 641 ALA A N 1
ATOM 4903 C CA . ALA A 1 641 ? -30.251 0.557 4.357 1.00 97.88 641 ALA A CA 1
ATOM 4904 C C . ALA A 1 641 ? -29.191 -0.520 4.046 1.00 97.88 641 ALA A C 1
ATOM 4906 O O . ALA A 1 641 ? -29.539 -1.651 3.722 1.00 97.88 641 ALA A O 1
ATOM 4907 N N . GLU A 1 642 ? -27.902 -0.199 4.175 1.00 98.12 642 GLU A N 1
ATOM 4908 C CA . GLU A 1 642 ? -26.803 -1.159 3.987 1.00 98.12 642 GLU A CA 1
ATOM 4909 C C . GLU A 1 642 ? -26.656 -2.105 5.186 1.00 98.12 642 GLU A C 1
ATOM 4911 O O . GLU A 1 642 ? -26.231 -3.249 5.031 1.00 98.12 642 GLU A O 1
ATOM 4916 N N . ILE A 1 643 ? -27.031 -1.639 6.379 1.00 98.69 643 ILE A N 1
ATOM 4917 C CA . ILE A 1 643 ? -27.050 -2.433 7.611 1.00 98.69 643 ILE A CA 1
ATOM 4918 C C . ILE A 1 643 ? -28.223 -3.417 7.610 1.00 98.69 643 ILE A C 1
ATOM 4920 O O . ILE A 1 643 ? -28.032 -4.581 7.958 1.00 98.69 643 ILE A O 1
ATOM 4924 N N . ASP A 1 644 ? -29.411 -2.989 7.184 1.00 98.12 644 ASP A N 1
ATOM 4925 C CA . ASP A 1 644 ? -30.560 -3.887 7.036 1.00 98.12 644 ASP A CA 1
ATOM 4926 C C . ASP A 1 644 ? -30.371 -4.868 5.866 1.00 98.12 644 ASP A C 1
ATOM 4928 O O . ASP A 1 644 ? -30.671 -6.051 6.019 1.00 98.12 644 ASP A O 1
ATOM 4932 N N . LEU A 1 645 ? -29.743 -4.446 4.759 1.00 98.00 645 LEU A N 1
ATOM 4933 C CA . LEU A 1 645 ? -29.303 -5.365 3.701 1.00 98.00 645 LEU A CA 1
ATOM 4934 C C . LEU A 1 645 ? -28.339 -6.436 4.240 1.00 98.00 645 LEU A C 1
ATOM 4936 O O . LEU A 1 645 ? -28.486 -7.615 3.916 1.00 98.00 645 LEU A O 1
ATOM 4940 N N . LEU A 1 646 ? -27.368 -6.056 5.079 1.00 98.50 646 LEU A N 1
ATOM 4941 C CA . LEU A 1 646 ? -26.495 -7.027 5.740 1.00 98.50 646 LEU A CA 1
ATOM 4942 C C . LEU A 1 646 ? -27.286 -7.941 6.688 1.00 98.50 646 LEU A C 1
ATOM 4944 O O . LEU A 1 646 ? -27.013 -9.137 6.727 1.00 98.50 646 LEU A O 1
ATOM 4948 N N . HIS A 1 647 ? -28.282 -7.425 7.411 1.00 97.62 647 HIS A N 1
ATOM 4949 C CA . HIS A 1 647 ? -29.137 -8.247 8.269 1.00 97.62 647 HIS A CA 1
ATOM 4950 C C . HIS A 1 647 ? -29.916 -9.301 7.459 1.00 97.62 647 HIS A C 1
ATOM 4952 O O . HIS A 1 647 ? -29.992 -10.447 7.901 1.00 97.62 647 HIS A O 1
ATOM 4958 N N . ASP A 1 648 ? -30.421 -8.978 6.265 1.00 98.12 648 ASP A N 1
ATOM 4959 C CA . ASP A 1 648 ? -31.068 -9.957 5.375 1.00 98.12 648 ASP A CA 1
ATOM 4960 C C . ASP A 1 648 ? -30.088 -11.046 4.902 1.00 98.12 648 ASP A C 1
ATOM 4962 O O . ASP A 1 648 ? -30.433 -12.231 4.859 1.00 98.12 648 ASP A O 1
ATOM 4966 N N . ARG A 1 649 ? -28.843 -10.667 4.579 1.00 98.25 649 ARG A N 1
ATOM 4967 C CA . ARG A 1 649 ? -27.768 -11.604 4.193 1.00 98.25 649 ARG A CA 1
ATOM 4968 C C . ARG A 1 649 ? -27.359 -12.509 5.359 1.00 98.25 649 ARG A C 1
ATOM 4970 O O . ARG A 1 649 ? -27.213 -13.713 5.181 1.00 98.25 649 ARG A O 1
ATOM 4977 N N . LEU A 1 650 ? -27.211 -11.961 6.562 1.00 98.75 650 LEU A N 1
ATOM 4978 C CA . LEU A 1 650 ? -26.878 -12.726 7.767 1.00 98.75 650 LEU A CA 1
ATOM 4979 C C . LEU A 1 650 ? -28.045 -13.623 8.216 1.00 98.75 650 LEU A C 1
ATOM 4981 O O . LEU A 1 650 ? -27.815 -14.734 8.689 1.00 98.75 650 LEU A O 1
ATOM 4985 N N . ALA A 1 651 ? -29.294 -13.221 7.978 1.00 98.69 651 ALA A N 1
ATOM 4986 C CA . ALA A 1 651 ? -30.453 -14.079 8.212 1.00 98.69 651 ALA A CA 1
ATOM 4987 C C . ALA A 1 651 ? -30.446 -15.335 7.318 1.00 98.69 651 ALA A C 1
ATOM 4989 O O . ALA A 1 651 ? -30.891 -16.389 7.764 1.00 98.69 651 ALA A O 1
ATOM 4990 N N . GLN A 1 652 ? -29.915 -15.252 6.089 1.00 98.62 652 GLN A N 1
ATOM 4991 C CA . GLN A 1 652 ? -29.673 -16.427 5.234 1.00 98.62 652 GLN A CA 1
ATOM 4992 C C . GLN A 1 652 ? -28.592 -17.334 5.843 1.00 98.62 652 GLN A C 1
ATOM 4994 O O . GLN A 1 652 ? -28.794 -18.543 5.950 1.00 98.62 652 GLN A O 1
ATOM 4999 N N . VAL A 1 653 ? -27.481 -16.759 6.327 1.00 98.62 653 VAL A N 1
ATOM 5000 C CA . VAL A 1 653 ? -26.411 -17.530 6.989 1.00 98.62 653 VAL A CA 1
ATOM 5001 C C . VAL A 1 653 ? -26.959 -18.294 8.197 1.00 98.62 653 VAL A C 1
ATOM 5003 O O . VAL A 1 653 ? -26.741 -19.495 8.305 1.00 98.62 653 VAL A O 1
ATOM 5006 N N . ALA A 1 654 ? -27.744 -17.649 9.062 1.00 98.44 654 ALA A N 1
ATOM 5007 C CA . ALA A 1 654 ? -28.338 -18.285 10.242 1.00 98.44 654 ALA A CA 1
ATOM 5008 C C . ALA A 1 654 ? -29.332 -19.426 9.934 1.00 98.44 654 ALA A C 1
ATOM 5010 O O . ALA A 1 654 ? -29.631 -20.227 10.817 1.00 98.44 654 ALA A O 1
ATOM 5011 N N . ARG A 1 655 ? -29.846 -19.516 8.699 1.00 98.19 655 ARG A N 1
ATOM 5012 C CA . ARG A 1 655 ? -30.741 -20.594 8.240 1.00 98.19 655 ARG A CA 1
ATOM 5013 C C . ARG A 1 655 ? -30.029 -21.709 7.462 1.00 98.19 655 ARG A C 1
ATOM 5015 O O . ARG A 1 655 ? -30.695 -22.630 7.004 1.00 98.19 655 ARG A O 1
ATOM 5022 N N . GLY A 1 656 ? -28.706 -21.637 7.289 1.00 97.00 656 GLY A N 1
ATOM 5023 C CA . GLY A 1 656 ? -27.964 -22.571 6.430 1.00 97.00 656 GLY A CA 1
ATOM 5024 C C . GLY A 1 656 ? -28.052 -22.258 4.931 1.00 97.00 656 GLY A C 1
ATOM 5025 O O . GLY A 1 656 ? -27.625 -23.057 4.108 1.00 97.00 656 GLY A O 1
ATOM 5026 N N . GLU A 1 657 ? -28.590 -21.095 4.556 1.00 97.88 657 GLU A N 1
ATOM 5027 C CA . GLU A 1 657 ? -28.773 -20.670 3.159 1.00 97.88 657 GLU A CA 1
ATOM 5028 C C . GLU A 1 657 ? -27.562 -19.891 2.609 1.00 97.88 657 GLU A C 1
ATOM 5030 O O . GLU A 1 657 ? -27.539 -19.544 1.430 1.00 97.88 657 GLU A O 1
ATOM 5035 N N . ALA A 1 658 ? -26.573 -19.577 3.453 1.00 97.88 658 ALA A N 1
ATOM 5036 C CA . ALA A 1 658 ? -25.363 -18.828 3.108 1.00 97.88 658 ALA A CA 1
ATOM 5037 C C . ALA A 1 658 ? -24.210 -19.120 4.096 1.00 97.88 658 ALA A C 1
ATOM 5039 O O . ALA A 1 658 ? -24.411 -19.731 5.149 1.00 97.88 658 ALA A O 1
ATOM 5040 N N . PHE A 1 659 ? -23.003 -18.644 3.778 1.00 98.31 659 PHE A N 1
ATOM 5041 C CA . PHE A 1 659 ? -21.804 -18.750 4.623 1.00 98.31 659 PHE A CA 1
ATOM 5042 C C . PHE A 1 659 ? -21.168 -17.369 4.851 1.00 98.31 659 PHE A C 1
ATOM 5044 O O . PHE A 1 659 ? -21.109 -16.550 3.934 1.00 98.31 659 PHE A O 1
ATOM 5051 N N . LEU A 1 660 ? -20.674 -17.084 6.056 1.00 98.69 660 LEU A N 1
ATOM 5052 C CA . LEU A 1 660 ? -20.044 -15.807 6.411 1.00 98.69 660 LEU A CA 1
ATOM 5053 C C . LEU A 1 660 ? -18.511 -15.893 6.321 1.00 98.69 660 LEU A C 1
ATOM 5055 O O . LEU A 1 660 ? -17.877 -16.655 7.047 1.00 98.69 660 LEU A O 1
ATOM 5059 N N . LEU A 1 661 ? -17.895 -15.052 5.488 1.00 98.75 661 LEU A N 1
ATOM 5060 C CA . LEU A 1 661 ? -16.450 -14.820 5.483 1.00 98.75 661 LEU A CA 1
ATOM 5061 C C . LEU A 1 661 ? -16.148 -13.411 6.005 1.00 98.75 661 LEU A C 1
ATOM 5063 O O . LEU A 1 661 ? -16.388 -12.419 5.311 1.00 98.75 661 LEU A O 1
ATOM 5067 N N . GLN A 1 662 ? -15.569 -13.333 7.204 1.00 98.81 662 GLN A N 1
ATOM 5068 C CA . GLN A 1 662 ? -15.085 -12.087 7.792 1.00 98.81 662 GLN A CA 1
ATOM 5069 C C . GLN A 1 662 ? -13.551 -12.068 7.848 1.00 98.81 662 GLN A C 1
ATOM 5071 O O . GLN A 1 662 ? -12.943 -12.984 8.404 1.00 98.81 662 GLN A O 1
ATOM 5076 N N . GLY A 1 663 ? -12.908 -11.035 7.295 1.00 98.25 663 GLY A N 1
ATOM 5077 C CA . GLY A 1 663 ? -11.445 -10.997 7.165 1.00 98.25 663 GLY A CA 1
ATOM 5078 C C . GLY A 1 663 ? -10.852 -9.615 6.881 1.00 98.25 663 GLY A C 1
ATOM 5079 O O . GLY A 1 663 ? -11.531 -8.725 6.382 1.00 98.25 663 GLY A O 1
ATOM 5080 N N . GLY A 1 664 ? -9.584 -9.431 7.238 1.00 97.38 664 GLY A N 1
ATOM 5081 C CA . GLY A 1 664 ? -8.817 -8.180 7.139 1.00 97.38 664 GLY A CA 1
ATOM 5082 C C . GLY A 1 664 ? -7.798 -8.096 8.277 1.00 97.38 664 GLY A C 1
ATOM 5083 O O . GLY A 1 664 ? -7.589 -9.090 8.975 1.00 97.38 664 GLY A O 1
ATOM 5084 N N . ASP A 1 665 ? -7.183 -6.940 8.505 1.00 95.94 665 ASP A N 1
ATOM 5085 C CA . ASP A 1 665 ? -6.060 -6.812 9.441 1.00 95.94 665 ASP A CA 1
ATOM 5086 C C . ASP A 1 665 ? -6.401 -7.129 10.897 1.00 95.94 665 ASP A C 1
ATOM 5088 O O . ASP A 1 665 ? -7.555 -7.061 11.341 1.00 95.94 665 ASP A O 1
ATOM 5092 N N . CYS A 1 666 ? -5.363 -7.395 11.701 1.00 94.38 666 CYS A N 1
ATOM 5093 C CA . CYS A 1 666 ? -5.547 -7.341 13.144 1.00 94.38 666 CYS A CA 1
ATOM 5094 C C . CYS A 1 666 ? -5.944 -5.924 13.571 1.00 94.38 666 CYS A C 1
ATOM 5096 O O . CYS A 1 666 ? -7.059 -5.720 14.055 1.00 94.38 666 CYS A O 1
ATOM 5098 N N . ALA A 1 667 ? -5.050 -4.956 13.374 1.00 94.88 667 ALA A N 1
ATOM 5099 C CA . ALA A 1 667 ? -5.298 -3.536 13.576 1.00 94.88 667 ALA A CA 1
ATOM 5100 C C . ALA A 1 667 ? -4.993 -2.808 12.267 1.00 94.88 667 ALA A C 1
ATOM 5102 O O . ALA A 1 667 ? -3.888 -2.952 11.751 1.00 94.88 667 ALA A O 1
ATOM 5103 N N . GLU A 1 668 ? -5.935 -2.010 11.770 1.00 95.75 668 GLU A N 1
ATOM 5104 C CA . GLU A 1 668 ? -5.609 -1.019 10.744 1.00 95.75 668 GLU A CA 1
ATOM 5105 C C . GLU A 1 668 ? -4.695 0.052 11.371 1.00 95.75 668 GLU A C 1
ATOM 5107 O O . GLU A 1 668 ? -4.878 0.433 12.534 1.00 95.75 668 GLU A O 1
ATOM 5112 N N . THR A 1 669 ? -3.724 0.571 10.615 1.00 90.69 669 THR A N 1
ATOM 5113 C CA . THR A 1 669 ? -2.941 1.757 11.006 1.00 90.69 669 THR A CA 1
ATOM 5114 C C . THR A 1 669 ? -3.210 2.899 10.040 1.00 90.69 669 THR A C 1
ATOM 5116 O O . THR A 1 669 ? -3.477 2.683 8.857 1.00 90.69 669 THR A O 1
ATOM 5119 N N . PHE A 1 670 ? -3.091 4.144 10.501 1.00 87.81 670 PHE A N 1
ATOM 5120 C CA . PHE A 1 670 ? -3.205 5.305 9.613 1.00 87.81 670 PHE A CA 1
ATOM 5121 C C . PHE A 1 670 ? -2.083 5.335 8.568 1.00 87.81 670 PHE A C 1
ATOM 5123 O O . PHE A 1 670 ? -2.208 6.025 7.559 1.00 87.81 670 PHE A O 1
ATOM 5130 N N . ALA A 1 671 ? -0.985 4.612 8.812 1.00 75.94 671 ALA A N 1
ATOM 5131 C CA . ALA A 1 671 ? 0.156 4.542 7.916 1.00 75.94 671 ALA A CA 1
ATOM 5132 C C . ALA A 1 671 ? -0.052 3.572 6.750 1.00 75.94 671 ALA A C 1
ATOM 5134 O O . ALA A 1 671 ? 0.263 3.924 5.611 1.00 75.94 671 ALA A O 1
ATOM 5135 N N . GLU A 1 672 ? -0.528 2.360 7.029 1.00 77.56 672 GLU A N 1
ATOM 5136 C CA . GLU A 1 672 ? -0.652 1.260 6.057 1.00 77.56 672 GLU A CA 1
ATOM 5137 C C . GLU A 1 672 ? -1.955 1.305 5.264 1.00 77.56 672 GLU A C 1
ATOM 5139 O O . GLU A 1 672 ? -2.049 0.662 4.227 1.00 77.56 672 GLU A O 1
ATOM 5144 N N . ASN A 1 673 ? -2.912 2.136 5.681 1.00 82.88 673 ASN A N 1
ATOM 5145 C CA . ASN A 1 673 ? -4.169 2.412 4.994 1.00 82.88 673 ASN A CA 1
ATOM 5146 C C . ASN A 1 673 ? -3.962 3.155 3.647 1.00 82.88 673 ASN A C 1
ATOM 5148 O O . ASN A 1 673 ? -4.328 4.322 3.477 1.00 82.88 673 ASN A O 1
ATOM 5152 N N . THR A 1 674 ? -3.344 2.476 2.681 1.00 81.81 674 THR A N 1
ATOM 5153 C CA . THR A 1 674 ? -3.065 2.941 1.316 1.00 81.81 674 THR A CA 1
ATOM 5154 C C . THR A 1 674 ? -3.953 2.228 0.303 1.00 81.81 674 THR A C 1
ATOM 5156 O O . THR A 1 674 ? -4.506 1.165 0.578 1.00 81.81 674 THR A O 1
ATOM 5159 N N . GLU A 1 675 ? -4.048 2.769 -0.915 1.00 81.00 675 GLU A N 1
ATOM 5160 C CA . GLU A 1 675 ? -4.769 2.094 -1.998 1.00 81.00 675 GLU A CA 1
ATOM 5161 C C . GLU A 1 675 ? -4.180 0.713 -2.337 1.00 81.00 675 GLU A C 1
ATOM 5163 O O . GLU A 1 675 ? -4.937 -0.225 -2.572 1.00 81.00 675 GLU A O 1
ATOM 5168 N N . SER A 1 676 ? -2.849 0.582 -2.300 1.00 78.88 676 SER A N 1
ATOM 5169 C CA . SER A 1 676 ? -2.115 -0.673 -2.519 1.00 78.88 676 SER A CA 1
ATOM 5170 C C . SER A 1 676 ? -2.562 -1.757 -1.526 1.00 78.88 676 SER A C 1
ATOM 5172 O O . SER A 1 676 ? -3.056 -2.816 -1.920 1.00 78.88 676 SER A O 1
ATOM 5174 N N . HIS A 1 677 ? -2.506 -1.432 -0.232 1.00 84.19 677 HIS A N 1
ATOM 5175 C CA . HIS A 1 677 ? -2.854 -2.327 0.868 1.00 84.19 677 HIS A CA 1
ATOM 5176 C C . HIS A 1 677 ? -4.355 -2.673 0.892 1.00 84.19 677 HIS A C 1
ATOM 5178 O O . HIS A 1 677 ? -4.730 -3.845 0.911 1.00 84.19 677 HIS A O 1
ATOM 5184 N N . ILE A 1 678 ? -5.232 -1.666 0.780 1.00 88.50 678 ILE A N 1
ATOM 5185 C CA . ILE A 1 678 ? -6.693 -1.856 0.769 1.00 88.50 678 ILE A CA 1
ATOM 5186 C C . ILE A 1 678 ? -7.124 -2.738 -0.411 1.00 88.50 678 ILE A C 1
ATOM 5188 O O . ILE A 1 678 ? -7.913 -3.667 -0.226 1.00 88.50 678 ILE A O 1
ATOM 5192 N N . ARG A 1 679 ? -6.589 -2.504 -1.620 1.00 87.06 679 ARG A N 1
ATOM 5193 C CA . ARG A 1 679 ? -6.863 -3.368 -2.782 1.00 87.06 679 ARG A CA 1
ATOM 5194 C C . ARG A 1 679 ? -6.318 -4.778 -2.584 1.00 87.06 679 ARG A C 1
ATOM 5196 O O . ARG A 1 679 ? -6.992 -5.720 -2.988 1.00 87.06 679 ARG A O 1
ATOM 5203 N N . GLY A 1 680 ? -5.157 -4.933 -1.947 1.00 89.00 680 GLY A N 1
ATOM 5204 C CA . GLY A 1 680 ? -4.615 -6.233 -1.552 1.00 89.00 680 GLY A CA 1
ATOM 5205 C C . GLY A 1 680 ? -5.580 -7.012 -0.654 1.00 89.00 680 GLY A C 1
ATOM 5206 O O . GLY A 1 680 ? -5.934 -8.145 -0.977 1.00 89.00 680 GLY A O 1
ATOM 5207 N N . ASN A 1 681 ? -6.059 -6.396 0.428 1.00 94.88 681 ASN A N 1
ATOM 5208 C CA . ASN A 1 681 ? -6.948 -7.048 1.395 1.00 94.88 681 ASN A CA 1
ATOM 5209 C C . ASN A 1 681 ? -8.315 -7.385 0.776 1.00 94.88 681 ASN A C 1
ATOM 5211 O O . ASN A 1 681 ? -8.819 -8.494 0.966 1.00 94.88 681 ASN A O 1
ATOM 5215 N N . ILE A 1 682 ? -8.881 -6.475 -0.030 1.00 93.94 682 ILE A N 1
ATOM 5216 C CA . ILE A 1 682 ? -10.098 -6.728 -0.822 1.00 93.94 682 ILE A CA 1
ATOM 5217 C C . ILE A 1 682 ? -9.884 -7.911 -1.773 1.00 93.94 682 ILE A C 1
ATOM 5219 O O . ILE A 1 682 ? -10.705 -8.827 -1.796 1.00 93.94 682 ILE A O 1
ATOM 5223 N N . ARG A 1 683 ? -8.777 -7.924 -2.528 1.00 91.75 683 ARG A N 1
ATOM 5224 C CA . ARG A 1 683 ? -8.433 -8.998 -3.468 1.00 91.75 683 ARG A CA 1
ATOM 5225 C C . ARG A 1 683 ? -8.379 -10.352 -2.760 1.00 91.75 683 ARG A C 1
ATOM 5227 O O . ARG A 1 683 ? -9.066 -11.270 -3.196 1.00 91.75 683 ARG A O 1
ATOM 5234 N N . THR A 1 684 ? -7.632 -10.474 -1.661 1.00 94.88 684 THR A N 1
ATOM 5235 C CA . THR A 1 684 ? -7.515 -11.738 -0.913 1.00 94.88 684 THR A CA 1
ATOM 5236 C C . THR A 1 684 ? -8.870 -12.200 -0.372 1.00 94.88 684 THR A C 1
ATOM 5238 O O . THR A 1 684 ? -9.227 -13.366 -0.541 1.00 94.88 684 THR A O 1
ATOM 5241 N N . LEU A 1 685 ? -9.676 -11.292 0.197 1.00 96.44 685 LEU A N 1
ATOM 5242 C CA . LEU A 1 685 ? -11.015 -11.616 0.703 1.00 96.44 685 LEU A CA 1
ATOM 5243 C C . LEU A 1 685 ? -11.954 -12.109 -0.416 1.00 96.44 685 LEU A C 1
ATOM 5245 O O . LEU A 1 685 ? -12.704 -13.065 -0.214 1.00 96.44 685 LEU A O 1
ATOM 5249 N N . LEU A 1 686 ? -11.889 -11.504 -1.607 1.00 94.19 686 LEU A N 1
ATOM 5250 C CA . LEU A 1 686 ? -12.647 -11.938 -2.786 1.00 94.19 686 LEU A CA 1
ATOM 5251 C C . LEU A 1 686 ? -12.165 -13.290 -3.319 1.00 94.19 686 LEU A C 1
ATOM 5253 O O . LEU A 1 686 ? -12.984 -14.175 -3.560 1.00 94.19 686 LEU A O 1
ATOM 5257 N N . GLN A 1 687 ? -10.852 -13.478 -3.458 1.00 93.56 687 GLN A N 1
ATOM 5258 C CA . GLN A 1 687 ? -10.251 -14.734 -3.910 1.00 93.56 687 GLN A CA 1
ATOM 5259 C C . GLN A 1 687 ? -10.657 -15.919 -3.019 1.00 93.56 687 GLN A C 1
ATOM 5261 O O . GLN A 1 687 ? -11.069 -16.959 -3.543 1.00 93.56 687 GLN A O 1
ATOM 5266 N N . MET A 1 688 ? -10.621 -15.741 -1.691 1.00 96.75 688 MET A N 1
ATOM 5267 C CA . MET A 1 688 ? -11.132 -16.716 -0.719 1.00 96.75 688 MET A CA 1
ATOM 5268 C C . MET A 1 688 ? -12.640 -16.951 -0.880 1.00 96.75 688 MET A C 1
ATOM 5270 O O . MET A 1 688 ? -13.086 -18.099 -0.913 1.00 96.75 688 MET A O 1
ATOM 5274 N N . ALA A 1 689 ? -13.434 -15.881 -1.008 1.00 95.19 689 ALA A N 1
ATOM 5275 C CA . ALA A 1 689 ? -14.887 -15.983 -1.131 1.00 95.19 689 ALA A CA 1
ATOM 5276 C C . ALA A 1 689 ? -15.326 -16.784 -2.366 1.00 95.19 689 ALA A C 1
ATOM 5278 O O . ALA A 1 689 ? -16.307 -17.518 -2.280 1.00 95.19 689 ALA A O 1
ATOM 5279 N N . VAL A 1 690 ? -14.607 -16.698 -3.492 1.00 92.19 690 VAL A N 1
ATOM 5280 C CA . VAL A 1 690 ? -14.905 -17.484 -4.706 1.00 92.19 690 VAL A CA 1
ATOM 5281 C C . VAL A 1 690 ? -14.693 -18.983 -4.477 1.00 92.19 690 VAL A C 1
ATOM 5283 O O . VAL A 1 690 ? -15.562 -19.778 -4.832 1.00 92.19 690 VAL A O 1
ATOM 5286 N N . VAL A 1 691 ? -13.580 -19.369 -3.841 1.00 92.56 691 VAL A N 1
ATOM 5287 C CA . VAL A 1 691 ? -13.279 -20.778 -3.520 1.00 92.56 691 VAL A CA 1
ATOM 5288 C C . VAL A 1 691 ? -14.335 -21.353 -2.569 1.00 92.56 691 VAL A C 1
ATOM 5290 O O . VAL A 1 691 ? -14.873 -22.430 -2.824 1.00 92.56 691 VAL A O 1
ATOM 5293 N N . LEU A 1 692 ? -14.698 -20.601 -1.525 1.00 94.62 692 LEU A N 1
ATOM 5294 C CA . LEU A 1 692 ? -15.720 -21.005 -0.555 1.00 94.62 692 LEU A CA 1
ATOM 5295 C C . LEU A 1 692 ? -17.136 -21.044 -1.159 1.00 94.62 692 LEU A C 1
ATOM 5297 O O . LEU A 1 692 ? -17.879 -21.974 -0.866 1.00 94.62 692 LEU A O 1
ATOM 5301 N N . THR A 1 693 ? -17.498 -20.100 -2.040 1.00 92.56 693 THR A N 1
ATOM 5302 C CA . THR A 1 693 ? -18.814 -20.078 -2.721 1.00 92.56 693 THR A CA 1
ATOM 5303 C C . THR A 1 693 ? -19.008 -21.327 -3.578 1.00 92.56 693 THR A C 1
ATOM 5305 O O . THR A 1 693 ? -20.068 -21.948 -3.537 1.00 92.56 693 THR A O 1
ATOM 5308 N N . TYR A 1 694 ? -17.980 -21.721 -4.337 1.00 90.31 694 TYR A N 1
ATOM 5309 C CA . TYR A 1 694 ? -18.040 -22.932 -5.154 1.00 90.31 694 TYR A CA 1
ATOM 5310 C C . TYR A 1 694 ? -18.141 -24.198 -4.293 1.00 90.31 694 TYR A C 1
ATOM 5312 O O . TYR A 1 694 ? -18.956 -25.071 -4.576 1.00 90.31 694 TYR A O 1
ATOM 5320 N N . ALA A 1 695 ? -17.340 -24.289 -3.229 1.00 89.00 695 ALA A N 1
ATOM 5321 C CA . ALA A 1 695 ? -17.277 -25.483 -2.393 1.00 89.00 695 ALA A CA 1
ATOM 5322 C C . ALA A 1 695 ? -18.523 -25.694 -1.523 1.00 89.00 695 ALA A C 1
ATOM 5324 O O . ALA A 1 695 ? -19.023 -26.811 -1.459 1.00 89.00 695 ALA A O 1
ATOM 5325 N N . ALA A 1 696 ? -19.050 -24.629 -0.912 1.00 88.69 696 ALA A N 1
ATOM 5326 C CA . ALA A 1 696 ? -20.296 -24.682 -0.148 1.00 88.69 696 ALA A CA 1
ATOM 5327 C C . ALA A 1 696 ? -21.537 -24.856 -1.041 1.00 88.69 696 ALA A C 1
ATOM 5329 O O . ALA A 1 696 ? -22.592 -25.231 -0.547 1.00 88.69 696 ALA A O 1
ATOM 5330 N N . SER A 1 697 ? -21.447 -24.521 -2.337 1.00 91.12 697 SER A N 1
ATOM 5331 C CA . SER A 1 697 ? -22.609 -24.325 -3.224 1.00 91.12 697 SER A CA 1
ATOM 5332 C C . SER A 1 697 ? -23.636 -23.304 -2.691 1.00 91.12 697 SER A C 1
ATOM 5334 O O . SER A 1 697 ? -24.805 -23.325 -3.075 1.00 91.12 697 SER A O 1
ATOM 5336 N N . LEU A 1 698 ? -23.189 -22.383 -1.828 1.00 93.06 698 LEU A N 1
ATOM 5337 C CA . LEU A 1 698 ? -23.992 -21.363 -1.147 1.00 93.06 698 LEU A CA 1
ATOM 5338 C C . LEU A 1 698 ? -23.366 -19.964 -1.319 1.00 93.06 698 LEU A C 1
ATOM 5340 O O . LEU A 1 698 ? -22.143 -19.850 -1.441 1.00 93.06 698 LEU A O 1
ATOM 5344 N N . PRO A 1 699 ? -24.159 -18.875 -1.278 1.00 94.88 699 PRO A N 1
ATOM 5345 C CA . PRO A 1 699 ? -23.640 -17.509 -1.270 1.00 94.88 699 PRO A CA 1
ATOM 5346 C C . PRO A 1 699 ? -22.697 -17.242 -0.087 1.00 94.88 699 PRO A C 1
ATOM 5348 O O . PRO A 1 699 ? -23.049 -17.490 1.067 1.00 94.88 699 PRO A O 1
ATOM 5351 N N . VAL A 1 700 ? -21.528 -16.651 -0.356 1.00 97.25 700 VAL A N 1
ATOM 5352 C CA . VAL A 1 700 ? -20.624 -16.155 0.696 1.00 97.25 700 VAL A CA 1
ATOM 5353 C C . VAL A 1 700 ? -20.872 -14.669 0.970 1.00 97.25 700 VAL A C 1
ATOM 5355 O O . VAL A 1 700 ? -20.633 -13.812 0.109 1.00 97.25 700 VAL A O 1
ATOM 5358 N N . VAL A 1 701 ? -21.307 -14.351 2.189 1.00 98.38 701 VAL A N 1
ATOM 5359 C CA . VAL A 1 701 ? -21.425 -12.986 2.724 1.00 98.38 701 VAL A CA 1
ATOM 5360 C C . VAL A 1 701 ? -20.030 -12.501 3.119 1.00 98.38 701 VAL A C 1
ATOM 5362 O O . VAL A 1 701 ? -19.331 -13.172 3.875 1.00 98.38 701 VAL A O 1
ATOM 5365 N N . LYS A 1 702 ? -19.601 -11.353 2.583 1.00 98.31 702 LYS A N 1
ATOM 5366 C CA . LYS A 1 702 ? -18.218 -10.859 2.684 1.00 98.31 702 LYS A CA 1
ATOM 5367 C C . LYS A 1 702 ? -18.151 -9.646 3.605 1.00 98.31 702 LYS A C 1
ATOM 5369 O O . LYS A 1 702 ? -18.741 -8.608 3.299 1.00 98.31 702 LYS A O 1
ATOM 5374 N N . VAL A 1 703 ? -17.419 -9.764 4.709 1.00 98.75 703 VAL A N 1
ATOM 5375 C CA . VAL A 1 703 ? -17.318 -8.713 5.729 1.00 98.75 703 VAL A CA 1
ATOM 5376 C C . VAL A 1 703 ? -15.846 -8.376 5.997 1.00 98.75 703 VAL A C 1
ATOM 5378 O O . VAL A 1 703 ? -15.095 -9.151 6.581 1.00 98.75 703 VAL A O 1
ATOM 5381 N N . GLY A 1 704 ? -15.406 -7.202 5.560 1.00 98.31 704 GLY A N 1
ATOM 5382 C CA . GLY A 1 704 ? -14.067 -6.697 5.828 1.00 98.31 704 GLY A CA 1
ATOM 5383 C C . GLY A 1 704 ? -13.887 -6.302 7.296 1.00 98.31 704 GLY A C 1
ATOM 5384 O O . GLY A 1 704 ? -14.744 -5.633 7.878 1.00 98.31 704 GLY A O 1
ATOM 5385 N N . ARG A 1 705 ? -12.747 -6.658 7.892 1.00 98.56 705 ARG A N 1
ATOM 5386 C CA . ARG A 1 705 ? -12.215 -6.012 9.103 1.00 98.56 705 ARG A CA 1
ATOM 5387 C C . ARG A 1 705 ? -11.485 -4.742 8.663 1.00 98.56 705 ARG A C 1
ATOM 5389 O O . ARG A 1 705 ? -10.277 -4.775 8.451 1.00 98.56 705 ARG A O 1
ATOM 5396 N N . ILE A 1 706 ? -12.250 -3.697 8.367 1.00 98.06 706 ILE A N 1
ATOM 5397 C CA . ILE A 1 706 ? -11.793 -2.570 7.548 1.00 98.06 706 ILE A CA 1
ATOM 5398 C C . ILE A 1 706 ? -12.627 -1.314 7.825 1.00 98.06 706 ILE A C 1
ATOM 5400 O O . ILE A 1 706 ? -13.801 -1.430 8.183 1.00 98.06 706 ILE A O 1
ATOM 5404 N N . ALA A 1 707 ? -12.045 -0.137 7.591 1.00 97.62 707 ALA A N 1
ATOM 5405 C CA . ALA A 1 707 ? -12.668 1.175 7.758 1.00 97.62 707 ALA A CA 1
ATOM 5406 C C . ALA A 1 707 ? -13.176 1.451 9.189 1.00 97.62 707 ALA A C 1
ATOM 5408 O O . ALA A 1 707 ? -14.241 2.042 9.370 1.00 97.62 707 ALA A O 1
ATOM 5409 N N . GLY A 1 708 ? -12.412 1.037 10.205 1.00 96.81 708 GLY A N 1
ATOM 5410 C CA . GLY A 1 708 ? -12.726 1.334 11.610 1.00 96.81 708 GLY A CA 1
ATOM 5411 C C . GLY A 1 708 ? -11.919 0.554 12.653 1.00 96.81 708 GLY A C 1
ATOM 5412 O O . GLY A 1 708 ? -11.925 0.905 13.834 1.00 96.81 708 GLY A O 1
ATOM 5413 N N . GLN A 1 709 ? -11.161 -0.468 12.254 1.00 97.94 709 GLN A N 1
ATOM 5414 C CA . GLN A 1 709 ? -10.476 -1.426 13.125 1.00 97.94 709 GLN A CA 1
ATOM 5415 C C . GLN A 1 709 ? -9.158 -0.891 13.732 1.00 97.94 709 GLN A C 1
ATOM 5417 O O . GLN A 1 709 ? -8.236 -1.646 14.057 1.00 97.94 709 GLN A O 1
ATOM 5422 N N . TYR A 1 710 ? -9.095 0.416 13.979 1.00 98.12 710 TYR A N 1
ATOM 5423 C CA . TYR A 1 710 ? -7.941 1.123 14.534 1.00 98.12 710 TYR A CA 1
ATOM 5424 C C . TYR A 1 710 ? -7.760 0.948 16.049 1.00 98.12 710 TYR A C 1
ATOM 5426 O O . TYR A 1 710 ? -6.729 1.368 16.558 1.00 98.12 710 TYR A O 1
ATOM 5434 N N . ALA A 1 711 ? -8.723 0.377 16.787 1.00 97.44 711 ALA A N 1
ATOM 5435 C CA . ALA A 1 711 ? -8.674 0.222 18.251 1.00 97.44 711 ALA A CA 1
ATOM 5436 C C . ALA A 1 711 ? -8.247 -1.196 18.691 1.00 97.44 711 ALA A C 1
ATOM 5438 O O . ALA A 1 711 ? -8.632 -2.181 18.055 1.00 97.44 711 ALA A O 1
ATOM 5439 N N . LYS A 1 712 ? -7.494 -1.328 19.798 1.00 95.12 712 LYS A N 1
ATOM 5440 C CA . LYS A 1 712 ? -7.084 -2.632 20.366 1.00 95.12 712 LYS A CA 1
ATOM 5441 C C . LYS A 1 712 ? -7.182 -2.719 21.899 1.00 95.12 712 LYS A C 1
ATOM 5443 O O . LYS A 1 712 ? -6.577 -1.897 22.596 1.00 95.12 712 LYS A O 1
ATOM 5448 N N . PRO A 1 713 ? -7.840 -3.758 22.457 1.00 94.50 713 PRO A N 1
ATOM 5449 C CA . PRO A 1 713 ? -7.833 -4.018 23.892 1.00 94.50 713 PRO A CA 1
ATOM 5450 C C . PRO A 1 713 ? -6.509 -4.684 24.299 1.00 94.50 713 PRO A C 1
ATOM 5452 O O . PRO A 1 713 ? -5.925 -5.463 23.544 1.00 94.50 713 PRO A O 1
ATOM 5455 N N . ARG A 1 714 ? -6.016 -4.415 25.513 1.00 90.50 714 ARG A N 1
ATOM 5456 C CA . ARG A 1 714 ? -4.706 -4.906 25.983 1.00 90.50 714 ARG A CA 1
ATOM 5457 C C . ARG A 1 714 ? -4.836 -5.608 27.337 1.00 90.50 714 ARG A C 1
ATOM 5459 O O . ARG A 1 714 ? -5.555 -5.136 28.212 1.00 90.50 714 ARG A O 1
ATOM 5466 N N . SER A 1 715 ? -4.144 -6.740 27.513 1.00 86.25 715 SER A N 1
ATOM 5467 C CA . SER A 1 715 ? -4.094 -7.452 28.806 1.00 86.25 715 SER A CA 1
ATOM 5468 C C . SER A 1 715 ? -3.330 -6.663 29.875 1.00 86.25 715 SER A C 1
ATOM 5470 O O . SER A 1 715 ? -3.742 -6.641 31.028 1.00 86.25 715 SER A O 1
ATOM 5472 N N . ASN A 1 716 ? -2.244 -5.996 29.474 1.00 86.19 716 ASN A N 1
ATOM 5473 C CA . ASN A 1 716 ? -1.385 -5.192 30.342 1.00 86.19 716 ASN A CA 1
ATOM 5474 C C . ASN A 1 716 ? -1.529 -3.710 29.969 1.00 86.19 716 ASN A C 1
ATOM 5476 O O . ASN A 1 716 ? -1.804 -3.392 28.811 1.00 86.19 716 ASN A O 1
ATOM 5480 N N . THR A 1 717 ? -1.292 -2.806 30.919 1.00 87.69 717 THR A N 1
ATOM 5481 C CA . THR A 1 717 ? -1.221 -1.351 30.681 1.00 87.69 717 THR A CA 1
ATOM 5482 C C . THR A 1 717 ? 0.171 -0.874 30.254 1.00 87.69 717 THR A C 1
ATOM 5484 O O . THR A 1 717 ? 0.289 0.200 29.668 1.00 87.69 717 THR A O 1
ATOM 5487 N N . ILE A 1 718 ? 1.208 -1.682 30.496 1.00 88.38 718 ILE A N 1
ATOM 5488 C CA . ILE A 1 718 ? 2.613 -1.418 30.156 1.00 88.38 718 ILE A CA 1
ATOM 5489 C C . ILE A 1 718 ? 3.133 -2.544 29.239 1.00 88.38 718 ILE A C 1
ATOM 5491 O O . ILE A 1 718 ? 2.708 -3.696 29.375 1.00 88.38 718 ILE A O 1
ATOM 5495 N N . ASP A 1 719 ? 3.997 -2.209 28.276 1.00 85.12 719 ASP A N 1
ATOM 5496 C CA . ASP A 1 719 ? 4.643 -3.155 27.354 1.00 85.12 719 ASP A CA 1
ATOM 5497 C C . ASP A 1 719 ? 6.043 -3.615 27.815 1.00 85.12 719 ASP A C 1
ATOM 5499 O O . ASP A 1 719 ? 6.540 -3.229 28.872 1.00 85.12 719 ASP A O 1
ATOM 5503 N N . SER A 1 720 ? 6.691 -4.466 27.013 1.00 81.19 720 SER A N 1
ATOM 5504 C CA . SER A 1 720 ? 8.035 -5.003 27.275 1.00 81.19 720 SER A CA 1
ATOM 5505 C C . SER A 1 720 ? 9.155 -3.953 27.265 1.00 81.19 720 SER A C 1
ATOM 5507 O O . SER A 1 720 ? 10.261 -4.252 27.710 1.00 81.19 720 SER A O 1
ATOM 5509 N N . LEU A 1 721 ? 8.887 -2.725 26.807 1.00 81.06 721 LEU A N 1
ATOM 5510 C CA . LEU A 1 721 ? 9.823 -1.596 26.835 1.00 81.06 721 LEU A CA 1
ATOM 5511 C C . LEU A 1 721 ? 9.609 -0.692 28.063 1.00 81.06 721 LEU A C 1
ATOM 5513 O O . LEU A 1 721 ? 10.268 0.339 28.192 1.00 81.06 721 LEU A O 1
ATOM 5517 N N . GLY A 1 722 ? 8.679 -1.047 28.958 1.00 88.25 722 GLY A N 1
ATOM 5518 C CA . GLY A 1 722 ? 8.304 -0.222 30.108 1.00 88.25 722 GLY A CA 1
ATOM 5519 C C . GLY A 1 722 ? 7.450 0.996 29.740 1.00 88.25 722 GLY A C 1
ATOM 5520 O O . GLY A 1 722 ? 7.303 1.906 30.556 1.00 88.25 722 GLY A O 1
ATOM 5521 N N . LEU A 1 723 ? 6.886 1.037 28.528 1.00 91.12 723 LEU A N 1
ATOM 5522 C CA . LEU A 1 723 ? 6.058 2.143 28.043 1.00 91.12 723 LEU A CA 1
ATOM 5523 C C . LEU A 1 723 ? 4.562 1.828 28.194 1.00 91.12 723 LEU A C 1
ATOM 5525 O O . LEU A 1 723 ? 4.180 0.657 28.128 1.00 91.12 723 LEU A O 1
ATOM 5529 N N . PRO A 1 724 ? 3.680 2.842 28.315 1.00 92.75 724 PRO A N 1
ATOM 5530 C CA . PRO A 1 724 ? 2.242 2.628 28.188 1.00 92.75 724 PRO A CA 1
ATOM 5531 C C . PRO A 1 724 ? 1.927 1.939 26.854 1.00 92.75 724 PRO A C 1
ATOM 5533 O O . PRO A 1 724 ? 2.468 2.317 25.808 1.00 92.75 724 PRO A O 1
ATOM 5536 N N . VAL A 1 725 ? 1.089 0.902 26.883 1.00 93.12 725 VAL A N 1
ATOM 5537 C CA . VAL A 1 725 ? 0.820 0.069 25.700 1.00 93.12 725 VAL A CA 1
ATOM 5538 C C . VAL A 1 725 ? 0.253 0.871 24.526 1.00 93.12 725 VAL A C 1
ATOM 5540 O O . VAL A 1 725 ? -0.592 1.752 24.690 1.00 93.12 725 VAL A O 1
ATOM 5543 N N . TYR A 1 726 ? 0.654 0.492 23.313 1.00 94.31 726 TYR A N 1
ATOM 5544 C CA . TYR A 1 726 ? -0.086 0.850 22.105 1.00 94.31 726 TYR A CA 1
ATOM 5545 C C . TYR A 1 726 ? -1.506 0.263 22.178 1.00 94.31 726 TYR A C 1
ATOM 5547 O O . TYR A 1 726 ? -1.671 -0.949 22.364 1.00 94.31 726 TYR A O 1
ATOM 5555 N N . ARG A 1 727 ? -2.526 1.115 22.052 1.00 96.44 727 ARG A N 1
ATOM 5556 C CA . ARG A 1 727 ? -3.957 0.751 22.075 1.00 96.44 727 ARG A CA 1
ATOM 5557 C C . ARG A 1 727 ? -4.614 0.864 20.695 1.00 96.44 727 ARG A C 1
ATOM 5559 O O . ARG A 1 727 ? -5.839 0.854 20.596 1.00 96.44 727 ARG A O 1
ATOM 5566 N N . GLY A 1 728 ? -3.799 0.934 19.643 1.00 96.25 728 GLY A N 1
ATOM 5567 C CA . GLY A 1 728 ? -4.259 1.192 18.288 1.00 96.25 728 GLY A CA 1
ATOM 5568 C C . GLY A 1 728 ? -4.216 2.683 17.930 1.00 96.25 728 GLY A C 1
ATOM 5569 O O . GLY A 1 728 ? -4.269 3.547 18.810 1.00 96.25 728 GLY A O 1
ATOM 5570 N N . ASP A 1 729 ? -4.100 2.979 16.635 1.00 96.25 729 ASP A N 1
ATOM 5571 C CA . ASP A 1 729 ? -3.765 4.310 16.111 1.00 96.25 729 ASP A CA 1
ATOM 5572 C C . ASP A 1 729 ? -4.837 5.378 16.402 1.00 96.25 729 ASP A C 1
ATOM 5574 O O . ASP A 1 729 ? -4.538 6.568 16.442 1.00 96.25 729 ASP A O 1
ATOM 5578 N N . ILE A 1 730 ? -6.068 4.964 16.700 1.00 97.81 730 ILE A N 1
ATOM 5579 C CA . ILE A 1 730 ? -7.163 5.827 17.176 1.00 97.81 730 ILE A CA 1
ATOM 5580 C C . ILE A 1 730 ? -6.971 6.337 18.620 1.00 97.81 730 ILE A C 1
ATOM 5582 O O . ILE A 1 730 ? -7.624 7.299 19.017 1.00 97.81 730 ILE A O 1
ATOM 5586 N N . VAL A 1 731 ? -6.067 5.734 19.403 1.00 97.56 731 VAL A N 1
ATOM 5587 C CA . VAL A 1 731 ? -5.744 6.151 20.781 1.00 97.56 731 VAL A CA 1
ATOM 5588 C C . VAL A 1 731 ? -4.383 6.836 20.848 1.00 97.56 731 VAL A C 1
ATOM 5590 O O . VAL A 1 731 ? -4.287 7.983 21.278 1.00 97.56 731 VAL A O 1
ATOM 5593 N N . ASN A 1 732 ? -3.319 6.124 20.474 1.00 94.81 732 ASN A N 1
ATOM 5594 C CA . ASN A 1 732 ? -1.932 6.562 20.632 1.00 94.81 732 ASN A CA 1
ATOM 5595 C C . ASN A 1 732 ? -1.041 6.000 19.512 1.00 94.81 732 ASN A C 1
ATOM 5597 O O . ASN A 1 732 ? -1.498 5.251 18.657 1.00 94.81 732 ASN A O 1
ATOM 5601 N N . SER A 1 733 ? 0.227 6.406 19.473 1.00 89.69 733 SER A N 1
ATOM 5602 C CA . SER A 1 733 ? 1.163 6.026 18.411 1.00 89.69 733 SER A CA 1
ATOM 5603 C C . SER A 1 733 ? 1.782 4.649 18.652 1.00 89.69 733 SER A C 1
ATOM 5605 O O . SER A 1 733 ? 2.145 4.311 19.781 1.00 89.69 733 SER A O 1
ATOM 5607 N N . LEU A 1 734 ? 2.019 3.877 17.588 1.00 86.31 734 LEU A N 1
ATOM 5608 C CA . LEU A 1 734 ? 2.828 2.653 17.671 1.00 86.31 734 LEU A CA 1
ATOM 5609 C C . LEU A 1 734 ? 4.266 2.958 18.147 1.00 86.31 734 LEU A C 1
ATOM 5611 O O . LEU A 1 734 ? 4.860 2.169 18.891 1.00 86.31 734 LEU A O 1
ATOM 5615 N N . PHE A 1 735 ? 4.790 4.135 17.775 1.00 80.25 735 PHE A N 1
ATOM 5616 C CA . PHE A 1 735 ? 6.171 4.573 17.996 1.00 80.25 735 PHE A CA 1
ATOM 5617 C C . PHE A 1 735 ? 6.600 4.473 19.480 1.00 80.25 735 PHE A C 1
ATOM 5619 O O . PHE A 1 735 ? 5.926 5.027 20.355 1.00 80.25 735 PHE A O 1
ATOM 5626 N N . PRO A 1 736 ? 7.715 3.787 19.804 1.00 83.00 736 PRO A N 1
ATOM 5627 C CA . PRO A 1 736 ? 8.070 3.435 21.180 1.00 83.00 736 PRO A CA 1
ATOM 5628 C C . PRO A 1 736 ? 8.760 4.591 21.922 1.00 83.00 736 PRO A C 1
ATOM 5630 O O . PRO A 1 736 ? 9.956 4.556 22.203 1.00 83.00 736 PRO A O 1
ATOM 5633 N N . THR A 1 737 ? 8.004 5.635 22.272 1.00 81.12 737 THR A N 1
ATOM 5634 C CA . THR A 1 737 ? 8.460 6.680 23.209 1.00 81.12 737 THR A CA 1
ATOM 5635 C C . THR A 1 737 ? 7.351 7.080 24.187 1.00 81.12 737 THR A C 1
ATOM 5637 O O . THR A 1 737 ? 6.177 7.010 23.818 1.00 81.12 737 THR A O 1
ATOM 5640 N N . PRO A 1 738 ? 7.677 7.560 25.406 1.00 84.44 738 PRO A N 1
ATOM 5641 C CA . PRO A 1 738 ? 6.665 7.949 26.393 1.00 84.44 738 PRO A CA 1
ATOM 5642 C C . PRO A 1 738 ? 5.663 8.986 25.870 1.00 84.44 738 PRO A C 1
ATOM 5644 O O . PRO A 1 738 ? 4.466 8.836 26.083 1.00 84.44 738 PRO A O 1
ATOM 5647 N N . ALA A 1 739 ? 6.138 10.001 25.138 1.00 84.06 739 ALA A N 1
ATOM 5648 C CA . ALA A 1 739 ? 5.289 11.056 24.584 1.00 84.06 739 ALA A CA 1
ATOM 5649 C C . ALA A 1 739 ? 4.337 10.542 23.491 1.00 84.06 739 ALA A C 1
ATOM 5651 O O . ALA A 1 739 ? 3.173 10.925 23.464 1.00 84.06 739 ALA A O 1
ATOM 5652 N N . ALA A 1 740 ? 4.811 9.647 22.621 1.00 85.25 740 ALA A N 1
ATOM 5653 C CA . ALA A 1 740 ? 4.015 9.081 21.533 1.00 85.25 740 ALA A CA 1
ATOM 5654 C C . ALA A 1 740 ? 2.937 8.089 22.026 1.00 85.25 740 ALA A C 1
ATOM 5656 O O . ALA A 1 740 ? 1.959 7.827 21.325 1.00 85.25 740 ALA A O 1
ATOM 5657 N N . ARG A 1 741 ? 3.091 7.558 23.249 1.00 91.12 741 ARG A N 1
ATOM 5658 C CA . ARG A 1 741 ? 2.140 6.641 23.897 1.00 91.12 741 ARG A CA 1
ATOM 5659 C C . ARG A 1 741 ? 1.069 7.325 24.752 1.00 91.12 741 ARG A C 1
ATOM 5661 O O . ARG A 1 741 ? 0.163 6.634 25.218 1.00 91.12 741 ARG A O 1
ATOM 5668 N N . VAL A 1 742 ? 1.119 8.647 24.916 1.00 94.19 742 VAL A N 1
ATOM 5669 C CA . VAL A 1 742 ? 0.022 9.425 25.518 1.00 94.19 742 VAL A CA 1
ATOM 5670 C C . VAL A 1 742 ? -1.219 9.352 24.606 1.00 94.19 742 VAL A C 1
ATOM 5672 O O . VAL A 1 742 ? -1.066 9.526 23.395 1.00 94.19 742 VAL A O 1
ATOM 5675 N N . PRO A 1 743 ? -2.435 9.103 25.134 1.00 96.50 743 PRO A N 1
ATOM 5676 C CA . PRO A 1 743 ? -3.661 9.165 24.339 1.00 96.50 743 PRO A CA 1
ATOM 5677 C C . PRO A 1 743 ? -3.935 10.577 23.796 1.00 96.50 743 PRO A C 1
ATOM 5679 O O . PRO A 1 743 ? -3.928 11.541 24.561 1.00 96.50 743 PRO A O 1
ATOM 5682 N N . ASP A 1 744 ? -4.222 10.703 22.498 1.00 95.50 744 ASP A N 1
ATOM 5683 C CA . ASP A 1 744 ? -4.595 11.974 21.852 1.00 95.50 744 ASP A CA 1
ATOM 5684 C C . ASP A 1 744 ? -6.023 11.890 21.282 1.00 95.50 744 ASP A C 1
ATOM 5686 O O . ASP A 1 744 ? -6.227 11.211 20.273 1.00 95.50 744 ASP A O 1
ATOM 5690 N N . PRO A 1 745 ? -7.011 12.604 21.861 1.00 95.75 745 PRO A N 1
ATOM 5691 C CA . PRO A 1 745 ? -8.390 12.614 21.368 1.00 95.75 745 PRO A CA 1
ATOM 5692 C C . PRO A 1 745 ? -8.532 12.993 19.887 1.00 95.75 745 PRO A C 1
ATOM 5694 O O . PRO A 1 745 ? -9.477 12.563 19.227 1.00 95.75 745 PRO A O 1
ATOM 5697 N N . LYS A 1 746 ? -7.595 13.756 19.306 1.00 93.44 746 LYS A N 1
ATOM 5698 C CA . LYS A 1 746 ? -7.651 14.146 17.882 1.00 93.44 746 LYS A CA 1
ATOM 5699 C C . LYS A 1 746 ? -7.554 12.942 16.943 1.00 93.44 746 LYS A C 1
ATOM 5701 O O . LYS A 1 746 ? -8.076 12.998 15.827 1.00 93.44 746 LYS A O 1
ATOM 5706 N N . ARG A 1 747 ? -6.965 11.834 17.407 1.00 96.06 747 ARG A N 1
ATOM 5707 C CA . ARG A 1 747 ? -6.891 10.566 16.669 1.00 96.06 747 ARG A CA 1
ATOM 5708 C C . ARG A 1 747 ? -8.268 9.943 16.413 1.00 96.06 747 ARG A C 1
ATOM 5710 O O . ARG A 1 747 ? -8.397 9.220 15.432 1.00 96.06 747 ARG A O 1
ATOM 5717 N N . LEU A 1 748 ? -9.312 10.296 17.174 1.00 97.50 748 LEU A N 1
ATOM 5718 C CA . LEU A 1 748 ? -10.693 9.893 16.863 1.00 97.50 748 LEU A CA 1
ATOM 5719 C C . LEU A 1 748 ? -11.197 10.534 15.550 1.00 97.50 748 LEU A C 1
ATOM 5721 O O . LEU A 1 748 ? -11.810 9.861 14.724 1.00 97.50 748 LEU A O 1
ATOM 5725 N N . VAL A 1 749 ? -10.899 11.821 15.318 1.00 94.88 749 VAL A N 1
ATOM 5726 C CA . VAL A 1 749 ? -11.256 12.533 14.068 1.00 94.88 749 VAL A CA 1
ATOM 5727 C C . VAL A 1 749 ? -10.414 12.033 12.895 1.00 94.88 749 VAL A C 1
ATOM 5729 O O . VAL A 1 749 ? -10.922 11.875 11.783 1.00 94.88 749 VAL A O 1
ATOM 5732 N N . GLN A 1 750 ? -9.137 11.730 13.146 1.00 93.12 750 GLN A N 1
ATOM 5733 C CA . GLN A 1 750 ? -8.269 11.109 12.148 1.00 93.12 750 GLN A CA 1
ATOM 5734 C C . GLN A 1 750 ? -8.790 9.722 11.747 1.00 93.12 750 GLN A C 1
ATOM 5736 O O . GLN A 1 750 ? -8.916 9.460 10.555 1.00 93.12 750 GLN A O 1
ATOM 5741 N N . ALA A 1 751 ? -9.178 8.878 12.709 1.00 96.62 751 ALA A N 1
ATOM 5742 C CA . ALA A 1 751 ? -9.736 7.557 12.433 1.00 96.62 751 ALA A CA 1
ATOM 5743 C C . ALA A 1 751 ? -11.013 7.623 11.590 1.00 96.62 751 ALA A C 1
ATOM 5745 O O . ALA A 1 751 ? -11.107 6.887 10.612 1.00 96.62 751 ALA A O 1
ATOM 5746 N N . HIS A 1 752 ? -11.947 8.538 11.882 1.00 97.69 752 HIS A N 1
ATOM 5747 C CA . HIS A 1 752 ? -13.120 8.756 11.020 1.00 97.69 752 HIS A CA 1
ATOM 5748 C C . HIS A 1 752 ? -12.717 9.171 9.599 1.00 97.69 752 HIS A C 1
ATOM 5750 O O . HIS A 1 752 ? -13.186 8.582 8.626 1.00 97.69 752 HIS A O 1
ATOM 5756 N N . SER A 1 753 ? -11.797 10.133 9.475 1.00 90.44 753 SER A N 1
ATOM 5757 C CA . SER A 1 753 ? -11.349 10.656 8.176 1.00 90.44 753 SER A CA 1
ATOM 5758 C C . SER A 1 753 ? -10.696 9.575 7.307 1.00 90.44 753 SER A C 1
ATOM 5760 O O . SER A 1 753 ? -10.943 9.512 6.102 1.00 90.44 753 SER A O 1
ATOM 5762 N N . VAL A 1 754 ? -9.886 8.705 7.920 1.00 90.75 754 VAL A N 1
ATOM 5763 C CA . VAL A 1 754 ? -9.260 7.559 7.248 1.00 90.75 754 VAL A CA 1
ATOM 5764 C C . VAL A 1 754 ? -10.318 6.494 6.921 1.00 90.75 754 VAL A C 1
ATOM 5766 O O . VAL A 1 754 ? -10.405 6.086 5.766 1.00 90.75 754 VAL A O 1
ATOM 5769 N N . SER A 1 755 ? -11.200 6.139 7.866 1.00 97.50 755 SER A N 1
ATOM 5770 C CA . SER A 1 755 ? -12.316 5.193 7.660 1.00 97.50 755 SER A CA 1
ATOM 5771 C C . SER A 1 755 ? -13.194 5.577 6.465 1.00 97.50 755 SER A C 1
ATOM 5773 O O . SER A 1 755 ? -13.529 4.733 5.634 1.00 97.50 755 SER A O 1
ATOM 5775 N N . ALA A 1 756 ? -13.537 6.862 6.335 1.00 95.00 756 ALA A N 1
ATOM 5776 C CA . ALA A 1 756 ? -14.359 7.370 5.240 1.00 95.00 756 ALA A CA 1
ATOM 5777 C C . ALA A 1 756 ? -13.648 7.242 3.881 1.00 95.00 756 ALA A C 1
ATOM 5779 O O . ALA A 1 756 ? -14.266 6.830 2.896 1.00 95.00 756 ALA A O 1
ATOM 5780 N N . ALA A 1 757 ? -12.343 7.534 3.825 1.00 90.94 757 ALA A N 1
ATOM 5781 C CA . ALA A 1 757 ? -11.534 7.342 2.622 1.00 90.94 757 ALA A CA 1
ATOM 5782 C C . ALA A 1 757 ? -11.416 5.854 2.242 1.00 90.94 757 ALA A C 1
ATOM 5784 O O . ALA A 1 757 ? -11.571 5.503 1.069 1.00 90.94 757 ALA A O 1
ATOM 5785 N N . THR A 1 758 ? -11.220 4.978 3.231 1.00 94.12 758 THR A N 1
ATOM 5786 C CA . THR A 1 758 ? -11.152 3.521 3.059 1.00 94.12 758 THR A CA 1
ATOM 5787 C C . THR A 1 758 ? -12.464 2.957 2.540 1.00 94.12 758 THR A C 1
ATOM 5789 O O . THR A 1 758 ? -12.466 2.287 1.510 1.00 94.12 758 THR A O 1
ATOM 5792 N N . MET A 1 759 ? -13.595 3.272 3.177 1.00 97.06 759 MET A N 1
ATOM 5793 C CA . MET A 1 759 ? -14.898 2.775 2.734 1.00 97.06 759 MET A CA 1
ATOM 5794 C C . MET A 1 759 ? -15.266 3.318 1.344 1.00 97.06 759 MET A C 1
ATOM 5796 O O . MET A 1 759 ? -15.834 2.588 0.534 1.00 97.06 759 MET A O 1
ATOM 5800 N N . ASN A 1 760 ? -14.893 4.558 1.010 1.00 92.25 760 ASN A N 1
ATOM 5801 C CA . ASN A 1 760 ? -15.038 5.086 -0.349 1.00 92.25 760 ASN A CA 1
ATOM 5802 C C . ASN A 1 760 ? -14.217 4.280 -1.378 1.00 92.25 760 ASN A C 1
ATOM 5804 O O . ASN A 1 760 ? -14.732 3.961 -2.450 1.00 92.25 760 ASN A O 1
ATOM 5808 N N . LEU A 1 761 ? -12.977 3.896 -1.051 1.00 88.81 761 LEU A N 1
ATOM 5809 C CA . LEU A 1 761 ? -12.174 3.027 -1.916 1.00 88.81 761 LEU A CA 1
ATOM 5810 C C . LEU A 1 761 ? -12.753 1.606 -2.013 1.00 88.81 761 LEU A C 1
ATOM 5812 O O . LEU A 1 761 ? -12.790 1.071 -3.115 1.00 88.81 761 LEU A O 1
ATOM 5816 N N . VAL A 1 762 ? -13.261 1.016 -0.923 1.00 93.06 762 VAL A N 1
ATOM 5817 C CA . VAL A 1 762 ? -13.967 -0.284 -0.956 1.00 93.06 762 VAL A CA 1
ATOM 5818 C C . VAL A 1 762 ? -15.141 -0.215 -1.936 1.00 93.06 762 VAL A C 1
ATOM 5820 O O . VAL A 1 762 ? -15.219 -1.023 -2.858 1.00 93.06 762 VAL A O 1
ATOM 5823 N N . ARG A 1 763 ? -16.002 0.803 -1.809 1.00 91.38 763 ARG A N 1
ATOM 5824 C CA . ARG A 1 763 ? -17.167 1.025 -2.688 1.00 91.38 763 ARG A CA 1
ATOM 5825 C C . ARG A 1 763 ? -16.769 1.193 -4.160 1.00 91.38 763 ARG A C 1
ATOM 5827 O O . ARG A 1 763 ? -17.432 0.650 -5.040 1.00 91.38 763 ARG A O 1
ATOM 5834 N N . ALA A 1 764 ? -15.677 1.907 -4.440 1.00 85.81 764 ALA A N 1
ATOM 5835 C CA . ALA A 1 764 ? -15.142 2.049 -5.795 1.00 85.81 764 ALA A CA 1
ATOM 5836 C C . ALA A 1 764 ? -14.512 0.744 -6.326 1.00 85.81 764 ALA A C 1
ATOM 5838 O O . ALA A 1 764 ? -14.626 0.435 -7.511 1.00 85.81 764 ALA A O 1
ATOM 5839 N N . ALA A 1 765 ? -13.867 -0.035 -5.456 1.00 81.62 765 ALA A N 1
ATOM 5840 C CA . ALA A 1 765 ? -13.205 -1.290 -5.791 1.00 81.62 765 ALA A CA 1
ATOM 5841 C C . ALA A 1 765 ? -14.182 -2.453 -6.030 1.00 81.62 765 ALA A C 1
ATOM 5843 O O . ALA A 1 765 ? -13.823 -3.364 -6.774 1.00 81.62 765 ALA A O 1
ATOM 5844 N N . THR A 1 766 ? -15.391 -2.430 -5.455 1.00 85.69 766 THR A N 1
ATOM 5845 C CA . THR A 1 766 ? -16.403 -3.488 -5.649 1.00 85.69 766 THR A CA 1
ATOM 5846 C C . THR A 1 766 ? -17.550 -3.123 -6.598 1.00 85.69 766 THR A C 1
ATOM 5848 O O . THR A 1 766 ? -18.398 -3.971 -6.875 1.00 85.69 766 THR A O 1
ATOM 5851 N N . GLY A 1 767 ? -17.584 -1.894 -7.125 1.00 79.88 767 GLY A N 1
ATOM 5852 C CA . GLY A 1 767 ? -18.527 -1.482 -8.170 1.00 79.88 767 GLY A CA 1
ATOM 5853 C C . GLY A 1 767 ? -18.242 -2.113 -9.544 1.00 79.88 767 GLY A C 1
ATOM 5854 O O . GLY A 1 767 ? -17.212 -2.745 -9.747 1.00 79.88 767 GLY A O 1
ATOM 5855 N N . GLN A 1 768 ? -19.135 -1.879 -10.515 1.00 67.38 768 GLN A N 1
ATOM 5856 C CA . GLN A 1 768 ? -19.132 -2.509 -11.856 1.00 67.38 768 GLN A CA 1
ATOM 5857 C C . GLN A 1 768 ? -17.891 -2.252 -12.739 1.00 67.38 768 GLN A C 1
ATOM 5859 O O . GLN A 1 768 ? -17.750 -2.874 -13.786 1.00 67.38 768 GLN A O 1
ATOM 5864 N N . ALA A 1 769 ? -17.022 -1.314 -12.354 1.00 61.84 769 ALA A N 1
ATOM 5865 C CA . ALA A 1 769 ? -15.746 -1.018 -13.018 1.00 61.84 769 ALA A CA 1
ATOM 5866 C C . ALA A 1 769 ? -14.544 -1.234 -12.072 1.00 61.84 769 ALA A C 1
ATOM 5868 O O . ALA A 1 769 ? -13.480 -0.640 -12.253 1.00 61.84 769 ALA A O 1
ATOM 5869 N N . GLY A 1 770 ? -14.752 -2.014 -11.008 1.00 62.69 770 GLY A N 1
ATOM 5870 C CA . GLY A 1 770 ? -13.783 -2.302 -9.959 1.00 62.69 770 GLY A CA 1
ATOM 5871 C C . GLY A 1 770 ? -12.995 -3.596 -10.185 1.00 62.69 770 GLY A C 1
ATOM 5872 O O . GLY A 1 770 ? -12.951 -4.149 -11.278 1.00 62.69 770 GLY A O 1
ATOM 5873 N N . ILE A 1 771 ? -12.381 -4.088 -9.109 1.00 73.88 771 ILE A N 1
ATOM 5874 C CA . ILE A 1 771 ? -11.558 -5.312 -9.059 1.00 73.88 771 ILE A CA 1
ATOM 5875 C C . ILE A 1 771 ? -12.358 -6.548 -8.606 1.00 73.88 771 ILE A C 1
ATOM 5877 O O . ILE A 1 771 ? -11.786 -7.534 -8.147 1.00 73.88 771 ILE A O 1
ATOM 5881 N N . ALA A 1 772 ? -13.689 -6.468 -8.673 1.00 76.75 772 ALA A N 1
ATOM 5882 C CA . ALA A 1 772 ? -14.618 -7.491 -8.196 1.00 76.75 772 ALA A CA 1
ATOM 5883 C C . ALA A 1 772 ? -15.249 -8.333 -9.320 1.00 76.75 772 ALA A C 1
ATOM 5885 O O . ALA A 1 772 ? -16.203 -9.067 -9.060 1.00 76.75 772 ALA A O 1
ATOM 5886 N N . ASP A 1 773 ? -14.729 -8.244 -10.549 1.00 79.19 773 ASP A N 1
ATOM 5887 C CA . ASP A 1 773 ? -15.148 -9.125 -11.639 1.00 79.19 773 ASP A CA 1
ATOM 5888 C C . ASP A 1 773 ? -14.751 -10.579 -11.340 1.00 79.19 773 ASP A C 1
ATOM 5890 O O . ASP A 1 773 ? -13.582 -10.895 -11.095 1.00 79.19 773 ASP A O 1
ATOM 5894 N N . LEU A 1 774 ? -15.734 -11.479 -11.371 1.00 78.00 774 LEU A N 1
ATOM 5895 C CA . LEU A 1 774 ? -15.553 -12.877 -10.982 1.00 78.00 774 LEU A CA 1
ATOM 5896 C C . LEU A 1 774 ? -14.532 -13.628 -11.860 1.00 78.00 774 LEU A C 1
ATOM 5898 O O . LEU A 1 774 ? -13.888 -14.564 -11.383 1.00 78.00 774 LEU A O 1
ATOM 5902 N N . ARG A 1 775 ? -14.355 -13.222 -13.125 1.00 75.19 775 ARG A N 1
ATOM 5903 C CA . ARG A 1 775 ? -13.367 -13.800 -14.054 1.00 75.19 775 ARG A CA 1
ATOM 5904 C C . ARG A 1 775 ? -11.959 -13.374 -13.638 1.00 75.19 775 ARG A C 1
ATOM 5906 O O . ARG A 1 775 ? -11.099 -14.229 -13.460 1.00 75.19 775 ARG A O 1
ATOM 5913 N N . GLN A 1 776 ? -11.765 -12.084 -13.358 1.00 78.75 776 GLN A N 1
ATOM 5914 C CA . GLN A 1 776 ? -10.482 -11.545 -12.892 1.00 78.75 776 GLN A CA 1
ATOM 5915 C C . GLN A 1 776 ? -10.049 -12.156 -11.545 1.00 78.75 776 GLN A C 1
ATOM 5917 O O . GLN A 1 776 ? -8.891 -12.540 -11.378 1.00 78.75 776 GLN A O 1
ATOM 5922 N N . VAL A 1 777 ? -10.987 -12.317 -10.602 1.00 79.56 777 VAL A N 1
ATOM 5923 C CA . VAL A 1 777 ? -10.720 -12.978 -9.311 1.00 79.56 777 VAL A CA 1
ATOM 5924 C C . VAL A 1 777 ? -10.343 -14.454 -9.499 1.00 79.56 777 VAL A C 1
ATOM 5926 O O . VAL A 1 777 ? -9.481 -14.971 -8.784 1.00 79.56 777 VAL A O 1
ATOM 5929 N N . HIS A 1 778 ? -10.943 -15.138 -10.479 1.00 80.25 778 HIS A N 1
ATOM 5930 C CA . HIS A 1 778 ? -10.581 -16.512 -10.818 1.00 80.25 778 HIS A CA 1
ATOM 5931 C C . HIS A 1 778 ? -9.179 -16.618 -11.443 1.00 80.25 778 HIS A C 1
ATOM 5933 O O . HIS A 1 778 ? -8.421 -17.512 -11.062 1.00 80.25 778 HIS A O 1
ATOM 5939 N N . ASP A 1 779 ? -8.792 -15.700 -12.331 1.00 79.50 779 ASP A N 1
ATOM 5940 C CA . ASP A 1 779 ? -7.456 -15.694 -12.943 1.00 79.50 779 ASP A CA 1
ATOM 5941 C C . ASP A 1 779 ? -6.339 -15.554 -11.890 1.00 79.50 779 ASP A C 1
ATOM 5943 O O . ASP A 1 779 ? -5.348 -16.288 -11.944 1.00 79.50 779 ASP A O 1
ATOM 5947 N N . TRP A 1 780 ? -6.531 -14.720 -10.858 1.00 81.19 780 TRP A N 1
ATOM 5948 C CA . TRP A 1 780 ? -5.598 -14.632 -9.722 1.00 81.19 780 TRP A CA 1
ATOM 5949 C C . TRP A 1 780 ? -5.520 -15.924 -8.895 1.00 81.19 780 TRP A C 1
ATOM 5951 O O . TRP A 1 780 ? -4.446 -16.282 -8.408 1.00 81.19 780 TRP A O 1
ATOM 5961 N N . ASN A 1 781 ? -6.627 -16.663 -8.759 1.00 82.38 781 ASN A N 1
ATOM 5962 C CA . ASN A 1 781 ? -6.617 -17.987 -8.126 1.00 82.38 781 ASN A CA 1
ATOM 5963 C C . ASN A 1 781 ? -5.850 -19.015 -8.974 1.00 82.38 781 ASN A C 1
ATOM 5965 O O . ASN A 1 781 ? -5.136 -19.854 -8.421 1.00 82.38 781 ASN A O 1
ATOM 5969 N N . GLN A 1 782 ? -5.927 -18.921 -10.304 1.00 79.44 782 GLN A N 1
ATOM 5970 C CA . GLN A 1 782 ? -5.114 -19.741 -11.202 1.00 79.44 782 GLN A CA 1
ATOM 5971 C C . GLN A 1 782 ? -3.620 -19.382 -11.113 1.00 79.44 782 GLN A C 1
ATOM 5973 O O . GLN A 1 782 ? -2.785 -20.285 -11.131 1.00 79.44 782 GLN A O 1
ATOM 5978 N N . ASP A 1 783 ? -3.255 -18.104 -10.960 1.00 77.50 783 ASP A N 1
ATOM 5979 C CA . ASP A 1 783 ? -1.859 -17.704 -10.715 1.00 77.50 783 ASP A CA 1
ATOM 5980 C C . ASP A 1 783 ? -1.324 -18.197 -9.369 1.00 77.50 783 ASP A C 1
ATOM 5982 O O . ASP A 1 783 ? -0.212 -18.728 -9.319 1.00 77.50 783 ASP A O 1
ATOM 5986 N N . PHE A 1 784 ? -2.117 -18.121 -8.296 1.00 78.62 784 PHE A N 1
ATOM 5987 C CA . PHE A 1 784 ? -1.757 -18.719 -7.007 1.00 78.62 784 PHE A CA 1
ATOM 5988 C C . PHE A 1 784 ? -1.449 -20.218 -7.150 1.00 78.62 784 PHE A C 1
ATOM 5990 O O . PHE A 1 784 ? -0.377 -20.668 -6.743 1.00 78.62 784 PHE A O 1
ATOM 5997 N N . VAL A 1 785 ? -2.332 -20.985 -7.799 1.00 80.38 785 VAL A N 1
ATOM 5998 C CA . VAL A 1 785 ? -2.145 -22.433 -8.006 1.00 80.38 785 VAL A CA 1
ATOM 5999 C C . VAL A 1 785 ? -0.974 -22.747 -8.946 1.00 80.38 785 VAL A C 1
ATOM 6001 O O . VAL A 1 785 ? -0.288 -23.749 -8.749 1.00 80.38 785 VAL A O 1
ATOM 6004 N N . ARG A 1 786 ? -0.669 -21.883 -9.924 1.00 77.75 786 ARG A N 1
ATOM 6005 C CA . ARG A 1 786 ? 0.548 -21.996 -10.751 1.00 77.75 786 ARG A CA 1
ATOM 6006 C C . ARG A 1 786 ? 1.840 -21.800 -9.949 1.00 77.75 786 ARG A C 1
ATOM 6008 O O . ARG A 1 786 ? 2.857 -22.376 -10.334 1.00 77.75 786 ARG A O 1
ATOM 6015 N N . MET A 1 787 ? 1.811 -20.984 -8.893 1.00 73.88 787 MET A N 1
ATOM 6016 C CA . MET A 1 787 ? 3.003 -20.483 -8.190 1.00 73.88 787 MET A CA 1
ATOM 6017 C C . MET A 1 787 ? 3.280 -21.148 -6.831 1.00 73.88 787 MET A C 1
ATOM 6019 O O . MET A 1 787 ? 4.436 -21.159 -6.405 1.00 73.88 787 MET A O 1
ATOM 6023 N N . THR A 1 788 ? 2.261 -21.692 -6.158 1.00 75.94 788 THR A N 1
ATOM 6024 C CA . THR A 1 788 ? 2.393 -22.313 -4.827 1.00 75.94 788 THR A CA 1
ATOM 6025 C C . THR A 1 788 ? 3.134 -23.663 -4.865 1.00 75.94 788 THR A C 1
ATOM 6027 O O . THR A 1 788 ? 2.849 -24.491 -5.737 1.00 75.94 788 THR A O 1
ATOM 6030 N N . PRO A 1 789 ? 4.040 -23.957 -3.906 1.00 76.12 789 PRO A N 1
ATOM 6031 C CA . PRO A 1 789 ? 4.679 -25.273 -3.785 1.00 76.12 789 PRO A CA 1
ATOM 6032 C C . PRO A 1 789 ? 3.682 -26.430 -3.623 1.00 76.12 789 PRO A C 1
ATOM 6034 O O . PRO A 1 789 ? 3.931 -27.535 -4.101 1.00 76.12 789 PRO A O 1
ATOM 6037 N N . ALA A 1 790 ? 2.522 -26.172 -3.012 1.00 78.38 790 ALA A N 1
ATOM 6038 C CA . ALA A 1 790 ? 1.473 -27.162 -2.759 1.00 78.38 790 ALA A CA 1
ATOM 6039 C C . ALA A 1 790 ? 0.519 -27.398 -3.954 1.00 78.38 790 ALA A C 1
ATOM 6041 O O . ALA A 1 790 ? -0.538 -28.011 -3.783 1.00 78.38 790 ALA A O 1
ATOM 6042 N N . ARG A 1 791 ? 0.874 -26.941 -5.169 1.00 80.44 791 ARG A N 1
ATOM 6043 C CA . ARG A 1 791 ? 0.034 -26.966 -6.387 1.00 80.44 791 ARG A CA 1
ATOM 6044 C C . ARG A 1 791 ? -0.778 -28.252 -6.566 1.00 80.44 791 ARG A C 1
ATOM 6046 O O . ARG A 1 791 ? -1.974 -28.178 -6.826 1.00 80.44 791 ARG A O 1
ATOM 6053 N N . ALA A 1 792 ? -0.145 -29.415 -6.398 1.00 79.62 792 ALA A N 1
ATOM 6054 C CA . ALA A 1 792 ? -0.766 -30.720 -6.631 1.00 79.62 792 ALA A CA 1
ATOM 6055 C C . ALA A 1 792 ? -2.009 -31.003 -5.758 1.00 79.62 792 ALA A C 1
ATOM 6057 O O . ALA A 1 792 ? -2.833 -31.827 -6.149 1.00 79.62 792 ALA A O 1
ATOM 6058 N N . ARG A 1 793 ? -2.171 -30.324 -4.610 1.00 77.81 793 ARG A N 1
ATOM 6059 C CA . ARG A 1 793 ? -3.383 -30.406 -3.776 1.00 77.81 793 ARG A CA 1
ATOM 6060 C C . ARG A 1 793 ? -4.513 -29.527 -4.325 1.00 77.81 793 ARG A C 1
ATOM 6062 O O . ARG A 1 793 ? -5.648 -29.977 -4.430 1.00 77.81 793 ARG A O 1
ATOM 6069 N N . TYR A 1 794 ? -4.205 -28.291 -4.717 1.00 82.12 794 TYR A N 1
ATOM 6070 C CA . TYR A 1 794 ? -5.215 -27.273 -5.055 1.00 82.12 794 TYR A CA 1
ATOM 6071 C C . TYR A 1 794 ? -5.609 -27.243 -6.543 1.00 82.12 794 TYR A C 1
ATOM 6073 O O . TYR A 1 794 ? -6.682 -26.746 -6.891 1.00 82.12 794 TYR A O 1
ATOM 6081 N N . GLU A 1 795 ? -4.793 -27.828 -7.427 1.00 84.44 795 GLU A N 1
ATOM 6082 C CA . GLU A 1 795 ? -5.022 -27.870 -8.880 1.00 84.44 795 GLU A CA 1
ATOM 6083 C C . GLU A 1 795 ? -6.321 -28.586 -9.284 1.00 84.44 795 GLU A C 1
ATOM 6085 O O . GLU A 1 795 ? -6.972 -28.166 -10.242 1.00 84.44 795 GLU A O 1
ATOM 6090 N N . ALA A 1 796 ? -6.758 -29.600 -8.529 1.00 84.94 796 ALA A N 1
ATOM 6091 C CA . ALA A 1 796 ? -8.027 -30.285 -8.780 1.00 84.94 796 ALA A CA 1
ATOM 6092 C C . ALA A 1 796 ? -9.233 -29.341 -8.608 1.00 84.94 796 ALA A C 1
ATOM 6094 O O . ALA A 1 796 ? -9.991 -29.133 -9.556 1.00 84.94 796 ALA A O 1
ATOM 6095 N N . LEU A 1 797 ? -9.368 -28.706 -7.437 1.00 83.56 797 LEU A N 1
ATOM 6096 C CA . LEU A 1 797 ? -10.472 -27.785 -7.145 1.00 83.56 797 LEU A CA 1
ATOM 6097 C C . LEU A 1 797 ? -10.416 -26.524 -8.023 1.00 83.56 797 LEU A C 1
ATOM 6099 O O . LEU A 1 797 ? -11.442 -26.075 -8.528 1.00 83.56 797 LEU A O 1
ATOM 6103 N N . ALA A 1 798 ? -9.226 -25.979 -8.290 1.00 84.31 798 ALA A N 1
ATOM 6104 C CA . ALA A 1 798 ? -9.086 -24.844 -9.205 1.00 84.31 798 ALA A CA 1
ATOM 6105 C C . ALA A 1 798 ? -9.524 -25.187 -10.644 1.00 84.31 798 ALA A C 1
ATOM 6107 O O . ALA A 1 798 ? -10.134 -24.354 -11.316 1.00 84.31 798 ALA A O 1
ATOM 6108 N N . THR A 1 799 ? -9.282 -26.421 -11.101 1.00 86.06 799 THR A N 1
ATOM 6109 C CA . THR A 1 799 ? -9.764 -26.925 -12.401 1.00 86.06 799 THR A CA 1
ATOM 6110 C C . THR A 1 799 ? -11.282 -27.150 -12.411 1.00 86.06 799 THR A C 1
ATOM 6112 O O . THR A 1 799 ? -11.928 -26.950 -13.440 1.00 86.06 799 THR A O 1
ATOM 6115 N N . GLU A 1 800 ? -11.886 -27.552 -11.290 1.00 87.75 800 GLU A N 1
ATOM 6116 C CA . GLU A 1 800 ? -13.347 -27.654 -11.159 1.00 87.75 800 GLU A CA 1
ATOM 6117 C C . GLU A 1 800 ? -14.025 -26.272 -11.239 1.00 87.75 800 GLU A C 1
ATOM 6119 O O . GLU A 1 800 ? -14.970 -26.101 -12.016 1.00 87.75 800 GLU A O 1
ATOM 6124 N N . ILE A 1 801 ? -13.492 -25.266 -10.532 1.00 85.38 801 ILE A N 1
ATOM 6125 C CA . ILE A 1 801 ? -13.994 -23.880 -10.577 1.00 85.38 801 ILE A CA 1
ATOM 6126 C C . ILE A 1 801 ? -13.850 -23.290 -11.993 1.00 85.38 801 ILE A C 1
ATOM 6128 O O . ILE A 1 801 ? -14.789 -22.678 -12.499 1.00 85.38 801 ILE A O 1
ATOM 6132 N N . ASP A 1 802 ? -12.715 -23.511 -12.669 1.00 84.56 802 ASP A N 1
ATOM 6133 C CA . ASP A 1 802 ? -12.483 -23.078 -14.060 1.00 84.56 802 ASP A CA 1
ATOM 6134 C C . ASP A 1 802 ? -13.553 -23.624 -15.020 1.00 84.56 802 ASP A C 1
ATOM 6136 O O . ASP A 1 802 ? -14.141 -22.881 -15.813 1.00 84.56 802 ASP A O 1
ATOM 6140 N N . ARG A 1 803 ? -13.876 -24.918 -14.909 1.00 85.94 803 ARG A N 1
ATOM 6141 C CA . ARG A 1 803 ? -14.929 -25.551 -15.717 1.00 85.94 803 ARG A CA 1
ATOM 6142 C C . ARG A 1 803 ? -16.302 -24.945 -15.444 1.00 85.94 803 ARG A C 1
ATOM 6144 O O . ARG A 1 803 ? -17.051 -24.726 -16.395 1.00 85.94 803 ARG A O 1
ATOM 6151 N N . ALA A 1 804 ? -16.625 -24.646 -14.186 1.00 86.12 804 ALA A N 1
ATOM 6152 C CA . ALA A 1 804 ? -17.888 -24.009 -13.817 1.00 86.12 804 ALA A CA 1
ATOM 6153 C C . ALA A 1 804 ? -17.994 -22.572 -14.362 1.00 86.12 804 ALA A C 1
ATOM 6155 O O . ALA A 1 804 ? -19.010 -22.214 -14.958 1.00 86.12 804 ALA A O 1
ATOM 6156 N N . MET A 1 805 ? -16.920 -21.782 -14.262 1.00 81.56 805 MET A N 1
ATOM 6157 C CA . MET A 1 805 ? -16.842 -20.432 -14.833 1.00 81.56 805 MET A CA 1
ATOM 6158 C C . MET A 1 805 ? -17.014 -20.438 -16.359 1.00 81.56 805 MET A C 1
ATOM 6160 O O . MET A 1 805 ? -17.784 -19.644 -16.907 1.00 81.56 805 MET A O 1
ATOM 6164 N N . ARG A 1 806 ? -16.360 -21.377 -17.057 1.00 81.75 806 ARG A N 1
ATOM 6165 C CA . ARG A 1 806 ? -16.535 -21.569 -18.508 1.00 81.75 806 ARG A CA 1
ATOM 6166 C C . ARG A 1 806 ? -17.949 -22.026 -18.862 1.00 81.75 806 ARG A C 1
ATOM 6168 O O . ARG A 1 806 ? -18.498 -21.553 -19.852 1.00 81.75 806 ARG A O 1
ATOM 6175 N N . PHE A 1 807 ? -18.557 -22.902 -18.062 1.00 83.12 807 PHE A N 1
ATOM 6176 C CA . PHE A 1 807 ? -19.938 -23.346 -18.259 1.00 83.12 807 PHE A CA 1
ATOM 6177 C C . PHE A 1 807 ? -20.931 -22.181 -18.137 1.00 83.12 807 PHE A C 1
ATOM 6179 O O . PHE A 1 807 ? -21.748 -21.995 -19.036 1.00 83.12 807 PHE A O 1
ATOM 6186 N N . MET A 1 808 ? -20.806 -21.332 -17.109 1.00 82.88 808 MET A N 1
ATOM 6187 C CA . MET A 1 808 ? -21.623 -20.117 -16.967 1.00 82.88 808 MET A CA 1
ATOM 6188 C C . MET A 1 808 ? -21.494 -19.186 -18.183 1.00 82.88 808 MET A C 1
ATOM 6190 O O . MET A 1 808 ? -22.506 -18.715 -18.705 1.00 82.88 808 MET A O 1
ATOM 6194 N N . ALA A 1 809 ? -20.272 -18.973 -18.683 1.00 76.75 809 ALA A N 1
ATOM 6195 C CA . ALA A 1 809 ? -20.036 -18.166 -19.880 1.00 76.75 809 ALA A CA 1
ATOM 6196 C C . ALA A 1 809 ? -20.667 -18.782 -21.148 1.00 76.75 809 ALA A C 1
ATOM 6198 O O . ALA A 1 809 ? -21.315 -18.073 -21.916 1.00 76.75 809 ALA A O 1
ATOM 6199 N N . VAL A 1 810 ? -20.545 -20.100 -21.349 1.00 82.00 810 VAL A N 1
ATOM 6200 C CA . VAL A 1 810 ? -21.162 -20.825 -22.481 1.00 82.00 810 VAL A CA 1
ATOM 6201 C C . VAL A 1 810 ? -22.694 -20.819 -22.403 1.00 82.00 810 VAL A C 1
ATOM 6203 O O . VAL A 1 810 ? -23.358 -20.726 -23.434 1.00 82.00 810 VAL A O 1
ATOM 6206 N N . CYS A 1 811 ? -23.267 -20.848 -21.200 1.00 81.06 811 CYS A N 1
ATOM 6207 C CA . CYS A 1 811 ? -24.704 -20.694 -20.967 1.00 81.06 811 CYS A CA 1
ATOM 6208 C C . CYS A 1 811 ? -25.222 -19.253 -21.150 1.00 81.06 811 CYS A C 1
ATOM 6210 O O . CYS A 1 811 ? -26.417 -19.023 -20.973 1.00 81.06 811 CYS A O 1
ATOM 6212 N N . GLY A 1 812 ? -24.364 -18.286 -21.498 1.00 69.44 812 GLY A N 1
ATOM 6213 C CA . GLY A 1 812 ? -24.761 -16.891 -21.701 1.00 69.44 812 GLY A CA 1
ATOM 6214 C C . GLY A 1 812 ? -25.083 -16.139 -20.406 1.00 69.44 812 GLY A C 1
ATOM 6215 O O . GLY A 1 812 ? -25.812 -15.148 -20.444 1.00 69.44 812 GLY A O 1
ATOM 6216 N N . VAL A 1 813 ? -24.558 -16.592 -19.260 1.00 70.38 813 VAL A N 1
ATOM 6217 C CA . VAL A 1 813 ? -24.732 -15.924 -17.960 1.00 70.38 813 VAL A CA 1
ATOM 6218 C C . VAL A 1 813 ? -23.791 -14.716 -17.882 1.00 70.38 813 VAL A C 1
ATOM 6220 O O . VAL A 1 813 ? -22.761 -14.739 -17.213 1.00 70.38 813 VAL A O 1
ATOM 6223 N N . ASP A 1 814 ? -24.145 -13.658 -18.608 1.00 62.59 814 ASP A N 1
ATOM 6224 C CA . ASP A 1 814 ? -23.462 -12.360 -18.624 1.00 62.59 814 ASP A CA 1
ATOM 6225 C C . ASP A 1 814 ? -24.354 -11.339 -17.893 1.00 62.59 814 ASP A C 1
ATOM 6227 O O . ASP A 1 814 ? -25.095 -10.549 -18.479 1.00 62.59 814 ASP A O 1
ATOM 6231 N N . HIS A 1 815 ? -24.400 -11.464 -16.564 1.00 57.69 815 HIS A N 1
ATOM 6232 C CA . HIS A 1 815 ? -25.226 -10.629 -15.691 1.00 57.69 815 HIS A CA 1
ATOM 6233 C C . HIS A 1 815 ? -24.385 -9.557 -14.998 1.00 57.69 815 HIS A C 1
ATOM 6235 O O . HIS A 1 815 ? -23.292 -9.831 -14.510 1.00 57.69 815 HIS A O 1
ATOM 6241 N N . GLY A 1 816 ? -24.948 -8.353 -14.837 1.00 56.59 816 GLY A N 1
ATOM 6242 C CA . GLY A 1 816 ? -24.296 -7.234 -14.138 1.00 56.59 816 GLY A CA 1
ATOM 6243 C C . GLY A 1 816 ? -23.921 -7.502 -12.670 1.00 56.59 816 GLY A C 1
ATOM 6244 O O . GLY A 1 816 ? -23.181 -6.716 -12.087 1.00 56.59 816 GLY A O 1
ATOM 6245 N N . SER A 1 817 ? -24.399 -8.608 -12.091 1.00 60.75 817 SER A N 1
ATOM 6246 C CA . SER A 1 817 ? -24.023 -9.146 -10.778 1.00 60.75 817 SER A CA 1
ATOM 6247 C C . SER A 1 817 ? -22.708 -9.944 -10.764 1.00 60.75 817 SER A C 1
ATOM 6249 O O . SER A 1 817 ? -22.293 -10.385 -9.697 1.00 60.75 817 SER A O 1
ATOM 6251 N N . LEU A 1 818 ? -22.058 -10.155 -11.916 1.00 66.56 818 LEU A N 1
ATOM 6252 C CA . LEU A 1 818 ? -20.739 -10.800 -12.022 1.00 66.56 818 LEU A CA 1
ATOM 6253 C C . LEU A 1 818 ? -19.573 -9.798 -12.091 1.00 66.56 818 LEU A C 1
ATOM 6255 O O . LEU A 1 818 ? -18.428 -10.195 -11.886 1.00 66.56 818 LEU A O 1
ATOM 6259 N N . HIS A 1 819 ? -19.864 -8.522 -12.366 1.00 65.88 819 HIS A N 1
ATOM 6260 C CA . HIS A 1 819 ? -18.877 -7.443 -12.534 1.00 65.88 819 HIS A CA 1
ATOM 6261 C C . HIS A 1 819 ? -18.706 -6.561 -11.282 1.00 65.88 819 HIS A C 1
ATOM 6263 O O . HIS A 1 819 ? -17.922 -5.617 -11.287 1.00 65.88 819 HIS A O 1
ATOM 6269 N N . GLY A 1 820 ? -19.466 -6.822 -10.217 1.00 72.94 820 GLY A N 1
ATOM 6270 C CA . GLY A 1 820 ? -19.429 -6.066 -8.966 1.00 72.94 820 GLY A CA 1
ATOM 6271 C C . GLY A 1 820 ? -20.057 -6.859 -7.821 1.00 72.94 820 GLY A C 1
ATOM 6272 O O . GLY A 1 820 ? -20.809 -7.805 -8.057 1.00 72.94 820 GLY A O 1
ATOM 6273 N N . THR A 1 821 ? -19.735 -6.514 -6.573 1.00 87.12 821 THR A N 1
ATOM 6274 C CA . THR A 1 821 ? -20.154 -7.306 -5.407 1.00 87.12 821 THR A CA 1
ATOM 6275 C C . THR A 1 821 ? -20.281 -6.496 -4.114 1.00 87.12 821 THR A C 1
ATOM 6277 O O . THR A 1 821 ? -19.830 -5.355 -4.006 1.00 87.12 821 THR A O 1
ATOM 6280 N N . GLU A 1 822 ? -20.900 -7.112 -3.112 1.00 92.56 822 GLU A N 1
ATOM 6281 C CA . GLU A 1 822 ? -21.091 -6.562 -1.770 1.00 92.56 822 GLU A CA 1
ATOM 6282 C C . GLU A 1 822 ? -19.874 -6.897 -0.886 1.00 92.56 822 GLU A C 1
ATOM 6284 O O . GLU A 1 822 ? -19.548 -8.072 -0.714 1.00 92.56 822 GLU A O 1
ATOM 6289 N N . ILE A 1 823 ? -19.218 -5.891 -0.297 1.00 96.44 823 ILE A N 1
ATOM 6290 C CA . ILE A 1 823 ? -18.321 -6.063 0.860 1.00 96.44 823 ILE A CA 1
ATOM 6291 C C . ILE A 1 823 ? -18.763 -5.078 1.938 1.00 96.44 823 ILE A C 1
ATOM 6293 O O . ILE A 1 823 ? -18.793 -3.868 1.711 1.00 96.44 823 ILE A O 1
ATOM 6297 N N . PHE A 1 824 ? -19.083 -5.602 3.116 1.00 98.56 824 PHE A N 1
ATOM 6298 C CA . PHE A 1 824 ? -19.508 -4.817 4.273 1.00 98.56 824 PHE A CA 1
ATOM 6299 C C . PHE A 1 824 ? -18.329 -4.572 5.225 1.00 98.56 824 PHE A C 1
ATOM 6301 O O . PHE A 1 824 ? -17.430 -5.398 5.320 1.00 98.56 824 PHE A O 1
ATOM 6308 N N . ALA A 1 825 ? -18.328 -3.456 5.948 1.00 98.62 825 ALA A N 1
ATOM 6309 C CA . ALA A 1 825 ? -17.328 -3.133 6.976 1.00 98.62 825 ALA A CA 1
ATOM 6310 C C . ALA A 1 825 ? -17.710 -3.666 8.373 1.00 98.62 825 ALA A C 1
ATOM 6312 O O . ALA A 1 825 ? -18.895 -3.730 8.717 1.00 98.62 825 ALA A O 1
ATOM 6313 N N . SER A 1 826 ? -16.699 -3.999 9.182 1.00 98.81 826 SER A N 1
ATOM 6314 C CA . SER A 1 826 ? -16.817 -4.434 10.581 1.00 98.81 826 SER A CA 1
ATOM 6315 C C . SER A 1 826 ? -15.591 -4.044 11.412 1.00 98.81 826 SER A C 1
ATOM 6317 O O . SER A 1 826 ? -14.466 -4.068 10.905 1.00 98.81 826 SER A O 1
ATOM 6319 N N . HIS A 1 827 ? -15.791 -3.759 12.701 1.00 98.75 827 HIS A N 1
ATOM 6320 C CA . HIS A 1 827 ? -14.713 -3.586 13.683 1.00 98.75 827 HIS A CA 1
ATOM 6321 C C . HIS A 1 827 ? -15.170 -3.905 15.116 1.00 98.75 827 HIS A C 1
ATOM 6323 O O . HIS A 1 827 ? -16.366 -3.969 15.412 1.00 98.75 827 HIS A O 1
ATOM 6329 N N . GLU A 1 828 ? -14.207 -4.104 16.019 1.00 98.69 828 GLU A N 1
ATOM 6330 C CA . GLU A 1 828 ? -14.457 -4.213 17.461 1.00 98.69 828 GLU A CA 1
ATOM 6331 C C . GLU A 1 828 ? -14.943 -2.862 18.005 1.00 98.69 828 GLU A C 1
ATOM 6333 O O . GLU A 1 828 ? -14.160 -1.911 18.076 1.00 98.69 828 GLU A O 1
ATOM 6338 N N . ALA A 1 829 ? -16.214 -2.779 18.409 1.00 98.12 829 ALA A N 1
ATOM 6339 C CA . ALA A 1 829 ? -16.847 -1.565 18.929 1.00 98.12 829 ALA A CA 1
ATOM 6340 C C . ALA A 1 829 ? -16.322 -1.251 20.339 1.00 98.12 829 ALA A C 1
ATOM 6342 O O . ALA A 1 829 ? -16.970 -1.517 21.351 1.00 98.12 829 ALA A O 1
ATOM 6343 N N . LEU A 1 830 ? -15.086 -0.756 20.402 1.00 98.38 830 LEU A N 1
ATOM 6344 C CA . LEU A 1 830 ? -14.290 -0.696 21.622 1.00 98.38 830 LEU A CA 1
ATOM 6345 C C . LEU A 1 830 ? -14.346 0.672 22.302 1.00 98.38 830 LEU A C 1
ATOM 6347 O O . LEU A 1 830 ? -14.471 0.726 23.524 1.00 98.38 830 LEU A O 1
ATOM 6351 N N . LEU A 1 831 ? -14.232 1.765 21.544 1.00 97.94 831 LEU A N 1
ATOM 6352 C CA . LEU A 1 831 ? -14.124 3.120 22.093 1.00 97.94 831 LEU A CA 1
ATOM 6353 C C . LEU A 1 831 ? -15.470 3.831 22.059 1.00 97.94 831 LEU A C 1
ATOM 6355 O O . LEU A 1 831 ? -15.908 4.303 21.011 1.00 97.94 831 LEU A O 1
ATOM 6359 N N . LEU A 1 832 ? -16.103 3.972 23.221 1.00 96.75 832 LEU A N 1
ATOM 6360 C CA . LEU A 1 832 ? -17.440 4.558 23.304 1.00 96.75 832 LEU A CA 1
ATOM 6361 C C . LEU A 1 832 ? -17.449 6.031 22.875 1.00 96.75 832 LEU A C 1
ATOM 6363 O O . LEU A 1 832 ? -18.429 6.476 22.288 1.00 96.75 832 LEU A O 1
ATOM 6367 N N . ASP A 1 833 ? -16.348 6.765 23.068 1.00 95.88 833 ASP A N 1
ATOM 6368 C CA . ASP A 1 833 ? -16.181 8.131 22.549 1.00 95.88 833 ASP A CA 1
ATOM 6369 C C . ASP A 1 833 ? -16.111 8.217 21.010 1.00 95.88 833 ASP A C 1
ATOM 6371 O O . ASP A 1 833 ? -16.342 9.297 20.468 1.00 95.88 833 ASP A O 1
ATOM 6375 N N . TYR A 1 834 ? -15.839 7.113 20.302 1.00 97.94 834 TYR A N 1
ATOM 6376 C CA . TYR A 1 834 ? -15.887 7.034 18.835 1.00 97.94 834 TYR A CA 1
ATOM 6377 C C . TYR A 1 834 ? -17.230 6.499 18.326 1.00 97.94 834 TYR A C 1
ATOM 6379 O O . TYR A 1 834 ? -17.820 7.094 17.426 1.00 97.94 834 TYR A O 1
ATOM 6387 N N . GLU A 1 835 ? -17.761 5.429 18.930 1.00 97.31 835 GLU A N 1
ATOM 6388 C CA . GLU A 1 835 ? -19.023 4.832 18.470 1.00 97.31 835 GLU A CA 1
ATOM 6389 C C . GLU A 1 835 ? -20.236 5.725 18.768 1.00 97.31 835 GLU A C 1
ATOM 6391 O O . GLU A 1 835 ? -21.128 5.862 17.929 1.00 97.31 835 GLU A O 1
ATOM 6396 N N . ARG A 1 836 ? -20.285 6.380 19.942 1.00 93.94 836 ARG A N 1
ATOM 6397 C CA . ARG A 1 836 ? -21.462 7.167 20.349 1.00 93.94 836 ARG A CA 1
ATOM 6398 C C . ARG A 1 836 ? -21.751 8.401 19.465 1.00 93.94 836 ARG A C 1
ATOM 6400 O O . ARG A 1 836 ? -22.925 8.593 19.157 1.00 93.94 836 ARG A O 1
ATOM 6407 N N . PRO A 1 837 ? -20.778 9.211 18.975 1.00 93.88 837 PRO A N 1
ATOM 6408 C CA . PRO A 1 837 ? -21.073 10.260 17.993 1.00 93.88 837 PRO A CA 1
ATOM 6409 C C . PRO A 1 837 ? -21.379 9.722 16.585 1.00 93.88 837 PRO A C 1
ATOM 6411 O O . PRO A 1 837 ? -21.763 10.511 15.723 1.00 93.88 837 PRO A O 1
ATOM 6414 N N . MET A 1 838 ? -21.241 8.416 16.329 1.00 95.12 838 MET A N 1
ATOM 6415 C CA . MET A 1 838 ? -21.638 7.763 15.069 1.00 95.12 838 MET A CA 1
ATOM 6416 C C . MET A 1 838 ? -23.039 7.135 15.134 1.00 95.12 838 MET A C 1
ATOM 6418 O O . MET A 1 838 ? -23.496 6.536 14.159 1.00 95.12 838 MET A O 1
ATOM 6422 N N . LEU A 1 839 ? -23.747 7.291 16.256 1.00 95.88 839 LEU A N 1
ATOM 6423 C CA . LEU A 1 839 ? -25.138 6.870 16.395 1.00 95.88 839 LEU A CA 1
ATOM 6424 C C . LEU A 1 839 ? -26.071 7.802 15.609 1.00 95.88 839 LEU A C 1
ATOM 6426 O O . LEU A 1 839 ? -25.963 9.026 15.709 1.00 95.88 839 LEU A O 1
ATOM 6430 N N . ARG A 1 840 ? -27.006 7.235 14.844 1.00 93.00 840 ARG A N 1
ATOM 6431 C CA . ARG A 1 840 ? -28.084 7.961 14.148 1.00 93.00 840 ARG A CA 1
ATOM 6432 C C . ARG A 1 840 ? -29.400 7.199 14.296 1.00 93.00 840 ARG A C 1
ATOM 6434 O O . ARG A 1 840 ? -29.399 5.974 14.416 1.00 93.00 840 ARG A O 1
ATOM 6441 N N . VAL A 1 841 ? -30.522 7.914 14.262 1.00 93.25 841 VAL A N 1
ATOM 6442 C CA . VAL A 1 841 ? -31.863 7.309 14.268 1.00 93.25 841 VAL A CA 1
ATOM 6443 C C . VAL A 1 841 ? -32.417 7.276 12.844 1.00 93.25 841 VAL A C 1
ATOM 6445 O O . VAL A 1 841 ? -32.402 8.293 12.156 1.00 93.25 841 VAL A O 1
ATOM 6448 N N . SER A 1 842 ? -32.940 6.125 12.418 1.00 92.94 842 SER A N 1
ATOM 6449 C CA . SER A 1 842 ? -33.764 5.985 11.207 1.00 92.94 842 SER A CA 1
ATOM 6450 C C . SER A 1 842 ? -34.976 5.133 11.548 1.00 92.94 842 SER A C 1
ATOM 6452 O O . SER A 1 842 ? -34.832 4.107 12.210 1.00 92.94 842 SER A O 1
ATOM 6454 N N . ASP A 1 843 ? -36.171 5.562 11.144 1.00 90.25 843 ASP A N 1
ATOM 6455 C CA . ASP A 1 843 ? -37.405 4.762 11.248 1.00 90.25 843 ASP A CA 1
ATOM 6456 C C . ASP A 1 843 ? -37.692 4.235 12.673 1.00 90.25 843 ASP A C 1
ATOM 6458 O O . ASP A 1 843 ? -38.190 3.130 12.879 1.00 90.25 843 ASP A O 1
ATOM 6462 N N . GLY A 1 844 ? -37.330 5.033 13.687 1.00 90.75 844 GLY A N 1
ATOM 6463 C CA . GLY A 1 844 ? -37.473 4.698 15.110 1.00 90.75 844 GLY A CA 1
ATOM 6464 C C . GLY A 1 844 ? -36.415 3.737 15.675 1.00 90.75 844 GLY A C 1
ATOM 6465 O O . GLY A 1 844 ? -36.441 3.457 16.872 1.00 90.75 844 GLY A O 1
ATOM 6466 N N . ARG A 1 845 ? -35.468 3.261 14.857 1.00 94.25 845 ARG A N 1
ATOM 6467 C CA . ARG A 1 845 ? -34.351 2.375 15.228 1.00 94.25 845 ARG A CA 1
ATOM 6468 C C . ARG A 1 845 ? -33.036 3.159 15.352 1.00 94.25 845 ARG A C 1
ATOM 6470 O O . ARG A 1 845 ? -32.794 4.101 14.599 1.00 94.25 845 ARG A O 1
ATOM 6477 N N . LEU A 1 846 ? -32.181 2.760 16.297 1.00 96.69 846 LEU A N 1
ATOM 6478 C CA . LEU A 1 846 ? -30.872 3.373 16.559 1.00 96.69 846 LEU A CA 1
ATOM 6479 C C . LEU A 1 846 ? -29.762 2.582 15.855 1.00 96.69 846 LEU A C 1
ATOM 6481 O O . LEU A 1 846 ? -29.538 1.426 16.191 1.00 96.69 846 LEU A O 1
ATOM 6485 N N . TYR A 1 847 ? -29.035 3.183 14.920 1.00 97.94 847 TYR A N 1
ATOM 6486 C CA . TYR A 1 847 ? -27.939 2.527 14.196 1.00 97.94 847 TYR A CA 1
ATOM 6487 C C . TYR A 1 847 ? -26.603 3.143 14.600 1.00 97.94 847 TYR A C 1
ATOM 6489 O O . TYR A 1 847 ? -26.492 4.365 14.695 1.00 97.94 847 TYR A O 1
ATOM 6497 N N . CYS A 1 848 ? -25.571 2.317 14.773 1.00 97.31 848 CYS A N 1
ATOM 6498 C CA . CYS A 1 848 ? -24.194 2.793 14.805 1.00 97.31 848 CYS A CA 1
ATOM 6499 C C . CYS A 1 848 ? -23.657 2.784 13.371 1.00 97.31 848 CYS A C 1
ATOM 6501 O O . CYS A 1 848 ? -23.482 1.717 12.783 1.00 97.31 848 CYS A O 1
ATOM 6503 N N . LEU A 1 849 ? -23.451 3.973 12.797 1.00 98.00 849 LEU A N 1
ATOM 6504 C CA . LEU A 1 849 ? -23.048 4.153 11.397 1.00 98.00 849 LEU A CA 1
ATOM 6505 C C . LEU A 1 849 ? -21.534 4.379 11.218 1.00 98.00 849 LEU A C 1
ATOM 6507 O O . LEU A 1 849 ? -21.080 4.907 10.198 1.00 98.00 849 LEU A O 1
ATOM 6511 N N . SER A 1 850 ? -20.742 3.987 12.220 1.00 98.31 850 SER A N 1
ATOM 6512 C CA . SER A 1 850 ? -19.290 3.838 12.096 1.00 98.31 850 SER A CA 1
ATOM 6513 C C . SER A 1 850 ? -18.928 2.626 11.231 1.00 98.31 850 SER A C 1
ATOM 6515 O O . SER A 1 850 ? -17.865 2.606 10.621 1.00 98.31 850 SER A O 1
ATOM 6517 N N . THR A 1 851 ? -19.807 1.619 11.167 1.00 98.69 851 THR A N 1
ATOM 6518 C CA . THR A 1 851 ? -19.574 0.339 10.491 1.00 98.69 851 THR A CA 1
ATOM 6519 C C . THR A 1 851 ? -20.895 -0.358 10.148 1.00 98.69 851 THR A C 1
ATOM 6521 O O . THR A 1 851 ? -21.964 0.205 10.393 1.00 98.69 851 THR A O 1
ATOM 6524 N N . HIS A 1 852 ? -20.865 -1.547 9.534 1.00 98.81 852 HIS A N 1
ATOM 6525 C CA . HIS A 1 852 ? -22.097 -2.308 9.272 1.00 98.81 852 HIS A CA 1
ATOM 6526 C C . HIS A 1 852 ? -22.372 -3.297 10.409 1.00 98.81 852 HIS A C 1
ATOM 6528 O O . HIS A 1 852 ? -23.458 -3.288 10.989 1.00 98.81 852 HIS A O 1
ATOM 6534 N N . MET A 1 853 ? -21.359 -4.095 10.763 1.00 98.62 853 MET A N 1
ATOM 6535 C CA . MET A 1 853 ? -21.413 -5.111 11.817 1.00 98.62 853 MET A CA 1
ATOM 6536 C C . MET A 1 853 ? -20.358 -4.823 12.901 1.00 98.62 853 MET A C 1
ATOM 6538 O O . MET A 1 853 ? -19.197 -5.211 12.739 1.00 98.62 853 MET A O 1
ATOM 6542 N N . PRO A 1 854 ? -20.715 -4.137 14.000 1.00 98.62 854 PRO A N 1
ATOM 6543 C CA . PRO A 1 854 ? -19.850 -4.043 15.171 1.00 98.62 854 PRO A CA 1
ATOM 6544 C C . PRO A 1 854 ? -19.754 -5.398 15.890 1.00 98.62 854 PRO A C 1
ATOM 6546 O O . PRO A 1 854 ? -20.709 -6.181 15.893 1.00 98.62 854 PRO A O 1
ATOM 6549 N N . TRP A 1 855 ? -18.630 -5.665 16.564 1.00 98.81 855 TRP A N 1
ATOM 6550 C CA . TRP A 1 855 ? -18.538 -6.785 17.512 1.00 98.81 855 TRP A CA 1
ATOM 6551 C C . TRP A 1 855 ? -18.019 -6.384 18.895 1.00 98.81 855 TRP A C 1
ATOM 6553 O O . TRP A 1 855 ? -17.229 -5.449 19.037 1.00 98.81 855 TRP A O 1
ATOM 6563 N N . ILE A 1 856 ? -18.434 -7.138 19.915 1.00 98.75 856 ILE A N 1
ATOM 6564 C CA . ILE A 1 856 ? -17.935 -7.042 21.292 1.00 98.75 856 ILE A CA 1
ATOM 6565 C C . ILE A 1 856 ? -16.813 -8.069 21.497 1.00 98.75 856 ILE A C 1
ATOM 6567 O O . ILE A 1 856 ? -16.932 -9.242 21.126 1.00 98.75 856 ILE A O 1
ATOM 6571 N N . GLY A 1 857 ? -15.697 -7.619 22.070 1.00 97.69 857 GLY A N 1
ATOM 6572 C CA . GLY A 1 857 ? -14.514 -8.434 22.319 1.00 97.69 857 GLY A CA 1
ATOM 6573 C C . GLY A 1 857 ? -14.572 -9.239 23.621 1.00 97.69 857 GLY A C 1
ATOM 6574 O O . GLY A 1 857 ? -15.274 -8.908 24.573 1.00 97.69 857 GLY A O 1
ATOM 6575 N N . GLU A 1 858 ? -13.719 -10.262 23.710 1.00 95.81 858 GLU A N 1
ATOM 6576 C CA . GLU A 1 858 ? -13.576 -11.142 24.887 1.00 95.81 858 GLU A CA 1
ATOM 6577 C C . GLU A 1 858 ? -13.262 -10.379 26.195 1.00 95.81 858 GLU A C 1
ATOM 6579 O O . GLU A 1 858 ? -13.490 -10.885 27.288 1.00 95.81 858 GLU A O 1
ATOM 6584 N N . ARG A 1 859 ? -12.741 -9.145 26.094 1.00 95.81 859 ARG A N 1
ATOM 6585 C CA . ARG A 1 859 ? -12.388 -8.274 27.233 1.00 95.81 859 ARG A CA 1
ATOM 6586 C C . ARG A 1 859 ? -13.439 -7.200 27.552 1.00 95.81 859 ARG A C 1
ATOM 6588 O O . ARG A 1 859 ? -13.261 -6.491 28.542 1.00 95.81 859 ARG A O 1
ATOM 6595 N N . THR A 1 860 ? -14.493 -7.079 26.744 1.00 97.38 860 THR A N 1
ATOM 6596 C CA . THR A 1 860 ? -15.566 -6.067 26.853 1.00 97.38 860 THR A CA 1
ATOM 6597 C C . THR A 1 860 ? -16.977 -6.667 26.946 1.00 97.38 860 THR A C 1
ATOM 6599 O O . THR A 1 860 ? -17.948 -5.938 27.117 1.00 97.38 860 THR A O 1
ATOM 6602 N N . ARG A 1 861 ? -17.114 -8.001 26.904 1.00 96.75 861 ARG A N 1
ATOM 6603 C CA . ARG A 1 861 ? -18.389 -8.732 27.052 1.00 96.75 861 ARG A CA 1
ATOM 6604 C C . ARG A 1 861 ? -18.900 -8.895 28.493 1.00 96.75 861 ARG A C 1
ATOM 6606 O O . ARG A 1 861 ? -19.545 -9.896 28.808 1.00 96.75 861 ARG A O 1
ATOM 6613 N N . GLN A 1 862 ? -18.589 -7.969 29.400 1.00 96.50 862 GLN A N 1
ATOM 6614 C CA . GLN A 1 862 ? -19.181 -7.993 30.743 1.00 96.50 862 GLN A CA 1
ATOM 6615 C C . GLN A 1 862 ? -20.698 -7.765 30.616 1.00 96.50 862 GLN A C 1
ATOM 6617 O O . GLN A 1 862 ? -21.069 -6.753 30.022 1.00 96.50 862 GLN A O 1
ATOM 6622 N N . PRO A 1 863 ? -21.573 -8.637 31.161 1.00 93.50 863 PRO A N 1
ATOM 6623 C CA . PRO A 1 863 ? -23.022 -8.491 30.999 1.00 93.50 863 PRO A CA 1
ATOM 6624 C C . PRO A 1 863 ? -23.550 -7.119 31.447 1.00 93.50 863 PRO A C 1
ATOM 6626 O O . PRO A 1 863 ? -24.304 -6.475 30.724 1.00 93.50 863 PRO A O 1
ATOM 6629 N N . ASP A 1 864 ? -23.077 -6.604 32.581 1.00 95.00 864 ASP A N 1
ATOM 6630 C CA . ASP A 1 864 ? -23.469 -5.281 33.096 1.00 95.00 864 ASP A CA 1
ATOM 6631 C C . ASP A 1 864 ? -22.624 -4.118 32.536 1.00 95.00 864 ASP A C 1
ATOM 6633 O O . ASP A 1 864 ? -22.711 -2.985 33.011 1.00 95.00 864 ASP A O 1
ATOM 6637 N N . GLY A 1 865 ? -21.781 -4.383 31.534 1.00 97.62 865 GLY A N 1
ATOM 6638 C CA . GLY A 1 865 ? -20.909 -3.396 30.902 1.00 97.62 865 GLY A CA 1
ATOM 6639 C C . GLY A 1 865 ? -21.621 -2.525 29.863 1.00 97.62 865 GLY A C 1
ATOM 6640 O O . GLY A 1 865 ? -22.590 -2.938 29.221 1.00 97.62 865 GLY A O 1
ATOM 6641 N N . ALA A 1 866 ? -21.092 -1.320 29.644 1.00 98.00 866 ALA A N 1
ATOM 6642 C CA . ALA A 1 866 ? -21.632 -0.370 28.665 1.00 98.00 866 ALA A CA 1
ATOM 6643 C C . ALA A 1 866 ? -21.608 -0.897 27.218 1.00 98.00 866 ALA A C 1
ATOM 6645 O O . ALA A 1 866 ? -22.488 -0.568 26.428 1.00 98.00 866 ALA A O 1
ATOM 6646 N N . HIS A 1 867 ? -20.636 -1.747 26.869 1.00 98.44 867 HIS A N 1
ATOM 6647 C CA . HIS A 1 867 ? -20.537 -2.368 25.543 1.00 98.44 867 HIS A CA 1
ATOM 6648 C C . HIS A 1 867 ? -21.721 -3.292 25.230 1.00 98.44 867 HIS A C 1
ATOM 6650 O O . HIS A 1 867 ? -22.278 -3.210 24.137 1.00 98.44 867 HIS A O 1
ATOM 6656 N N . MET A 1 868 ? -22.142 -4.115 26.198 1.00 98.00 868 MET A N 1
ATOM 6657 C CA . MET A 1 868 ? -23.344 -4.952 26.083 1.00 98.00 868 MET A CA 1
ATOM 6658 C C . MET A 1 868 ? -24.605 -4.085 26.004 1.00 98.00 868 MET A C 1
ATOM 6660 O O . MET A 1 868 ? -25.370 -4.200 25.050 1.00 98.00 868 MET A O 1
ATOM 6664 N N . ALA A 1 869 ? -24.778 -3.160 26.953 1.00 97.88 869 ALA A N 1
ATOM 6665 C CA . ALA A 1 869 ? -25.968 -2.310 27.034 1.00 97.88 869 ALA A CA 1
ATOM 6666 C C . ALA A 1 869 ? -26.155 -1.391 25.810 1.00 97.88 869 ALA A C 1
ATOM 6668 O O . ALA A 1 869 ? -27.285 -1.100 25.421 1.00 97.88 869 ALA A O 1
ATOM 6669 N N . LEU A 1 870 ? -25.066 -0.951 25.169 1.00 97.88 870 LEU A N 1
ATOM 6670 C CA . LEU A 1 870 ? -25.139 -0.230 23.898 1.00 97.88 870 LEU A CA 1
ATOM 6671 C C . LEU A 1 870 ? -25.606 -1.153 22.763 1.00 97.88 870 LEU A C 1
ATOM 6673 O O . LEU A 1 870 ? -26.510 -0.780 22.019 1.00 97.88 870 LEU A O 1
ATOM 6677 N N . ALA A 1 871 ? -25.031 -2.353 22.634 1.00 98.00 871 ALA A N 1
ATOM 6678 C CA . ALA A 1 871 ? -25.374 -3.296 21.566 1.00 98.00 871 ALA A CA 1
ATOM 6679 C C . ALA A 1 871 ? -26.829 -3.797 21.640 1.00 98.00 871 ALA A C 1
ATOM 6681 O O . ALA A 1 871 ? -27.469 -3.943 20.598 1.00 98.00 871 ALA A O 1
ATOM 6682 N N . GLU A 1 872 ? -27.381 -3.962 22.848 1.00 97.62 872 GLU A N 1
ATOM 6683 C CA . GLU A 1 872 ? -28.813 -4.216 23.091 1.00 97.62 872 GLU A CA 1
ATOM 6684 C C . GLU A 1 872 ? -29.721 -3.146 22.449 1.00 97.62 872 GLU A C 1
ATOM 6686 O O . GLU A 1 872 ? -30.831 -3.449 22.012 1.00 97.62 872 GLU A O 1
ATOM 6691 N N . MET A 1 873 ? -29.258 -1.893 22.357 1.00 96.88 873 MET A N 1
ATOM 6692 C CA . MET A 1 873 ? -30.006 -0.784 21.752 1.00 96.88 873 MET A CA 1
ATOM 6693 C C . MET A 1 873 ? -29.773 -0.609 20.246 1.00 96.88 873 MET A C 1
ATOM 6695 O O . MET A 1 873 ? -30.567 0.075 19.596 1.00 96.88 873 MET A O 1
ATOM 6699 N N . LEU A 1 874 ? -28.695 -1.166 19.688 1.00 97.62 874 LEU A N 1
ATOM 6700 C CA . LEU A 1 874 ? -28.365 -0.994 18.273 1.00 97.62 874 LEU A CA 1
ATOM 6701 C C . LEU A 1 874 ? -29.300 -1.797 17.369 1.00 97.62 874 LEU A C 1
ATOM 6703 O O . LEU A 1 874 ? -29.776 -2.871 17.722 1.00 97.62 874 LEU A O 1
ATOM 6707 N N . ALA A 1 875 ? -29.488 -1.303 16.151 1.00 97.75 875 ALA A N 1
ATOM 6708 C CA . ALA A 1 875 ? -30.231 -1.925 15.062 1.00 97.75 875 ALA A CA 1
ATOM 6709 C C . ALA A 1 875 ? -29.356 -2.801 14.149 1.00 97.75 875 ALA A C 1
ATOM 6711 O O . ALA A 1 875 ? -29.900 -3.608 13.396 1.00 97.75 875 ALA A O 1
ATOM 6712 N N . ASN A 1 876 ? -28.030 -2.637 14.229 1.00 98.62 876 ASN A N 1
ATOM 6713 C CA . ASN A 1 876 ? -27.021 -3.417 13.512 1.00 98.62 876 ASN A CA 1
ATOM 6714 C C . ASN A 1 876 ? -27.081 -4.920 13.863 1.00 98.62 876 ASN A C 1
ATOM 6716 O O . ASN A 1 876 ? -27.472 -5.263 14.981 1.00 98.62 876 ASN A O 1
ATOM 6720 N N . PRO A 1 877 ? -26.639 -5.827 12.975 1.00 98.69 877 PRO A N 1
ATOM 6721 C CA . PRO A 1 877 ? -26.247 -7.171 13.389 1.00 98.69 877 PRO A CA 1
ATOM 6722 C C . PRO A 1 877 ? -25.007 -7.094 14.295 1.00 98.69 877 PRO A C 1
ATOM 6724 O O . PRO A 1 877 ? -24.102 -6.294 14.046 1.00 98.69 877 PRO A O 1
ATOM 6727 N N . ILE A 1 878 ? -24.968 -7.910 15.348 1.00 98.75 878 ILE A N 1
ATOM 6728 C CA . ILE A 1 878 ? -23.952 -7.850 16.409 1.00 98.75 878 ILE A CA 1
ATOM 6729 C C . ILE A 1 878 ? -23.088 -9.112 16.393 1.00 98.75 878 ILE A C 1
ATOM 6731 O O . ILE A 1 878 ? -23.597 -10.232 16.434 1.00 98.75 878 ILE A O 1
ATOM 6735 N N . GLY A 1 879 ? -21.767 -8.937 16.391 1.00 98.81 879 GLY A N 1
ATOM 6736 C CA . GLY A 1 879 ? -20.823 -10.009 16.709 1.00 98.81 879 GLY A CA 1
ATOM 6737 C C . GLY A 1 879 ? -20.493 -10.065 18.205 1.00 98.81 879 GLY A C 1
ATOM 6738 O O . GLY A 1 879 ? -20.307 -9.028 18.842 1.00 98.81 879 GLY A O 1
ATOM 6739 N N . LEU A 1 880 ? -20.341 -11.261 18.767 1.00 98.81 880 LEU A N 1
ATOM 6740 C CA . LEU A 1 880 ? -19.888 -11.459 20.146 1.00 98.81 880 LEU A CA 1
ATOM 6741 C C . LEU A 1 880 ? -18.804 -12.538 20.207 1.00 98.81 880 LEU A C 1
ATOM 6743 O O . LEU A 1 880 ? -19.057 -13.702 19.902 1.00 98.81 880 LEU A O 1
ATOM 6747 N N . LYS A 1 881 ? -17.591 -12.169 20.631 1.00 98.69 881 LYS A N 1
ATOM 6748 C CA . LYS A 1 881 ? -16.500 -13.130 20.858 1.00 98.69 881 LYS A CA 1
ATOM 6749 C C . LYS A 1 881 ? -16.810 -14.017 22.066 1.00 98.69 881 LYS A C 1
ATOM 6751 O O . LYS A 1 881 ? -17.119 -13.493 23.131 1.00 98.69 881 LYS A O 1
ATOM 6756 N N . ILE A 1 882 ? -16.651 -15.334 21.924 1.00 98.50 882 ILE A N 1
ATOM 6757 C CA . ILE A 1 882 ? -16.705 -16.289 23.039 1.00 98.50 882 ILE A CA 1
ATOM 6758 C C . ILE A 1 882 ? -15.394 -17.084 23.133 1.00 98.50 882 ILE A C 1
ATOM 6760 O O . ILE A 1 882 ? -14.997 -17.807 22.218 1.00 98.50 882 ILE A O 1
ATOM 6764 N N . GLY A 1 883 ? -14.678 -16.901 24.243 1.00 96.62 883 GLY A N 1
ATOM 6765 C CA . GLY A 1 883 ? -13.490 -17.671 24.603 1.00 96.62 883 GLY A CA 1
ATOM 6766 C C . GLY A 1 883 ? -13.795 -18.956 25.387 1.00 96.62 883 GLY A C 1
ATOM 6767 O O . GLY A 1 883 ? -14.925 -19.174 25.826 1.00 96.62 883 GLY A O 1
ATOM 6768 N N . PRO A 1 884 ? -12.770 -19.793 25.646 1.00 96.31 884 PRO A N 1
ATOM 6769 C CA . PRO A 1 884 ? -12.913 -21.131 26.234 1.00 96.31 884 PRO A CA 1
ATOM 6770 C C . PRO A 1 884 ? -13.092 -21.120 27.768 1.00 96.31 884 PRO A C 1
ATOM 6772 O O . PRO A 1 884 ? -12.641 -22.022 28.485 1.00 96.31 884 PRO A O 1
ATOM 6775 N N . SER A 1 885 ? -13.713 -20.051 28.259 1.00 95.81 885 SER A N 1
ATOM 6776 C CA . SER A 1 885 ? -14.176 -19.793 29.625 1.00 95.81 885 SER A CA 1
ATOM 6777 C C . SER A 1 885 ? -15.685 -19.513 29.676 1.00 95.81 885 SER A C 1
ATOM 6779 O O . SER A 1 885 ? -16.258 -19.533 30.762 1.00 95.81 885 SER A O 1
ATOM 6781 N N . THR A 1 886 ? -16.327 -19.251 28.529 1.00 97.88 886 THR A N 1
ATOM 6782 C CA . THR A 1 886 ? -17.782 -19.084 28.419 1.00 97.88 886 THR A CA 1
ATOM 6783 C C . THR A 1 886 ? -18.487 -20.382 28.786 1.00 97.88 886 THR A C 1
ATOM 6785 O O . THR A 1 886 ? -18.121 -21.448 28.295 1.00 97.88 886 THR A O 1
ATOM 6788 N N . THR A 1 887 ? -19.514 -20.298 29.629 1.00 98.25 887 THR A N 1
ATOM 6789 C CA . THR A 1 887 ? -20.386 -21.440 29.936 1.00 98.25 887 THR A CA 1
ATOM 6790 C C . THR A 1 887 ? -21.613 -21.460 29.014 1.00 98.25 887 THR A C 1
ATOM 6792 O O . THR A 1 887 ? -22.013 -20.404 28.517 1.00 98.25 887 THR A O 1
ATOM 6795 N N . PRO A 1 888 ? -22.275 -22.616 28.818 1.00 98.69 888 PRO A N 1
ATOM 6796 C CA . PRO A 1 888 ? -23.519 -22.685 28.048 1.00 98.69 888 PRO A CA 1
ATOM 6797 C C . PRO A 1 888 ? -24.611 -21.736 28.566 1.00 98.69 888 PRO A C 1
ATOM 6799 O O . PRO A 1 888 ? -25.272 -21.068 27.780 1.00 98.69 888 PRO A O 1
ATOM 6802 N N . ALA A 1 889 ? -24.739 -21.592 29.891 1.00 98.19 889 ALA A N 1
ATOM 6803 C CA . ALA A 1 889 ? -25.691 -20.665 30.505 1.00 98.19 889 ALA A CA 1
ATOM 6804 C C . ALA A 1 889 ? -25.378 -19.187 30.194 1.00 98.19 889 ALA A C 1
ATOM 6806 O O . ALA A 1 889 ? -26.289 -18.421 29.906 1.00 98.19 889 ALA A O 1
ATOM 6807 N N . GLN A 1 890 ? -24.097 -18.792 30.188 1.00 97.88 890 GLN A N 1
ATOM 6808 C CA . GLN A 1 890 ? -23.692 -17.443 29.766 1.00 97.88 890 GLN A CA 1
ATOM 6809 C C . GLN A 1 890 ? -23.962 -17.208 28.278 1.00 97.88 890 GLN A C 1
ATOM 6811 O O . GLN A 1 890 ? -24.360 -16.113 27.896 1.00 97.88 890 GLN A O 1
ATOM 6816 N N . ALA A 1 891 ? -23.755 -18.221 27.431 1.00 98.31 891 ALA A N 1
ATOM 6817 C CA . ALA A 1 891 ? -24.065 -18.114 26.010 1.00 98.31 891 ALA A CA 1
ATOM 6818 C C . ALA A 1 891 ? -25.564 -17.867 25.774 1.00 98.31 891 ALA A C 1
ATOM 6820 O O . ALA A 1 891 ? -25.901 -16.998 24.976 1.00 98.31 891 ALA A O 1
ATOM 6821 N N . VAL A 1 892 ? -26.445 -18.549 26.514 1.00 98.56 892 VAL A N 1
ATOM 6822 C CA . VAL A 1 892 ? -27.895 -18.291 26.476 1.00 98.56 892 VAL A CA 1
ATOM 6823 C C . VAL A 1 892 ? -28.234 -16.886 26.997 1.00 98.56 892 VAL A C 1
ATOM 6825 O O . VAL A 1 892 ? -28.947 -16.166 26.306 1.00 98.56 892 VAL A O 1
ATOM 6828 N N . GLU A 1 893 ? -27.656 -16.431 28.118 1.00 98.12 893 GLU A N 1
ATOM 6829 C CA . GLU A 1 893 ? -27.876 -15.060 28.632 1.00 98.12 893 GLU A CA 1
ATOM 6830 C C . GLU A 1 893 ? -27.505 -13.983 27.591 1.00 98.12 893 GLU A C 1
ATOM 6832 O O . GLU A 1 893 ? -28.236 -13.014 27.383 1.00 98.12 893 GLU A O 1
ATOM 6837 N N . TYR A 1 894 ? -26.379 -14.154 26.890 1.00 98.38 894 TYR A N 1
ATOM 6838 C CA . TYR A 1 894 ? -25.973 -13.236 25.824 1.00 98.38 894 TYR A CA 1
ATOM 6839 C C . TYR A 1 894 ? -26.939 -13.238 24.629 1.00 98.38 894 TYR A C 1
ATOM 6841 O O . TYR A 1 894 ? -27.146 -12.191 24.012 1.00 98.38 894 TYR A O 1
ATOM 6849 N N . VAL A 1 895 ? -27.517 -14.395 24.303 1.00 98.25 895 VAL A N 1
ATOM 6850 C CA . VAL A 1 895 ? -28.481 -14.572 23.208 1.00 98.25 895 VAL A CA 1
ATOM 6851 C C . VAL A 1 895 ? -29.808 -13.892 23.538 1.00 98.25 895 VAL A C 1
ATOM 6853 O O . VAL A 1 895 ? -30.248 -13.038 22.771 1.00 98.25 895 VAL A O 1
ATOM 6856 N N . GLU A 1 896 ? -30.380 -14.177 24.709 1.00 97.62 896 GLU A N 1
ATOM 6857 C CA . GLU A 1 896 ? -31.634 -13.576 25.194 1.00 97.62 896 GLU A CA 1
ATOM 6858 C C . GLU A 1 896 ? -31.571 -12.037 25.237 1.00 97.62 896 GLU A C 1
ATOM 6860 O O . GLU A 1 896 ? -32.575 -11.361 25.017 1.00 97.62 896 GLU A O 1
ATOM 6865 N N . ARG A 1 897 ? -30.383 -11.471 25.496 1.00 97.44 897 ARG A N 1
ATOM 6866 C CA . ARG A 1 897 ? -30.168 -10.018 25.594 1.00 97.44 897 ARG A CA 1
ATOM 6867 C C . ARG A 1 897 ? -29.894 -9.335 24.255 1.00 97.44 897 ARG A C 1
ATOM 6869 O O . ARG A 1 897 ? -30.408 -8.243 24.021 1.00 97.44 897 ARG A O 1
ATOM 6876 N N . LEU A 1 898 ? -29.073 -9.927 23.384 1.00 98.19 898 LEU A N 1
ATOM 6877 C CA . LEU A 1 898 ? -28.672 -9.297 22.115 1.00 98.19 898 LEU A CA 1
ATOM 6878 C C . LEU A 1 898 ? -29.627 -9.604 20.951 1.00 98.19 898 LEU A C 1
ATOM 6880 O O . LEU A 1 898 ? -29.654 -8.839 19.982 1.00 98.19 898 LEU A O 1
ATOM 6884 N N . ASP A 1 899 ? -30.424 -10.668 21.054 1.00 98.00 899 ASP A N 1
ATOM 6885 C CA . ASP A 1 899 ? -31.455 -11.070 20.091 1.00 98.00 899 ASP A CA 1
ATOM 6886 C C . ASP A 1 899 ? -32.845 -11.272 20.753 1.00 98.00 899 ASP A C 1
ATOM 6888 O O . ASP A 1 899 ? -33.462 -12.325 20.604 1.00 98.00 899 ASP A O 1
ATOM 6892 N N . PRO A 1 900 ? -33.387 -10.278 21.486 1.00 97.00 900 PRO A N 1
ATOM 6893 C CA . PRO A 1 900 ? -34.607 -10.448 22.289 1.00 97.00 900 PRO A CA 1
ATOM 6894 C C . PRO A 1 900 ? -35.879 -10.698 21.456 1.00 97.00 900 PRO A C 1
ATOM 6896 O O . PRO A 1 900 ? -36.878 -11.178 21.985 1.00 97.00 900 PRO A O 1
ATOM 6899 N N . ASP A 1 901 ? -35.842 -10.381 20.159 1.00 95.94 901 ASP A N 1
ATOM 6900 C CA . ASP A 1 901 ? -36.943 -10.578 19.208 1.00 95.94 901 ASP A CA 1
ATOM 6901 C C . ASP A 1 901 ? -36.870 -11.939 18.468 1.00 95.94 901 ASP A C 1
ATOM 6903 O O . ASP A 1 901 ? -37.727 -12.211 17.627 1.00 95.94 901 ASP A O 1
ATOM 6907 N N . ASN A 1 902 ? -35.842 -12.766 18.726 1.00 96.06 902 ASN A N 1
ATOM 6908 C CA . ASN A 1 902 ? -35.493 -13.985 17.972 1.00 96.06 902 ASN A CA 1
ATOM 6909 C C . ASN A 1 902 ? -35.474 -13.762 16.444 1.00 96.06 902 ASN A C 1
ATOM 6911 O O . ASN A 1 902 ? -36.280 -14.303 15.678 1.00 96.06 902 ASN A O 1
ATOM 6915 N N . ARG A 1 903 ? -34.560 -12.897 15.998 1.00 97.56 903 ARG A N 1
ATOM 6916 C CA . ARG A 1 903 ? -34.373 -12.485 14.603 1.00 97.56 903 ARG A CA 1
ATOM 6917 C C . ARG A 1 903 ? -33.181 -13.241 14.005 1.00 97.56 903 ARG A C 1
ATOM 6919 O O . ARG A 1 903 ? -32.041 -12.899 14.317 1.00 97.56 903 ARG A O 1
ATOM 6926 N N . PRO A 1 904 ? -33.384 -14.199 13.081 1.00 98.50 904 PRO A N 1
ATOM 6927 C CA . PRO A 1 904 ? -32.283 -14.979 12.519 1.00 98.50 904 PRO A CA 1
ATOM 6928 C C . PRO A 1 904 ? -31.155 -14.092 11.976 1.00 98.50 904 PRO A C 1
ATOM 6930 O O . PRO A 1 904 ? -31.405 -13.148 11.223 1.00 98.50 904 PRO A O 1
ATOM 6933 N N . GLY A 1 905 ? -29.915 -14.376 12.375 1.00 97.56 905 GLY A N 1
ATOM 6934 C CA . GLY A 1 905 ? -28.727 -13.626 11.947 1.00 97.56 905 GLY A CA 1
ATOM 6935 C C . GLY A 1 905 ? -28.492 -12.277 12.641 1.00 97.56 905 GLY A C 1
ATOM 6936 O O . GLY A 1 905 ? -27.495 -11.620 12.343 1.00 97.56 905 GLY A O 1
ATOM 6937 N N . ARG A 1 906 ? -29.350 -11.869 13.588 1.00 98.25 906 ARG A N 1
ATOM 6938 C CA . ARG A 1 906 ? -29.143 -10.687 14.446 1.00 98.25 906 ARG A CA 1
ATOM 6939 C C . ARG A 1 906 ? -27.856 -10.786 15.265 1.00 98.25 906 ARG A C 1
ATOM 6941 O O . ARG A 1 906 ? -27.126 -9.801 15.377 1.00 98.25 906 ARG A O 1
ATOM 6948 N N . LEU A 1 907 ? -27.587 -11.962 15.828 1.00 98.88 907 LEU A N 1
ATOM 6949 C CA . LEU A 1 907 ? -26.422 -12.243 16.662 1.00 98.88 907 LEU A CA 1
ATOM 6950 C C . LEU A 1 907 ? -25.511 -13.282 15.996 1.00 98.88 907 LEU A C 1
ATOM 6952 O O . LEU A 1 907 ? -25.963 -14.325 15.524 1.00 98.88 907 LEU A O 1
ATOM 6956 N N . THR A 1 908 ? -24.210 -13.003 16.005 1.00 98.94 908 THR A N 1
ATOM 6957 C CA . THR A 1 908 ? -23.150 -13.936 15.606 1.00 98.94 908 THR A CA 1
ATOM 6958 C C . THR A 1 908 ? -22.291 -14.285 16.820 1.00 98.94 908 THR A C 1
ATOM 6960 O O . THR A 1 908 ? -21.646 -13.405 17.394 1.00 98.94 908 THR A O 1
ATOM 6963 N N . LEU A 1 909 ? -22.259 -15.562 17.205 1.00 98.88 909 LEU A N 1
ATOM 6964 C CA . LEU A 1 909 ? -21.397 -16.080 18.268 1.00 98.88 909 LEU A CA 1
ATOM 6965 C C . LEU A 1 909 ? -20.057 -16.525 17.670 1.00 98.88 909 LEU A C 1
ATOM 6967 O O . LEU A 1 909 ? -19.973 -17.502 16.922 1.00 98.88 909 LEU A O 1
ATOM 6971 N N . ILE A 1 910 ? -19.002 -15.779 18.000 1.00 98.88 910 ILE A N 1
ATOM 6972 C CA . ILE A 1 910 ? -17.681 -15.892 17.381 1.00 98.88 910 ILE A CA 1
ATOM 6973 C C . ILE A 1 910 ? -16.748 -16.701 18.290 1.00 98.88 910 ILE A C 1
ATOM 6975 O O . ILE A 1 910 ? -16.112 -16.168 19.206 1.00 98.88 910 ILE A O 1
ATOM 6979 N N . SER A 1 911 ? -16.695 -18.005 18.038 1.00 98.75 911 SER A N 1
ATOM 6980 C CA . SER A 1 911 ? -15.945 -19.011 18.791 1.00 98.75 911 SER A CA 1
ATOM 6981 C C . SER A 1 911 ? -14.435 -18.880 18.585 1.00 98.75 911 SER A C 1
ATOM 6983 O O . SER A 1 911 ? -13.967 -18.946 17.453 1.00 98.75 911 SER A O 1
ATOM 6985 N N . ARG A 1 912 ? -13.668 -18.716 19.672 1.00 98.12 912 ARG A N 1
ATOM 6986 C CA . ARG A 1 912 ? -12.187 -18.681 19.668 1.00 98.12 912 ARG A CA 1
ATOM 6987 C C . ARG A 1 912 ? -11.602 -19.526 20.800 1.00 98.12 912 ARG A C 1
ATOM 6989 O O . ARG A 1 912 ? -11.003 -19.004 21.747 1.00 98.12 912 ARG A O 1
ATOM 6996 N N . MET A 1 913 ? -11.838 -20.828 20.766 1.00 97.75 913 MET A N 1
ATOM 6997 C CA . MET A 1 913 ? -11.528 -21.735 21.874 1.00 97.75 913 MET A CA 1
ATOM 6998 C C . MET A 1 913 ? -10.051 -22.151 21.934 1.00 97.75 913 MET A C 1
ATOM 7000 O O . MET A 1 913 ? -9.556 -22.472 23.017 1.00 97.75 913 MET A O 1
ATOM 7004 N N . GLY A 1 914 ? -9.348 -22.123 20.802 1.00 97.62 914 GLY A N 1
ATOM 7005 C CA . GLY A 1 914 ? -8.084 -22.824 20.592 1.00 97.62 914 GLY A CA 1
ATOM 7006 C C . GLY A 1 914 ? -8.329 -24.247 20.076 1.00 97.62 914 GLY A C 1
ATOM 7007 O O . GLY A 1 914 ? -9.205 -24.956 20.578 1.00 97.62 914 GLY A O 1
ATOM 7008 N N . HIS A 1 915 ? -7.526 -24.690 19.106 1.00 97.81 915 HIS A N 1
ATOM 7009 C CA . HIS A 1 915 ? -7.656 -25.987 18.418 1.00 97.81 915 HIS A CA 1
ATOM 7010 C C . HIS A 1 915 ? -7.824 -27.186 19.372 1.00 97.81 915 HIS A C 1
ATOM 7012 O O . HIS A 1 915 ? -8.778 -27.957 19.264 1.00 97.81 915 HIS A O 1
ATOM 7018 N N . GLY A 1 916 ? -6.972 -27.268 20.398 1.00 96.44 916 GLY A N 1
ATOM 7019 C CA . GLY A 1 916 ? -7.013 -28.307 21.431 1.00 96.44 916 GLY A CA 1
ATOM 7020 C C . GLY A 1 916 ? -8.155 -28.194 22.452 1.00 96.44 916 GLY A C 1
ATOM 7021 O O . GLY A 1 916 ? -8.129 -28.925 23.434 1.00 96.44 916 GLY A O 1
ATOM 7022 N N . ARG A 1 917 ? -9.117 -27.273 22.282 1.00 97.50 917 ARG A N 1
ATOM 7023 C CA . ARG A 1 917 ? -10.291 -27.114 23.169 1.00 97.50 917 ARG A CA 1
ATOM 7024 C C . ARG A 1 917 ? -11.623 -26.908 22.445 1.00 97.50 917 ARG A C 1
ATOM 7026 O O . ARG A 1 917 ? -12.662 -27.093 23.073 1.00 97.50 917 ARG A O 1
ATOM 7033 N N . VAL A 1 918 ? -11.634 -26.544 21.157 1.00 98.50 918 VAL A N 1
ATOM 7034 C CA . VAL A 1 918 ? -12.880 -26.234 20.425 1.00 98.50 918 VAL A CA 1
ATOM 7035 C C . VAL A 1 918 ? -13.884 -27.388 20.451 1.00 98.50 918 VAL A C 1
ATOM 7037 O O . VAL A 1 918 ? -15.055 -27.159 20.731 1.00 98.50 918 VAL A O 1
ATOM 7040 N N . ARG A 1 919 ? -13.410 -28.625 20.267 1.00 97.94 919 ARG A N 1
ATOM 7041 C CA . ARG A 1 919 ? -14.239 -29.839 20.206 1.00 97.94 919 ARG A CA 1
ATOM 7042 C C . ARG A 1 919 ? -14.967 -30.126 21.526 1.00 97.94 919 ARG A C 1
ATOM 7044 O O . ARG A 1 919 ? -16.133 -30.485 21.515 1.00 97.94 919 ARG A O 1
ATOM 7051 N N . GLU A 1 920 ? -14.296 -29.907 22.657 1.00 96.25 920 GLU A N 1
ATOM 7052 C CA . GLU A 1 920 ? -14.847 -30.161 23.998 1.00 96.25 920 GLU A CA 1
ATOM 7053 C C . GLU A 1 920 ? -15.748 -29.023 24.500 1.00 96.25 920 GLU A C 1
ATOM 7055 O O . GLU A 1 920 ? -16.750 -29.261 25.169 1.00 96.25 920 GLU A O 1
ATOM 7060 N N . VAL A 1 921 ? -15.366 -27.769 24.229 1.00 98.06 921 VAL A N 1
ATOM 7061 C CA . VAL A 1 921 ? -16.000 -26.589 24.841 1.00 98.06 921 VAL A CA 1
ATOM 7062 C C . VAL A 1 921 ? -17.179 -26.073 24.020 1.00 98.06 921 VAL A C 1
ATOM 7064 O O . VAL A 1 921 ? -18.128 -25.543 24.595 1.00 98.06 921 VAL A O 1
ATOM 7067 N N . LEU A 1 922 ? -17.138 -26.200 22.690 1.00 98.75 922 LEU A N 1
ATOM 7068 C CA . LEU A 1 922 ? -18.165 -25.622 21.826 1.00 98.75 922 LEU A CA 1
ATOM 7069 C C . LEU A 1 922 ? -19.460 -26.444 21.815 1.00 98.75 922 LEU A C 1
ATOM 7071 O O . LEU A 1 922 ? -20.529 -25.841 21.832 1.00 98.75 922 LEU A O 1
ATOM 7075 N N . ALA A 1 923 ? -19.392 -27.780 21.826 1.00 98.38 923 ALA A N 1
ATOM 7076 C CA . ALA A 1 923 ? -20.586 -28.618 21.677 1.00 98.38 923 ALA A CA 1
ATOM 7077 C C . ALA A 1 923 ? -21.675 -28.334 22.741 1.00 98.38 923 ALA A C 1
ATOM 7079 O O . ALA A 1 923 ? -22.788 -27.988 22.340 1.00 98.38 923 ALA A O 1
ATOM 7080 N N . PRO A 1 924 ? -21.384 -28.292 24.061 1.00 98.56 924 PRO A N 1
ATOM 7081 C CA . PRO A 1 924 ? -22.404 -27.971 25.069 1.00 98.56 924 PRO A CA 1
ATOM 7082 C C . PRO A 1 924 ? -22.951 -26.536 24.971 1.00 98.56 924 PRO A C 1
ATOM 7084 O O . PRO A 1 924 ? -24.046 -26.248 25.450 1.00 98.56 924 PRO A O 1
ATOM 7087 N N . ILE A 1 925 ? -22.188 -25.611 24.374 1.00 98.81 925 ILE A N 1
ATOM 7088 C CA . ILE A 1 925 ? -22.625 -24.229 24.122 1.00 98.81 925 ILE A CA 1
ATOM 7089 C C . ILE A 1 925 ? -23.599 -24.191 22.936 1.00 98.81 925 ILE A C 1
ATOM 7091 O O . ILE A 1 925 ? -24.629 -23.519 23.015 1.00 98.81 925 ILE A O 1
ATOM 7095 N N . VAL A 1 926 ? -23.299 -24.931 21.863 1.00 98.81 926 VAL A N 1
ATOM 7096 C CA . VAL A 1 926 ? -24.167 -25.058 20.683 1.00 98.81 926 VAL A CA 1
ATOM 7097 C C . VAL A 1 926 ? -25.478 -25.749 21.048 1.00 98.81 926 VAL A C 1
ATOM 7099 O O . VAL A 1 926 ? -26.536 -25.245 20.677 1.00 98.81 926 VAL A O 1
ATOM 7102 N N . GLU A 1 927 ? -25.438 -26.827 21.836 1.00 98.62 927 GLU A N 1
ATOM 7103 C CA . GLU A 1 927 ? -26.635 -27.499 22.364 1.00 98.62 927 GLU A CA 1
ATOM 7104 C C . GLU A 1 927 ? -27.551 -26.531 23.128 1.00 98.62 927 GLU A C 1
ATOM 7106 O O . GLU A 1 927 ? -28.734 -26.422 22.808 1.00 98.62 927 GLU A O 1
ATOM 7111 N N . ALA A 1 928 ? -27.018 -25.790 24.107 1.00 98.69 928 ALA A N 1
ATOM 7112 C CA . ALA A 1 928 ? -27.824 -24.917 24.963 1.00 98.69 928 ALA A CA 1
ATOM 7113 C C . ALA A 1 928 ? -28.447 -23.728 24.213 1.00 98.69 928 ALA A C 1
ATOM 7115 O O . ALA A 1 928 ? -29.605 -23.392 24.454 1.00 98.69 928 ALA A O 1
ATOM 7116 N N . VAL A 1 929 ? -27.708 -23.110 23.285 1.00 98.62 929 VAL A N 1
ATOM 7117 C CA . VAL A 1 929 ? -28.223 -22.003 22.457 1.00 98.62 929 VAL A CA 1
ATOM 7118 C C . VAL A 1 929 ? -29.203 -22.505 21.390 1.00 98.62 929 VAL A C 1
ATOM 7120 O O . VAL A 1 929 ? -30.191 -21.837 21.104 1.00 98.62 929 VAL A O 1
ATOM 7123 N N . THR A 1 930 ? -29.007 -23.713 20.854 1.00 97.88 930 THR A N 1
ATOM 7124 C CA . THR A 1 930 ? -30.010 -24.346 19.978 1.00 97.88 930 THR A CA 1
ATOM 7125 C C . THR A 1 930 ? -31.288 -24.664 20.765 1.00 97.88 930 THR A C 1
ATOM 7127 O O . THR A 1 930 ? -32.393 -24.462 20.264 1.00 97.88 930 THR A O 1
ATOM 7130 N N . ALA A 1 931 ? -31.160 -25.092 22.026 1.00 98.19 931 ALA A N 1
ATOM 7131 C CA . ALA A 1 931 ? -32.284 -25.403 22.908 1.00 98.19 931 ALA A CA 1
ATOM 7132 C C . ALA A 1 931 ? -33.083 -24.173 23.387 1.00 98.19 931 ALA A C 1
ATOM 7134 O O . ALA A 1 931 ? -34.253 -24.334 23.733 1.00 98.19 931 ALA A O 1
ATOM 7135 N N . SER A 1 932 ? -32.515 -22.956 23.374 1.00 97.62 932 SER A N 1
ATOM 7136 C CA . SER A 1 932 ? -33.297 -21.722 23.584 1.00 97.62 932 SER A CA 1
ATOM 7137 C C . SER A 1 932 ? -34.100 -21.299 22.343 1.00 97.62 932 SER A C 1
ATOM 7139 O O . SER A 1 932 ? -34.968 -20.435 22.438 1.00 97.62 932 SER A O 1
ATOM 7141 N N . GLY A 1 933 ? -33.865 -21.933 21.187 1.00 96.50 933 GLY A N 1
ATOM 7142 C CA . GLY A 1 933 ? -34.639 -21.730 19.960 1.00 96.50 933 GLY A CA 1
ATOM 7143 C C . GLY A 1 933 ? -34.242 -20.504 19.132 1.00 96.50 933 GLY A C 1
ATOM 7144 O O . GLY A 1 933 ? -34.989 -20.131 18.227 1.00 96.50 933 GLY A O 1
ATOM 7145 N N . HIS A 1 934 ? -33.098 -19.875 19.419 1.00 97.69 934 HIS A N 1
ATOM 7146 C CA . HIS A 1 934 ? -32.591 -18.726 18.662 1.00 97.69 934 HIS A CA 1
ATOM 7147 C C . HIS A 1 934 ? -31.710 -19.145 17.481 1.00 97.69 934 HIS A C 1
ATOM 7149 O O . HIS A 1 934 ? -30.824 -19.991 17.612 1.00 97.69 934 HIS A O 1
ATOM 7155 N N . LEU A 1 935 ? -31.895 -18.492 16.330 1.00 97.44 935 LEU A N 1
ATOM 7156 C CA . LEU A 1 935 ? -31.081 -18.722 15.130 1.00 97.44 935 LEU A CA 1
ATOM 7157 C C . LEU A 1 935 ? -29.917 -17.722 15.041 1.00 97.44 935 LEU A C 1
ATOM 7159 O O . LEU A 1 935 ? -29.927 -16.763 14.262 1.00 97.44 935 LEU A O 1
ATOM 7163 N N . VAL A 1 936 ? -28.895 -17.974 15.860 1.00 98.69 936 VAL A N 1
ATOM 7164 C CA . VAL A 1 936 ? -27.592 -17.296 15.788 1.00 98.69 936 VAL A CA 1
ATOM 7165 C C . VAL A 1 936 ? -26.762 -17.782 14.598 1.00 98.69 936 VAL A C 1
ATOM 7167 O O . VAL A 1 936 ? -26.916 -18.908 14.127 1.00 98.69 936 VAL A O 1
ATOM 7170 N N . ILE A 1 937 ? -25.802 -16.967 14.158 1.00 98.88 937 ILE A N 1
ATOM 7171 C CA . ILE A 1 937 ? -24.695 -17.451 13.321 1.00 98.88 937 ILE A CA 1
ATOM 7172 C C . ILE A 1 937 ? -23.586 -17.972 14.233 1.00 98.88 937 ILE A C 1
ATOM 7174 O O . ILE A 1 937 ? -23.072 -17.233 15.073 1.00 98.88 937 ILE A O 1
ATOM 7178 N N . TRP A 1 938 ? -23.157 -19.212 14.015 1.00 98.88 938 TRP A N 1
ATOM 7179 C CA . TRP A 1 938 ? -21.908 -19.727 14.569 1.00 98.88 938 TRP A CA 1
ATOM 7180 C C . TRP A 1 938 ? -20.745 -19.356 13.651 1.00 98.88 938 TRP A C 1
ATOM 7182 O O . TRP A 1 938 ? -20.788 -19.631 12.454 1.00 98.88 938 TRP A O 1
ATOM 7192 N N . GLN A 1 939 ? -19.700 -18.735 14.195 1.00 98.88 939 GLN A N 1
ATOM 7193 C CA . GLN A 1 939 ? -18.543 -18.287 13.418 1.00 98.88 939 GLN A CA 1
ATOM 7194 C C . GLN A 1 939 ? -17.240 -18.697 14.112 1.00 98.88 939 GLN A C 1
ATOM 7196 O O . GLN A 1 939 ? -17.082 -18.492 15.314 1.00 98.88 939 GLN A O 1
ATOM 7201 N N . CYS A 1 940 ? -16.286 -19.253 13.366 1.00 98.81 940 CYS A N 1
ATOM 7202 C CA . CYS A 1 940 ? -14.989 -19.674 13.893 1.00 98.81 940 CYS A CA 1
ATOM 7203 C C . CYS A 1 940 ? -13.935 -18.560 13.766 1.00 98.81 940 CYS A C 1
ATOM 7205 O O . CYS A 1 940 ? -13.662 -18.086 12.666 1.00 98.81 940 CYS A O 1
ATOM 7207 N N . ASP A 1 941 ? -13.303 -18.175 14.875 1.00 98.81 941 ASP A N 1
ATOM 7208 C CA . ASP A 1 941 ? -12.080 -17.364 14.956 1.00 98.81 941 ASP A CA 1
ATOM 7209 C C . ASP A 1 941 ? -10.901 -18.269 15.359 1.00 98.81 941 ASP A C 1
ATOM 7211 O O . ASP A 1 941 ? -10.515 -18.321 16.534 1.00 98.81 941 ASP A O 1
ATOM 7215 N N . PRO A 1 942 ? -10.296 -18.977 14.387 1.00 98.31 942 PRO A N 1
ATOM 7216 C CA . PRO A 1 942 ? -9.163 -19.871 14.628 1.00 98.31 942 PRO A CA 1
ATOM 7217 C C . PRO A 1 942 ? -7.849 -19.113 14.894 1.00 98.31 942 PRO A C 1
ATOM 7219 O O . PRO A 1 942 ? -6.792 -19.719 15.079 1.00 98.31 942 PRO A O 1
ATOM 7222 N N . MET A 1 943 ? -7.878 -17.778 14.887 1.00 98.12 943 MET A N 1
ATOM 7223 C CA . MET A 1 943 ? -6.690 -16.932 14.947 1.00 98.12 943 MET A CA 1
ATOM 7224 C C . MET A 1 943 ? -6.320 -16.633 16.397 1.00 98.12 943 MET A C 1
ATOM 7226 O O . MET A 1 943 ? -5.242 -16.992 16.884 1.00 98.12 943 MET A O 1
ATOM 7230 N N . HIS A 1 944 ? -7.240 -15.996 17.124 1.00 96.31 944 HIS A N 1
ATOM 7231 C CA . HIS A 1 944 ? -6.964 -15.510 18.472 1.00 96.31 944 HIS A CA 1
ATOM 7232 C C . HIS A 1 944 ? -6.830 -16.653 19.483 1.00 96.31 944 HIS A C 1
ATOM 7234 O O . HIS A 1 944 ? -6.221 -16.448 20.534 1.00 96.31 944 HIS A O 1
ATOM 7240 N N . GLY A 1 945 ? -7.413 -17.828 19.215 1.00 95.38 945 GLY A N 1
ATOM 7241 C CA . GLY A 1 945 ? -7.294 -19.025 20.055 1.00 95.38 945 GLY A CA 1
ATOM 7242 C C . GLY A 1 945 ? -5.878 -19.615 20.089 1.00 95.38 945 GLY A C 1
ATOM 7243 O O . GLY A 1 945 ? -5.442 -20.099 21.130 1.00 95.38 945 GLY A O 1
ATOM 7244 N N . ASN A 1 946 ? -5.131 -19.510 18.983 1.00 97.50 946 ASN A N 1
ATOM 7245 C CA . ASN A 1 946 ? -3.903 -20.285 18.736 1.00 97.50 946 ASN A CA 1
ATOM 7246 C C . ASN A 1 946 ? -2.611 -19.452 18.745 1.00 97.50 946 ASN A C 1
ATOM 7248 O O . ASN A 1 946 ? -1.609 -19.839 18.143 1.00 97.50 946 ASN A O 1
ATOM 7252 N N . THR A 1 947 ? -2.632 -18.294 19.408 1.00 94.31 947 THR A N 1
ATOM 7253 C CA . THR A 1 947 ? -1.519 -17.328 19.411 1.00 94.31 947 THR A CA 1
ATOM 7254 C C . THR A 1 947 ? -0.541 -17.584 20.559 1.00 94.31 947 THR A C 1
ATOM 7256 O O . THR A 1 947 ? -0.969 -17.757 21.699 1.00 94.31 947 THR A O 1
ATOM 7259 N N . TYR A 1 948 ? 0.763 -17.576 20.275 1.00 92.94 948 TYR A N 1
ATOM 7260 C CA . TYR A 1 948 ? 1.841 -17.812 21.245 1.00 92.94 948 TYR A CA 1
ATOM 7261 C C . TYR A 1 948 ? 3.093 -16.978 20.914 1.00 92.94 948 TYR A C 1
ATOM 7263 O O . TYR A 1 948 ? 3.102 -16.228 19.939 1.00 92.94 948 TYR A O 1
ATOM 7271 N N . GLU A 1 949 ? 4.133 -17.065 21.744 1.00 89.56 949 GLU A N 1
ATOM 7272 C CA . GLU A 1 949 ? 5.425 -16.395 21.526 1.00 89.56 949 GLU A CA 1
ATOM 7273 C C . GLU A 1 949 ? 6.448 -17.395 20.959 1.00 89.56 949 GLU A C 1
ATOM 7275 O O . GLU A 1 949 ? 6.538 -18.529 21.435 1.00 89.56 949 GLU A O 1
ATOM 7280 N N . SER A 1 950 ? 7.158 -16.998 19.902 1.00 88.00 950 SER A N 1
ATOM 7281 C CA . SER A 1 950 ? 8.131 -17.812 19.165 1.00 88.00 950 SER A CA 1
ATOM 7282 C C . SER A 1 950 ? 9.477 -17.896 19.898 1.00 88.00 950 SER A C 1
ATOM 7284 O O . SER A 1 950 ? 9.729 -17.150 20.847 1.00 88.00 950 SER A O 1
ATOM 7286 N N . ALA A 1 951 ? 10.381 -18.774 19.456 1.00 81.44 951 ALA A N 1
ATOM 7287 C CA . ALA A 1 951 ? 11.723 -18.866 20.037 1.00 81.44 951 ALA A CA 1
ATOM 7288 C C . ALA A 1 951 ? 12.548 -17.581 19.811 1.00 81.44 951 ALA A C 1
ATOM 7290 O O . ALA A 1 951 ? 13.371 -17.222 20.653 1.00 81.44 951 ALA A O 1
ATOM 7291 N N . GLY A 1 952 ? 12.300 -16.867 18.708 1.00 75.50 952 GLY A N 1
ATOM 7292 C CA . GLY A 1 952 ? 12.827 -15.529 18.430 1.00 75.50 952 GLY A CA 1
ATOM 7293 C C . GLY A 1 952 ? 12.125 -14.374 19.161 1.00 75.50 952 GLY A C 1
ATOM 7294 O O . GLY A 1 952 ? 12.475 -13.223 18.914 1.00 75.50 952 GLY A O 1
ATOM 7295 N N . GLY A 1 953 ? 11.142 -14.639 20.032 1.00 81.38 953 GLY A N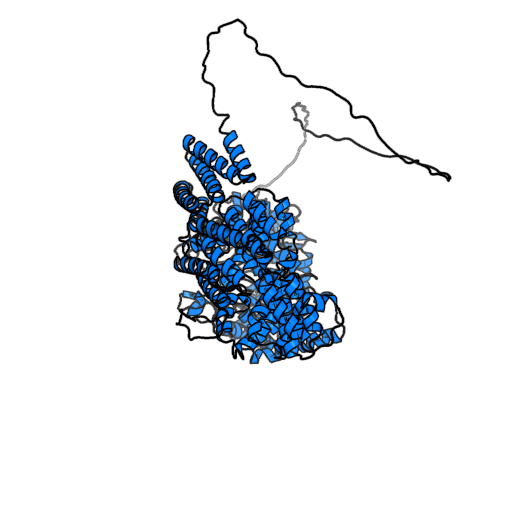 1
ATOM 7296 C CA . GLY A 1 953 ? 10.398 -13.608 20.773 1.00 81.38 953 GLY A CA 1
ATOM 7297 C C . GLY A 1 953 ? 9.313 -12.885 19.962 1.00 81.38 953 GLY A C 1
ATOM 7298 O O . GLY A 1 953 ? 8.766 -11.881 20.421 1.00 81.38 953 GLY A O 1
ATOM 7299 N N . TYR A 1 954 ? 8.981 -13.370 18.761 1.00 82.50 954 TYR A N 1
ATOM 7300 C CA . TYR A 1 954 ? 7.879 -12.830 17.962 1.00 82.50 954 TYR A CA 1
ATOM 7301 C C . TYR A 1 954 ? 6.547 -13.431 18.408 1.00 82.50 954 TYR A C 1
ATOM 7303 O O . TYR A 1 954 ? 6.429 -14.631 18.649 1.00 82.50 954 TYR A O 1
ATOM 7311 N N . LYS A 1 955 ? 5.493 -12.617 18.457 1.00 91.81 955 LYS A N 1
ATOM 7312 C CA . LYS A 1 955 ? 4.131 -13.120 18.648 1.00 91.81 955 LYS A CA 1
ATOM 7313 C C . LYS A 1 955 ? 3.662 -13.777 17.347 1.00 91.81 955 LYS A C 1
ATOM 7315 O O . LYS A 1 955 ? 3.504 -13.092 16.347 1.00 91.81 955 LYS A O 1
ATOM 7320 N N . THR A 1 956 ? 3.420 -15.085 17.347 1.00 96.75 956 THR A N 1
ATOM 7321 C CA . THR A 1 956 ? 3.075 -15.844 16.134 1.00 96.75 956 THR A CA 1
ATOM 7322 C C . THR A 1 956 ? 1.890 -16.800 16.344 1.00 96.75 956 THR A C 1
ATOM 7324 O O . THR A 1 956 ? 1.381 -16.987 17.456 1.00 96.75 956 THR A O 1
ATOM 7327 N N . ARG A 1 957 ? 1.406 -17.380 15.245 1.00 98.12 957 ARG A N 1
ATOM 7328 C CA . ARG A 1 957 ? 0.381 -18.432 15.168 1.00 98.12 957 ARG A CA 1
ATOM 7329 C C . ARG A 1 957 ? 0.895 -19.483 14.179 1.00 98.12 957 ARG A C 1
ATOM 7331 O O . ARG A 1 957 ? 1.562 -19.127 13.213 1.00 98.12 957 ARG A O 1
ATOM 7338 N N . HIS A 1 958 ? 0.594 -20.760 14.407 1.00 98.19 958 HIS A N 1
ATOM 7339 C CA . HIS A 1 958 ? 0.989 -21.837 13.490 1.00 98.19 958 HIS A CA 1
ATOM 7340 C C . HIS A 1 958 ? -0.182 -22.204 12.582 1.00 98.19 958 HIS A C 1
ATOM 7342 O O . HIS A 1 958 ? -1.275 -22.457 13.095 1.00 98.19 958 HIS A O 1
ATOM 7348 N N . PHE A 1 959 ? 0.047 -22.273 11.272 1.00 98.31 959 PHE A N 1
ATOM 7349 C CA . PHE A 1 959 ? -0.995 -22.507 10.273 1.00 98.31 959 PHE A CA 1
ATOM 7350 C C . PHE A 1 959 ? -1.832 -23.759 10.574 1.00 98.31 959 PHE A C 1
ATOM 7352 O O . PHE A 1 959 ? -3.053 -23.678 10.676 1.00 98.31 959 PHE A O 1
ATOM 7359 N N . ASP A 1 960 ? -1.186 -24.886 10.868 1.00 97.62 960 ASP A N 1
ATOM 7360 C CA . ASP A 1 960 ? -1.865 -26.154 11.174 1.00 97.62 960 ASP A CA 1
ATOM 7361 C C . ASP A 1 960 ? -2.810 -26.069 12.388 1.00 97.62 960 ASP A C 1
ATOM 7363 O O . ASP A 1 960 ? -3.833 -26.745 12.421 1.00 97.62 960 ASP A O 1
ATOM 7367 N N . ARG A 1 961 ? -2.512 -25.212 13.379 1.00 98.50 961 ARG A N 1
ATOM 7368 C CA . ARG A 1 961 ? -3.401 -24.989 14.537 1.00 98.50 961 ARG A CA 1
ATOM 7369 C C . ARG A 1 961 ? -4.613 -24.144 14.158 1.00 98.50 961 ARG A C 1
ATOM 7371 O O . ARG A 1 961 ? -5.697 -24.369 14.681 1.00 98.50 961 ARG A O 1
ATOM 7378 N N . ILE A 1 962 ? -4.434 -23.190 13.244 1.00 98.62 962 ILE A N 1
ATOM 7379 C CA . ILE A 1 962 ? -5.533 -22.403 12.675 1.00 98.62 962 ILE A CA 1
ATOM 7380 C C . ILE A 1 962 ? -6.465 -23.348 11.896 1.00 98.62 962 ILE A C 1
ATOM 7382 O O . ILE A 1 962 ? -7.674 -23.332 12.108 1.00 98.62 962 ILE A O 1
ATOM 7386 N N . VAL A 1 963 ? -5.904 -24.237 11.070 1.00 98.25 963 VAL A N 1
ATOM 7387 C CA . VAL A 1 963 ? -6.662 -25.266 10.337 1.00 98.25 963 VAL A CA 1
ATOM 7388 C C . VAL A 1 963 ? -7.371 -26.245 11.282 1.00 98.25 963 VAL A C 1
ATOM 7390 O O . VAL A 1 963 ? -8.552 -26.520 11.078 1.00 98.25 963 VAL A O 1
ATOM 7393 N N . ASP A 1 964 ? -6.705 -26.747 12.328 1.00 98.44 964 ASP A N 1
ATOM 7394 C CA . ASP A 1 964 ? -7.302 -27.725 13.248 1.00 98.44 964 ASP A CA 1
ATOM 7395 C C . ASP A 1 964 ? -8.440 -27.146 14.107 1.00 98.44 964 ASP A C 1
ATOM 7397 O O . ASP A 1 964 ? -9.401 -27.858 14.404 1.00 98.44 964 ASP A O 1
ATOM 7401 N N . GLU A 1 965 ? -8.405 -25.854 14.460 1.00 98.69 965 GLU A N 1
ATOM 7402 C CA . GLU A 1 965 ? -9.554 -25.224 15.126 1.00 98.69 965 GLU A CA 1
ATOM 7403 C C . GLU A 1 965 ? -10.774 -25.131 14.199 1.00 98.69 965 GLU A C 1
ATOM 7405 O O . GLU A 1 965 ? -11.888 -25.407 14.646 1.00 98.69 965 GLU A O 1
ATOM 7410 N N . VAL A 1 966 ? -10.583 -24.843 12.905 1.00 98.44 966 VAL A N 1
ATOM 7411 C CA . VAL A 1 966 ? -11.691 -24.891 11.935 1.00 98.44 966 VAL A CA 1
ATOM 7412 C C . VAL A 1 966 ? -12.177 -26.330 11.733 1.00 98.44 966 VAL A C 1
ATOM 7414 O O . VAL A 1 966 ? -13.382 -26.569 11.767 1.00 98.44 966 VAL A O 1
ATOM 7417 N N . ALA A 1 967 ? -11.274 -27.308 11.620 1.00 97.94 967 ALA A N 1
ATOM 7418 C CA . ALA A 1 967 ? -11.640 -28.723 11.516 1.00 97.94 967 ALA A CA 1
ATOM 7419 C C . ALA A 1 967 ? -12.462 -29.197 12.730 1.00 97.94 967 ALA A C 1
ATOM 7421 O O . ALA A 1 967 ? -13.451 -29.914 12.581 1.00 97.94 967 ALA A O 1
ATOM 7422 N N . GLY A 1 968 ? -12.079 -28.778 13.940 1.00 98.25 968 GLY A N 1
ATOM 7423 C CA . GLY A 1 968 ? -12.812 -29.075 15.169 1.00 98.25 968 GLY A CA 1
ATOM 7424 C C . GLY A 1 968 ? -14.157 -28.355 15.277 1.00 98.25 968 GLY A C 1
ATOM 7425 O O . GLY A 1 968 ? -15.117 -28.949 15.759 1.00 98.25 968 GLY A O 1
ATOM 7426 N N . PHE A 1 969 ? -14.252 -27.116 14.790 1.00 98.62 969 PHE A N 1
ATOM 7427 C CA . PHE A 1 969 ? -15.507 -26.366 14.687 1.00 98.62 969 PHE A CA 1
ATOM 7428 C C . PHE A 1 969 ? -16.501 -27.048 13.731 1.00 98.62 969 PHE A C 1
ATOM 7430 O O . PHE A 1 969 ? -17.644 -27.295 14.111 1.00 98.62 969 PHE A O 1
ATOM 7437 N N . PHE A 1 970 ? -16.059 -27.429 12.527 1.00 97.94 970 PHE A N 1
ATOM 7438 C CA . PHE A 1 970 ? -16.889 -28.168 11.568 1.00 97.94 970 PHE A CA 1
ATOM 7439 C C . PHE A 1 970 ? -17.327 -29.536 12.113 1.00 97.94 970 PHE A C 1
ATOM 7441 O O . PHE A 1 970 ? -18.485 -29.906 11.941 1.00 97.94 970 PHE A O 1
ATOM 7448 N N . ALA A 1 971 ? -16.448 -30.257 12.819 1.00 97.25 971 ALA A N 1
ATOM 7449 C CA . ALA A 1 971 ? -16.789 -31.542 13.434 1.00 97.25 971 ALA A CA 1
ATOM 7450 C C . ALA A 1 971 ? -17.918 -31.423 14.478 1.00 97.25 971 ALA A C 1
ATOM 7452 O O . ALA A 1 971 ? -18.864 -32.203 14.425 1.00 97.25 971 ALA A O 1
ATOM 7453 N N . VAL A 1 972 ? -17.864 -30.421 15.367 1.00 98.38 972 VAL A N 1
ATOM 7454 C CA . VAL A 1 972 ? -18.931 -30.152 16.356 1.00 98.38 972 VAL A CA 1
ATOM 7455 C C . VAL A 1 972 ? -20.265 -29.850 15.672 1.00 98.38 972 VAL A C 1
ATOM 7457 O O . VAL A 1 972 ? -21.308 -30.354 16.085 1.00 98.38 972 VAL A O 1
ATOM 7460 N N . HIS A 1 973 ? -20.246 -29.048 14.607 1.00 98.06 973 HIS A N 1
ATOM 7461 C CA . HIS A 1 973 ? -21.461 -28.700 13.876 1.00 98.06 973 HIS A CA 1
ATOM 7462 C C . HIS A 1 973 ? -22.063 -29.895 13.121 1.00 98.06 973 HIS A C 1
ATOM 7464 O O . HIS A 1 973 ? -23.279 -30.087 13.175 1.00 98.06 973 HIS A O 1
ATOM 7470 N N . ALA A 1 974 ? -21.230 -30.747 12.517 1.00 96.62 974 ALA A N 1
ATOM 7471 C CA . ALA A 1 974 ? -21.666 -31.987 11.876 1.00 96.62 974 ALA A CA 1
ATOM 7472 C C . ALA A 1 974 ? -22.223 -33.017 12.881 1.00 96.62 974 ALA A C 1
ATOM 7474 O O . ALA A 1 974 ? -23.246 -33.640 12.604 1.00 96.62 974 ALA A O 1
ATOM 7475 N N . GLU A 1 975 ? -21.602 -33.170 14.057 1.00 97.06 975 GLU A N 1
ATOM 7476 C CA . GLU A 1 975 ? -22.074 -34.070 15.125 1.00 97.06 975 GLU A CA 1
ATOM 7477 C C . GLU A 1 975 ? -23.441 -33.640 15.684 1.00 97.06 975 GLU A C 1
ATOM 7479 O O . GLU A 1 975 ? -24.317 -34.479 15.897 1.00 97.06 975 GLU A O 1
ATOM 7484 N N . LEU A 1 976 ? -23.652 -32.332 15.861 1.00 97.81 976 LEU A N 1
ATOM 7485 C CA . LEU A 1 976 ? -24.897 -31.766 16.392 1.00 97.81 976 LEU A CA 1
ATOM 7486 C C . LEU A 1 976 ? -25.968 -31.475 15.324 1.00 97.81 976 LEU A C 1
ATOM 7488 O O . LEU A 1 976 ? -27.057 -31.018 15.671 1.00 97.81 976 LEU A O 1
ATOM 7492 N N . GLY A 1 977 ? -25.685 -31.692 14.035 1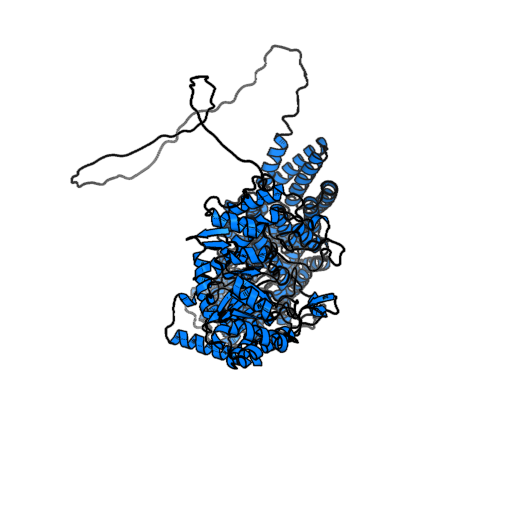.00 96.62 977 GLY A N 1
ATOM 7493 C CA . GLY A 1 977 ? -26.611 -31.374 12.938 1.00 96.62 977 GLY A CA 1
ATOM 7494 C C . GLY A 1 977 ? -26.946 -29.879 12.820 1.00 96.62 977 GLY A C 1
ATOM 7495 O O . GLY A 1 977 ? -28.072 -29.521 12.474 1.00 96.62 977 GLY A O 1
ATOM 7496 N N . THR A 1 978 ? -25.991 -29.003 13.139 1.00 97.88 978 THR A N 1
ATOM 7497 C CA . THR A 1 978 ? -26.144 -27.534 13.134 1.00 97.88 978 THR A CA 1
ATOM 7498 C C . THR A 1 978 ? -25.252 -26.887 12.072 1.00 97.88 978 THR A C 1
ATOM 7500 O O . THR A 1 978 ? -24.297 -27.495 11.599 1.00 97.88 978 THR A O 1
ATOM 7503 N N . HIS A 1 979 ? -25.552 -25.649 11.665 1.00 97.25 979 HIS A N 1
ATOM 7504 C CA . HIS A 1 979 ? -24.831 -24.995 10.565 1.00 97.25 979 HIS A CA 1
ATOM 7505 C C . HIS A 1 979 ? -23.491 -24.370 11.008 1.00 97.25 979 HIS A C 1
ATOM 7507 O O . HIS A 1 979 ? -23.510 -23.467 11.855 1.00 97.25 979 HIS A O 1
ATOM 7513 N N . PRO A 1 980 ? -22.340 -24.754 10.414 1.00 97.44 980 PRO A N 1
ATOM 7514 C CA . PRO A 1 980 ? -21.062 -24.068 10.607 1.00 97.44 980 PRO A CA 1
ATOM 7515 C C . PRO A 1 980 ? -21.066 -22.736 9.837 1.00 97.44 980 PRO A C 1
ATOM 7517 O O . PRO A 1 980 ? -20.559 -22.629 8.723 1.00 97.44 980 PRO A O 1
ATOM 7520 N N . GLY A 1 981 ? -21.671 -21.707 10.430 1.00 97.38 981 GLY A N 1
ATOM 7521 C CA . GLY A 1 981 ? -22.079 -20.482 9.734 1.00 97.38 981 GLY A CA 1
ATOM 7522 C C . GLY A 1 981 ? -20.980 -19.606 9.122 1.00 97.38 981 GLY A C 1
ATOM 7523 O O . GLY A 1 981 ? -21.284 -18.839 8.207 1.00 97.38 981 GLY A O 1
ATOM 7524 N N . GLY A 1 982 ? -19.720 -19.682 9.562 1.00 98.00 982 GLY A N 1
ATOM 7525 C CA . GLY A 1 982 ? -18.662 -18.878 8.944 1.00 98.00 982 GLY A CA 1
ATOM 7526 C C . GLY A 1 982 ? -17.291 -18.857 9.617 1.00 98.00 982 GLY A C 1
ATOM 7527 O O . GLY A 1 982 ? -17.034 -19.542 10.607 1.00 98.00 982 GLY A O 1
ATOM 7528 N N . LEU A 1 983 ? -16.416 -17.996 9.088 1.00 98.50 983 LEU A N 1
ATOM 7529 C CA . LEU A 1 983 ? -15.051 -17.733 9.560 1.00 98.50 983 LEU A CA 1
ATOM 7530 C C . LEU A 1 983 ? -14.848 -16.253 9.929 1.00 98.50 983 LEU A C 1
ATOM 7532 O O . LEU A 1 983 ? -15.418 -15.361 9.295 1.00 98.50 983 LEU A O 1
ATOM 7536 N N . HIS A 1 984 ? -13.971 -15.993 10.902 1.00 98.75 984 HIS A N 1
ATOM 7537 C CA . HIS A 1 984 ? -13.420 -14.682 11.261 1.00 98.75 984 HIS A CA 1
ATOM 7538 C C . HIS A 1 984 ? -11.893 -14.771 11.334 1.00 98.75 984 HIS A C 1
ATOM 7540 O O . HIS A 1 984 ? -11.328 -15.171 12.351 1.00 98.75 984 HIS A O 1
ATOM 7546 N N . VAL A 1 985 ? -11.217 -14.388 10.255 1.00 98.50 985 VAL A N 1
ATOM 7547 C CA . VAL A 1 985 ? -9.755 -14.487 10.116 1.00 98.50 985 VAL A CA 1
ATOM 7548 C C . VAL A 1 985 ? -9.071 -13.120 10.183 1.00 98.50 985 VAL A C 1
ATOM 7550 O O . VAL A 1 985 ? -9.697 -12.082 9.966 1.00 98.50 985 VAL A O 1
ATOM 7553 N N . GLU A 1 986 ? -7.775 -13.115 10.494 1.00 98.50 986 GLU A N 1
ATOM 7554 C CA . GLU A 1 986 ? -6.911 -11.935 10.417 1.00 98.50 986 GLU A CA 1
ATOM 7555 C C . GLU A 1 986 ? -5.901 -12.173 9.290 1.00 98.50 986 GLU A C 1
ATOM 7557 O O . GLU A 1 986 ? -5.138 -13.135 9.354 1.00 98.50 986 GLU A O 1
ATOM 7562 N N . LEU A 1 987 ? -5.936 -11.348 8.241 1.00 98.06 987 LEU A N 1
ATOM 7563 C CA . LEU A 1 987 ? -5.197 -11.549 6.988 1.00 98.06 987 LEU A CA 1
ATOM 7564 C C . LEU A 1 987 ? -4.685 -10.233 6.391 1.00 98.06 987 LEU A C 1
ATOM 7566 O O . LEU A 1 987 ? -5.175 -9.165 6.752 1.00 98.06 987 LEU A O 1
ATOM 7570 N N . THR A 1 988 ? -3.738 -10.326 5.456 1.00 95.25 988 THR A N 1
ATOM 7571 C CA . THR A 1 988 ? -3.319 -9.231 4.562 1.00 95.25 988 THR A CA 1
ATOM 7572 C C . THR A 1 988 ? -3.158 -9.725 3.114 1.00 95.25 988 THR A C 1
ATOM 7574 O O . THR A 1 988 ? -2.896 -10.904 2.864 1.00 95.25 988 THR A O 1
ATOM 7577 N N . GLY A 1 989 ? -3.315 -8.819 2.146 1.00 90.69 989 GLY A N 1
ATOM 7578 C CA . GLY A 1 989 ? -2.984 -8.993 0.727 1.00 90.69 989 GLY A CA 1
ATOM 7579 C C . GLY A 1 989 ? -1.502 -8.834 0.375 1.00 90.69 989 GLY A C 1
ATOM 7580 O O . GLY A 1 989 ? -1.164 -8.727 -0.808 1.00 90.69 989 GLY A O 1
ATOM 7581 N N . GLU A 1 990 ? -0.640 -8.816 1.389 1.00 85.31 990 GLU A N 1
ATOM 7582 C CA . GLU A 1 990 ? 0.820 -8.803 1.306 1.00 85.31 990 GLU A CA 1
ATOM 7583 C C . GLU A 1 990 ? 1.412 -10.219 1.501 1.00 85.31 990 GLU A C 1
ATOM 7585 O O . GLU A 1 990 ? 0.720 -11.159 1.908 1.00 85.31 990 GLU A O 1
ATOM 7590 N N . ASP A 1 991 ? 2.705 -10.380 1.205 1.00 88.56 991 ASP A N 1
ATOM 7591 C CA . ASP A 1 991 ? 3.480 -11.619 1.406 1.00 88.56 991 ASP A CA 1
ATOM 7592 C C . ASP A 1 991 ? 4.333 -11.490 2.687 1.00 88.56 991 ASP A C 1
ATOM 7594 O O . ASP A 1 991 ? 5.560 -11.451 2.644 1.00 88.56 991 ASP A O 1
ATOM 7598 N N . VAL A 1 992 ? 3.659 -11.285 3.826 1.00 90.25 992 VAL A N 1
ATOM 7599 C CA . VAL A 1 992 ? 4.279 -11.099 5.155 1.00 90.25 992 VAL A CA 1
ATOM 7600 C C . VAL A 1 992 ? 4.714 -12.422 5.797 1.00 90.25 992 VAL A C 1
ATOM 7602 O O . VAL A 1 992 ? 4.200 -13.495 5.471 1.00 90.25 992 VAL A O 1
ATOM 7605 N N . THR A 1 993 ? 5.617 -12.339 6.773 1.00 92.00 993 THR A N 1
ATOM 7606 C CA . THR A 1 993 ? 6.142 -13.475 7.548 1.00 92.00 993 THR A CA 1
ATOM 7607 C C . THR A 1 993 ? 5.682 -13.392 9.005 1.00 92.00 993 THR A C 1
ATOM 7609 O O . THR A 1 993 ? 6.465 -13.168 9.922 1.00 92.00 993 THR A O 1
ATOM 7612 N N . GLU A 1 994 ? 4.373 -13.521 9.224 1.00 95.75 994 GLU A N 1
ATOM 7613 C CA . GLU A 1 994 ? 3.746 -13.310 10.541 1.00 95.75 994 GLU A CA 1
ATOM 7614 C C . GLU A 1 994 ? 3.250 -14.614 11.197 1.00 95.75 994 GLU A C 1
ATOM 7616 O O . GLU A 1 994 ? 3.441 -14.818 12.401 1.00 95.75 994 GLU A O 1
ATOM 7621 N N . CYS A 1 995 ? 2.665 -15.526 10.413 1.00 97.81 995 CYS A N 1
ATOM 7622 C CA . CYS A 1 995 ? 2.279 -16.871 10.852 1.00 97.81 995 CYS A CA 1
ATOM 7623 C C . CYS A 1 995 ? 3.251 -17.936 10.320 1.00 97.81 995 CYS A C 1
ATOM 7625 O O . CYS A 1 995 ? 3.680 -17.873 9.168 1.00 97.81 995 CYS A O 1
ATOM 7627 N N . LEU A 1 996 ? 3.553 -18.935 11.151 1.00 96.44 996 LEU A N 1
ATOM 7628 C CA . LEU A 1 996 ? 4.432 -20.062 10.826 1.00 96.44 996 LEU A CA 1
ATOM 7629 C C . LEU A 1 996 ? 3.722 -21.134 9.986 1.00 96.44 996 LEU A C 1
ATOM 7631 O O . LEU A 1 996 ? 2.527 -21.378 10.170 1.00 96.44 996 LEU A O 1
ATOM 7635 N N . GLY A 1 997 ? 4.481 -21.827 9.136 1.00 95.81 997 GLY A N 1
ATOM 7636 C CA . GLY A 1 997 ? 3.998 -22.933 8.303 1.00 95.81 997 GLY A CA 1
ATOM 7637 C C . GLY A 1 997 ? 3.208 -22.497 7.060 1.00 95.81 997 GLY A C 1
ATOM 7638 O O . GLY A 1 997 ? 3.435 -21.421 6.499 1.00 95.81 997 GLY A O 1
ATOM 7639 N N . GLY A 1 998 ? 2.293 -23.364 6.613 1.00 93.62 998 GLY A N 1
ATOM 7640 C CA . GLY A 1 998 ? 1.669 -23.289 5.283 1.00 93.62 998 GLY A CA 1
ATOM 7641 C C . GLY A 1 998 ? 2.626 -23.728 4.165 1.00 93.62 998 GLY A C 1
ATOM 7642 O O . GLY A 1 998 ? 3.773 -24.093 4.423 1.00 93.62 998 GLY A O 1
ATOM 7643 N N . ALA A 1 999 ? 2.192 -23.664 2.906 1.00 88.75 999 ALA A N 1
ATOM 7644 C CA . ALA A 1 999 ? 2.951 -24.129 1.735 1.00 88.75 999 ALA A CA 1
ATOM 7645 C C . ALA A 1 999 ? 4.300 -23.415 1.499 1.00 88.75 999 ALA A C 1
ATOM 7647 O O . ALA A 1 999 ? 5.110 -23.897 0.708 1.00 88.75 999 ALA A O 1
ATOM 7648 N N . GLN A 1 1000 ? 4.541 -22.276 2.156 1.00 88.62 1000 GLN A N 1
ATOM 7649 C CA . GLN A 1 1000 ? 5.821 -21.554 2.150 1.00 88.62 1000 GLN A CA 1
ATOM 7650 C C . GLN A 1 1000 ? 6.830 -22.072 3.196 1.00 88.62 1000 GLN A C 1
ATOM 7652 O O . GLN A 1 1000 ? 7.985 -21.659 3.141 1.00 88.62 1000 GLN A O 1
ATOM 7657 N N . ASP A 1 1001 ? 6.410 -22.932 4.133 1.00 92.19 1001 ASP A N 1
ATOM 7658 C CA . ASP A 1 1001 ? 7.203 -23.428 5.274 1.00 92.19 1001 ASP A CA 1
ATOM 7659 C C . ASP A 1 1001 ? 7.884 -22.300 6.082 1.00 92.19 1001 ASP A C 1
ATOM 7661 O O . ASP A 1 1001 ? 9.094 -22.290 6.327 1.00 92.19 1001 ASP A O 1
ATOM 7665 N N . ILE A 1 1002 ? 7.096 -21.283 6.464 1.00 91.31 1002 ILE A N 1
ATOM 7666 C CA . ILE A 1 1002 ? 7.608 -20.117 7.198 1.00 91.31 1002 ILE A CA 1
ATOM 7667 C C . ILE A 1 1002 ? 8.083 -20.561 8.587 1.00 91.31 1002 ILE A C 1
ATOM 7669 O O . ILE A 1 1002 ? 7.285 -20.994 9.420 1.00 91.31 1002 ILE A O 1
ATOM 7673 N N . SER A 1 1003 ? 9.388 -20.428 8.827 1.00 91.31 1003 SER A N 1
ATOM 7674 C CA . SER A 1 1003 ? 10.071 -20.819 10.067 1.00 91.31 1003 SER A CA 1
ATOM 7675 C C . SER A 1 1003 ? 10.241 -19.653 11.052 1.00 91.31 1003 SER A C 1
ATOM 7677 O O . SER A 1 1003 ? 10.107 -18.490 10.679 1.00 91.31 1003 SER A O 1
ATOM 7679 N N . ASP A 1 1004 ? 10.592 -19.953 12.312 1.00 87.25 1004 ASP A N 1
ATOM 7680 C CA . ASP A 1 1004 ? 10.819 -18.955 13.382 1.00 87.25 1004 ASP A CA 1
ATOM 7681 C C . ASP A 1 1004 ? 11.850 -17.886 12.966 1.00 87.25 1004 ASP A C 1
ATOM 7683 O O . ASP A 1 1004 ? 11.651 -16.696 13.188 1.00 87.25 1004 ASP A O 1
ATOM 7687 N N . ALA A 1 1005 ? 12.912 -18.301 12.264 1.00 81.50 1005 ALA A N 1
ATOM 7688 C CA . ALA A 1 1005 ? 13.920 -17.395 11.712 1.00 81.50 1005 ALA A CA 1
ATOM 7689 C C . ALA A 1 1005 ? 13.392 -16.552 10.535 1.00 81.50 1005 ALA A C 1
ATOM 7691 O O . ALA A 1 1005 ? 13.787 -15.396 10.388 1.00 81.50 1005 ALA A O 1
ATOM 7692 N N . GLY A 1 1006 ? 12.485 -17.113 9.727 1.00 81.25 1006 GLY A N 1
ATOM 7693 C CA . GLY A 1 1006 ? 11.839 -16.417 8.611 1.00 81.25 1006 GLY A CA 1
ATOM 7694 C C . GLY A 1 1006 ? 10.877 -15.314 9.056 1.00 81.25 1006 GLY A C 1
ATOM 7695 O O . GLY A 1 1006 ? 10.652 -14.377 8.296 1.00 81.25 1006 GLY A O 1
ATOM 7696 N N . LEU A 1 1007 ? 10.360 -15.355 10.295 1.00 79.50 1007 LEU A N 1
ATOM 7697 C CA . LEU A 1 1007 ? 9.477 -14.304 10.824 1.00 79.50 1007 LEU A CA 1
ATOM 7698 C C . LEU A 1 1007 ? 10.109 -12.907 10.721 1.00 79.50 1007 LEU A C 1
ATOM 7700 O O . LEU A 1 1007 ? 9.415 -11.940 10.423 1.00 79.50 1007 LEU A O 1
ATOM 7704 N N . ALA A 1 1008 ? 11.427 -12.798 10.904 1.00 80.06 1008 ALA A N 1
ATOM 7705 C CA . ALA A 1 1008 ? 12.144 -11.525 10.880 1.00 80.06 1008 ALA A CA 1
ATOM 7706 C C . ALA A 1 1008 ? 12.301 -10.892 9.478 1.00 80.06 1008 ALA A C 1
ATOM 7708 O O . ALA A 1 1008 ? 12.777 -9.760 9.392 1.00 80.06 1008 ALA A O 1
ATOM 7709 N N . GLU A 1 1009 ? 11.934 -11.579 8.388 1.00 76.00 1009 GLU A N 1
ATOM 7710 C CA . GLU A 1 1009 ? 12.103 -11.057 7.022 1.00 76.00 1009 GLU A CA 1
ATOM 7711 C C . GLU A 1 1009 ? 11.098 -9.940 6.692 1.00 76.00 1009 GLU A C 1
ATOM 7713 O O . GLU A 1 1009 ? 11.476 -8.917 6.114 1.00 76.00 1009 GLU A O 1
ATOM 7718 N N . ARG A 1 1010 ? 9.824 -10.119 7.068 1.00 81.81 1010 ARG A N 1
ATOM 7719 C CA . ARG A 1 1010 ? 8.721 -9.186 6.789 1.00 81.81 1010 ARG A CA 1
ATOM 7720 C C . ARG A 1 1010 ? 7.568 -9.306 7.804 1.00 81.81 1010 ARG A C 1
ATOM 7722 O O . ARG A 1 1010 ? 6.429 -9.604 7.444 1.00 81.81 1010 ARG A O 1
ATOM 7729 N N . TYR A 1 1011 ? 7.854 -9.057 9.081 1.00 81.25 1011 TYR A N 1
ATOM 7730 C CA . TYR A 1 1011 ? 6.832 -8.894 10.125 1.00 81.25 1011 TYR A CA 1
ATOM 7731 C C . TYR A 1 1011 ? 6.358 -7.428 10.161 1.00 81.25 1011 TYR A C 1
ATOM 7733 O O . TYR A 1 1011 ? 7.065 -6.572 10.693 1.00 81.25 1011 TYR A O 1
ATOM 7741 N N . GLU A 1 1012 ? 5.196 -7.115 9.574 1.00 84.44 1012 GLU A N 1
ATOM 7742 C CA . GLU A 1 1012 ? 4.724 -5.721 9.410 1.00 84.44 1012 GLU A CA 1
ATOM 7743 C C . GLU A 1 1012 ? 3.577 -5.344 10.388 1.00 84.44 1012 GLU A C 1
ATOM 7745 O O . GLU A 1 1012 ? 3.446 -4.178 10.749 1.00 84.44 1012 GLU A O 1
ATOM 7750 N N . THR A 1 1013 ? 2.803 -6.306 10.917 1.00 85.31 1013 THR A N 1
ATOM 7751 C CA . THR A 1 1013 ? 1.633 -6.056 11.794 1.00 85.31 1013 THR A CA 1
ATOM 7752 C C . THR A 1 1013 ? 1.902 -5.227 13.058 1.00 85.31 1013 THR A C 1
ATOM 7754 O O . THR A 1 1013 ? 2.779 -5.513 13.877 1.00 85.31 1013 THR A O 1
ATOM 7757 N N . ALA A 1 1014 ? 1.015 -4.260 13.303 1.00 83.81 1014 ALA A N 1
ATOM 7758 C CA . ALA A 1 1014 ? 1.011 -3.424 14.501 1.00 83.81 1014 ALA A CA 1
ATOM 7759 C C . ALA A 1 1014 ? 0.428 -4.095 15.771 1.00 83.81 1014 ALA A C 1
ATOM 7761 O O . ALA A 1 1014 ? 0.399 -3.455 16.829 1.00 83.81 1014 ALA A O 1
ATOM 7762 N N . CYS A 1 1015 ? -0.080 -5.339 15.710 1.00 89.88 1015 CYS A N 1
ATOM 7763 C CA . CYS A 1 1015 ? -0.631 -6.025 16.893 1.00 89.88 1015 CYS A CA 1
ATOM 7764 C C . CYS A 1 1015 ? -0.484 -7.559 16.879 1.00 89.88 1015 CYS A C 1
ATOM 7766 O O . CYS A 1 1015 ? 0.392 -8.086 17.567 1.00 89.88 1015 CYS A O 1
ATOM 7768 N N . ASP A 1 1016 ? -1.347 -8.281 16.155 1.00 92.25 1016 ASP A N 1
ATOM 7769 C CA . ASP A 1 1016 ? -1.331 -9.749 16.095 1.00 92.25 1016 ASP A CA 1
ATOM 7770 C C . ASP A 1 1016 ? -0.947 -10.246 14.691 1.00 92.25 1016 ASP A C 1
ATOM 7772 O O . ASP A 1 1016 ? -1.286 -9.586 13.703 1.00 92.25 1016 ASP A O 1
ATOM 7776 N N . PRO A 1 1017 ? -0.274 -11.409 14.601 1.00 95.44 1017 PRO A N 1
ATOM 7777 C CA . PRO A 1 1017 ? 0.199 -12.012 13.352 1.00 95.44 1017 PRO A CA 1
ATOM 7778 C C . PRO A 1 1017 ? -0.949 -12.398 12.410 1.00 95.44 1017 PRO A C 1
ATOM 7780 O O . PRO A 1 1017 ? -1.799 -13.225 12.756 1.00 95.44 1017 PRO A O 1
ATOM 7783 N N . ARG A 1 1018 ? -0.972 -11.817 11.211 1.00 98.31 1018 ARG A N 1
ATOM 7784 C CA . ARG A 1 1018 ? -1.948 -12.097 10.149 1.00 98.31 1018 ARG A CA 1
ATOM 7785 C C . ARG A 1 1018 ? -1.535 -13.335 9.349 1.00 98.31 1018 ARG A C 1
ATOM 7787 O O . ARG A 1 1018 ? -0.353 -13.670 9.273 1.00 98.31 1018 ARG A O 1
ATOM 7794 N N . LEU A 1 1019 ? -2.500 -13.989 8.704 1.00 98.50 1019 LEU A N 1
ATOM 7795 C CA . LEU A 1 1019 ? -2.204 -14.835 7.547 1.00 98.50 1019 LEU A CA 1
ATOM 7796 C C . LEU A 1 1019 ? -1.724 -13.940 6.400 1.00 98.50 1019 LEU A C 1
ATOM 7798 O O . LEU A 1 1019 ? -2.336 -12.907 6.118 1.00 98.50 1019 LEU A O 1
ATOM 7802 N N . ASN A 1 1020 ? -0.665 -14.347 5.707 1.00 95.12 1020 ASN A N 1
ATOM 7803 C CA . ASN A 1 1020 ? -0.296 -13.694 4.454 1.00 95.12 1020 ASN A CA 1
ATOM 7804 C C . ASN A 1 1020 ? -1.246 -14.109 3.313 1.00 95.12 1020 ASN A C 1
ATOM 7806 O O . ASN A 1 1020 ? -2.146 -14.938 3.499 1.00 95.12 1020 ASN A O 1
ATOM 7810 N N . THR A 1 1021 ? -1.047 -13.554 2.117 1.00 91.75 1021 THR A N 1
ATOM 7811 C CA . THR A 1 1021 ? -1.899 -13.855 0.953 1.00 91.75 1021 THR A CA 1
ATOM 7812 C C . THR A 1 1021 ? -1.971 -15.355 0.651 1.00 91.75 1021 THR A C 1
ATOM 7814 O O . THR A 1 1021 ? -3.060 -15.886 0.446 1.00 91.75 1021 THR A O 1
ATOM 7817 N N . GLN A 1 1022 ? -0.839 -16.062 0.649 1.00 91.00 1022 GLN A N 1
ATOM 7818 C CA . GLN A 1 1022 ? -0.780 -17.471 0.245 1.00 91.00 1022 GLN A CA 1
ATOM 7819 C C . GLN A 1 1022 ? -1.431 -18.385 1.290 1.00 91.00 1022 GLN A C 1
ATOM 7821 O O . GLN A 1 1022 ? -2.262 -19.219 0.933 1.00 91.00 1022 GLN A O 1
ATOM 7826 N N . GLN A 1 1023 ? -1.135 -18.167 2.574 1.00 96.25 1023 GLN A N 1
ATOM 7827 C CA . GLN A 1 1023 ? -1.757 -18.877 3.696 1.00 96.25 1023 GLN A CA 1
ATOM 7828 C C . GLN A 1 1023 ? -3.275 -18.625 3.763 1.00 96.25 1023 GLN A C 1
ATOM 7830 O O . GLN A 1 1023 ? -4.046 -19.531 4.071 1.00 96.25 1023 GLN A O 1
ATOM 7835 N N . SER A 1 1024 ? -3.732 -17.412 3.434 1.00 97.50 1024 SER A N 1
ATOM 7836 C CA . SER A 1 1024 ? -5.165 -17.076 3.392 1.00 97.50 1024 SER A CA 1
ATOM 7837 C C . SER A 1 1024 ? -5.910 -17.868 2.313 1.00 97.50 1024 SER A C 1
ATOM 7839 O O . SER A 1 1024 ? -6.984 -18.416 2.567 1.00 97.50 1024 SER A O 1
ATOM 7841 N N . LEU A 1 1025 ? -5.324 -17.983 1.117 1.00 94.31 1025 LEU A N 1
ATOM 7842 C CA . LEU A 1 1025 ? -5.882 -18.793 0.032 1.00 94.31 1025 LEU A CA 1
ATOM 7843 C C . LEU A 1 1025 ? -5.830 -20.285 0.373 1.00 94.31 1025 LEU A C 1
ATOM 7845 O O . LEU A 1 1025 ? -6.828 -20.983 0.212 1.00 94.31 1025 LEU A O 1
ATOM 7849 N N . GLU A 1 1026 ? -4.713 -20.766 0.913 1.00 93.81 1026 GLU A N 1
ATOM 7850 C CA . GLU A 1 1026 ? -4.548 -22.149 1.367 1.00 93.81 1026 GLU A CA 1
ATOM 7851 C C . GLU A 1 1026 ? -5.578 -22.558 2.435 1.00 93.81 1026 GLU A C 1
ATOM 7853 O O . GLU A 1 1026 ? -6.116 -23.670 2.386 1.00 93.81 1026 GLU A O 1
ATOM 7858 N N . LEU A 1 1027 ? -5.926 -21.648 3.353 1.00 96.75 1027 LEU A N 1
ATOM 7859 C CA . LEU A 1 1027 ? -7.010 -21.862 4.310 1.00 96.75 1027 LEU A CA 1
ATOM 7860 C C . LEU A 1 1027 ? -8.368 -21.959 3.601 1.00 96.75 1027 LEU A C 1
ATOM 7862 O O . LEU A 1 1027 ? -9.137 -22.863 3.912 1.00 96.75 1027 LEU A O 1
ATOM 7866 N N . ALA A 1 1028 ? -8.662 -21.096 2.623 1.00 95.75 1028 ALA A N 1
ATOM 7867 C CA . ALA A 1 1028 ? -9.915 -21.176 1.865 1.00 95.75 1028 ALA A CA 1
ATOM 7868 C C . ALA A 1 1028 ? -10.037 -22.476 1.047 1.00 95.75 1028 ALA A C 1
ATOM 7870 O O . ALA A 1 1028 ? -11.109 -23.077 1.038 1.00 95.75 1028 ALA A O 1
ATOM 7871 N N . PHE A 1 1029 ? -8.952 -22.955 0.427 1.00 90.44 1029 PHE A N 1
ATOM 7872 C CA . PHE A 1 1029 ? -8.917 -24.272 -0.226 1.00 90.44 1029 PHE A CA 1
ATOM 7873 C C . PHE A 1 1029 ? -9.093 -25.421 0.783 1.00 90.44 1029 PHE A C 1
ATOM 7875 O O . PHE A 1 1029 ? -9.833 -26.362 0.513 1.00 90.44 1029 PHE A O 1
ATOM 7882 N N . THR A 1 1030 ? -8.483 -25.333 1.967 1.00 91.25 1030 THR A N 1
ATOM 7883 C CA . THR A 1 1030 ? -8.610 -26.364 3.014 1.00 91.25 1030 THR A CA 1
ATOM 7884 C C . THR A 1 1030 ? -10.016 -26.403 3.631 1.00 91.25 1030 THR A C 1
ATOM 7886 O O . THR A 1 1030 ? -10.556 -27.479 3.867 1.00 91.25 1030 THR A O 1
ATOM 7889 N N . VAL A 1 1031 ? -10.666 -25.255 3.841 1.00 94.00 1031 VAL A N 1
ATOM 7890 C CA . VAL A 1 1031 ? -12.061 -25.202 4.323 1.00 94.00 1031 VAL A CA 1
ATOM 7891 C C . VAL A 1 1031 ? -13.051 -25.582 3.216 1.00 94.00 1031 VAL A C 1
ATOM 7893 O O . VAL A 1 1031 ? -14.093 -26.161 3.504 1.00 94.00 1031 VAL A O 1
ATOM 7896 N N . ALA A 1 1032 ? -12.710 -25.365 1.945 1.00 90.75 1032 ALA A N 1
ATOM 7897 C CA . ALA A 1 1032 ? -13.464 -25.903 0.815 1.00 90.75 1032 ALA A CA 1
ATOM 7898 C C . ALA A 1 1032 ? -13.440 -27.444 0.733 1.00 90.75 1032 ALA A C 1
ATOM 7900 O O . ALA A 1 1032 ? -14.415 -28.039 0.279 1.00 90.75 1032 ALA A O 1
ATOM 7901 N N . GLU A 1 1033 ? -12.373 -28.107 1.191 1.00 88.12 1033 GLU A N 1
ATOM 7902 C CA . GLU A 1 1033 ? -12.368 -29.569 1.364 1.00 88.12 1033 GLU A CA 1
ATOM 7903 C C . GLU A 1 1033 ? -13.332 -29.993 2.495 1.00 88.12 1033 GLU A C 1
ATOM 7905 O O . GLU A 1 1033 ? -14.075 -30.958 2.329 1.00 88.12 1033 GLU A O 1
ATOM 7910 N N . MET A 1 1034 ? -13.392 -29.240 3.604 1.00 89.94 1034 MET A N 1
ATOM 7911 C CA . MET A 1 1034 ? -14.313 -29.499 4.730 1.00 89.94 1034 MET A CA 1
ATOM 7912 C C . MET A 1 1034 ? -15.787 -29.288 4.351 1.00 89.94 1034 MET A C 1
ATOM 7914 O O . MET A 1 1034 ? -16.626 -30.129 4.659 1.00 89.94 1034 MET A O 1
ATOM 7918 N N . LEU A 1 1035 ? -16.098 -28.207 3.628 1.00 87.81 1035 LEU A N 1
ATOM 7919 C CA . LEU A 1 1035 ? -17.445 -27.867 3.140 1.00 87.81 1035 LEU A CA 1
ATOM 7920 C C . LEU A 1 1035 ? -18.024 -28.876 2.132 1.00 87.81 1035 LEU A C 1
ATOM 7922 O O . LEU A 1 1035 ? -19.213 -28.822 1.850 1.00 87.81 1035 LEU A O 1
ATOM 7926 N N . ARG A 1 1036 ? -17.201 -29.781 1.584 1.00 84.12 1036 ARG A N 1
ATOM 7927 C CA . ARG A 1 1036 ? -17.627 -30.878 0.692 1.00 84.12 1036 ARG A CA 1
ATOM 7928 C C . ARG A 1 1036 ? -17.766 -32.228 1.407 1.00 84.12 1036 ARG A C 1
ATOM 7930 O O . ARG A 1 1036 ? -18.077 -33.222 0.751 1.00 84.12 1036 ARG A O 1
ATOM 7937 N N . ALA A 1 1037 ? -17.476 -32.278 2.707 1.00 74.69 1037 ALA A N 1
ATOM 7938 C CA . ALA A 1 1037 ? -17.505 -33.485 3.536 1.00 74.69 1037 ALA A CA 1
ATOM 7939 C C . ALA A 1 1037 ? -18.645 -33.486 4.578 1.00 74.69 1037 ALA A C 1
ATOM 7941 O O . ALA A 1 1037 ? -18.777 -34.461 5.321 1.00 74.69 1037 ALA A O 1
ATOM 7942 N N . VAL A 1 1038 ? -19.439 -32.410 4.615 1.00 62.75 1038 VAL A N 1
ATOM 7943 C CA . VAL A 1 1038 ? -20.659 -32.213 5.418 1.00 62.75 1038 VAL A CA 1
ATOM 7944 C C . VAL A 1 1038 ? -21.847 -32.095 4.465 1.00 62.75 1038 VAL A C 1
ATOM 7946 O O . VAL A 1 1038 ? -22.887 -32.716 4.767 1.00 62.75 1038 VAL A O 1
#

Radius of gyration: 37.15 Å; chains: 1; bounding box: 95×113×116 Å

Foldseek 3Di:
DLVVLLVVVDDQDPVQLVVLCVVLVVCVLVLVLVSNLSSLVSSLVNDDDQLVNLVSLLSNLLSVVQQFLVVSVVCLVVNLVCLVVVSYDLLSLLLSLVSCVLQLVVVSSLVSLVVCVVPVDLNVVVNLLSLLLCLQWQLVSHDDDPPDPDDDDDDDPGPDDVLSNLLSVLSNVLLVEADVVSLVSLVVLLVCVVVDGDDSNNLSSPLSSLLNCLLLLNLVVSVVSLVVVVVVCVPRLRLQSQLSSLLSQLSSCVQLLQLVSNLVSLVVSCVSHPLSRRRLLSLSSLLSNLQSCLLLVVLVSNVVSVPDDHRPSNLSTLSNLSNLQSVLSSCVSVLVLQSSLQSLVSSVVSCVVSVSVYCSSPVSLLSNLSSCVSVVNLQSSVVSLCVQVVDPNCVRLQSQLSSLQSVLSSDDLVSNLVSLVSSLVSCVVSSRLSSNLVSLQSNLVSCVVVVVLVSSLVSLVVSLVSCVSSSSVVSNVVSVVVNVVSPVPDDDDDDDDDDDDDDDDDDDDDDDDDDDDDDDDDDDDDDDDDDDDDDDDDDDDDDYDDDDDDDDDDDDDDDDDDDDDDDDDDDDDDDDDDDPDPPPDPCQPPLADPVADPVLSVLLCVLQPFAAPQADPAPDVVLLVVLSNVLLPDDFLADPVLLVVVLVVLLCLLVLQEFEAEEAAQADALSQLHLVFLLLRVLLQLLLQLLLCVLLVHHYAAEYQALQAQAAGDPDQADPVREGDDGGQLFFDLRPDNVRNHGDNVSLVVSNVSSNVSSVSVVVQQALQHCQQQVNSLVVVVVLLVPFLPNVLQVVSSVVSVVVVVVCVVVVVPDSPNRGDDYWYEYAPRHCSNQNSQWDDDPSAIARRSTSEYEHDPRRVDCRGSSLSVLLRHPGQYEYEDELVDDLVNLLVSCCRNPVVLRASSYEYEYQYWLVPLLPRVLSNCVSNVVVVHSYAYEYELFVNAWDAFPLRATEGELVRSLSSLVSLLVSCVVVVHRNRYYHFHETSAPALGYADDSVRRDSVNNVVHVDHSDHGHHYSSSSSVSSSSVSVSSNVD